Protein AF-A0A936F6G6-F1 (afdb_monomer_lite)

Foldseek 3Di:
DLLQPAQKAAQPPDPDPPRHFDVCLQCVVDDSVVVNVVCPDPQWDDDDRRMIGGPDPVSVLLVVLVLLLVQCPDPPRVVVSVLQQWDQFPNDIFGFPSNLQSLLQNLLRDVVSVVVCCVRPLLSVLPHHQNVSHPPVSLLVSLVVVVVCVVVVPPDPPPDDLSSLLRSQAQVCLVVLQVCCVVPVVDQVNLLSSLSSCQNRLNPNNLVSLLVQLLDPVHDPSSNLSSLLNCLANPDLVSLLVSLVSNLPDDAADQLLNLLSSLQSDQQDLSVLVSNLSNVVRHDFDDAPDDSCNLVSLLVSLVNHDQDAQPDPDGSLLSNLQSLLVQQQDDDADPFDPLRGHPRSLQCLQSSVSSLLVCLVVVHCSCLDPSVLSSLLNVLSCVVRPPDDRHPDDGCLLPRQQVPVSNLVSSQVVLQVVLQVVQVVVVHAQLASCSSPVSPGSHDDAPVCLVVLLVQLQPPPDPSSNSHSLNVNVVRCVVVVNDPVSLVSQCVSCPPPVVSNVSSCCSVPNDDDPVRCVVVVVVVCVVCCVVVVVVVVVVVLLVLLVVCLVPLVCLQPNPPDDQLDHDPNLLVLLVQQCPPDDDQKLLSSLPLVSCCVRNNDSNSVSSLNNLLVRLQSHADQDVLNVDDPPDDDVSLSSVSNNVVNCVVPPDPSLQPDDLVRLLRVLNSQQVIDQAGDPCLVVNCVSNVVSSLVSLLSNVVVCQVPQDAPDDDPTHLVSCQPPPLVCLQVCLVVLLVSLQVDARNHPVSVLSNQQSNLSNPPALVSQLVSLVVCVVVPHDPLCNLLSLLSNCQRPVVVSLVVLLVVLVVLPQVRNLVSLLSNLCQAQHFPSPGHRHSRPLLFLVSLLSNLQSLCSNLPPVPQDDPVDDDDDDDDSNPRSVVSSVVSVVSLLPDADDSSLVSLQVCLPRRPDVVCNSVSVVSSVVSSNNNSHDPRDRSNRSSVSSVVD

Secondary structure (DSSP, 8-state):
-TTT----EE-TT-S--TTSB-HHHH-TTS-HHHHHHHHTSTTBPPPBTTEE-BSSHHHHHHHHHHHHHHHHHSTTTHHHHHHHHEEEETTEEEE-GGGHHHHHHHHHH-HHHHHHHHHH-GGGGGTSS-GGGS-HHHHHHHHHHHHHHTTSTTS-S-S--HHHHHHH--GGGHHHHHHHHHHHTT-HHHHHHHHHHHHHTT-GGGHHHHHHHHH-TTS-HHHHHHHHHHHHHHS-HHHHHHHHHHHHHSSS---HHHHHHHHHH----HHHHHHHHHHHTTSPPPPTT---SHHHHHHHHHHHS----TT-S--HHHHHHHHHHHHHTPSSEETTTTEEEETTTGGGHHHHHHHHHHHHHTT-GGGGSHHHHHHHHHHHHHHHHS-SSS-----SHHHHHHHSHHHHHHHHHHHHHHHHHHHHTTT-----THHHHTT--S----GGGHHHHHHHHHH-SSHHHHHHHHHHHHHHHHHTT--HHHHHHHHHHHTT-HHHHHHHHHHHS----HHHHHHHHHHHHHHHHHHHHHHHHHHHHHHHHHHHHH-THHHHS-TTPPTT---HHHHHHHHHHTTTS--SSTTGGG-GGGGHHHH-HHHHHHHHHHHHHHTTT--PPPGGGT---SS--HHHHHHHHHHHHHHHHSTTHHHHS-HHHHHHHHTTGGG-SSS--TTHHHHHHHSHHHHHHHHHHHHHHHHHH--TTS---SHHHHHHHH-GGGHHHHHHHHHHHHHH-----HHHHHHHHHHHHTTT--HHHHHHHHHHHHHTT--TTTHHHHHHHHHHH-HHHHHHHHHHHHHHHHHHHHHHHHHHHHHHHH--TTS-S----TT-SHHHHHHHHHHHHHHS-GGG----TT-SS----HHHHHHHHHHHHHHHHHTS-SHHHHHHHHHHHHH-SSGGGHHHHHHHHHHHHHHHTSPPPPPHHHHHHHHTT-

Structure (mmCIF, N/CA/C/O backbone):
data_AF-A0A936F6G6-F1
#
_entry.id   AF-A0A936F6G6-F1
#
loop_
_atom_site.group_PDB
_atom_site.id
_atom_site.type_symbol
_atom_site.label_atom_id
_atom_site.label_alt_id
_atom_site.label_comp_id
_atom_site.label_asym_id
_atom_site.label_entity_id
_atom_site.label_seq_id
_atom_site.pdbx_PDB_ins_code
_atom_site.Cartn_x
_atom_site.Cartn_y
_atom_site.Cartn_z
_atom_site.occupancy
_atom_site.B_iso_or_equiv
_atom_site.auth_seq_id
_atom_site.auth_comp_id
_atom_site.auth_asym_id
_atom_site.auth_atom_id
_atom_site.pdbx_PDB_model_num
ATOM 1 N N . MET A 1 1 ? 7.429 -25.807 -26.077 1.00 85.25 1 MET A N 1
ATOM 2 C CA . MET A 1 1 ? 7.107 -24.976 -24.892 1.00 85.25 1 MET A CA 1
ATOM 3 C C . MET A 1 1 ? 8.293 -24.126 -24.456 1.00 85.25 1 MET A C 1
ATOM 5 O O . MET A 1 1 ? 8.208 -22.915 -24.584 1.00 85.25 1 MET A O 1
ATOM 9 N N . THR A 1 2 ? 9.406 -24.712 -23.995 1.00 87.94 2 THR A N 1
ATOM 10 C CA . THR A 1 2 ? 10.573 -23.939 -23.512 1.00 87.94 2 THR A CA 1
ATOM 11 C C . THR A 1 2 ? 11.165 -23.023 -24.591 1.00 87.94 2 THR A C 1
ATOM 13 O O . THR A 1 2 ? 11.251 -21.818 -24.391 1.00 87.94 2 THR A O 1
ATOM 16 N N . LEU A 1 3 ? 11.468 -23.561 -25.778 1.00 88.44 3 LEU A N 1
ATOM 17 C CA . LEU A 1 3 ? 12.005 -22.784 -26.911 1.00 88.44 3 LEU A CA 1
ATOM 18 C C . LEU A 1 3 ? 10.989 -21.803 -27.524 1.00 88.44 3 LEU A C 1
ATOM 20 O O . LEU A 1 3 ? 11.366 -20.792 -28.108 1.00 88.44 3 LEU A O 1
ATOM 24 N N . THR A 1 4 ? 9.695 -22.090 -27.366 1.00 87.06 4 THR A N 1
ATOM 25 C CA . THR A 1 4 ? 8.599 -21.284 -27.919 1.00 87.06 4 THR A CA 1
ATOM 26 C C . THR A 1 4 ? 8.155 -20.154 -26.988 1.00 87.06 4 THR A C 1
ATOM 28 O O . THR A 1 4 ? 7.276 -19.390 -27.356 1.00 87.06 4 THR A O 1
ATOM 31 N N . GLY A 1 5 ? 8.632 -20.099 -25.737 1.00 83.81 5 GLY A N 1
ATOM 32 C CA . GLY A 1 5 ? 8.156 -19.162 -24.702 1.00 83.81 5 GLY A CA 1
ATOM 33 C C . GLY A 1 5 ? 6.719 -19.401 -24.197 1.00 83.81 5 GLY A C 1
ATOM 34 O O . GLY A 1 5 ? 6.356 -18.945 -23.117 1.00 83.81 5 GLY A O 1
ATOM 35 N N . ARG A 1 6 ? 5.905 -20.160 -24.938 1.00 87.06 6 ARG A N 1
ATOM 36 C CA . ARG A 1 6 ? 4.507 -20.492 -24.615 1.00 87.06 6 ARG A CA 1
ATOM 37 C C . ARG A 1 6 ? 4.384 -21.529 -23.491 1.00 87.06 6 ARG A C 1
ATOM 39 O O . ARG A 1 6 ? 5.040 -22.575 -23.504 1.00 87.06 6 ARG A O 1
ATOM 46 N N . SER A 1 7 ? 3.483 -21.258 -22.546 1.00 84.75 7 SER A N 1
ATOM 47 C CA . SER A 1 7 ? 3.196 -22.095 -21.370 1.00 84.75 7 SER A CA 1
ATOM 48 C C . SER A 1 7 ? 1.983 -23.017 -21.529 1.00 84.75 7 SER A C 1
ATOM 50 O O . SER A 1 7 ? 1.691 -23.779 -20.612 1.00 84.75 7 SER A O 1
ATOM 52 N N . ILE A 1 8 ? 1.306 -22.985 -22.682 1.00 88.38 8 ILE A N 1
ATOM 53 C CA . ILE A 1 8 ? 0.074 -23.735 -22.961 1.00 88.38 8 ILE A CA 1
ATOM 54 C C . ILE A 1 8 ? 0.234 -24.556 -24.240 1.00 88.38 8 ILE A C 1
ATOM 56 O O . ILE A 1 8 ? 0.786 -24.056 -25.222 1.00 88.38 8 ILE A O 1
ATOM 60 N N . VAL A 1 9 ? -0.274 -25.787 -24.238 1.00 88.69 9 VAL A N 1
ATOM 61 C CA . VAL A 1 9 ? -0.387 -26.660 -25.416 1.00 88.69 9 VAL A CA 1
ATOM 62 C C . VAL A 1 9 ? -1.865 -26.813 -25.775 1.00 88.69 9 VAL A C 1
ATOM 64 O O . VAL A 1 9 ? -2.681 -27.116 -24.904 1.00 88.69 9 VAL A O 1
ATOM 67 N N . SER A 1 10 ? -2.223 -26.571 -27.036 1.00 88.88 10 SER A N 1
ATOM 68 C CA . SER A 1 10 ? -3.586 -26.787 -27.544 1.00 88.88 10 SER A CA 1
ATOM 69 C C . SER A 1 10 ? -3.861 -28.278 -27.722 1.00 88.88 10 SER A C 1
ATOM 71 O O . SER A 1 10 ? -2.994 -29.003 -28.214 1.00 88.88 10 SER A O 1
ATOM 73 N N . LEU A 1 11 ? -5.069 -28.734 -27.390 1.00 83.75 11 LEU A N 1
ATOM 74 C CA . LEU A 1 11 ? -5.521 -30.065 -27.795 1.00 83.75 11 LEU A CA 1
ATOM 75 C C . LEU A 1 11 ? -5.875 -30.082 -29.293 1.00 83.75 11 LEU A C 1
ATOM 77 O O . LEU A 1 11 ? -6.178 -29.030 -29.856 1.00 83.75 11 LEU A O 1
ATOM 81 N N . PRO A 1 12 ? -5.901 -31.262 -29.940 1.00 72.38 12 PRO A N 1
ATOM 82 C CA . PRO A 1 12 ? -6.240 -31.373 -31.362 1.00 72.38 12 PRO A CA 1
ATOM 83 C C . PRO A 1 12 ? -7.599 -30.762 -31.754 1.00 72.38 12 PRO A C 1
ATOM 85 O O . PRO A 1 12 ? -7.761 -30.281 -32.872 1.00 72.38 12 PRO A O 1
ATOM 88 N N . SER A 1 13 ? -8.556 -30.716 -30.820 1.00 68.62 13 SER A N 1
ATOM 89 C CA . SER A 1 13 ? -9.903 -30.161 -31.013 1.00 68.62 13 SER A CA 1
ATOM 90 C C . SER A 1 13 ? -10.006 -28.631 -30.901 1.00 68.62 13 SER A C 1
ATOM 92 O O . SER A 1 13 ? -11.094 -28.082 -31.082 1.00 68.62 13 SER A O 1
ATOM 94 N N . ASP A 1 14 ? -8.914 -27.936 -30.579 1.00 74.69 14 ASP A N 1
ATOM 95 C CA . ASP A 1 14 ? -8.899 -26.491 -30.354 1.00 74.69 14 ASP A CA 1
ATOM 96 C C . ASP A 1 14 ? -8.739 -25.693 -31.657 1.00 74.69 14 ASP A C 1
ATOM 98 O O . ASP A 1 14 ? -7.809 -25.900 -32.442 1.00 74.69 14 ASP A O 1
ATOM 102 N N . THR A 1 15 ? -9.635 -24.730 -31.871 1.00 65.44 15 THR A N 1
ATOM 103 C CA . THR A 1 15 ? -9.627 -23.845 -33.041 1.00 65.44 15 THR A CA 1
ATOM 104 C C . THR A 1 15 ? -8.783 -22.582 -32.846 1.00 65.44 15 THR A C 1
ATOM 106 O O . THR A 1 15 ? -8.558 -21.870 -33.822 1.00 65.44 15 THR A O 1
ATOM 109 N N . ASN A 1 16 ? -8.312 -22.278 -31.626 1.00 66.44 16 ASN A N 1
ATOM 110 C CA . ASN A 1 16 ? -7.532 -21.070 -31.331 1.00 66.44 16 ASN A CA 1
ATOM 111 C C . ASN A 1 16 ? -6.061 -21.391 -30.995 1.00 66.44 16 ASN A C 1
ATOM 113 O O . ASN A 1 16 ? -5.713 -21.697 -29.854 1.00 66.44 16 ASN A O 1
ATOM 117 N N . LYS A 1 17 ? -5.183 -21.291 -32.002 1.00 68.31 17 LYS A N 1
ATOM 118 C CA . LYS A 1 17 ? -3.766 -21.700 -31.917 1.00 68.31 17 LYS A CA 1
ATOM 119 C C . LYS A 1 17 ? -2.756 -20.546 -31.834 1.00 68.31 17 LYS A C 1
ATOM 121 O O . LYS A 1 17 ? -1.559 -20.811 -31.728 1.00 68.31 17 LYS A O 1
ATOM 126 N N . GLU A 1 18 ? -3.190 -19.283 -31.873 1.00 68.38 18 GLU A N 1
ATOM 127 C CA . GLU A 1 18 ? -2.264 -18.139 -31.998 1.00 68.38 18 GLU A CA 1
ATOM 128 C C . GLU A 1 18 ? -1.295 -18.023 -30.806 1.00 68.38 18 GLU A C 1
ATOM 130 O O . GLU A 1 18 ? -0.089 -17.879 -31.025 1.00 68.38 18 GLU A O 1
ATOM 135 N N . ASP A 1 19 ? -1.776 -18.253 -29.576 1.00 75.81 19 ASP A N 1
ATOM 136 C CA . ASP A 1 19 ? -0.992 -18.136 -28.329 1.00 75.81 19 ASP A CA 1
ATOM 137 C C . ASP A 1 19 ? -0.602 -19.483 -27.682 1.00 75.81 19 ASP A C 1
ATOM 139 O O . ASP A 1 19 ? -0.063 -19.535 -26.571 1.00 75.81 19 ASP A O 1
ATOM 143 N N . ARG A 1 20 ? -0.862 -20.609 -28.357 1.00 86.81 20 ARG A N 1
ATOM 144 C CA . ARG A 1 20 ? -0.663 -21.972 -27.820 1.00 86.81 20 ARG A CA 1
ATOM 145 C C . ARG A 1 20 ? 0.361 -22.744 -28.643 1.00 86.81 20 ARG A C 1
ATOM 147 O O . ARG A 1 20 ? 0.605 -22.435 -29.803 1.00 86.81 20 ARG A O 1
ATOM 154 N N . VAL A 1 21 ? 1.027 -23.727 -28.047 1.00 87.62 21 VAL A N 1
ATOM 155 C CA . VAL A 1 21 ? 1.866 -24.652 -28.822 1.00 87.62 21 VAL A CA 1
ATOM 156 C C . VAL A 1 21 ? 0.949 -25.653 -29.511 1.00 87.62 21 VAL A C 1
ATOM 158 O O . VAL A 1 21 ? 0.243 -26.384 -28.821 1.00 87.62 21 VAL A O 1
ATOM 161 N N . ASP A 1 22 ? 0.984 -25.695 -30.843 1.00 88.12 22 ASP A N 1
ATOM 162 C CA . ASP A 1 22 ? 0.315 -26.738 -31.618 1.00 88.12 22 ASP A CA 1
ATOM 163 C C . ASP A 1 22 ? 1.166 -28.021 -31.599 1.00 88.12 22 ASP A C 1
ATOM 165 O O . ASP A 1 22 ? 2.250 -28.034 -32.195 1.00 88.12 22 ASP A O 1
ATOM 169 N N . PRO A 1 23 ? 0.726 -29.094 -30.915 1.00 88.88 23 PRO A N 1
ATOM 170 C CA . PRO A 1 23 ? 1.498 -30.329 -30.813 1.00 88.88 23 PRO A CA 1
ATOM 171 C C . PRO A 1 23 ? 1.720 -30.985 -32.182 1.00 88.88 23 PRO A C 1
ATOM 173 O O . PRO A 1 23 ? 2.808 -31.504 -32.419 1.00 88.88 23 PRO A O 1
ATOM 176 N N . ALA A 1 24 ? 0.757 -30.889 -33.107 1.00 87.31 24 ALA A N 1
ATOM 177 C CA . ALA A 1 24 ? 0.873 -31.475 -34.444 1.00 87.31 24 ALA A CA 1
ATOM 178 C C . ALA A 1 24 ? 1.905 -30.741 -35.318 1.00 87.31 24 ALA A C 1
ATOM 180 O O . ALA A 1 24 ? 2.508 -31.336 -36.204 1.00 87.31 24 ALA A O 1
ATOM 181 N N . ALA A 1 25 ? 2.151 -29.455 -35.050 1.00 86.50 25 ALA A N 1
ATOM 182 C CA . ALA A 1 25 ? 3.186 -28.690 -35.742 1.00 86.50 25 ALA A CA 1
ATOM 183 C C . ALA A 1 25 ? 4.601 -28.979 -35.207 1.00 86.50 25 ALA A C 1
ATOM 185 O O . ALA A 1 25 ? 5.577 -28.791 -35.930 1.00 86.50 25 ALA A O 1
ATOM 186 N N . VAL A 1 26 ? 4.725 -29.415 -33.947 1.00 87.69 26 VAL A N 1
ATOM 187 C CA . VAL A 1 26 ? 6.013 -29.799 -33.339 1.00 87.69 26 VAL A CA 1
ATOM 188 C C . VAL A 1 26 ? 6.353 -31.268 -33.627 1.00 87.69 26 VAL A C 1
ATOM 190 O O . VAL A 1 26 ? 7.519 -31.596 -33.855 1.00 87.69 26 VAL A O 1
ATOM 193 N N . LEU A 1 27 ? 5.343 -32.143 -33.623 1.00 89.25 27 LEU A N 1
ATOM 194 C CA . LEU A 1 27 ? 5.445 -33.591 -33.821 1.00 89.25 27 LEU A CA 1
ATOM 195 C C . LEU A 1 27 ? 4.536 -34.044 -34.984 1.00 89.25 27 LEU A C 1
ATOM 197 O O . LEU A 1 27 ? 3.545 -34.735 -34.751 1.00 89.25 27 LEU A O 1
ATOM 201 N N . PRO A 1 28 ? 4.844 -33.663 -36.237 1.00 86.88 28 PRO A N 1
ATOM 202 C CA . PRO A 1 28 ? 4.000 -33.973 -37.394 1.00 86.88 28 PRO A CA 1
ATOM 203 C C . PRO A 1 28 ? 3.932 -35.471 -37.720 1.00 86.88 28 PRO A C 1
ATOM 205 O O . PRO A 1 28 ? 2.970 -35.916 -38.340 1.00 86.88 28 PRO A O 1
ATOM 208 N N . ASP A 1 29 ? 4.926 -36.250 -37.287 1.00 88.19 29 ASP A N 1
ATOM 209 C CA . ASP A 1 29 ? 4.988 -37.696 -37.521 1.00 88.19 29 ASP A CA 1
ATOM 210 C C . ASP A 1 29 ? 4.138 -38.513 -36.529 1.00 88.19 29 ASP A C 1
ATOM 212 O O . ASP A 1 29 ? 3.996 -39.725 -36.690 1.00 88.19 29 ASP A O 1
ATOM 216 N N . TRP A 1 30 ? 3.581 -37.874 -35.495 1.00 90.75 30 TRP A N 1
ATOM 217 C CA . TRP A 1 30 ? 2.792 -38.544 -34.462 1.00 90.75 30 TRP A CA 1
ATOM 218 C C . TRP A 1 30 ? 1.298 -38.546 -34.821 1.00 90.75 30 TRP A C 1
ATOM 220 O O . TRP A 1 30 ? 0.731 -37.483 -35.093 1.00 90.75 30 TRP A O 1
ATOM 230 N N . PRO A 1 31 ? 0.614 -39.706 -34.778 1.00 90.94 31 PRO A N 1
ATOM 231 C CA . PRO A 1 31 ? -0.833 -39.772 -34.954 1.00 90.94 31 PRO A CA 1
ATOM 232 C C . PRO A 1 31 ? -1.588 -38.940 -33.907 1.00 90.94 31 PRO A C 1
ATOM 234 O O . PRO A 1 31 ? -1.209 -38.893 -32.738 1.00 90.94 31 PRO A O 1
ATOM 237 N N . GLU A 1 32 ? -2.731 -38.365 -34.291 1.00 86.19 32 GLU A N 1
ATOM 238 C CA . GLU A 1 32 ? -3.560 -37.528 -33.403 1.00 86.19 32 GLU A CA 1
ATOM 239 C C . GLU A 1 32 ? -3.962 -38.247 -32.101 1.00 86.19 32 GLU A C 1
ATOM 241 O O . GLU A 1 32 ? -3.969 -37.642 -31.030 1.00 86.19 32 GLU A O 1
ATOM 246 N N . ALA A 1 33 ? -4.222 -39.557 -32.173 1.00 87.12 33 ALA A N 1
ATOM 247 C CA . ALA A 1 33 ? -4.544 -40.378 -31.007 1.00 87.12 33 ALA A CA 1
ATOM 248 C C . ALA A 1 33 ? -3.372 -40.507 -30.014 1.00 87.12 33 ALA A C 1
ATOM 250 O O . ALA A 1 33 ? -3.596 -40.556 -28.806 1.00 87.12 33 ALA A O 1
ATOM 251 N N . GLU A 1 34 ? -2.128 -40.544 -30.502 1.00 91.62 34 GLU A N 1
ATOM 252 C CA . GLU A 1 34 ? -0.934 -40.604 -29.649 1.00 91.62 34 GLU A CA 1
ATOM 253 C C . GLU A 1 34 ? -0.644 -39.244 -29.008 1.00 91.62 34 GLU A C 1
ATOM 255 O O . GLU A 1 34 ? -0.284 -39.179 -27.832 1.00 91.62 34 GLU A O 1
ATOM 260 N N . LEU A 1 35 ? -0.878 -38.151 -29.744 1.00 89.19 35 LEU A N 1
ATOM 261 C CA . LEU A 1 35 ? -0.794 -36.795 -29.200 1.00 89.19 35 LEU A CA 1
ATOM 262 C C . LEU A 1 35 ? -1.841 -36.564 -28.100 1.00 89.19 35 LEU A C 1
ATOM 264 O O . LEU A 1 35 ? -1.495 -36.049 -27.039 1.00 89.19 35 LEU A O 1
ATOM 268 N N . ASP A 1 36 ? -3.097 -36.979 -28.303 1.00 86.75 36 ASP A N 1
ATOM 269 C CA . ASP A 1 36 ? -4.136 -36.880 -27.265 1.00 86.75 36 ASP A CA 1
ATOM 270 C C . ASP A 1 36 ? -3.785 -37.735 -26.033 1.00 86.75 36 ASP A C 1
ATOM 272 O O . ASP A 1 36 ? -3.900 -37.258 -24.902 1.00 86.75 36 ASP A O 1
ATOM 276 N N . ALA A 1 37 ? -3.259 -38.951 -26.228 1.00 89.69 37 ALA A N 1
ATOM 277 C CA . ALA A 1 37 ? -2.809 -39.805 -25.127 1.00 89.69 37 ALA A CA 1
ATOM 278 C C . ALA A 1 37 ? -1.655 -39.178 -24.320 1.00 89.69 37 ALA A C 1
ATOM 280 O O . ALA A 1 37 ? -1.688 -39.199 -23.086 1.00 89.69 37 ALA A O 1
ATOM 281 N N . LEU A 1 38 ? -0.661 -38.580 -24.990 1.00 90.25 38 LEU A N 1
ATOM 282 C CA . LEU A 1 38 ? 0.445 -37.867 -24.342 1.00 90.25 38 LEU A CA 1
ATOM 283 C C . LEU A 1 38 ? -0.066 -36.687 -23.509 1.00 90.25 38 LEU A C 1
ATOM 285 O O . LEU A 1 38 ? 0.305 -36.549 -22.341 1.00 90.25 38 LEU A O 1
ATOM 289 N N . LEU A 1 39 ? -0.928 -35.849 -24.089 1.00 89.31 39 LEU A N 1
ATOM 290 C CA . LEU A 1 39 ? -1.432 -34.633 -23.441 1.00 89.31 39 LEU A CA 1
ATOM 291 C C . LEU A 1 39 ? -2.388 -34.923 -22.274 1.00 89.31 39 LEU A C 1
ATOM 293 O O . LEU A 1 39 ? -2.598 -34.049 -21.438 1.00 89.31 39 LEU A O 1
ATOM 297 N N . ARG A 1 40 ? -2.922 -36.147 -22.176 1.00 87.75 40 ARG A N 1
ATOM 298 C CA . ARG A 1 40 ? -3.722 -36.635 -21.034 1.00 87.75 40 ARG A CA 1
ATOM 299 C C . ARG A 1 40 ? -2.916 -37.401 -19.986 1.00 87.75 40 ARG A C 1
ATOM 301 O O . ARG A 1 40 ? -3.490 -37.906 -19.020 1.00 87.75 40 ARG A O 1
ATOM 308 N N . SER A 1 41 ? -1.606 -37.531 -20.169 1.00 89.25 41 SER A N 1
ATOM 309 C CA . SER A 1 41 ? -0.749 -38.195 -19.189 1.00 89.25 41 SER A CA 1
ATOM 310 C C . SER A 1 41 ? -0.597 -37.365 -17.907 1.00 89.25 41 SER A C 1
ATOM 312 O O . SER A 1 41 ? -0.825 -36.156 -17.880 1.00 89.25 41 SER A O 1
ATOM 314 N N . GLY A 1 42 ? -0.164 -38.014 -16.823 1.00 86.75 42 GLY A N 1
ATOM 315 C CA . GLY A 1 42 ? -0.045 -37.391 -15.499 1.00 86.75 42 GLY A CA 1
ATOM 316 C C . GLY A 1 42 ? 1.014 -36.288 -15.370 1.00 86.75 42 GLY A C 1
ATOM 317 O O . GLY A 1 42 ? 1.151 -35.730 -14.287 1.00 86.75 42 GLY A O 1
ATOM 318 N N . ILE A 1 43 ? 1.763 -35.967 -16.430 1.00 89.44 43 ILE A N 1
ATOM 319 C CA . ILE A 1 43 ? 2.724 -34.848 -16.442 1.00 89.44 43 ILE A CA 1
ATOM 320 C C . ILE A 1 43 ? 2.054 -33.506 -16.781 1.00 89.44 43 ILE A C 1
ATOM 322 O O . ILE A 1 43 ? 2.630 -32.448 -16.508 1.00 89.44 43 ILE A O 1
ATOM 326 N N . PHE A 1 44 ? 0.841 -33.543 -17.343 1.00 90.44 44 PHE A N 1
ATOM 327 C CA . PHE A 1 44 ? 0.031 -32.371 -17.670 1.00 90.44 44 PHE A CA 1
ATOM 328 C C . PHE A 1 44 ? -1.127 -32.180 -16.678 1.00 90.44 44 PHE A C 1
ATOM 330 O O . PHE A 1 44 ? -1.603 -33.135 -16.057 1.00 90.44 44 PHE A O 1
ATOM 337 N N . ASP A 1 45 ? -1.547 -30.930 -16.501 1.00 86.31 45 ASP A N 1
ATOM 338 C CA . ASP A 1 45 ? -2.734 -30.538 -15.737 1.00 86.31 45 ASP A CA 1
ATOM 339 C C . ASP A 1 45 ? -4.028 -31.044 -16.384 1.00 86.31 45 ASP A C 1
ATOM 341 O O . ASP A 1 45 ? -4.048 -31.470 -17.543 1.00 86.31 45 ASP A O 1
ATOM 345 N N . ASP A 1 46 ? -5.130 -30.946 -15.639 1.00 84.31 46 ASP A N 1
ATOM 346 C CA . ASP A 1 46 ? -6.460 -31.206 -16.179 1.00 84.31 46 ASP A CA 1
ATOM 347 C C . ASP A 1 46 ? -6.775 -30.270 -17.357 1.00 84.31 46 ASP A C 1
ATOM 349 O O . ASP A 1 46 ? -6.347 -29.113 -17.416 1.00 84.31 46 ASP A O 1
ATOM 353 N N . VAL A 1 47 ? -7.549 -30.779 -18.317 1.00 81.88 47 VAL A N 1
ATOM 354 C CA . VAL A 1 47 ? -7.908 -30.037 -19.529 1.00 81.88 47 VAL A CA 1
ATOM 355 C C . VAL A 1 47 ? -8.796 -28.846 -19.180 1.00 81.88 47 VAL A C 1
ATOM 357 O O . VAL A 1 47 ? -9.911 -29.013 -18.685 1.00 81.88 47 VAL A O 1
ATOM 360 N N . VAL A 1 48 ? -8.352 -27.643 -19.546 1.00 75.88 48 VAL A N 1
ATOM 361 C CA . VAL A 1 48 ? -9.122 -26.402 -19.394 1.00 75.88 48 VAL A CA 1
ATOM 362 C C . VAL A 1 48 ? -9.170 -25.682 -20.742 1.00 75.88 48 VAL A C 1
ATOM 364 O O . VAL A 1 48 ? -8.139 -25.463 -21.378 1.00 75.88 48 VAL A O 1
ATOM 367 N N . TYR A 1 49 ? -10.375 -25.339 -21.213 1.00 77.62 49 TYR A N 1
ATOM 368 C CA . TYR A 1 49 ? -10.609 -24.673 -22.509 1.00 77.62 49 TYR A CA 1
ATOM 369 C C . TYR A 1 49 ? -9.869 -25.324 -23.697 1.00 77.62 49 TYR A C 1
ATOM 371 O O . TYR A 1 49 ? -9.178 -24.634 -24.447 1.00 77.62 49 TYR A O 1
ATOM 379 N N . ALA A 1 50 ? -9.986 -26.651 -23.845 1.00 83.12 50 ALA A N 1
ATOM 380 C CA . ALA A 1 50 ? -9.319 -27.441 -24.891 1.00 83.12 50 ALA A CA 1
ATOM 381 C C . ALA A 1 50 ? -7.780 -27.286 -24.927 1.00 83.12 50 ALA A C 1
ATOM 383 O O . ALA A 1 50 ? -7.158 -27.333 -25.984 1.00 83.12 50 ALA A O 1
ATOM 384 N N . SER A 1 51 ? -7.147 -27.103 -23.767 1.00 86.88 51 SER A N 1
ATOM 385 C CA . SER A 1 51 ? -5.693 -26.983 -23.646 1.00 86.88 51 SER A CA 1
ATOM 386 C C . SER A 1 51 ? -5.161 -27.591 -22.357 1.00 86.88 51 SER A C 1
ATOM 388 O O . SER A 1 51 ? -5.921 -27.816 -21.414 1.00 86.88 51 SER A O 1
ATOM 390 N N . VAL A 1 52 ? -3.850 -27.833 -22.330 1.00 89.44 52 VAL A N 1
ATOM 391 C CA . VAL A 1 52 ? -3.121 -28.364 -21.174 1.00 89.44 52 VAL A CA 1
ATOM 392 C C . VAL A 1 52 ? -1.838 -27.575 -20.904 1.00 89.44 52 VAL A C 1
ATOM 394 O O . VAL A 1 52 ? -1.320 -26.854 -21.766 1.00 89.44 52 VAL A O 1
ATOM 397 N N . ARG A 1 53 ? -1.311 -27.714 -19.686 1.00 89.56 53 ARG A N 1
ATOM 398 C CA . ARG A 1 53 ? -0.015 -27.177 -19.236 1.00 89.56 53 ARG A CA 1
ATOM 399 C C . ARG A 1 53 ? 0.719 -28.255 -18.445 1.00 89.56 53 ARG A C 1
ATOM 401 O O . ARG A 1 53 ? 0.090 -29.203 -17.994 1.00 89.56 53 ARG A O 1
ATOM 408 N N . PHE A 1 54 ? 2.035 -28.138 -18.290 1.00 88.50 54 PHE A N 1
ATOM 409 C CA . PHE A 1 54 ? 2.766 -29.025 -17.378 1.00 88.50 54 PHE A CA 1
ATOM 410 C C . PHE A 1 54 ? 2.336 -28.772 -15.932 1.00 88.50 54 PHE A C 1
ATOM 412 O O . PHE A 1 54 ? 2.298 -27.611 -15.527 1.00 88.50 54 PHE A O 1
ATOM 419 N N . ARG A 1 55 ? 2.130 -29.845 -15.153 1.00 85.94 55 ARG A N 1
ATOM 420 C CA . ARG A 1 55 ? 1.730 -29.749 -13.735 1.00 85.94 55 ARG A CA 1
ATOM 421 C C . ARG A 1 55 ? 2.702 -28.966 -12.875 1.00 85.94 55 ARG A C 1
ATOM 423 O O . ARG A 1 55 ? 2.314 -28.260 -11.951 1.00 85.94 55 ARG A O 1
ATOM 430 N N . HIS A 1 56 ? 3.989 -29.117 -13.170 1.00 84.50 56 HIS A N 1
ATOM 431 C CA . HIS A 1 56 ? 5.038 -28.379 -12.495 1.00 84.50 56 HIS A CA 1
ATOM 432 C C . HIS A 1 56 ? 6.058 -27.867 -13.502 1.00 84.50 56 HIS A C 1
ATOM 434 O O . HIS A 1 56 ? 6.430 -28.558 -14.455 1.00 84.50 56 HIS A O 1
ATOM 440 N N . ARG A 1 57 ? 6.538 -26.644 -13.269 1.00 84.56 57 ARG A N 1
ATOM 441 C CA . ARG A 1 57 ? 7.540 -25.991 -14.116 1.00 84.56 57 ARG A CA 1
ATOM 442 C C . ARG A 1 57 ? 8.830 -26.813 -14.214 1.00 84.56 57 ARG A C 1
ATOM 444 O O . ARG A 1 57 ? 9.396 -26.900 -15.300 1.00 84.56 57 ARG A O 1
ATOM 451 N N . GLU A 1 58 ? 9.245 -27.441 -13.118 1.00 85.31 58 GLU A N 1
ATOM 452 C CA . GLU A 1 58 ? 10.474 -28.244 -13.055 1.00 85.31 58 GLU A CA 1
ATOM 453 C C . GLU A 1 58 ? 10.407 -29.500 -13.928 1.00 85.31 58 GLU A C 1
ATOM 455 O O . GLU A 1 58 ? 11.404 -29.842 -14.551 1.00 85.31 58 GLU A O 1
ATOM 460 N N . ILE A 1 59 ? 9.232 -30.134 -14.070 1.00 88.06 59 ILE A N 1
ATOM 461 C CA . ILE A 1 59 ? 9.055 -31.294 -14.965 1.00 88.06 59 ILE A CA 1
ATOM 462 C C . ILE A 1 59 ? 9.409 -30.893 -16.400 1.00 88.06 59 ILE A C 1
ATOM 464 O O . ILE A 1 59 ? 10.165 -31.578 -17.083 1.00 88.06 59 ILE A O 1
ATOM 468 N N . ARG A 1 60 ? 8.904 -29.739 -16.852 1.00 90.50 60 ARG A N 1
ATOM 469 C CA . ARG A 1 60 ? 9.227 -29.196 -18.178 1.00 90.50 60 ARG A CA 1
ATOM 470 C C . ARG A 1 60 ? 10.723 -28.916 -18.320 1.00 90.50 60 ARG A C 1
ATOM 472 O O . ARG A 1 60 ? 11.288 -29.167 -19.381 1.00 90.50 60 ARG A O 1
ATOM 479 N N . GLU A 1 61 ? 11.344 -28.338 -17.297 1.00 91.56 61 GLU A N 1
ATOM 480 C CA . GLU A 1 61 ? 12.761 -27.960 -17.322 1.00 91.56 61 GLU A CA 1
ATOM 481 C C . GLU A 1 61 ? 13.681 -29.183 -17.356 1.00 91.56 61 GLU A C 1
ATOM 483 O O . GLU A 1 61 ? 14.575 -29.206 -18.200 1.00 91.56 61 GLU A O 1
ATOM 488 N N . LEU A 1 62 ? 13.401 -30.205 -16.539 1.00 91.94 62 LEU A N 1
ATOM 489 C CA . LEU A 1 62 ? 14.109 -31.486 -16.524 1.00 91.94 62 LEU A CA 1
ATOM 490 C C . LEU A 1 62 ? 13.979 -32.215 -17.865 1.00 91.94 62 LEU A C 1
ATOM 492 O O . LEU A 1 62 ? 14.994 -32.532 -18.473 1.00 91.94 62 LEU A O 1
ATOM 496 N N . LEU A 1 63 ? 12.759 -32.389 -18.389 1.00 93.38 63 LEU A N 1
ATOM 497 C CA . LEU A 1 63 ? 12.548 -33.043 -19.692 1.00 93.38 63 LEU A CA 1
ATOM 498 C C . LEU A 1 63 ? 13.244 -32.287 -20.835 1.00 93.38 63 LEU A C 1
ATOM 500 O O . LEU A 1 63 ? 13.748 -32.890 -21.780 1.00 93.38 63 LEU A O 1
ATOM 504 N N . THR A 1 64 ? 13.300 -30.950 -20.758 1.00 93.69 64 THR A N 1
ATOM 505 C CA . THR A 1 64 ? 14.061 -30.154 -21.736 1.00 93.69 64 THR A CA 1
ATOM 506 C C . THR A 1 64 ? 15.570 -30.385 -21.582 1.00 93.69 64 THR A C 1
ATOM 508 O O . THR A 1 64 ? 16.282 -30.392 -22.583 1.00 93.69 64 THR A O 1
ATOM 511 N N . ALA A 1 65 ? 16.071 -30.573 -20.358 1.00 95.12 65 ALA A N 1
ATOM 512 C CA . ALA A 1 65 ? 17.482 -30.845 -20.096 1.00 95.12 65 ALA A CA 1
ATOM 513 C C . ALA A 1 65 ? 17.892 -32.253 -20.547 1.00 95.12 65 ALA A C 1
ATOM 515 O O . ALA A 1 65 ? 18.953 -32.398 -21.146 1.00 95.12 65 ALA A O 1
ATOM 516 N N . GLU A 1 66 ? 17.043 -33.262 -20.342 1.00 94.69 66 GLU A N 1
ATOM 517 C CA . GLU A 1 66 ? 17.238 -34.617 -20.875 1.00 94.69 66 GLU A CA 1
ATOM 518 C C . GLU A 1 66 ? 17.268 -34.602 -22.408 1.00 94.69 66 GLU A C 1
ATOM 520 O O . GLU A 1 66 ? 18.212 -35.105 -23.013 1.00 94.69 66 GLU A O 1
ATOM 525 N N . TRP A 1 67 ? 16.316 -33.910 -23.047 1.00 94.12 67 TRP A N 1
ATOM 526 C CA . TRP A 1 67 ? 16.343 -33.704 -24.500 1.00 94.12 67 TRP A CA 1
ATOM 527 C C . TRP A 1 67 ? 17.625 -32.998 -24.968 1.00 94.12 67 TRP A C 1
ATOM 529 O O . TRP A 1 67 ? 18.215 -33.376 -25.981 1.00 94.12 67 TRP A O 1
ATOM 539 N N . ALA A 1 68 ? 18.079 -31.976 -24.236 1.00 94.31 68 ALA A N 1
ATOM 540 C CA . ALA A 1 68 ? 19.316 -31.275 -24.558 1.00 94.31 68 ALA A CA 1
ATOM 541 C C . ALA A 1 68 ? 20.540 -32.187 -24.393 1.00 94.31 68 ALA A C 1
ATOM 543 O O . ALA A 1 68 ? 21.426 -32.151 -25.241 1.00 94.31 68 ALA A O 1
ATOM 544 N N . LYS A 1 69 ? 20.586 -33.032 -23.357 1.00 95.12 69 LYS A N 1
ATOM 545 C CA . LYS A 1 69 ? 21.647 -34.027 -23.164 1.00 95.12 69 LYS A CA 1
ATOM 546 C C . LYS A 1 69 ? 21.715 -34.995 -24.343 1.00 95.12 69 LYS A C 1
ATOM 548 O O . LYS A 1 69 ? 22.789 -35.162 -24.920 1.00 95.12 69 LYS A O 1
ATOM 553 N N . ASP A 1 70 ? 20.572 -35.552 -24.738 1.00 94.00 70 ASP A N 1
ATOM 554 C CA . ASP A 1 70 ? 20.476 -36.448 -25.892 1.00 94.00 70 ASP A CA 1
ATOM 555 C C . ASP A 1 70 ? 20.942 -35.758 -27.177 1.00 94.00 70 ASP A C 1
ATOM 557 O O . ASP A 1 70 ? 21.618 -36.369 -28.003 1.00 94.00 70 ASP A O 1
ATOM 561 N N . LEU A 1 71 ? 20.615 -34.473 -27.354 1.00 92.69 71 LEU A N 1
ATOM 562 C CA . LEU A 1 71 ? 21.086 -33.674 -28.484 1.00 92.69 71 LEU A CA 1
ATOM 563 C C . LEU A 1 71 ? 22.609 -33.472 -28.450 1.00 92.69 71 LEU A C 1
ATOM 565 O O . LEU A 1 71 ? 23.258 -33.601 -29.486 1.00 92.69 71 LEU A O 1
ATOM 569 N N . LEU A 1 72 ? 23.190 -33.161 -27.288 1.00 93.12 72 LEU A N 1
ATOM 570 C CA . LEU A 1 72 ? 24.633 -32.927 -27.140 1.00 93.12 72 LEU A CA 1
ATOM 571 C C . LEU A 1 72 ? 25.476 -34.188 -27.391 1.00 93.12 72 LEU A C 1
ATOM 573 O O . LEU A 1 72 ? 26.631 -34.062 -27.809 1.00 93.12 72 LEU A O 1
ATOM 577 N N . ASP A 1 73 ? 24.903 -35.376 -27.186 1.00 92.25 73 ASP A N 1
ATOM 578 C CA . ASP A 1 73 ? 25.549 -36.664 -27.465 1.00 92.25 73 ASP A CA 1
ATOM 579 C C . ASP A 1 73 ? 25.550 -37.039 -28.956 1.00 92.25 73 ASP A C 1
ATOM 581 O O . ASP A 1 73 ? 26.326 -37.904 -29.381 1.00 92.25 73 ASP A O 1
ATOM 585 N N . ARG A 1 74 ? 24.711 -36.399 -29.785 1.00 91.38 74 ARG A N 1
ATOM 586 C CA . ARG A 1 74 ? 24.645 -36.699 -31.222 1.00 91.38 74 ARG A CA 1
ATOM 587 C C . ARG A 1 74 ? 25.886 -36.169 -31.955 1.00 91.38 74 ARG A C 1
ATOM 589 O O . ARG A 1 74 ? 26.257 -34.998 -31.795 1.00 91.38 74 ARG A O 1
ATOM 596 N N . PRO A 1 75 ? 26.520 -36.976 -32.830 1.00 86.12 75 PRO A N 1
ATOM 597 C CA . PRO A 1 75 ? 27.678 -36.537 -33.602 1.00 86.12 75 PRO A CA 1
ATOM 598 C C . PRO A 1 75 ? 27.384 -35.275 -34.424 1.00 86.12 75 PRO A C 1
ATOM 600 O O . PRO A 1 75 ? 26.471 -35.251 -35.243 1.00 86.12 75 PRO A O 1
ATOM 603 N N . GLY A 1 76 ? 28.179 -34.222 -34.223 1.00 85.38 76 GLY A N 1
ATOM 604 C CA . GLY A 1 76 ? 28.053 -32.958 -34.961 1.00 85.38 76 GLY A CA 1
ATOM 605 C C . GLY A 1 76 ? 26.985 -31.984 -34.443 1.00 85.38 76 GLY A C 1
ATOM 606 O O . GLY A 1 76 ? 26.977 -30.840 -34.889 1.00 85.38 76 GLY A O 1
ATOM 607 N N . ALA A 1 77 ? 26.146 -32.375 -33.477 1.00 89.81 77 ALA A N 1
ATOM 608 C CA . ALA A 1 77 ? 25.082 -31.523 -32.933 1.00 89.81 77 ALA A CA 1
ATOM 609 C C . ALA A 1 77 ? 25.534 -30.631 -31.761 1.00 89.81 77 ALA A C 1
ATOM 611 O O . ALA A 1 77 ? 24.913 -29.606 -31.483 1.00 89.81 77 ALA A O 1
ATOM 612 N N . ARG A 1 78 ? 26.644 -30.979 -31.092 1.00 91.44 78 ARG A N 1
ATOM 613 C CA . ARG A 1 78 ? 27.089 -30.330 -29.846 1.00 91.44 78 ARG A CA 1
ATOM 614 C C . ARG A 1 78 ? 27.242 -28.809 -29.944 1.00 91.44 78 ARG A C 1
ATOM 616 O O . ARG A 1 78 ? 26.780 -28.099 -29.061 1.00 91.44 78 ARG A O 1
ATOM 623 N N . ALA A 1 79 ? 27.854 -28.302 -31.015 1.00 89.56 79 ALA A N 1
ATOM 624 C CA . ALA A 1 79 ? 28.060 -26.861 -31.184 1.00 89.56 79 ALA A CA 1
ATOM 625 C C . ALA A 1 79 ? 26.733 -26.089 -31.305 1.00 89.56 79 ALA A C 1
ATOM 627 O O . ALA A 1 79 ? 26.602 -25.002 -30.747 1.00 89.56 79 ALA A O 1
ATOM 628 N N . GLU A 1 80 ? 25.745 -26.659 -31.999 1.00 88.50 80 GLU A N 1
ATOM 629 C CA . GLU A 1 80 ? 24.423 -26.045 -32.163 1.00 88.50 80 GLU A CA 1
ATOM 630 C C . GLU A 1 80 ? 23.562 -26.196 -30.905 1.00 88.50 80 GLU A C 1
ATOM 632 O O . GLU A 1 80 ? 22.864 -25.256 -30.533 1.00 88.50 80 GLU A O 1
ATOM 637 N N . GLY A 1 81 ? 23.665 -27.332 -30.207 1.00 90.06 81 GLY A N 1
ATOM 638 C CA . GLY A 1 81 ? 23.032 -27.538 -28.905 1.00 90.06 81 GLY A CA 1
ATOM 639 C C . GLY A 1 81 ? 23.564 -26.572 -27.842 1.00 90.06 81 GLY A C 1
ATOM 640 O O . GLY A 1 81 ? 22.782 -25.911 -27.165 1.00 90.06 81 GLY A O 1
ATOM 641 N N . GLU A 1 82 ? 24.888 -26.403 -27.736 1.00 91.81 82 GLU A N 1
ATOM 642 C CA . GLU A 1 82 ? 25.497 -25.446 -26.801 1.00 91.81 82 GLU A CA 1
ATOM 643 C C . GLU A 1 82 ? 25.155 -23.984 -27.148 1.00 91.81 82 GLU A C 1
ATOM 645 O O . GLU A 1 82 ? 25.017 -23.164 -26.241 1.00 91.81 82 GLU A O 1
ATOM 650 N N . ALA A 1 83 ? 24.944 -23.648 -28.428 1.00 90.38 83 ALA A N 1
ATOM 651 C CA . ALA A 1 83 ? 24.530 -22.305 -28.858 1.00 90.38 83 ALA A CA 1
ATOM 652 C C . ALA A 1 83 ? 23.107 -21.912 -28.402 1.00 90.38 83 ALA A C 1
ATOM 654 O O . ALA A 1 83 ? 22.743 -20.729 -28.432 1.00 90.38 83 ALA A O 1
ATOM 655 N N . LEU A 1 84 ? 22.299 -22.880 -27.950 1.00 90.44 84 LEU A N 1
ATOM 656 C CA . LEU A 1 84 ? 21.031 -22.599 -27.274 1.00 90.44 84 LEU A CA 1
ATOM 657 C C . LEU A 1 84 ? 21.266 -21.992 -25.884 1.00 90.44 84 LEU A C 1
ATOM 659 O O . LEU A 1 84 ? 20.517 -21.113 -25.472 1.00 90.44 84 LEU A O 1
ATOM 663 N N . PHE A 1 85 ? 22.313 -22.425 -25.179 1.00 92.62 85 PHE A N 1
ATOM 664 C CA . PHE A 1 85 ? 22.578 -22.050 -23.787 1.00 92.62 85 PHE A CA 1
ATOM 665 C C . PHE A 1 85 ? 23.616 -20.935 -23.638 1.00 92.62 85 PHE A C 1
ATOM 667 O O . PHE A 1 85 ? 23.528 -20.154 -22.693 1.00 92.62 85 PHE A O 1
ATOM 674 N N . PHE A 1 86 ? 24.580 -20.837 -24.557 1.00 93.94 86 PHE A N 1
ATOM 675 C CA . PHE A 1 86 ? 25.713 -19.914 -24.462 1.00 93.94 86 PHE A CA 1
ATOM 676 C C . PHE A 1 86 ? 25.816 -19.024 -25.697 1.00 93.94 86 PHE A C 1
ATOM 678 O O . PHE A 1 86 ? 25.850 -19.516 -26.827 1.00 93.94 86 PHE A O 1
ATOM 685 N N . ARG A 1 87 ? 25.927 -17.707 -25.491 1.00 90.88 87 ARG A N 1
ATOM 686 C CA . ARG A 1 87 ? 26.002 -16.719 -26.578 1.00 90.88 87 ARG A CA 1
ATOM 687 C C . ARG A 1 87 ? 27.051 -15.656 -26.332 1.00 90.88 87 ARG A C 1
ATOM 689 O O . ARG A 1 87 ? 27.456 -15.413 -25.203 1.00 90.88 87 ARG A O 1
ATOM 696 N N . THR A 1 88 ? 27.462 -15.009 -27.420 1.00 91.12 88 THR A N 1
ATOM 697 C CA . THR A 1 88 ? 28.267 -13.786 -27.366 1.00 91.12 88 THR A CA 1
ATOM 698 C C . THR A 1 88 ? 27.365 -12.596 -27.661 1.00 91.12 88 THR A C 1
ATOM 700 O O . THR A 1 88 ? 26.977 -12.422 -28.814 1.00 91.12 88 THR A O 1
ATOM 703 N N . GLN A 1 89 ? 27.042 -11.786 -26.655 1.00 91.06 89 GLN A N 1
ATOM 704 C CA . GLN A 1 89 ? 26.233 -10.576 -26.810 1.00 91.06 89 GLN A CA 1
ATOM 705 C C . GLN A 1 89 ? 27.086 -9.352 -26.479 1.00 91.06 89 GLN A C 1
ATOM 707 O O . GLN A 1 89 ? 27.709 -9.289 -25.424 1.00 91.06 89 GLN A O 1
ATOM 712 N N . TYR A 1 90 ? 27.180 -8.405 -27.417 1.00 91.56 90 TYR A N 1
ATOM 713 C CA . TYR A 1 90 ? 28.017 -7.199 -27.296 1.00 91.56 90 TYR A CA 1
ATOM 714 C C . TYR A 1 90 ? 29.489 -7.463 -26.900 1.00 91.56 90 TYR A C 1
ATOM 716 O O . TYR A 1 90 ? 30.130 -6.642 -26.247 1.00 91.56 90 TYR A O 1
ATOM 724 N N . GLY A 1 91 ? 30.037 -8.614 -27.310 1.00 85.31 91 GLY A N 1
ATOM 725 C CA . GLY A 1 91 ? 31.403 -9.039 -26.979 1.00 85.31 91 GLY A CA 1
ATOM 726 C C . GLY A 1 91 ? 31.547 -9.780 -25.643 1.00 85.31 91 GLY A C 1
ATOM 727 O O . GLY A 1 91 ? 32.642 -10.255 -25.346 1.00 85.31 91 GLY A O 1
ATOM 728 N N . GLU A 1 92 ? 30.472 -9.940 -24.866 1.00 84.50 92 GLU A N 1
ATOM 729 C CA . GLU A 1 92 ? 30.458 -10.736 -23.635 1.00 84.50 92 GLU A CA 1
ATOM 730 C C . GLU A 1 92 ? 29.914 -12.147 -23.875 1.00 84.50 92 GLU A C 1
ATOM 732 O O . GLU A 1 92 ? 28.899 -12.327 -24.544 1.00 84.50 92 GLU A O 1
ATOM 737 N N . GLN A 1 93 ? 30.568 -13.158 -23.294 1.00 90.19 93 GLN A N 1
ATOM 738 C CA . GLN A 1 93 ? 29.991 -14.500 -23.192 1.00 90.19 93 GLN A CA 1
ATOM 739 C C . GLN A 1 93 ? 28.944 -14.514 -22.073 1.00 90.19 93 GLN A C 1
ATOM 741 O O . GLN A 1 93 ? 29.257 -14.181 -20.924 1.00 90.19 93 GLN A O 1
ATOM 746 N N . VAL A 1 94 ? 27.724 -14.921 -22.408 1.00 89.75 94 VAL A N 1
ATOM 747 C CA . VAL A 1 94 ? 26.572 -14.930 -21.502 1.00 89.75 94 VAL A CA 1
ATOM 748 C C . VAL A 1 94 ? 25.791 -16.235 -21.609 1.00 89.75 94 VAL A C 1
ATOM 750 O O . VAL A 1 94 ? 25.815 -16.921 -22.637 1.00 89.75 94 VAL A O 1
ATOM 753 N N . ILE A 1 95 ? 25.096 -16.570 -20.524 1.00 91.69 95 ILE A N 1
ATOM 754 C CA . ILE A 1 95 ? 24.147 -17.681 -20.465 1.00 91.69 95 ILE A CA 1
ATOM 755 C C . ILE A 1 95 ? 22.770 -17.149 -20.868 1.00 91.69 95 ILE A C 1
ATOM 757 O O . ILE A 1 95 ? 22.315 -16.143 -20.327 1.00 91.69 95 ILE A O 1
ATOM 761 N N . VAL A 1 96 ? 22.103 -17.826 -21.803 1.00 90.88 96 VAL A N 1
ATOM 762 C CA . VAL A 1 96 ? 20.794 -17.412 -22.327 1.00 90.88 96 VAL A CA 1
ATOM 763 C C . VAL A 1 96 ? 19.731 -17.483 -21.219 1.00 90.88 96 VAL A C 1
ATOM 765 O O . VAL A 1 96 ? 19.466 -18.579 -20.714 1.00 90.88 96 VAL A O 1
ATOM 768 N N . PRO A 1 97 ? 19.072 -16.362 -20.855 1.00 89.12 97 PRO A N 1
ATOM 769 C CA . PRO A 1 97 ? 18.176 -16.300 -19.696 1.00 89.12 97 PRO A CA 1
ATOM 770 C C . PRO A 1 97 ? 17.046 -17.328 -19.720 1.00 89.12 97 PRO A C 1
ATOM 772 O O . PRO A 1 97 ? 16.813 -18.018 -18.729 1.00 89.12 97 PRO A O 1
ATOM 775 N N . ARG A 1 98 ? 16.370 -17.484 -20.867 1.00 88.44 98 ARG A N 1
ATOM 776 C CA . ARG A 1 98 ? 15.227 -18.399 -21.018 1.00 88.44 98 ARG A CA 1
ATOM 777 C C . ARG A 1 98 ? 15.583 -19.857 -20.746 1.00 88.44 98 ARG A C 1
ATOM 779 O O . ARG A 1 98 ? 14.745 -20.606 -20.250 1.00 88.44 98 ARG A O 1
ATOM 786 N N . LEU A 1 99 ? 16.807 -20.257 -21.082 1.00 91.31 99 LEU A N 1
ATOM 787 C CA . LEU A 1 99 ? 17.289 -21.629 -20.936 1.00 91.31 99 LEU A CA 1
ATOM 788 C C . LEU A 1 99 ? 18.162 -21.833 -19.697 1.00 91.31 99 LEU A C 1
ATOM 790 O O . LEU A 1 99 ? 18.525 -22.969 -19.406 1.00 91.31 99 LEU A O 1
ATOM 794 N N . ARG A 1 100 ? 18.439 -20.778 -18.924 1.00 91.81 100 ARG A N 1
ATOM 795 C CA . ARG A 1 100 ? 19.185 -20.859 -17.663 1.00 91.81 100 ARG A CA 1
ATOM 796 C C . ARG A 1 100 ? 18.577 -21.851 -16.652 1.00 91.81 100 ARG A C 1
ATOM 798 O O . ARG A 1 100 ? 19.339 -22.653 -16.118 1.00 91.81 100 ARG A O 1
ATOM 805 N N . PRO A 1 101 ? 17.245 -21.910 -16.432 1.00 90.31 101 PRO A N 1
ATOM 806 C CA . PRO A 1 101 ? 16.656 -22.912 -15.535 1.00 90.31 101 PRO A CA 1
ATOM 807 C C . PRO A 1 101 ? 16.854 -24.352 -16.033 1.00 90.31 101 PRO A C 1
ATOM 809 O O . PRO A 1 101 ? 17.182 -25.244 -15.260 1.00 90.31 101 PRO A O 1
ATOM 812 N N . THR A 1 102 ? 16.720 -24.578 -17.344 1.00 93.19 102 THR A N 1
ATOM 813 C CA . THR A 1 102 ? 17.018 -25.875 -17.975 1.00 93.19 102 THR A CA 1
ATOM 814 C C . THR A 1 102 ? 18.500 -26.228 -17.851 1.00 93.19 102 THR A C 1
ATOM 816 O O . THR A 1 102 ? 18.834 -27.379 -17.584 1.00 93.19 102 THR A O 1
ATOM 819 N N . LEU A 1 103 ? 19.391 -25.243 -17.999 1.00 93.81 103 LEU A N 1
ATOM 820 C CA . LEU A 1 103 ? 20.829 -25.440 -17.849 1.00 93.81 103 LEU A CA 1
ATOM 821 C C . LEU A 1 103 ? 21.177 -25.953 -16.450 1.00 93.81 103 LEU A C 1
ATOM 823 O O . LEU A 1 103 ? 22.038 -26.816 -16.360 1.00 93.81 103 LEU A O 1
ATOM 827 N N . CYS A 1 104 ? 20.476 -25.508 -15.397 1.00 91.69 104 CYS A N 1
ATOM 828 C CA . CYS A 1 104 ? 20.686 -25.987 -14.024 1.00 91.69 104 CYS A CA 1
ATOM 829 C C . CYS A 1 104 ? 20.515 -27.513 -13.897 1.00 91.69 104 CYS A C 1
ATOM 831 O O . CYS A 1 104 ? 21.327 -28.168 -13.250 1.00 91.69 104 CYS A O 1
ATOM 833 N N . TRP A 1 105 ? 19.511 -28.097 -14.563 1.00 93.12 105 TRP A N 1
ATOM 834 C CA . TRP A 1 105 ? 19.338 -29.556 -14.642 1.00 93.12 105 TRP A CA 1
ATOM 835 C C . TRP A 1 105 ? 20.414 -30.217 -15.513 1.00 93.12 105 TRP A C 1
ATOM 837 O O . TRP A 1 105 ? 20.953 -31.264 -15.158 1.00 93.12 105 TRP A O 1
ATOM 847 N N . LEU A 1 106 ? 20.780 -29.582 -16.631 1.00 94.44 106 LEU A N 1
ATOM 848 C CA . LEU A 1 106 ? 21.803 -30.089 -17.549 1.00 94.44 106 LEU A CA 1
ATOM 849 C C . LEU A 1 106 ? 23.201 -30.161 -16.907 1.00 94.44 106 LEU A C 1
ATOM 851 O O . LEU A 1 106 ? 23.993 -31.005 -17.320 1.00 94.44 106 LEU A O 1
ATOM 855 N N . LEU A 1 107 ? 23.493 -29.354 -15.874 1.00 93.12 107 LEU A N 1
ATOM 856 C CA . LEU A 1 107 ? 24.758 -29.424 -15.121 1.00 93.12 107 LEU A CA 1
ATOM 857 C C . LEU A 1 107 ? 25.019 -30.820 -14.532 1.00 93.12 107 LEU A C 1
ATOM 859 O O . LEU A 1 107 ? 26.173 -31.230 -14.411 1.00 93.12 107 LEU A O 1
ATOM 863 N N . VAL A 1 108 ? 23.958 -31.534 -14.142 1.00 89.44 108 VAL A N 1
ATOM 864 C CA . VAL A 1 108 ? 24.046 -32.896 -13.592 1.00 89.44 108 VAL A CA 1
ATOM 865 C C . VAL A 1 108 ? 24.226 -33.926 -14.712 1.00 89.44 108 VAL A C 1
ATOM 867 O O . VAL A 1 108 ? 24.873 -34.951 -14.514 1.00 89.44 108 VAL A O 1
ATOM 870 N N . LEU A 1 109 ? 23.681 -33.645 -15.897 1.00 92.12 109 LEU A N 1
ATOM 871 C CA . LEU A 1 109 ? 23.605 -34.595 -17.004 1.00 92.12 109 LEU A CA 1
ATOM 872 C C . LEU A 1 109 ? 24.831 -34.548 -17.938 1.00 92.12 109 LEU A C 1
ATOM 874 O O . LEU A 1 109 ? 25.236 -35.601 -18.421 1.00 92.12 109 LEU A O 1
ATOM 878 N N . ASP A 1 110 ? 25.431 -33.378 -18.209 1.00 93.94 110 ASP A N 1
ATOM 879 C CA . ASP A 1 110 ? 26.579 -33.218 -19.129 1.00 93.94 110 ASP A CA 1
ATOM 880 C C . ASP A 1 110 ? 27.751 -32.440 -18.504 1.00 93.94 110 ASP A C 1
ATOM 882 O O . ASP A 1 110 ? 27.624 -31.282 -18.104 1.00 93.94 110 ASP A O 1
ATOM 886 N N . GLU A 1 111 ? 28.936 -33.055 -18.495 1.00 90.88 111 GLU A N 1
ATOM 887 C CA . GLU A 1 111 ? 30.136 -32.470 -17.883 1.00 90.88 111 GLU A CA 1
ATOM 888 C C . GLU A 1 111 ? 30.678 -31.249 -18.635 1.00 90.88 111 GLU A C 1
ATOM 890 O O . GLU A 1 111 ? 31.125 -30.289 -18.012 1.00 90.88 111 GLU A O 1
ATOM 895 N N . GLY A 1 112 ? 30.629 -31.245 -19.970 1.00 90.44 112 GLY A N 1
ATOM 896 C CA . GLY A 1 112 ? 31.180 -30.141 -20.760 1.00 90.44 112 GLY A CA 1
ATOM 897 C C . GLY A 1 112 ? 30.331 -28.871 -20.667 1.00 90.44 112 GLY A C 1
ATOM 898 O O . GLY A 1 112 ? 30.871 -27.771 -20.529 1.00 90.44 112 GLY A O 1
ATOM 899 N N . ALA A 1 113 ? 29.003 -29.014 -20.680 1.00 91.81 113 ALA A N 1
ATOM 900 C CA . ALA A 1 113 ? 28.062 -27.926 -20.444 1.00 91.81 113 ALA A CA 1
ATOM 901 C C . ALA A 1 113 ? 28.189 -27.397 -19.011 1.00 91.81 113 ALA A C 1
ATOM 903 O O . ALA A 1 113 ? 28.212 -26.179 -18.820 1.00 91.81 113 ALA A O 1
ATOM 904 N N . ARG A 1 114 ? 28.348 -28.294 -18.024 1.00 92.31 114 ARG A N 1
ATOM 905 C CA . ARG A 1 114 ? 28.614 -27.940 -16.625 1.00 92.31 114 ARG A CA 1
ATOM 906 C C . ARG A 1 114 ? 29.866 -27.084 -16.487 1.00 92.31 114 ARG A C 1
ATOM 908 O O . ARG A 1 114 ? 29.791 -25.974 -15.966 1.00 92.31 114 ARG A O 1
ATOM 915 N N . ASP A 1 115 ? 31.001 -27.568 -16.975 1.00 90.50 115 ASP A N 1
ATOM 916 C CA . ASP A 1 115 ? 32.285 -26.890 -16.799 1.00 90.50 115 ASP A CA 1
ATOM 917 C C . ASP A 1 115 ? 32.300 -25.531 -17.520 1.00 90.50 115 ASP A C 1
ATOM 919 O O . ASP A 1 115 ? 32.814 -24.542 -16.989 1.00 90.50 115 ASP A O 1
ATOM 923 N N . ARG A 1 116 ? 31.658 -25.441 -18.695 1.00 91.38 116 ARG A N 1
ATOM 924 C CA . ARG A 1 116 ? 31.477 -24.177 -19.423 1.00 91.38 116 ARG A CA 1
ATOM 925 C C . ARG A 1 116 ? 30.571 -23.197 -18.673 1.00 91.38 116 ARG A C 1
ATOM 927 O O . ARG A 1 116 ? 30.907 -22.015 -18.598 1.00 91.38 116 ARG A O 1
ATOM 934 N N . ALA A 1 117 ? 29.453 -23.662 -18.116 1.00 90.75 117 ALA A N 1
ATOM 935 C CA . ALA A 1 117 ? 28.539 -22.829 -17.337 1.00 90.75 117 ALA A CA 1
ATOM 936 C C . ALA A 1 117 ? 29.216 -22.279 -16.076 1.00 90.75 117 ALA A C 1
ATOM 938 O O . ALA A 1 117 ? 29.199 -21.071 -15.857 1.00 90.75 117 ALA A O 1
ATOM 939 N N . LEU A 1 118 ? 29.900 -23.136 -15.313 1.00 85.06 118 LEU A N 1
ATOM 940 C CA . LEU A 1 118 ? 30.616 -22.749 -14.093 1.00 85.06 118 LEU A CA 1
ATOM 941 C C . LEU A 1 118 ? 31.809 -21.822 -14.368 1.00 85.06 118 LEU A C 1
ATOM 943 O O . LEU A 1 118 ? 32.148 -20.987 -13.531 1.00 85.06 118 LEU A O 1
ATOM 947 N N . ALA A 1 119 ? 32.449 -21.938 -15.537 1.00 86.25 119 ALA A N 1
ATOM 948 C CA . ALA A 1 119 ? 33.502 -21.014 -15.950 1.00 86.25 119 ALA A CA 1
ATOM 949 C C . ALA A 1 119 ? 32.971 -19.599 -16.238 1.00 86.25 119 ALA A C 1
ATOM 951 O O . ALA A 1 119 ? 33.698 -18.626 -16.022 1.00 86.25 119 ALA A O 1
ATOM 952 N N . LEU A 1 120 ? 31.728 -19.484 -16.721 1.00 84.00 120 LEU A N 1
ATOM 953 C CA . LEU A 1 120 ? 31.068 -18.205 -16.984 1.00 84.00 120 LEU A CA 1
ATOM 954 C C . LEU A 1 120 ? 30.459 -17.615 -15.710 1.00 84.00 120 LEU A C 1
ATOM 956 O O . LEU A 1 120 ? 30.749 -16.468 -15.371 1.00 84.00 120 LEU A O 1
ATOM 960 N N . GLU A 1 121 ? 29.622 -18.387 -15.018 1.00 84.00 121 GLU A N 1
ATOM 961 C CA . GLU A 1 121 ? 28.846 -17.953 -13.854 1.00 84.00 121 GLU A CA 1
ATOM 962 C C . GLU A 1 121 ? 28.723 -19.103 -12.838 1.00 84.00 121 GLU A C 1
ATOM 964 O O . GLU A 1 121 ? 27.821 -19.927 -12.961 1.00 84.00 121 GLU A O 1
ATOM 969 N N . PRO A 1 122 ? 29.614 -19.177 -11.827 1.00 80.19 122 PRO A N 1
ATOM 970 C CA . PRO A 1 122 ? 29.622 -20.260 -10.834 1.00 80.19 122 PRO A CA 1
ATOM 971 C C . PRO A 1 122 ? 28.303 -20.412 -10.059 1.00 80.19 122 PRO A C 1
ATOM 973 O O . PRO A 1 122 ? 27.878 -21.529 -9.764 1.00 80.19 122 PRO A O 1
ATOM 976 N N . ASP A 1 123 ? 27.629 -19.291 -9.778 1.00 74.25 123 ASP A N 1
ATOM 977 C CA . ASP A 1 123 ? 26.424 -19.243 -8.942 1.00 74.25 123 ASP A CA 1
ATOM 978 C C . ASP A 1 123 ? 25.268 -20.095 -9.508 1.00 74.25 123 ASP A C 1
ATOM 980 O O . ASP A 1 123 ? 24.441 -20.584 -8.734 1.00 74.25 123 ASP A O 1
ATOM 984 N N . ILE A 1 124 ? 25.263 -20.380 -10.822 1.00 82.38 124 ILE A N 1
ATOM 985 C CA . ILE A 1 124 ? 24.221 -21.167 -11.504 1.00 82.38 124 ILE A CA 1
ATOM 986 C C . ILE A 1 124 ? 24.016 -22.565 -10.914 1.00 82.38 124 ILE A C 1
ATOM 988 O O . ILE A 1 124 ? 22.900 -23.077 -10.922 1.00 82.38 124 ILE A O 1
ATOM 992 N N . ALA A 1 125 ? 25.056 -23.173 -10.334 1.00 82.06 125 ALA A N 1
ATOM 993 C CA . ALA A 1 125 ? 24.936 -24.486 -9.696 1.00 82.06 125 ALA A CA 1
ATOM 994 C C . ALA A 1 125 ? 24.084 -24.481 -8.409 1.00 82.06 125 ALA A C 1
ATOM 996 O O . ALA A 1 125 ? 23.792 -25.548 -7.877 1.00 82.06 125 ALA A O 1
ATOM 997 N N . SER A 1 126 ? 23.671 -23.306 -7.919 1.00 73.00 126 SER A N 1
ATOM 998 C CA . SER A 1 126 ? 22.792 -23.144 -6.751 1.00 73.00 126 SER A CA 1
ATOM 999 C C . SER A 1 126 ? 21.369 -22.673 -7.081 1.00 73.00 126 SER A C 1
ATOM 1001 O O . SER A 1 126 ? 20.494 -22.651 -6.213 1.00 73.00 126 SER A O 1
ATOM 1003 N N . GLU A 1 127 ? 21.110 -22.294 -8.334 1.00 76.62 127 GLU A N 1
ATOM 1004 C CA . GLU A 1 127 ? 19.891 -21.569 -8.710 1.00 76.62 127 GLU A CA 1
ATOM 1005 C C . GLU A 1 127 ? 18.669 -22.476 -8.925 1.00 76.62 127 GLU A C 1
ATOM 1007 O O . GLU A 1 127 ? 17.536 -22.035 -8.714 1.00 76.62 127 GLU A O 1
ATOM 1012 N N . GLY A 1 128 ? 18.881 -23.741 -9.298 1.00 75.44 128 GLY A N 1
ATOM 1013 C CA . GLY A 1 128 ? 17.836 -24.730 -9.578 1.00 75.44 128 GLY A CA 1
ATOM 1014 C C . GLY A 1 128 ? 18.422 -26.103 -9.920 1.00 75.44 128 GLY A C 1
ATOM 1015 O O . GLY A 1 128 ? 19.610 -26.337 -9.710 1.00 75.44 128 GLY A O 1
ATOM 1016 N N . GLY A 1 129 ? 17.610 -27.005 -10.474 1.00 83.56 129 GLY A N 1
ATOM 1017 C CA . GLY A 1 129 ? 18.039 -28.379 -10.754 1.00 83.56 129 GLY A CA 1
ATOM 1018 C C . GLY A 1 129 ? 18.057 -29.261 -9.505 1.00 83.56 129 GLY A C 1
ATOM 1019 O O . GLY A 1 129 ? 17.319 -29.005 -8.554 1.00 83.56 129 GLY A O 1
ATOM 1020 N N . ASP A 1 130 ? 18.945 -30.256 -9.493 1.00 80.69 130 ASP A N 1
ATOM 1021 C CA . ASP A 1 130 ? 19.269 -31.050 -8.303 1.00 80.69 130 ASP A CA 1
ATOM 1022 C C . ASP A 1 130 ? 20.751 -30.860 -7.923 1.00 80.69 130 ASP A C 1
ATOM 1024 O O . ASP A 1 130 ? 21.609 -31.661 -8.315 1.00 80.69 130 ASP A O 1
ATOM 1028 N N . PRO A 1 131 ? 21.090 -29.785 -7.177 1.00 80.44 131 PRO A N 1
ATOM 1029 C CA . PRO A 1 131 ? 22.466 -29.519 -6.775 1.00 80.44 131 PRO A CA 1
ATOM 1030 C C . PRO A 1 131 ? 23.086 -30.637 -5.933 1.00 80.44 131 PRO A C 1
ATOM 1032 O O . PRO A 1 131 ? 24.305 -30.789 -5.963 1.00 80.44 131 PRO A O 1
ATOM 1035 N N . SER A 1 132 ? 22.282 -31.445 -5.226 1.00 73.12 132 SER A N 1
ATOM 1036 C CA . SER A 1 132 ? 22.772 -32.553 -4.390 1.00 73.12 132 SER A CA 1
ATOM 1037 C C . SER A 1 132 ? 23.464 -33.651 -5.209 1.00 73.12 132 SER A C 1
ATOM 1039 O O . SER A 1 132 ? 24.388 -34.306 -4.722 1.00 73.12 132 SER A O 1
ATOM 1041 N N . GLN A 1 133 ? 23.070 -33.803 -6.477 1.00 81.56 133 GLN A N 1
ATOM 1042 C CA . GLN A 1 133 ? 23.645 -34.766 -7.419 1.00 81.56 133 GLN A CA 1
ATOM 1043 C C . GLN A 1 133 ? 24.914 -34.249 -8.109 1.00 81.56 133 GLN A C 1
ATOM 1045 O O . GLN A 1 133 ? 25.580 -35.004 -8.820 1.00 81.56 133 GLN A O 1
ATOM 1050 N N . LEU A 1 134 ? 25.287 -32.977 -7.918 1.00 85.38 134 LEU A N 1
ATOM 1051 C CA . LEU A 1 134 ? 26.530 -32.457 -8.479 1.00 85.38 134 LEU A CA 1
ATOM 1052 C C . LEU A 1 134 ? 27.745 -33.135 -7.820 1.00 85.38 134 LEU A C 1
ATOM 1054 O O . LEU A 1 134 ? 27.735 -33.409 -6.611 1.00 85.38 134 LEU A O 1
ATOM 1058 N N . PRO A 1 135 ? 28.837 -33.361 -8.579 1.00 84.88 135 PRO A N 1
ATOM 1059 C CA . PRO A 1 135 ? 30.065 -33.904 -8.018 1.00 84.88 135 PRO A CA 1
ATOM 1060 C C . PRO A 1 135 ? 30.528 -33.096 -6.805 1.00 84.88 135 PRO A C 1
ATOM 1062 O O . PRO A 1 135 ? 30.498 -31.865 -6.827 1.00 84.88 135 PRO A O 1
ATOM 1065 N N . LEU A 1 136 ? 31.024 -33.782 -5.772 1.00 74.06 136 LEU A N 1
ATOM 1066 C CA . LEU A 1 136 ? 31.467 -33.142 -4.529 1.00 74.06 136 LEU A CA 1
ATOM 1067 C C . LEU A 1 136 ? 32.454 -31.989 -4.787 1.00 74.06 136 LEU A C 1
ATOM 1069 O O . LEU A 1 136 ? 32.308 -30.927 -4.201 1.00 74.06 136 LEU A O 1
ATOM 1073 N N . ALA A 1 137 ? 33.384 -32.145 -5.736 1.00 76.56 137 ALA A N 1
ATOM 1074 C CA . ALA A 1 137 ? 34.337 -31.094 -6.109 1.00 76.56 137 ALA A CA 1
ATOM 1075 C C . ALA A 1 137 ? 33.670 -29.811 -6.652 1.00 76.56 137 ALA A C 1
ATOM 1077 O O . ALA A 1 137 ? 34.197 -28.716 -6.462 1.00 76.56 137 ALA A O 1
ATOM 1078 N N . VAL A 1 138 ? 32.515 -29.932 -7.314 1.00 77.00 138 VAL A N 1
ATOM 1079 C CA . VAL A 1 138 ? 31.715 -28.798 -7.807 1.00 77.00 138 VAL A CA 1
ATOM 1080 C C . VAL A 1 138 ? 30.952 -28.147 -6.654 1.00 77.00 138 VAL A C 1
ATOM 1082 O O . VAL A 1 138 ? 30.985 -26.925 -6.531 1.00 77.00 138 VAL A O 1
ATOM 1085 N N . ARG A 1 139 ? 30.346 -28.946 -5.764 1.00 71.19 139 ARG A N 1
ATOM 1086 C CA . ARG A 1 139 ? 29.659 -28.446 -4.556 1.00 71.19 139 ARG A CA 1
ATOM 1087 C C . ARG A 1 139 ? 30.628 -27.702 -3.625 1.00 71.19 139 ARG A C 1
ATOM 1089 O O . ARG A 1 139 ? 30.402 -26.539 -3.305 1.00 71.19 139 ARG A O 1
ATOM 1096 N N . GLN A 1 140 ? 31.791 -28.296 -3.354 1.00 67.06 140 GLN A N 1
ATOM 1097 C CA . GLN A 1 140 ? 32.912 -27.666 -2.642 1.00 67.06 140 GLN A CA 1
ATOM 1098 C C . GLN A 1 140 ? 33.451 -26.421 -3.365 1.00 67.06 140 GLN A C 1
ATOM 1100 O O . GLN A 1 140 ? 33.879 -25.452 -2.736 1.00 67.06 140 GLN A O 1
ATOM 1105 N N . GLY A 1 141 ? 33.463 -26.440 -4.702 1.00 62.91 141 GLY A N 1
ATOM 1106 C CA . GLY A 1 141 ? 33.869 -25.317 -5.543 1.00 62.91 141 GLY A CA 1
ATOM 1107 C C . GLY A 1 141 ? 32.919 -24.121 -5.452 1.00 62.91 141 GLY A C 1
ATOM 1108 O O . GLY A 1 141 ? 33.398 -22.990 -5.494 1.00 62.91 141 GLY A O 1
ATOM 1109 N N . ASN A 1 142 ? 31.618 -24.358 -5.264 1.00 59.22 142 ASN A N 1
ATOM 1110 C CA . ASN A 1 142 ? 30.604 -23.327 -5.028 1.00 59.22 142 ASN A CA 1
ATOM 1111 C C . ASN A 1 142 ? 30.688 -22.740 -3.615 1.00 59.22 142 ASN A C 1
ATOM 1113 O O . ASN A 1 142 ? 30.688 -21.515 -3.469 1.00 59.22 142 ASN A O 1
ATOM 1117 N N . ASP A 1 143 ? 30.909 -23.575 -2.598 1.00 50.38 143 ASP A N 1
ATOM 1118 C CA . ASP A 1 143 ? 31.219 -23.108 -1.238 1.00 50.38 143 ASP A CA 1
ATOM 1119 C C . ASP A 1 143 ? 32.537 -22.304 -1.210 1.00 50.38 143 ASP A C 1
ATOM 1121 O O . ASP A 1 143 ? 32.668 -21.275 -0.543 1.00 50.38 143 ASP A O 1
ATOM 1125 N N . GLY A 1 144 ? 33.518 -22.712 -2.025 1.00 45.12 144 GLY A N 1
ATOM 1126 C CA . GLY A 1 144 ? 34.768 -21.991 -2.270 1.00 45.12 144 GLY A CA 1
ATOM 1127 C C . GLY A 1 144 ? 34.655 -20.792 -3.225 1.00 45.12 144 GLY A C 1
ATOM 1128 O O . GLY A 1 144 ? 35.562 -19.953 -3.237 1.00 45.12 144 GLY A O 1
ATOM 1129 N N . GLY A 1 145 ? 33.573 -20.671 -4.000 1.00 46.16 145 GLY A N 1
ATOM 1130 C CA . GLY A 1 145 ? 33.302 -19.605 -4.975 1.00 46.16 145 GLY A CA 1
ATOM 1131 C C . GLY A 1 145 ? 33.135 -18.233 -4.321 1.00 46.16 145 GLY A C 1
ATOM 1132 O O . GLY A 1 145 ? 33.530 -17.212 -4.895 1.00 46.16 145 GLY A O 1
ATOM 1133 N N . HIS A 1 146 ? 32.745 -18.224 -3.041 1.00 44.50 146 HIS A N 1
ATOM 1134 C CA . HIS A 1 146 ? 32.818 -17.066 -2.145 1.00 44.50 146 HIS A CA 1
ATOM 1135 C C . HIS A 1 146 ? 34.216 -16.411 -2.115 1.00 44.50 146 HIS A C 1
ATOM 1137 O O . HIS A 1 146 ? 34.330 -15.196 -1.945 1.00 44.50 146 HIS A O 1
ATOM 1143 N N . ARG A 1 147 ? 35.300 -17.161 -2.383 1.00 41.12 147 ARG A N 1
ATOM 1144 C CA . ARG A 1 147 ? 36.675 -16.618 -2.450 1.00 41.12 147 ARG A CA 1
ATOM 1145 C C . ARG A 1 147 ? 36.905 -15.669 -3.633 1.00 41.12 147 ARG A C 1
ATOM 1147 O O . ARG A 1 147 ? 37.858 -14.894 -3.595 1.00 41.12 147 ARG A O 1
ATOM 1154 N N . ARG A 1 148 ? 36.084 -15.713 -4.693 1.00 41.12 148 ARG A N 1
ATOM 1155 C CA . ARG A 1 148 ? 36.169 -14.762 -5.825 1.00 41.12 148 ARG A CA 1
ATOM 1156 C C . ARG A 1 148 ? 35.252 -13.548 -5.647 1.00 41.12 148 ARG A C 1
ATOM 1158 O O . ARG A 1 148 ? 35.582 -12.481 -6.167 1.00 41.12 148 ARG A O 1
ATOM 1165 N N . ALA A 1 149 ? 34.190 -13.671 -4.848 1.00 40.41 149 ALA A N 1
ATOM 1166 C CA . ALA A 1 149 ? 33.368 -12.545 -4.395 1.00 40.41 149 ALA A CA 1
ATOM 1167 C C . ALA A 1 149 ? 34.138 -11.597 -3.446 1.00 40.41 149 ALA A C 1
ATOM 1169 O O . ALA A 1 149 ? 33.834 -10.408 -3.364 1.00 40.41 149 ALA A O 1
ATOM 1170 N N . ASP A 1 150 ? 35.216 -12.083 -2.825 1.00 36.69 150 ASP A N 1
ATOM 1171 C CA . ASP A 1 150 ? 36.094 -11.330 -1.919 1.00 36.69 150 ASP A CA 1
ATOM 1172 C C . ASP A 1 150 ? 36.814 -10.134 -2.587 1.00 36.69 150 ASP A C 1
ATOM 1174 O O . ASP A 1 150 ? 37.092 -9.124 -1.943 1.00 36.69 150 ASP A O 1
ATOM 1178 N N . ARG A 1 151 ? 37.052 -10.185 -3.910 1.00 35.09 151 ARG A N 1
ATOM 1179 C CA . ARG A 1 151 ? 37.574 -9.040 -4.695 1.00 35.09 151 ARG A CA 1
ATOM 1180 C C . ARG A 1 151 ? 36.485 -8.079 -5.191 1.00 35.09 151 ARG A C 1
ATOM 1182 O O . ARG A 1 151 ? 36.812 -7.001 -5.679 1.00 35.09 151 ARG A O 1
ATOM 1189 N N . ARG A 1 152 ? 35.212 -8.454 -5.051 1.00 41.66 152 ARG A N 1
ATOM 1190 C CA . ARG A 1 152 ? 34.002 -7.768 -5.547 1.00 41.66 152 ARG A CA 1
ATOM 1191 C C . ARG A 1 152 ? 33.085 -7.363 -4.382 1.00 41.66 152 ARG A C 1
ATOM 1193 O O . ARG A 1 152 ? 31.859 -7.404 -4.452 1.00 41.66 152 ARG A O 1
ATOM 1200 N N . ARG A 1 153 ? 33.699 -6.981 -3.262 1.00 36.78 153 ARG A N 1
ATOM 1201 C CA . ARG A 1 153 ? 33.108 -6.890 -1.915 1.00 36.78 153 ARG A CA 1
ATOM 1202 C C . ARG A 1 153 ? 32.176 -5.693 -1.652 1.00 36.78 153 ARG A C 1
ATOM 1204 O O . ARG A 1 153 ? 32.195 -5.109 -0.573 1.00 36.78 153 ARG A O 1
ATOM 1211 N N . ARG A 1 154 ? 31.354 -5.323 -2.638 1.00 36.09 154 ARG A N 1
ATOM 1212 C CA . ARG A 1 154 ? 30.121 -4.520 -2.478 1.00 36.09 154 ARG A CA 1
ATOM 1213 C C . ARG A 1 154 ? 28.989 -4.966 -3.429 1.00 36.09 154 ARG A C 1
ATOM 1215 O O . ARG A 1 154 ? 27.958 -4.305 -3.490 1.00 36.09 154 ARG A O 1
ATOM 1222 N N . GLU A 1 155 ? 29.160 -6.062 -4.179 1.00 42.69 155 GLU A N 1
ATOM 1223 C CA . GLU A 1 155 ? 28.382 -6.347 -5.401 1.00 42.69 155 GLU A CA 1
ATOM 1224 C C . GLU A 1 155 ? 27.116 -7.213 -5.242 1.00 42.69 155 GLU A C 1
ATOM 1226 O O . GLU A 1 155 ? 26.387 -7.396 -6.225 1.00 42.69 155 GLU A O 1
ATOM 1231 N N . VAL A 1 156 ? 26.776 -7.726 -4.054 1.00 36.41 156 VAL A N 1
ATOM 1232 C CA . VAL A 1 156 ? 25.683 -8.708 -3.939 1.00 36.41 156 VAL A CA 1
ATOM 1233 C C . VAL A 1 156 ? 24.864 -8.507 -2.655 1.00 36.41 156 VAL A C 1
ATOM 1235 O O . VAL A 1 156 ? 25.165 -9.051 -1.606 1.00 36.41 156 VAL A O 1
ATOM 1238 N N . ARG A 1 157 ? 23.762 -7.748 -2.741 1.00 32.69 157 ARG A N 1
ATOM 1239 C CA . ARG A 1 157 ? 22.615 -7.875 -1.810 1.00 32.69 157 ARG A CA 1
ATOM 1240 C C . ARG A 1 157 ? 21.649 -9.002 -2.215 1.00 32.69 157 ARG A C 1
ATOM 1242 O O . ARG A 1 157 ? 20.593 -9.144 -1.617 1.00 32.69 157 ARG A O 1
ATOM 1249 N N . GLY A 1 158 ? 22.020 -9.798 -3.216 1.00 39.16 158 GLY A N 1
ATOM 1250 C CA . GLY A 1 158 ? 21.326 -11.015 -3.643 1.00 39.16 158 GLY A CA 1
ATOM 1251 C C . GLY A 1 158 ? 22.105 -12.287 -3.306 1.00 39.16 158 GLY A C 1
ATOM 1252 O O . GLY A 1 158 ? 22.125 -13.196 -4.126 1.00 39.16 158 GLY A O 1
ATOM 1253 N N . ILE A 1 159 ? 22.822 -12.326 -2.170 1.00 41.44 159 ILE A N 1
ATOM 1254 C CA . ILE A 1 159 ? 23.530 -13.537 -1.726 1.00 41.44 159 ILE A CA 1
ATOM 1255 C C . ILE A 1 159 ? 22.446 -14.511 -1.284 1.00 41.44 159 ILE A C 1
ATOM 1257 O O . ILE A 1 159 ? 21.970 -14.429 -0.152 1.00 41.44 159 ILE A O 1
ATOM 1261 N N . MET A 1 160 ? 22.058 -15.348 -2.247 1.00 50.88 160 MET A N 1
ATOM 1262 C CA . MET A 1 160 ? 21.223 -16.540 -2.167 1.00 50.88 160 MET A CA 1
ATOM 1263 C C . MET A 1 160 ? 19.917 -16.360 -1.382 1.00 50.88 160 MET A C 1
ATOM 1265 O O . MET A 1 160 ? 19.895 -16.261 -0.152 1.00 50.88 160 MET A O 1
ATOM 1269 N N . ASP A 1 161 ? 18.805 -16.365 -2.125 1.00 51.84 161 ASP A N 1
ATOM 1270 C CA . ASP A 1 161 ? 17.484 -16.620 -1.553 1.00 51.84 161 ASP A CA 1
ATOM 1271 C C . ASP A 1 161 ? 17.552 -17.869 -0.656 1.00 51.84 161 ASP A C 1
ATOM 1273 O O . ASP A 1 161 ? 18.320 -18.799 -0.916 1.00 51.84 161 ASP A O 1
ATOM 1277 N N . ASN A 1 162 ? 16.766 -17.883 0.419 1.00 57.78 162 ASN A N 1
ATOM 1278 C CA . ASN A 1 162 ? 16.772 -18.948 1.423 1.00 57.78 162 ASN A CA 1
ATOM 1279 C C . ASN A 1 162 ? 16.563 -20.336 0.782 1.00 57.78 162 ASN A C 1
ATOM 1281 O O . ASN A 1 162 ? 17.095 -21.324 1.282 1.00 57.78 162 ASN A O 1
ATOM 1285 N N . SER A 1 163 ? 15.842 -20.368 -0.344 1.00 57.47 163 SER A N 1
ATOM 1286 C CA . SER A 1 163 ? 15.597 -21.548 -1.177 1.00 57.47 163 SER A CA 1
ATOM 1287 C C . SER A 1 163 ? 16.852 -22.096 -1.871 1.00 57.47 163 SER A C 1
ATOM 1289 O O . SER A 1 163 ? 16.976 -23.301 -2.051 1.00 57.47 163 SER A O 1
ATOM 1291 N N . ALA A 1 164 ? 17.808 -21.246 -2.254 1.00 62.38 164 ALA A N 1
ATOM 1292 C CA . ALA A 1 164 ? 19.037 -21.672 -2.922 1.00 62.38 164 ALA A CA 1
ATOM 1293 C C . ALA A 1 164 ? 20.036 -22.290 -1.933 1.00 62.38 164 ALA A C 1
ATOM 1295 O O . ALA A 1 164 ? 20.726 -23.249 -2.273 1.00 62.38 164 ALA A O 1
ATOM 1296 N N . ILE A 1 165 ? 20.089 -21.768 -0.699 1.00 68.19 165 ILE A N 1
ATOM 1297 C CA . ILE A 1 165 ? 20.900 -22.363 0.373 1.00 68.19 165 ILE A CA 1
ATOM 1298 C C . ILE A 1 165 ? 20.337 -23.751 0.715 1.00 68.19 165 ILE A C 1
ATOM 1300 O O . ILE A 1 165 ? 21.105 -24.707 0.776 1.00 68.19 165 ILE A O 1
ATOM 1304 N N . GLU A 1 166 ? 19.008 -23.891 0.798 1.00 67.56 166 GLU A N 1
ATOM 1305 C CA . GLU A 1 166 ? 18.334 -25.152 1.140 1.00 67.56 166 GLU A CA 1
ATOM 1306 C C . GLU A 1 166 ? 18.669 -26.277 0.151 1.00 67.56 166 GLU A C 1
ATOM 1308 O O . GLU A 1 166 ? 18.855 -27.418 0.557 1.00 67.56 166 GLU A O 1
ATOM 1313 N N . ARG A 1 167 ? 18.815 -25.958 -1.143 1.00 68.75 167 ARG A N 1
ATOM 1314 C CA . ARG A 1 167 ? 19.122 -26.953 -2.186 1.00 68.75 167 ARG A CA 1
ATOM 1315 C C . ARG A 1 167 ? 20.555 -27.487 -2.155 1.00 68.75 167 ARG A C 1
ATOM 1317 O O . ARG A 1 167 ? 20.785 -28.588 -2.647 1.00 68.75 167 ARG A O 1
ATOM 1324 N N . ILE A 1 168 ? 21.518 -26.705 -1.663 1.00 70.00 168 ILE A N 1
ATOM 1325 C CA . ILE A 1 168 ? 22.932 -27.120 -1.584 1.00 70.00 168 ILE A CA 1
ATOM 1326 C C . ILE A 1 168 ? 23.271 -27.684 -0.205 1.00 70.00 168 ILE A C 1
ATOM 1328 O O . ILE A 1 168 ? 24.166 -28.522 -0.094 1.00 70.00 168 ILE A O 1
ATOM 1332 N N . ALA A 1 169 ? 22.579 -27.231 0.839 1.00 80.44 169 ALA A N 1
ATOM 1333 C CA . ALA A 1 169 ? 22.884 -27.599 2.207 1.00 80.44 169 ALA A CA 1
ATOM 1334 C C . ALA A 1 169 ? 22.697 -29.109 2.431 1.00 80.44 169 ALA A C 1
ATOM 1336 O O . ALA A 1 169 ? 21.584 -29.627 2.410 1.00 80.44 169 ALA A O 1
ATOM 1337 N N . ALA A 1 170 ? 23.800 -29.816 2.668 1.00 80.19 170 ALA A N 1
ATOM 1338 C CA . ALA A 1 170 ? 23.804 -31.253 2.903 1.00 80.19 170 ALA A CA 1
ATOM 1339 C C . ALA A 1 170 ? 24.802 -31.615 4.017 1.00 80.19 170 ALA A C 1
ATOM 1341 O O . ALA A 1 170 ? 25.866 -30.995 4.090 1.00 80.19 170 ALA A O 1
ATOM 1342 N N . PRO A 1 171 ? 24.520 -32.632 4.857 1.00 84.12 171 PRO A N 1
ATOM 1343 C CA . PRO A 1 171 ? 25.396 -32.985 5.978 1.00 84.12 171 PRO A CA 1
ATOM 1344 C C . PRO A 1 171 ? 26.845 -33.306 5.579 1.00 84.12 171 PRO A C 1
ATOM 1346 O O . PRO A 1 171 ? 27.756 -33.140 6.384 1.00 84.12 171 PRO A O 1
ATOM 1349 N N . ASP A 1 172 ? 27.088 -33.745 4.338 1.00 81.12 172 ASP A N 1
ATOM 1350 C CA . ASP A 1 172 ? 28.425 -34.091 3.838 1.00 81.12 172 ASP A CA 1
ATOM 1351 C C . ASP A 1 172 ? 29.348 -32.876 3.612 1.00 81.12 172 ASP A C 1
ATOM 1353 O O . ASP A 1 172 ? 30.561 -33.054 3.508 1.00 81.12 172 ASP A O 1
ATOM 1357 N N . LEU A 1 173 ? 28.806 -31.651 3.602 1.00 84.00 173 LEU A N 1
ATOM 1358 C CA . LEU A 1 173 ? 29.566 -30.396 3.499 1.00 84.00 173 LEU A CA 1
ATOM 1359 C C . LEU A 1 173 ? 30.046 -29.854 4.857 1.00 84.00 173 LEU A C 1
ATOM 1361 O O . LEU A 1 173 ? 30.717 -28.819 4.905 1.00 84.00 173 LEU A O 1
ATOM 1365 N N . GLY A 1 174 ? 29.716 -30.506 5.976 1.00 86.31 174 GLY A N 1
ATOM 1366 C CA . GLY A 1 174 ? 29.964 -29.947 7.307 1.00 86.31 174 GLY A CA 1
ATOM 1367 C C . GLY A 1 174 ? 31.449 -29.748 7.645 1.00 86.31 174 GLY A C 1
ATOM 1368 O O . GLY A 1 174 ? 31.821 -28.709 8.193 1.00 86.31 174 GLY A O 1
ATOM 1369 N N . ALA A 1 175 ? 32.334 -30.658 7.222 1.00 84.81 175 ALA A N 1
ATOM 1370 C CA . ALA A 1 175 ? 33.781 -30.504 7.416 1.00 84.81 175 ALA A CA 1
ATOM 1371 C C . ALA A 1 175 ? 34.367 -29.314 6.626 1.00 84.81 175 ALA A C 1
ATOM 1373 O O . ALA A 1 175 ? 35.187 -28.556 7.153 1.00 84.81 175 ALA A O 1
ATOM 1374 N N . ASP A 1 176 ? 33.926 -29.121 5.379 1.00 80.12 176 ASP A N 1
ATOM 1375 C CA . ASP A 1 176 ? 34.349 -28.000 4.532 1.00 80.12 176 ASP A CA 1
ATOM 1376 C C . ASP A 1 176 ? 33.786 -26.668 5.044 1.00 80.12 176 ASP A C 1
ATOM 1378 O O . ASP A 1 176 ? 34.493 -25.658 5.089 1.00 80.12 176 ASP A O 1
ATOM 1382 N N . THR A 1 177 ? 32.535 -26.678 5.507 1.00 84.56 177 THR A N 1
ATOM 1383 C CA . THR A 1 177 ? 31.866 -25.520 6.108 1.00 84.56 177 THR A CA 1
ATOM 1384 C C . THR A 1 177 ? 32.561 -25.080 7.393 1.00 84.56 177 THR A C 1
ATOM 1386 O O . THR A 1 177 ? 32.794 -23.885 7.591 1.00 84.56 177 THR A O 1
ATOM 1389 N N . LEU A 1 178 ? 32.981 -26.029 8.238 1.00 88.12 178 LEU A N 1
ATOM 1390 C CA . LEU A 1 178 ? 33.794 -25.735 9.417 1.00 88.12 178 LEU A CA 1
ATOM 1391 C C . LEU A 1 178 ? 35.146 -25.120 9.025 1.00 88.12 178 LEU A C 1
ATOM 1393 O O . LEU A 1 178 ? 35.530 -24.096 9.584 1.00 88.12 178 LEU A O 1
ATOM 1397 N N . ALA A 1 179 ? 35.827 -25.657 8.006 1.00 83.06 179 ALA A N 1
ATOM 1398 C CA . ALA A 1 179 ? 37.086 -25.090 7.516 1.00 83.06 179 ALA A CA 1
ATOM 1399 C C . ALA A 1 179 ? 36.923 -23.668 6.937 1.00 83.06 179 ALA A C 1
ATOM 1401 O O . ALA A 1 179 ? 37.826 -22.831 7.055 1.00 83.06 179 ALA A O 1
ATOM 1402 N N . LEU A 1 180 ? 35.780 -23.367 6.308 1.00 81.12 180 LEU A N 1
ATOM 1403 C CA . LEU A 1 180 ? 35.441 -22.012 5.866 1.00 81.12 180 LEU A CA 1
ATOM 1404 C C . LEU A 1 180 ? 35.199 -21.079 7.050 1.00 81.12 180 LEU A C 1
ATOM 1406 O O . LEU A 1 180 ? 35.683 -19.946 7.029 1.00 81.12 180 LEU A O 1
ATOM 1410 N N . LEU A 1 181 ? 34.505 -21.553 8.081 1.00 84.69 181 LEU A N 1
ATOM 1411 C CA . LEU A 1 181 ? 34.250 -20.790 9.296 1.00 84.69 181 LEU A CA 1
ATOM 1412 C C . LEU A 1 181 ? 35.548 -20.509 10.071 1.00 84.69 181 LEU A C 1
ATOM 1414 O O . LEU A 1 181 ? 35.757 -19.381 10.505 1.00 84.69 181 LEU A O 1
ATOM 1418 N N . ASP A 1 182 ? 36.472 -21.467 10.147 1.00 85.75 182 ASP A N 1
ATOM 1419 C CA . ASP A 1 182 ? 37.793 -21.269 10.761 1.00 85.75 182 ASP A CA 1
ATOM 1420 C C . ASP A 1 182 ? 38.628 -20.218 10.014 1.00 85.75 182 ASP A C 1
ATOM 1422 O O . ASP A 1 182 ? 39.386 -19.452 10.613 1.00 85.75 182 ASP A O 1
ATOM 1426 N N . ARG A 1 183 ? 38.492 -20.161 8.684 1.00 81.69 183 ARG A N 1
ATOM 1427 C CA . ARG A 1 183 ? 39.283 -19.266 7.832 1.00 81.69 183 ARG A CA 1
ATOM 1428 C C . ARG A 1 183 ? 38.692 -17.863 7.693 1.00 81.69 183 ARG A C 1
ATOM 1430 O O . ARG A 1 183 ? 39.450 -16.898 7.606 1.00 81.69 183 ARG A O 1
ATOM 1437 N N . PHE A 1 184 ? 37.369 -17.756 7.605 1.00 81.50 184 PHE A N 1
ATOM 1438 C CA . PHE A 1 184 ? 36.649 -16.522 7.267 1.00 81.50 184 PHE A CA 1
ATOM 1439 C C . PHE A 1 184 ? 35.626 -16.109 8.327 1.00 81.50 184 PHE A C 1
ATOM 1441 O O . PHE A 1 184 ? 34.903 -15.135 8.137 1.00 81.50 184 PHE A O 1
ATOM 1448 N N . GLY A 1 185 ? 35.573 -16.800 9.465 1.00 79.38 185 GLY A N 1
ATOM 1449 C CA . GLY A 1 185 ? 34.598 -16.548 10.523 1.00 79.38 185 GLY A CA 1
ATOM 1450 C C . GLY A 1 185 ? 34.707 -15.177 11.184 1.00 79.38 185 GLY A C 1
ATOM 1451 O O . GLY A 1 185 ? 33.821 -14.833 11.959 1.00 79.38 185 GLY A O 1
ATOM 1452 N N . SER A 1 186 ? 35.736 -14.376 10.891 1.00 82.31 186 SER A N 1
ATOM 1453 C CA . SER A 1 186 ? 35.836 -12.970 11.308 1.00 82.31 186 SER A CA 1
ATOM 1454 C C . SER A 1 186 ? 34.932 -12.018 10.513 1.00 82.31 186 SER A C 1
ATOM 1456 O O . SER A 1 186 ? 34.717 -10.895 10.958 1.00 82.31 186 SER A O 1
ATOM 1458 N N . ASP A 1 187 ? 34.394 -12.447 9.371 1.00 78.19 187 ASP A N 1
ATOM 1459 C CA . ASP A 1 187 ? 33.518 -11.646 8.518 1.00 78.19 187 ASP A CA 1
ATOM 1460 C C . ASP A 1 187 ? 32.035 -11.966 8.755 1.00 78.19 187 ASP A C 1
ATOM 1462 O O . ASP A 1 187 ? 31.589 -13.101 8.592 1.00 78.19 187 ASP A O 1
ATOM 1466 N N . ASP A 1 188 ? 31.257 -10.952 9.127 1.00 79.50 188 ASP A N 1
ATOM 1467 C CA . ASP A 1 188 ? 29.850 -11.101 9.493 1.00 79.50 188 ASP A CA 1
ATOM 1468 C C . ASP A 1 188 ? 28.933 -11.475 8.328 1.00 79.50 188 ASP A C 1
ATOM 1470 O O . ASP A 1 188 ? 27.973 -12.219 8.537 1.00 79.50 188 ASP A O 1
ATOM 1474 N N . ASP A 1 189 ? 29.220 -11.012 7.111 1.00 71.56 189 ASP A N 1
ATOM 1475 C CA . ASP A 1 189 ? 28.396 -11.349 5.945 1.00 71.56 189 ASP A CA 1
ATOM 1476 C C . ASP A 1 189 ? 28.575 -12.830 5.574 1.00 71.56 189 ASP A C 1
ATOM 1478 O O . ASP A 1 189 ? 27.605 -13.539 5.292 1.00 71.56 189 ASP A O 1
ATOM 1482 N N . VAL A 1 190 ? 29.815 -13.322 5.667 1.00 76.06 190 VAL A N 1
ATOM 1483 C CA . VAL A 1 190 ? 30.146 -14.740 5.471 1.00 76.06 190 VAL A CA 1
ATOM 1484 C C . VAL A 1 190 ? 29.525 -15.598 6.568 1.00 76.06 190 VAL A C 1
ATOM 1486 O O . VAL A 1 190 ? 28.916 -16.620 6.263 1.00 76.06 190 VAL A O 1
ATOM 1489 N N . VAL A 1 191 ? 29.601 -15.182 7.836 1.00 84.50 191 VAL A N 1
ATOM 1490 C CA . VAL A 1 191 ? 28.948 -15.919 8.930 1.00 84.50 191 VAL A CA 1
ATOM 1491 C C . VAL A 1 191 ? 27.431 -15.947 8.761 1.00 84.50 191 VAL A C 1
ATOM 1493 O O . VAL A 1 191 ? 26.816 -16.984 8.997 1.00 84.50 191 VAL A O 1
ATOM 1496 N N . PHE A 1 192 ? 26.810 -14.846 8.332 1.00 83.06 192 PHE A N 1
ATOM 1497 C CA . PHE A 1 192 ? 25.369 -14.812 8.084 1.00 83.06 192 PHE A CA 1
ATOM 1498 C C . PHE A 1 192 ? 24.936 -15.825 7.013 1.00 83.06 192 PHE A C 1
ATOM 1500 O O . PHE A 1 192 ? 23.858 -16.419 7.108 1.00 83.06 192 PHE A O 1
ATOM 1507 N N . PHE A 1 193 ? 25.766 -16.038 5.992 1.00 80.56 193 PHE A N 1
ATOM 1508 C CA . PHE A 1 193 ? 25.562 -17.089 4.999 1.00 80.56 193 PHE A CA 1
ATOM 1509 C C . PHE A 1 193 ? 25.819 -18.489 5.581 1.00 80.56 193 PHE A C 1
ATOM 1511 O O . PHE A 1 193 ? 24.918 -19.327 5.568 1.00 80.56 193 PHE A O 1
ATOM 1518 N N . ILE A 1 194 ? 27.003 -18.722 6.159 1.00 84.44 194 ILE A N 1
ATOM 1519 C CA . ILE A 1 194 ? 27.415 -20.029 6.694 1.00 84.44 194 ILE A CA 1
ATOM 1520 C C . ILE A 1 194 ? 26.452 -20.523 7.778 1.00 84.44 194 ILE A C 1
ATOM 1522 O O . ILE A 1 194 ? 26.072 -21.687 7.769 1.00 84.44 194 ILE A O 1
ATOM 1526 N N . GLY A 1 195 ? 25.999 -19.658 8.687 1.00 87.62 195 GLY A N 1
ATOM 1527 C CA . GLY A 1 195 ? 25.048 -20.046 9.729 1.00 87.62 195 GLY A CA 1
ATOM 1528 C C . GLY A 1 195 ? 23.724 -20.573 9.163 1.00 87.62 195 GLY A C 1
ATOM 1529 O O . GLY A 1 195 ? 23.146 -21.502 9.721 1.00 87.62 195 GLY A O 1
ATOM 1530 N N . ARG A 1 196 ? 23.267 -20.042 8.018 1.00 84.50 196 ARG A N 1
ATOM 1531 C CA . ARG A 1 196 ? 22.077 -20.551 7.315 1.00 84.50 196 ARG A CA 1
ATOM 1532 C C . ARG A 1 196 ? 22.349 -21.884 6.620 1.00 84.50 196 ARG A C 1
ATOM 1534 O O . ARG A 1 196 ? 21.515 -22.777 6.730 1.00 84.50 196 ARG A O 1
ATOM 1541 N N . LEU A 1 197 ? 23.513 -22.025 5.983 1.00 84.00 197 LEU A N 1
ATOM 1542 C CA . LEU A 1 197 ? 23.956 -23.278 5.365 1.00 84.00 197 LEU A CA 1
ATOM 1543 C C . LEU A 1 197 ? 24.033 -24.412 6.401 1.00 84.00 197 LEU A C 1
ATOM 1545 O O . LEU A 1 197 ? 23.489 -25.489 6.180 1.00 84.00 197 LEU A O 1
ATOM 1549 N N . VAL A 1 198 ? 24.623 -24.140 7.568 1.00 90.06 198 VAL A N 1
ATOM 1550 C CA . VAL A 1 198 ? 24.709 -25.089 8.690 1.00 90.06 198 VAL A CA 1
ATOM 1551 C C . VAL A 1 198 ? 23.326 -25.489 9.191 1.00 90.06 198 VAL A C 1
ATOM 1553 O O . VAL A 1 198 ? 23.078 -26.675 9.396 1.00 90.06 198 VAL A O 1
ATOM 1556 N N . TRP A 1 199 ? 22.434 -24.512 9.388 1.00 90.38 199 TRP A N 1
ATOM 1557 C CA . TRP A 1 199 ? 21.065 -24.752 9.847 1.00 90.38 199 TRP A CA 1
ATOM 1558 C C . TRP A 1 199 ? 20.282 -25.656 8.888 1.00 90.38 199 TRP A C 1
ATOM 1560 O O . TRP A 1 199 ? 19.676 -26.625 9.336 1.00 90.38 199 TRP A O 1
ATOM 1570 N N . GLN A 1 200 ? 20.311 -25.359 7.586 1.00 86.88 200 GLN A N 1
ATOM 1571 C CA . GLN A 1 200 ? 19.550 -26.107 6.580 1.00 86.88 200 GLN A CA 1
ATOM 1572 C C . GLN A 1 200 ? 20.173 -27.470 6.248 1.00 86.88 200 GLN A C 1
ATOM 1574 O O . GLN A 1 200 ? 19.444 -28.412 5.969 1.00 86.88 200 GLN A O 1
ATOM 1579 N N . GLY A 1 201 ? 21.501 -27.594 6.315 1.00 86.12 201 GLY A N 1
ATOM 1580 C CA . GLY A 1 201 ? 22.226 -28.833 6.011 1.00 86.12 201 GLY A CA 1
ATOM 1581 C C . GLY A 1 201 ? 22.434 -29.746 7.217 1.00 86.12 201 GLY A C 1
ATOM 1582 O O . GLY A 1 201 ? 23.173 -30.719 7.112 1.00 86.12 201 GLY A O 1
ATOM 1583 N N . GLU A 1 202 ? 21.848 -29.408 8.370 1.00 90.50 202 GLU A N 1
ATOM 1584 C CA . GLU A 1 202 ? 21.973 -30.136 9.639 1.00 90.50 202 GLU A CA 1
ATOM 1585 C C . GLU A 1 202 ? 23.433 -30.423 10.077 1.00 90.50 202 GLU A C 1
ATOM 1587 O O . GLU A 1 202 ? 23.727 -31.451 10.694 1.00 90.50 202 GLU A O 1
ATOM 1592 N N . MET A 1 203 ? 24.364 -29.501 9.796 1.00 92.38 203 MET A N 1
ATOM 1593 C CA . MET A 1 203 ? 25.819 -29.685 9.979 1.00 92.38 203 MET A CA 1
ATOM 1594 C C . MET A 1 203 ? 26.259 -29.471 11.441 1.00 92.38 203 MET A C 1
ATOM 1596 O O . MET A 1 203 ? 26.770 -28.415 11.833 1.00 92.38 203 MET A O 1
ATOM 1600 N N . ARG A 1 204 ? 26.025 -30.473 12.294 1.00 92.44 204 ARG A N 1
ATOM 1601 C CA . ARG A 1 204 ? 26.220 -30.385 13.756 1.00 92.44 204 ARG A CA 1
ATOM 1602 C C . ARG A 1 204 ? 27.663 -30.089 14.185 1.00 92.44 204 ARG A C 1
ATOM 1604 O O . ARG A 1 204 ? 27.874 -29.493 15.242 1.00 92.44 204 ARG A O 1
ATOM 1611 N N . GLU A 1 205 ? 28.654 -30.461 13.385 1.00 91.62 205 GLU A N 1
ATOM 1612 C CA . GLU A 1 205 ? 30.074 -30.193 13.635 1.00 91.62 205 GLU A CA 1
ATOM 1613 C C . GLU A 1 205 ? 30.419 -28.694 13.670 1.00 91.62 205 GLU A C 1
ATOM 1615 O O . GLU A 1 205 ? 31.363 -28.299 14.355 1.00 91.62 205 GLU A O 1
ATOM 1620 N N . CYS A 1 206 ? 29.633 -27.838 13.007 1.00 93.31 206 CYS A N 1
ATOM 1621 C CA . CYS A 1 206 ? 29.869 -26.392 12.962 1.00 93.31 206 CYS A CA 1
ATOM 1622 C C . CYS A 1 206 ? 29.305 -25.636 14.178 1.00 93.31 206 CYS A C 1
ATOM 1624 O O . CYS A 1 206 ? 29.632 -24.462 14.384 1.00 93.31 206 CYS A O 1
ATOM 1626 N N . LEU A 1 207 ? 28.469 -26.279 15.005 1.00 93.94 207 LEU A N 1
ATOM 1627 C CA . LEU A 1 207 ? 27.720 -25.597 16.068 1.00 93.94 207 LEU A CA 1
ATOM 1628 C C . LEU A 1 207 ? 28.621 -24.965 17.131 1.00 93.94 207 LEU A C 1
ATOM 1630 O O . LEU A 1 207 ? 28.319 -23.872 17.597 1.00 93.94 207 LEU A O 1
ATOM 1634 N N . SER A 1 208 ? 29.743 -25.601 17.489 1.00 93.06 208 SER A N 1
ATOM 1635 C CA . SER A 1 208 ? 30.666 -25.037 18.489 1.00 93.06 208 SER A CA 1
ATOM 1636 C C . SER A 1 208 ? 31.264 -23.704 18.029 1.00 93.06 208 SER A C 1
ATOM 1638 O O . SER A 1 208 ? 31.420 -22.789 18.835 1.00 93.06 208 SER A O 1
ATOM 1640 N N . ALA A 1 209 ? 31.599 -23.578 16.743 1.00 93.12 209 ALA A N 1
ATOM 1641 C CA . ALA A 1 209 ? 32.171 -22.353 16.194 1.00 93.12 209 ALA A CA 1
ATOM 1642 C C . ALA A 1 209 ? 31.109 -21.245 16.063 1.00 93.12 209 ALA A C 1
ATOM 1644 O O . ALA A 1 209 ? 31.366 -20.093 16.417 1.00 93.12 209 ALA A O 1
ATOM 1645 N N . LEU A 1 210 ? 29.887 -21.595 15.647 1.00 94.81 210 LEU A N 1
ATOM 1646 C CA . LEU A 1 210 ? 28.766 -20.651 15.610 1.00 94.81 210 LEU A CA 1
ATOM 1647 C C . LEU A 1 210 ? 28.352 -20.184 17.010 1.00 94.81 210 LEU A C 1
ATOM 1649 O O . LEU A 1 210 ? 28.031 -19.010 17.184 1.00 94.81 210 LEU A O 1
ATOM 1653 N N . GLU A 1 211 ? 28.422 -21.049 18.023 1.00 94.69 211 GLU A N 1
ATOM 1654 C CA . GLU A 1 211 ? 28.156 -20.681 19.416 1.00 94.69 211 GLU A CA 1
ATOM 1655 C C . GLU A 1 211 ? 29.108 -19.577 19.901 1.00 94.69 211 GLU A C 1
ATOM 1657 O O . GLU A 1 211 ? 28.651 -18.593 20.481 1.00 94.69 211 GLU A O 1
ATOM 1662 N N . HIS A 1 212 ? 30.406 -19.661 19.584 1.00 93.38 212 HIS A N 1
ATOM 1663 C CA . HIS A 1 212 ? 31.357 -18.586 19.894 1.00 93.38 212 HIS A CA 1
ATOM 1664 C C . HIS A 1 212 ? 30.977 -17.252 19.236 1.00 93.38 212 HIS A C 1
ATOM 1666 O O . HIS A 1 212 ? 31.069 -16.205 19.875 1.00 93.38 212 HIS A O 1
ATOM 1672 N N . ILE A 1 213 ? 30.502 -17.282 17.988 1.00 94.12 213 ILE A N 1
ATOM 1673 C CA . ILE A 1 213 ? 30.098 -16.072 17.258 1.00 94.12 213 ILE A CA 1
ATOM 1674 C C . ILE A 1 213 ? 28.782 -15.496 17.799 1.00 94.12 213 ILE A C 1
ATOM 1676 O O . ILE A 1 213 ? 28.644 -14.281 17.921 1.00 94.12 213 ILE A O 1
ATOM 1680 N N . ALA A 1 214 ? 27.817 -16.346 18.156 1.00 93.56 214 ALA A N 1
ATOM 1681 C CA . ALA A 1 214 ? 26.555 -15.919 18.759 1.00 93.56 214 ALA A CA 1
ATOM 1682 C C . ALA A 1 214 ? 26.774 -15.170 20.089 1.00 93.56 214 ALA A C 1
ATOM 1684 O O . ALA A 1 214 ? 26.072 -14.190 20.386 1.00 93.56 214 ALA A O 1
ATOM 1685 N N . LEU A 1 215 ? 27.759 -15.629 20.870 1.00 93.31 215 LEU A N 1
ATOM 1686 C CA . LEU A 1 215 ? 28.111 -15.079 22.176 1.00 93.31 215 LEU A CA 1
ATOM 1687 C C . LEU A 1 215 ? 28.892 -13.766 22.101 1.00 93.31 215 LEU A C 1
ATOM 1689 O O . LEU A 1 215 ? 28.739 -12.955 23.006 1.00 93.31 215 LEU A O 1
ATOM 1693 N N . ASP A 1 216 ? 29.676 -13.520 21.052 1.00 91.44 216 ASP A N 1
ATOM 1694 C CA . ASP A 1 216 ? 30.491 -12.307 20.943 1.00 91.44 216 ASP A CA 1
ATOM 1695 C C . ASP A 1 216 ? 29.624 -11.044 20.700 1.00 91.44 216 ASP A C 1
ATOM 1697 O O . ASP A 1 216 ? 29.026 -10.889 19.628 1.00 91.44 216 ASP A O 1
ATOM 1701 N N . PRO A 1 217 ? 29.551 -10.098 21.663 1.00 86.62 217 PRO A N 1
ATOM 1702 C CA . PRO A 1 217 ? 28.738 -8.891 21.525 1.00 86.62 217 PRO A CA 1
ATOM 1703 C C . PRO A 1 217 ? 29.246 -7.908 20.463 1.00 86.62 217 PRO A C 1
ATOM 1705 O O . PRO A 1 217 ? 28.486 -7.020 20.081 1.00 86.62 217 PRO A O 1
ATOM 1708 N N . GLN A 1 218 ? 30.500 -8.033 20.010 1.00 88.50 218 GLN A N 1
ATOM 1709 C CA . GLN A 1 218 ? 31.097 -7.146 19.002 1.00 88.50 218 GLN A CA 1
ATOM 1710 C C . GLN A 1 218 ? 30.710 -7.522 17.566 1.00 88.50 218 GLN A C 1
ATOM 1712 O O . GLN A 1 218 ? 30.972 -6.758 16.639 1.00 88.50 218 GLN A O 1
ATOM 1717 N N . ARG A 1 219 ? 30.087 -8.688 17.368 1.00 90.38 219 ARG A N 1
ATOM 1718 C CA . ARG A 1 219 ? 29.683 -9.181 16.047 1.00 90.38 219 ARG A CA 1
ATOM 1719 C C . ARG A 1 219 ? 28.406 -8.510 15.560 1.00 90.38 219 ARG A C 1
ATOM 1721 O O . ARG A 1 219 ? 27.495 -8.208 16.336 1.00 90.38 219 ARG A O 1
ATOM 1728 N N . GLY A 1 220 ? 28.313 -8.331 14.249 1.00 86.50 220 GLY A N 1
ATOM 1729 C CA . GLY A 1 220 ? 27.154 -7.777 13.571 1.00 86.50 220 GLY A CA 1
ATOM 1730 C C . GLY A 1 220 ? 25.884 -8.589 13.820 1.00 86.50 220 GLY A C 1
ATOM 1731 O O . GLY A 1 220 ? 25.895 -9.818 13.928 1.00 86.50 220 GLY A O 1
ATOM 1732 N N . ARG A 1 221 ? 24.747 -7.886 13.880 1.00 88.88 221 ARG A N 1
ATOM 1733 C CA . ARG A 1 221 ? 23.447 -8.472 14.256 1.00 88.88 221 ARG A CA 1
ATOM 1734 C C . ARG A 1 221 ? 23.061 -9.699 13.426 1.00 88.88 221 ARG A C 1
ATOM 1736 O O . ARG A 1 221 ? 22.571 -10.670 13.984 1.00 88.88 221 ARG A O 1
ATOM 1743 N N . TYR A 1 222 ? 23.288 -9.672 12.110 1.00 86.50 222 TYR A N 1
ATOM 1744 C CA . TYR A 1 222 ? 22.851 -10.741 11.211 1.00 86.50 222 TYR A CA 1
ATOM 1745 C C . TYR A 1 222 ? 23.686 -12.009 11.386 1.00 86.50 222 TYR A C 1
ATOM 1747 O O . TYR A 1 222 ? 23.112 -13.090 11.488 1.00 86.50 222 TYR A O 1
ATOM 1755 N N . ALA A 1 223 ? 25.008 -11.876 11.525 1.00 89.50 223 ALA A N 1
ATOM 1756 C CA . ALA A 1 223 ? 25.891 -12.988 11.866 1.00 89.50 223 ALA A CA 1
ATOM 1757 C C . ALA A 1 223 ? 25.441 -13.671 13.163 1.00 89.50 223 ALA A C 1
ATOM 1759 O O . ALA A 1 223 ? 25.272 -14.887 13.204 1.00 89.50 223 ALA A O 1
ATOM 1760 N N . ARG A 1 224 ? 25.147 -12.878 14.203 1.00 94.69 224 ARG A N 1
ATOM 1761 C CA . ARG A 1 224 ? 24.659 -13.401 15.486 1.00 94.69 224 ARG A CA 1
ATOM 1762 C C . ARG A 1 224 ? 23.294 -14.081 15.364 1.00 94.69 224 ARG A C 1
ATOM 1764 O O . ARG A 1 224 ? 23.134 -15.159 15.924 1.00 94.69 224 ARG A O 1
ATOM 1771 N N . ILE A 1 225 ? 22.340 -13.509 14.620 1.00 92.44 225 ILE A N 1
ATOM 1772 C CA . ILE A 1 225 ? 21.024 -14.129 14.364 1.00 92.44 225 ILE A CA 1
ATOM 1773 C C . ILE A 1 225 ? 21.190 -15.498 13.690 1.00 92.44 225 ILE A C 1
ATOM 1775 O O . ILE A 1 225 ? 20.635 -16.480 14.175 1.00 92.44 225 ILE A O 1
ATOM 1779 N N . ALA A 1 226 ? 21.973 -15.588 12.608 1.00 90.75 226 ALA A N 1
ATOM 1780 C CA . ALA A 1 226 ? 22.178 -16.852 11.897 1.00 90.75 226 ALA A CA 1
ATOM 1781 C C . ALA A 1 226 ? 22.856 -17.910 12.782 1.00 90.75 226 ALA A C 1
ATOM 1783 O O . ALA A 1 226 ? 22.427 -19.063 12.799 1.00 90.75 226 ALA A O 1
ATOM 1784 N N . SER A 1 227 ? 23.860 -17.512 13.567 1.00 95.88 227 SER A N 1
ATOM 1785 C CA . SER A 1 227 ? 24.525 -18.403 14.519 1.00 95.88 227 SER A CA 1
ATOM 1786 C C . SER A 1 227 ? 23.589 -18.885 15.632 1.00 95.88 227 SER A C 1
ATOM 1788 O O . SER A 1 227 ? 23.573 -20.076 15.937 1.00 95.88 227 SER A O 1
ATOM 1790 N N . ILE A 1 228 ? 22.778 -17.992 16.218 1.00 96.19 228 ILE A N 1
ATOM 1791 C CA . ILE A 1 228 ? 21.767 -18.358 17.225 1.00 96.19 228 ILE A CA 1
ATOM 1792 C C . ILE A 1 228 ? 20.770 -19.345 16.626 1.00 96.19 228 ILE A C 1
ATOM 1794 O O . ILE A 1 228 ? 20.499 -20.365 17.251 1.00 96.19 228 ILE A O 1
ATOM 1798 N N . ARG A 1 229 ? 20.259 -19.083 15.417 1.00 94.75 229 ARG A N 1
ATOM 1799 C CA . ARG A 1 229 ? 19.313 -19.973 14.735 1.00 94.75 229 ARG A CA 1
ATOM 1800 C C . ARG A 1 229 ? 19.875 -21.379 14.577 1.00 94.75 229 ARG A C 1
ATOM 1802 O O . ARG A 1 229 ? 19.213 -22.340 14.959 1.00 94.75 229 ARG A O 1
ATOM 1809 N N . ALA A 1 230 ? 21.094 -21.506 14.054 1.00 94.50 230 ALA A N 1
ATOM 1810 C CA . ALA A 1 230 ? 21.736 -22.803 13.853 1.00 94.50 230 ALA A CA 1
ATOM 1811 C C . ALA A 1 230 ? 21.896 -23.577 15.172 1.00 94.50 230 ALA A C 1
ATOM 1813 O O . ALA A 1 230 ? 21.513 -24.741 15.259 1.00 94.50 230 ALA A O 1
ATOM 1814 N N . VAL A 1 231 ? 22.393 -22.920 16.226 1.00 96.25 231 VAL A N 1
ATOM 1815 C CA . VAL A 1 231 ? 22.591 -23.561 17.537 1.00 96.25 231 VAL A CA 1
ATOM 1816 C C . VAL A 1 231 ? 21.261 -23.900 18.211 1.00 96.25 231 VAL A C 1
ATOM 1818 O O . VAL A 1 231 ? 21.113 -24.992 18.753 1.00 96.25 231 VAL A O 1
ATOM 1821 N N . MET A 1 232 ? 20.276 -23.002 18.167 1.00 94.94 232 MET A N 1
ATOM 1822 C CA . MET A 1 232 ? 18.993 -23.204 18.843 1.00 94.94 232 MET A CA 1
ATOM 1823 C C . MET A 1 232 ? 18.088 -24.226 18.146 1.00 94.94 232 MET A C 1
ATOM 1825 O O . MET A 1 232 ? 17.247 -24.835 18.807 1.00 94.94 232 MET A O 1
ATOM 1829 N N . SER A 1 233 ? 18.264 -24.447 16.842 1.00 93.62 233 SER A N 1
ATOM 1830 C CA . SER A 1 233 ? 17.515 -25.453 16.077 1.00 93.62 233 SER A CA 1
ATOM 1831 C C . SER A 1 233 ? 18.161 -26.844 16.113 1.00 93.62 233 SER A C 1
ATOM 1833 O O . SER A 1 233 ? 17.452 -27.825 16.328 1.00 93.62 233 SER A O 1
ATOM 1835 N N . LEU A 1 234 ? 19.488 -26.943 15.947 1.00 93.88 234 LEU A N 1
ATOM 1836 C CA . LEU A 1 234 ? 20.204 -28.223 15.807 1.00 93.88 234 LEU A CA 1
ATOM 1837 C C . LEU A 1 234 ? 20.876 -28.719 17.098 1.00 93.88 234 LEU A C 1
ATOM 1839 O O . LEU A 1 234 ? 21.163 -29.915 17.220 1.00 93.88 234 LEU A O 1
ATOM 1843 N N . GLY A 1 235 ? 21.162 -27.814 18.038 1.00 92.00 235 GLY A N 1
ATOM 1844 C CA . GLY A 1 235 ? 21.814 -28.134 19.306 1.00 92.00 235 GLY A CA 1
ATOM 1845 C C . GLY A 1 235 ? 20.918 -28.935 20.250 1.00 92.00 235 GLY A C 1
ATOM 1846 O O . GLY A 1 235 ? 19.691 -28.924 20.143 1.00 92.00 235 GLY A O 1
ATOM 1847 N N . ASP A 1 236 ? 21.531 -29.632 21.206 1.00 91.81 236 ASP A N 1
ATOM 1848 C CA . ASP A 1 236 ? 20.793 -30.291 22.287 1.00 91.81 236 ASP A CA 1
ATOM 1849 C C . ASP A 1 236 ? 20.297 -29.282 23.346 1.00 91.81 236 ASP A C 1
ATOM 1851 O O . ASP A 1 236 ? 20.734 -28.131 23.401 1.00 91.81 236 ASP A O 1
ATOM 1855 N N . GLU A 1 237 ? 19.373 -29.695 24.220 1.00 88.94 237 GLU A N 1
ATOM 1856 C CA . GLU A 1 237 ? 18.784 -28.801 25.233 1.00 88.94 237 GLU A CA 1
ATOM 1857 C C . GLU A 1 237 ? 19.817 -28.229 26.222 1.00 88.94 237 GLU A C 1
ATOM 1859 O O . GLU A 1 237 ? 19.628 -27.134 26.763 1.00 88.94 237 GLU A O 1
ATOM 1864 N N . VAL A 1 238 ? 20.936 -28.930 26.445 1.00 90.25 238 VAL A N 1
ATOM 1865 C CA . VAL A 1 238 ? 22.027 -28.443 27.300 1.00 90.25 238 VAL A CA 1
ATOM 1866 C C . VAL A 1 238 ? 22.750 -27.291 26.608 1.00 90.25 238 VAL A C 1
ATOM 1868 O O . VAL A 1 238 ? 22.986 -26.255 27.234 1.00 90.25 238 VAL A O 1
ATOM 1871 N N . GLN A 1 239 ? 23.052 -27.438 25.318 1.00 91.56 239 GLN A N 1
ATOM 1872 C CA . GLN A 1 239 ? 23.685 -26.419 24.492 1.00 91.56 239 GLN A CA 1
ATOM 1873 C C . GLN A 1 239 ? 22.783 -25.193 24.320 1.00 91.56 239 GLN A C 1
ATOM 1875 O O . GLN A 1 239 ? 23.243 -24.073 24.546 1.00 91.56 239 GLN A O 1
ATOM 1880 N N . LYS A 1 240 ? 21.489 -25.384 24.028 1.00 92.88 240 LYS A N 1
ATOM 1881 C CA . LYS A 1 240 ? 20.504 -24.287 23.955 1.00 92.88 240 LYS A CA 1
ATOM 1882 C C . LYS A 1 240 ? 20.436 -23.510 25.266 1.00 92.88 240 LYS A C 1
ATOM 1884 O O . LYS A 1 240 ? 20.546 -22.282 25.287 1.00 92.88 240 LYS A O 1
ATOM 1889 N N . GLY A 1 241 ? 20.314 -24.236 26.381 1.00 90.25 241 GLY A N 1
ATOM 1890 C CA . GLY A 1 241 ? 20.285 -23.648 27.714 1.00 90.25 241 GLY A CA 1
ATOM 1891 C C . GLY A 1 241 ? 21.572 -22.892 28.044 1.00 90.25 241 GLY A C 1
ATOM 1892 O O . GLY A 1 241 ? 21.501 -21.805 28.617 1.00 90.25 241 GLY A O 1
ATOM 1893 N N . ARG A 1 242 ? 22.744 -23.424 27.668 1.00 92.12 242 ARG A N 1
ATOM 1894 C CA . ARG A 1 242 ? 24.048 -22.768 27.856 1.00 92.12 242 ARG A CA 1
ATOM 1895 C C . ARG A 1 242 ? 24.159 -21.482 27.041 1.00 92.12 242 ARG A C 1
ATOM 1897 O O . ARG A 1 242 ? 24.513 -20.457 27.622 1.00 92.12 242 ARG A O 1
ATOM 1904 N N . LEU A 1 243 ? 23.815 -21.520 25.751 1.00 94.06 243 LEU A N 1
ATOM 1905 C CA . LEU A 1 243 ? 23.846 -20.355 24.867 1.00 94.06 243 LEU A CA 1
ATOM 1906 C C . LEU A 1 243 ? 22.959 -19.236 25.417 1.00 94.06 243 LEU A C 1
ATOM 1908 O O . LEU A 1 243 ? 23.435 -18.119 25.608 1.00 94.06 243 LEU A O 1
ATOM 1912 N N . TRP A 1 244 ? 21.695 -19.533 25.732 1.00 94.25 244 TRP A N 1
ATOM 1913 C CA . TRP A 1 244 ? 20.777 -18.519 26.252 1.00 94.25 244 TRP A CA 1
ATOM 1914 C C . TRP A 1 244 ? 21.236 -17.983 27.614 1.00 94.25 244 TRP A C 1
ATOM 1916 O O . TRP A 1 244 ? 21.275 -16.771 27.806 1.00 94.25 244 TRP A O 1
ATOM 1926 N N . SER A 1 245 ? 21.674 -18.853 28.533 1.00 92.81 245 SER A N 1
ATOM 1927 C CA . SER A 1 245 ? 22.177 -18.423 29.851 1.00 92.81 245 SER A CA 1
ATOM 1928 C C . SER A 1 245 ? 23.387 -17.491 29.717 1.00 92.81 245 SER A C 1
ATOM 1930 O O . SER A 1 245 ? 23.467 -16.467 30.395 1.00 92.81 245 SER A O 1
ATOM 1932 N N . ALA A 1 246 ? 24.314 -17.812 28.812 1.00 92.12 246 ALA A N 1
ATOM 1933 C CA . ALA A 1 246 ? 25.471 -16.974 28.543 1.00 92.12 246 ALA A CA 1
ATOM 1934 C C . ALA A 1 246 ? 25.058 -15.651 27.884 1.00 92.12 246 ALA A C 1
ATOM 1936 O O . ALA A 1 246 ? 25.481 -14.598 28.354 1.00 92.12 246 ALA A O 1
ATOM 1937 N N . ILE A 1 247 ? 24.177 -15.664 26.871 1.00 91.00 247 ILE A N 1
ATOM 1938 C CA . ILE A 1 247 ? 23.639 -14.439 26.260 1.00 91.00 247 ILE A CA 1
ATOM 1939 C C . ILE A 1 247 ? 22.991 -13.562 27.322 1.00 91.00 247 ILE A C 1
ATOM 1941 O O . ILE A 1 247 ? 23.358 -12.394 27.379 1.00 91.00 247 ILE A O 1
ATOM 1945 N N . ALA A 1 248 ? 22.123 -14.105 28.180 1.00 87.88 248 ALA A N 1
ATOM 1946 C CA . ALA A 1 248 ? 21.448 -13.381 29.257 1.00 87.88 248 ALA A CA 1
ATOM 1947 C C . ALA A 1 248 ? 22.435 -12.769 30.270 1.00 87.88 248 ALA A C 1
ATOM 1949 O O . ALA A 1 248 ? 22.212 -11.647 30.723 1.00 87.88 248 ALA A O 1
ATOM 1950 N N . GLY A 1 249 ? 23.561 -13.440 30.545 1.00 86.38 249 GLY A N 1
ATOM 1951 C CA . GLY A 1 249 ? 24.606 -12.982 31.471 1.00 86.38 249 GLY A CA 1
ATOM 1952 C C . GLY A 1 249 ? 25.575 -11.908 30.949 1.00 86.38 249 GLY A C 1
ATOM 1953 O O . GLY A 1 249 ? 26.391 -11.414 31.724 1.00 86.38 249 GLY A O 1
ATOM 1954 N N . HIS A 1 250 ? 25.526 -11.529 29.666 1.00 86.12 250 HIS A N 1
ATOM 1955 C CA . HIS A 1 250 ? 26.376 -10.449 29.137 1.00 86.12 250 HIS A CA 1
ATOM 1956 C C . HIS A 1 250 ? 26.021 -9.073 29.734 1.00 86.12 250 HIS A C 1
ATOM 1958 O O . HIS A 1 250 ? 24.883 -8.813 30.113 1.00 86.12 250 HIS A O 1
ATOM 1964 N N . ALA A 1 251 ? 26.982 -8.148 29.762 1.00 78.19 251 ALA A N 1
ATOM 1965 C CA . ALA A 1 251 ? 26.719 -6.751 30.106 1.00 78.19 251 ALA A CA 1
ATOM 1966 C C . ALA A 1 251 ? 26.241 -5.957 28.872 1.00 78.19 251 ALA A C 1
ATOM 1968 O O . ALA A 1 251 ? 26.737 -6.171 27.767 1.00 78.19 251 ALA A O 1
ATOM 1969 N N . GLY A 1 252 ? 25.308 -5.017 29.059 1.00 81.81 252 GLY A N 1
ATOM 1970 C CA . GLY A 1 252 ? 24.836 -4.097 28.011 1.00 81.81 252 GLY A CA 1
ATOM 1971 C C . GLY A 1 252 ? 23.518 -4.500 27.329 1.00 81.81 252 GLY A C 1
ATOM 1972 O O . GLY A 1 252 ? 22.989 -5.584 27.605 1.00 81.81 252 GLY A O 1
ATOM 1973 N N . PRO A 1 253 ? 22.964 -3.629 26.463 1.00 87.12 253 PRO A N 1
ATOM 1974 C CA . PRO A 1 253 ? 21.666 -3.847 25.834 1.00 87.12 253 PRO A CA 1
ATOM 1975 C C . PRO A 1 253 ? 21.691 -5.015 24.837 1.00 87.12 253 PRO A C 1
ATOM 1977 O O . PRO A 1 253 ? 22.686 -5.230 24.143 1.00 87.12 253 PRO A O 1
ATOM 1980 N N . LEU A 1 254 ? 20.590 -5.763 24.753 1.00 90.56 254 LEU A N 1
ATOM 1981 C CA . LEU A 1 254 ? 20.400 -6.855 23.797 1.00 90.56 254 LEU A CA 1
ATOM 1982 C C . LEU A 1 254 ? 19.429 -6.435 22.687 1.00 90.56 254 LEU A C 1
ATOM 1984 O O . LEU A 1 254 ? 18.329 -5.967 22.969 1.00 90.56 254 LEU A O 1
ATOM 1988 N N . ASP A 1 255 ? 19.806 -6.652 21.425 1.00 89.81 255 ASP A N 1
ATOM 1989 C CA . ASP A 1 255 ? 18.900 -6.452 20.287 1.00 89.81 255 ASP A CA 1
ATOM 1990 C C . ASP A 1 255 ? 17.671 -7.373 20.415 1.00 89.81 255 ASP A C 1
ATOM 1992 O O . ASP A 1 255 ? 17.798 -8.593 20.558 1.00 89.81 255 ASP A O 1
ATOM 1996 N N . ARG A 1 256 ? 16.471 -6.784 20.330 1.00 91.19 256 ARG A N 1
ATOM 1997 C CA . ARG A 1 256 ? 15.176 -7.480 20.421 1.00 91.19 256 ARG A CA 1
ATOM 1998 C C . ARG A 1 256 ? 15.058 -8.643 19.432 1.00 91.19 256 ARG A C 1
ATOM 2000 O O . ARG A 1 256 ? 14.451 -9.658 19.767 1.00 91.19 256 ARG A O 1
ATOM 2007 N N . ARG A 1 257 ? 15.666 -8.525 18.246 1.00 91.38 257 ARG A N 1
ATOM 2008 C CA . ARG A 1 257 ? 15.648 -9.557 17.194 1.00 91.38 257 ARG A CA 1
ATOM 2009 C C . ARG A 1 257 ? 16.448 -10.800 17.586 1.00 91.38 257 ARG A C 1
ATOM 2011 O O . ARG A 1 257 ? 16.088 -11.898 17.181 1.00 91.38 257 ARG A O 1
ATOM 2018 N N . LEU A 1 258 ? 17.495 -10.649 18.403 1.00 93.69 258 LEU A N 1
ATOM 2019 C CA . LEU A 1 258 ? 18.251 -11.792 18.928 1.00 93.69 258 LEU A CA 1
ATOM 2020 C C . LEU A 1 258 ? 17.413 -12.579 19.938 1.00 93.69 258 LEU A C 1
ATOM 2022 O O . LEU A 1 258 ? 17.391 -13.803 19.880 1.00 93.69 258 LEU A O 1
ATOM 2026 N N . LEU A 1 259 ? 16.687 -11.890 20.830 1.00 94.56 259 LEU A N 1
ATOM 2027 C CA . LEU A 1 259 ? 15.769 -12.560 21.755 1.00 94.56 259 LEU A CA 1
ATOM 2028 C C . LEU A 1 259 ? 14.619 -13.246 21.008 1.00 94.56 259 LEU A C 1
ATOM 2030 O O . LEU A 1 259 ? 14.260 -14.364 21.364 1.00 94.56 259 LEU A O 1
ATOM 2034 N N . ALA A 1 260 ? 14.078 -12.610 19.964 1.00 94.06 260 ALA A N 1
ATOM 2035 C CA . ALA A 1 260 ? 13.061 -13.228 19.117 1.00 94.06 260 ALA A CA 1
ATOM 2036 C C . ALA A 1 260 ? 13.575 -14.541 18.498 1.00 94.06 260 ALA A C 1
ATOM 2038 O O . ALA A 1 260 ? 12.895 -15.558 18.579 1.00 94.06 260 ALA A O 1
ATOM 2039 N N . GLU A 1 261 ? 14.802 -14.554 17.968 1.00 94.88 261 GLU A N 1
ATOM 2040 C CA . GLU A 1 26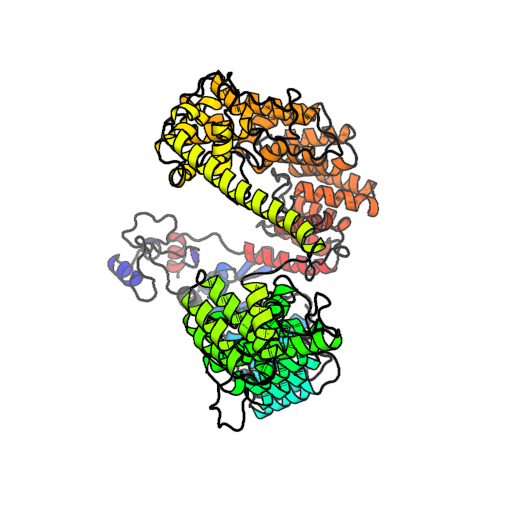1 ? 15.397 -15.764 17.388 1.00 94.88 261 GLU A CA 1
ATOM 2041 C C . GLU A 1 261 ? 15.630 -16.870 18.433 1.00 94.88 261 GLU A C 1
ATOM 2043 O O . GLU A 1 261 ? 15.347 -18.033 18.167 1.00 94.88 261 GLU A O 1
ATOM 2048 N N . ILE A 1 262 ? 16.090 -16.531 19.644 1.00 95.19 262 ILE A N 1
ATOM 2049 C CA . ILE A 1 262 ? 16.242 -17.514 20.735 1.00 95.19 262 ILE A CA 1
ATOM 2050 C C . ILE A 1 262 ? 14.881 -18.118 21.104 1.00 95.19 262 ILE A C 1
ATOM 2052 O O . ILE A 1 262 ? 14.751 -19.335 21.239 1.00 95.19 262 ILE A O 1
ATOM 2056 N N . LEU A 1 263 ? 13.869 -17.266 21.284 1.00 94.44 263 LEU A N 1
ATOM 2057 C CA . LEU A 1 263 ? 12.566 -17.664 21.810 1.00 94.44 263 LEU A CA 1
ATOM 2058 C C . LEU A 1 263 ? 11.763 -18.527 20.822 1.00 94.44 263 LEU A C 1
ATOM 2060 O O . LEU A 1 263 ? 10.987 -19.384 21.250 1.00 94.44 263 LEU A O 1
ATOM 2064 N N . GLU A 1 264 ? 11.983 -18.354 19.517 1.00 93.31 264 GLU A N 1
ATOM 2065 C CA . GLU A 1 264 ? 11.336 -19.145 18.464 1.00 93.31 264 GLU A CA 1
ATOM 2066 C C . GLU A 1 264 ? 11.608 -20.648 18.642 1.00 93.31 264 GLU A C 1
ATOM 2068 O O . GLU A 1 264 ? 10.690 -21.476 18.662 1.00 93.31 264 GLU A O 1
ATOM 2073 N N . TRP A 1 265 ? 12.869 -20.995 18.894 1.00 91.62 265 TRP A N 1
ATOM 2074 C CA . TRP A 1 265 ? 13.352 -22.377 18.983 1.00 91.62 265 TRP A CA 1
ATOM 2075 C C . TRP A 1 265 ? 13.479 -22.901 20.420 1.00 91.62 265 TRP A C 1
ATOM 2077 O O . TRP A 1 265 ? 13.821 -24.067 20.632 1.00 91.62 265 TRP A O 1
ATOM 2087 N N . ALA A 1 266 ? 13.220 -22.057 21.420 1.00 92.38 266 ALA A N 1
ATOM 2088 C CA . ALA A 1 266 ? 13.303 -22.436 22.822 1.00 92.38 266 ALA A CA 1
ATOM 2089 C C . ALA A 1 266 ? 12.191 -23.416 23.229 1.00 92.38 266 ALA A C 1
ATOM 2091 O O . ALA A 1 266 ? 11.007 -23.202 22.957 1.00 92.38 266 ALA A O 1
ATOM 2092 N N . THR A 1 267 ? 12.567 -24.449 23.982 1.00 89.75 267 THR A N 1
ATOM 2093 C CA . THR A 1 267 ? 11.613 -25.362 24.620 1.00 89.75 267 THR A CA 1
ATOM 2094 C C . THR A 1 267 ? 10.876 -24.633 25.753 1.00 89.75 267 THR A C 1
ATOM 2096 O O . THR A 1 267 ? 11.531 -24.016 26.599 1.00 89.75 267 THR A O 1
ATOM 2099 N N . PRO A 1 268 ? 9.534 -24.678 25.817 1.00 89.25 268 PRO A N 1
ATOM 2100 C CA . PRO A 1 268 ? 8.746 -23.943 26.806 1.00 89.25 268 PRO A CA 1
ATOM 2101 C C . PRO A 1 268 ? 8.807 -24.627 28.184 1.00 89.25 268 PRO A C 1
ATOM 2103 O O . PRO A 1 268 ? 7.980 -25.467 28.525 1.00 89.25 268 PRO A O 1
ATOM 2106 N N . THR A 1 269 ? 9.815 -24.272 28.982 1.00 89.88 269 THR A N 1
ATOM 2107 C CA . THR A 1 269 ? 10.046 -24.796 30.342 1.00 89.88 269 THR A CA 1
ATOM 2108 C C . THR A 1 269 ? 10.079 -23.669 31.371 1.00 89.88 269 THR A C 1
ATOM 2110 O O . THR A 1 269 ? 10.246 -22.504 31.006 1.00 89.88 269 THR A O 1
ATOM 2113 N N . LEU A 1 270 ? 9.988 -24.001 32.664 1.00 90.12 270 LEU A N 1
ATOM 2114 C CA . LEU A 1 270 ? 10.142 -23.018 33.742 1.00 90.12 270 LEU A CA 1
ATOM 2115 C C . LEU A 1 270 ? 11.488 -22.277 33.651 1.00 90.12 270 LEU A C 1
ATOM 2117 O O . LEU A 1 270 ? 11.526 -21.051 33.720 1.00 90.12 270 LEU A O 1
ATOM 2121 N N . ARG A 1 271 ? 12.578 -23.000 33.363 1.00 90.44 271 ARG A N 1
ATOM 2122 C CA . ARG A 1 271 ? 13.908 -22.412 33.137 1.00 90.44 271 ARG A CA 1
ATOM 2123 C C . ARG A 1 271 ? 13.919 -21.426 31.965 1.00 90.44 271 ARG A C 1
ATOM 2125 O O . ARG A 1 271 ? 14.546 -20.374 32.050 1.00 90.44 271 ARG A O 1
ATOM 2132 N N . SER A 1 272 ? 13.234 -21.747 30.869 1.00 92.25 272 SER A N 1
ATOM 2133 C CA . SER A 1 272 ? 13.123 -20.851 29.709 1.00 92.25 272 SER A CA 1
ATOM 2134 C C . SER A 1 272 ? 12.361 -19.569 30.049 1.00 92.25 272 SER A C 1
ATOM 2136 O O . SER A 1 272 ? 12.705 -18.502 29.552 1.00 92.25 272 SER A O 1
ATOM 2138 N N . ILE A 1 273 ? 11.357 -19.649 30.926 1.00 94.06 273 ILE A N 1
ATOM 2139 C CA . ILE A 1 273 ? 10.627 -18.475 31.422 1.00 94.06 273 ILE A CA 1
ATOM 2140 C C . ILE A 1 273 ? 11.541 -17.598 32.276 1.00 94.06 273 ILE A C 1
ATOM 2142 O O . ILE A 1 273 ? 11.584 -16.389 32.072 1.00 94.06 273 ILE A O 1
ATOM 2146 N N . GLU A 1 274 ? 12.311 -18.190 33.188 1.00 92.38 274 GLU A N 1
ATOM 2147 C CA . GLU A 1 274 ? 13.274 -17.449 34.011 1.00 92.38 274 GLU A CA 1
ATOM 2148 C C . GLU A 1 274 ? 14.318 -16.729 33.150 1.00 92.38 274 GLU A C 1
ATOM 2150 O O . GLU A 1 274 ? 14.598 -15.549 33.369 1.00 92.38 274 GLU A O 1
ATOM 2155 N N . LEU A 1 275 ? 14.841 -17.406 32.124 1.00 93.19 275 LEU A N 1
ATOM 2156 C CA . LEU A 1 275 ? 15.773 -16.811 31.168 1.00 93.19 275 LEU A CA 1
ATOM 2157 C C . LEU A 1 275 ? 15.121 -15.704 30.331 1.00 93.19 275 LEU A C 1
ATOM 2159 O O . LEU A 1 275 ? 15.743 -14.661 30.124 1.00 93.19 275 LEU A O 1
ATOM 2163 N N . LEU A 1 276 ? 13.877 -15.886 29.876 1.00 94.88 276 LEU A N 1
ATOM 2164 C CA . LEU A 1 276 ? 13.124 -14.860 29.151 1.00 94.88 276 LEU A CA 1
ATOM 2165 C C . LEU A 1 276 ? 12.961 -13.600 30.001 1.00 94.88 276 LEU A C 1
ATOM 2167 O O . LEU A 1 276 ? 13.323 -12.514 29.549 1.00 94.88 276 LEU A O 1
ATOM 2171 N N . LEU A 1 277 ? 12.479 -13.749 31.235 1.00 93.62 277 LEU A N 1
ATOM 2172 C CA . LEU A 1 277 ? 12.284 -12.635 32.160 1.00 93.62 277 LEU A CA 1
ATOM 2173 C C . LEU A 1 277 ? 13.611 -11.917 32.445 1.00 93.62 277 LEU A C 1
ATOM 2175 O O . LEU A 1 277 ? 13.675 -10.699 32.312 1.00 93.62 277 LEU A O 1
ATOM 2179 N N . ALA A 1 278 ? 14.693 -12.656 32.714 1.00 90.94 278 ALA A N 1
ATOM 2180 C CA . ALA A 1 278 ? 16.023 -12.071 32.909 1.00 90.94 278 ALA A CA 1
ATOM 2181 C C . ALA A 1 278 ? 16.559 -11.348 31.657 1.00 90.94 278 ALA A C 1
ATOM 2183 O O . ALA A 1 278 ? 17.349 -10.411 31.764 1.00 90.94 278 ALA A O 1
ATOM 2184 N N . THR A 1 279 ? 16.142 -11.770 30.460 1.00 92.88 279 THR A N 1
ATOM 2185 C CA . THR A 1 279 ? 16.600 -11.169 29.201 1.00 92.88 279 THR A CA 1
ATOM 2186 C C . THR A 1 279 ? 15.813 -9.907 28.830 1.00 92.88 279 THR A C 1
ATOM 2188 O O . THR A 1 279 ? 16.397 -8.980 28.267 1.00 92.88 279 THR A O 1
ATOM 2191 N N . ILE A 1 280 ? 14.518 -9.828 29.170 1.00 92.44 280 ILE A N 1
ATOM 2192 C CA . ILE A 1 280 ? 13.671 -8.641 28.926 1.00 92.44 280 ILE A CA 1
ATOM 2193 C C . ILE A 1 280 ? 14.273 -7.387 29.575 1.00 92.44 280 ILE A C 1
ATOM 2195 O O . ILE A 1 280 ? 14.252 -6.315 28.970 1.00 92.44 280 ILE A O 1
ATOM 2199 N N . ASP A 1 281 ? 14.880 -7.538 30.754 1.00 86.81 281 ASP A N 1
ATOM 2200 C CA . ASP A 1 281 ? 15.559 -6.471 31.502 1.00 86.81 281 ASP A CA 1
ATOM 2201 C C . ASP A 1 281 ? 16.691 -5.773 30.735 1.00 86.81 281 ASP A C 1
ATOM 2203 O O . ASP A 1 281 ? 17.077 -4.648 31.054 1.00 86.81 281 ASP A O 1
ATOM 2207 N N . ARG A 1 282 ? 17.230 -6.430 29.708 1.00 89.31 282 ARG A N 1
ATOM 2208 C CA . ARG A 1 282 ? 18.350 -5.924 28.911 1.00 89.31 282 ARG A CA 1
ATOM 2209 C C . ARG A 1 282 ? 17.930 -5.352 27.566 1.00 89.31 282 ARG A C 1
ATOM 2211 O O . ARG A 1 282 ? 18.792 -4.918 26.803 1.00 89.31 282 ARG A O 1
ATOM 2218 N N . LEU A 1 283 ? 16.645 -5.375 27.232 1.00 90.38 283 LEU A N 1
ATOM 2219 C CA . LEU A 1 283 ? 16.182 -4.847 25.956 1.00 90.38 283 LEU A CA 1
ATOM 2220 C C . LEU A 1 283 ? 16.240 -3.311 25.962 1.00 90.38 283 LEU A C 1
ATOM 2222 O O . LEU A 1 283 ? 15.895 -2.689 26.968 1.00 90.38 283 LEU A O 1
ATOM 2226 N N . PRO A 1 284 ? 16.629 -2.672 24.845 1.00 86.31 284 PRO A N 1
ATOM 2227 C CA . PRO A 1 284 ? 16.489 -1.230 24.707 1.00 86.31 284 PRO A CA 1
ATOM 2228 C C . PRO A 1 284 ? 15.003 -0.815 24.771 1.00 86.31 284 PRO A C 1
ATOM 2230 O O . PRO A 1 284 ? 14.113 -1.652 24.527 1.00 86.31 284 PRO A O 1
ATOM 2233 N N . PRO A 1 285 ? 14.717 0.470 25.072 1.00 81.44 285 PRO A N 1
ATOM 2234 C CA . PRO A 1 285 ? 13.361 1.013 25.048 1.00 81.44 285 PRO A CA 1
ATOM 2235 C C . PRO A 1 285 ? 12.620 0.639 23.762 1.00 81.44 285 PRO A C 1
ATOM 2237 O O . PRO A 1 285 ? 13.216 0.554 22.692 1.00 81.44 285 PRO A O 1
ATOM 2240 N N . TYR A 1 286 ? 11.324 0.353 23.876 1.00 74.25 286 TYR A N 1
ATOM 2241 C CA . TYR A 1 286 ? 10.514 -0.005 22.716 1.00 74.25 286 TYR A CA 1
ATOM 2242 C C . TYR A 1 286 ? 10.221 1.234 21.868 1.00 74.25 286 TYR A C 1
ATOM 2244 O O . TYR A 1 286 ? 9.606 2.180 22.362 1.00 74.25 286 TYR A O 1
ATOM 2252 N N . GLU A 1 287 ? 10.612 1.213 20.594 1.00 69.00 287 GLU A N 1
ATOM 2253 C CA . GLU A 1 287 ? 10.241 2.249 19.632 1.00 69.00 287 GLU A CA 1
ATOM 2254 C C . GLU A 1 287 ? 8.947 1.866 18.900 1.00 69.00 287 GLU A C 1
ATOM 2256 O O . GLU A 1 287 ? 8.777 0.747 18.406 1.00 69.00 287 GLU A O 1
ATOM 2261 N N . ARG A 1 288 ? 7.999 2.808 18.836 1.00 55.88 288 ARG A N 1
ATOM 2262 C CA . ARG A 1 288 ? 6.703 2.591 18.183 1.00 55.88 288 ARG A CA 1
ATOM 2263 C C . ARG A 1 288 ? 6.916 2.302 16.691 1.00 55.88 288 ARG A C 1
ATOM 2265 O O . ARG A 1 288 ? 7.629 3.044 16.024 1.00 55.88 288 ARG A O 1
ATOM 2272 N N . PHE A 1 289 ? 6.253 1.256 16.187 1.00 55.22 289 PHE A N 1
ATOM 2273 C CA . PHE A 1 289 ? 6.366 0.727 14.815 1.00 55.22 289 PHE A CA 1
ATOM 2274 C C . PHE A 1 289 ? 7.669 -0.020 14.486 1.00 55.22 289 PHE A C 1
ATOM 2276 O O . PHE A 1 289 ? 7.871 -0.410 13.334 1.00 55.22 289 PHE A O 1
ATOM 2283 N N . GLU A 1 290 ? 8.533 -0.300 15.469 1.00 62.41 290 GLU A N 1
ATOM 2284 C CA . GLU A 1 290 ? 9.693 -1.157 15.227 1.00 62.41 290 GLU A CA 1
ATOM 2285 C C . GLU A 1 290 ? 9.263 -2.624 15.019 1.00 62.41 290 GLU A C 1
ATOM 2287 O O . GLU A 1 290 ? 8.858 -3.329 15.951 1.00 62.41 290 GLU A O 1
ATOM 2292 N N . ALA A 1 291 ? 9.401 -3.120 13.787 1.00 66.25 291 ALA A N 1
ATOM 2293 C CA . ALA A 1 291 ? 9.216 -4.533 13.472 1.00 66.25 291 ALA A CA 1
ATOM 2294 C C . ALA A 1 291 ? 10.431 -5.349 13.958 1.00 66.25 291 ALA A C 1
ATOM 2296 O O . ALA A 1 291 ? 11.478 -5.419 13.305 1.00 66.25 291 ALA A O 1
ATOM 2297 N N . THR A 1 292 ? 10.297 -5.952 15.141 1.00 80.12 292 THR A N 1
ATOM 2298 C CA . THR A 1 292 ? 11.317 -6.840 15.738 1.00 80.12 292 THR A CA 1
ATOM 2299 C C . THR A 1 292 ? 10.917 -8.313 15.734 1.00 80.12 292 THR A C 1
ATOM 2301 O O . THR A 1 292 ? 11.770 -9.164 15.963 1.00 80.12 292 THR A O 1
ATOM 2304 N N . GLY A 1 293 ? 9.635 -8.620 15.507 1.00 82.81 293 GLY A N 1
ATOM 2305 C CA . GLY A 1 293 ? 9.076 -9.976 15.586 1.00 82.81 293 GLY A CA 1
ATOM 2306 C C . GLY A 1 293 ? 8.920 -10.525 17.011 1.00 82.81 293 GLY A C 1
ATOM 2307 O O . GLY A 1 293 ? 8.220 -11.512 17.204 1.00 82.81 293 GLY A O 1
ATOM 2308 N N . LEU A 1 294 ? 9.503 -9.878 18.030 1.00 90.06 294 LEU A N 1
ATOM 2309 C CA . LEU A 1 294 ? 9.533 -10.402 19.399 1.00 90.06 294 LEU A CA 1
ATOM 2310 C C . LEU A 1 294 ? 8.132 -10.636 19.982 1.00 90.06 294 LEU A C 1
ATOM 2312 O O . LEU A 1 294 ? 7.900 -11.687 20.568 1.00 90.06 294 LEU A O 1
ATOM 2316 N N . SER A 1 295 ? 7.192 -9.704 19.796 1.00 86.88 295 SER A N 1
ATOM 2317 C CA . SER A 1 295 ? 5.824 -9.865 20.309 1.00 86.88 295 SER A CA 1
ATOM 2318 C C . SER A 1 295 ? 5.126 -11.089 19.708 1.00 86.88 295 SER A C 1
ATOM 2320 O O . SER A 1 295 ? 4.535 -11.874 20.444 1.00 86.88 295 SER A O 1
ATOM 2322 N N . GLU A 1 296 ? 5.241 -11.302 18.393 1.00 87.38 296 GLU A N 1
ATOM 2323 C CA . GLU A 1 296 ? 4.655 -12.462 17.704 1.00 87.38 296 GLU A CA 1
ATOM 2324 C C . GLU A 1 296 ? 5.247 -13.778 18.225 1.00 87.38 296 GLU A C 1
ATOM 2326 O O . GLU A 1 296 ? 4.510 -14.696 18.591 1.00 87.38 296 GLU A O 1
ATOM 2331 N N . VAL A 1 297 ? 6.577 -13.844 18.346 1.00 91.94 297 VAL A N 1
ATOM 2332 C CA . VAL A 1 297 ? 7.269 -15.023 18.883 1.00 91.94 297 VAL A CA 1
ATOM 2333 C C . VAL A 1 297 ? 6.889 -15.278 20.345 1.00 91.94 297 VAL A C 1
ATOM 2335 O O . VAL A 1 297 ? 6.708 -16.430 20.738 1.00 91.94 297 VAL A O 1
ATOM 2338 N N . MET A 1 298 ? 6.704 -14.231 21.157 1.00 94.00 298 MET A N 1
ATOM 2339 C CA . MET A 1 298 ? 6.212 -14.377 22.530 1.00 94.00 298 MET A CA 1
ATOM 2340 C C . MET A 1 298 ? 4.818 -15.006 22.569 1.00 94.00 298 MET A C 1
ATOM 2342 O O . MET A 1 298 ? 4.592 -15.895 23.387 1.00 94.00 298 MET A O 1
ATOM 2346 N N . HIS A 1 299 ? 3.902 -14.612 21.677 1.00 93.12 299 HIS A N 1
ATOM 2347 C CA . HIS A 1 299 ? 2.590 -15.258 21.588 1.00 93.12 299 HIS A CA 1
ATOM 2348 C C . HIS A 1 299 ? 2.715 -16.744 21.218 1.00 93.12 299 HIS A C 1
ATOM 2350 O O . HIS A 1 299 ? 2.164 -17.577 21.938 1.00 93.12 299 HIS A O 1
ATOM 2356 N N . ARG A 1 300 ? 3.526 -17.096 20.206 1.00 93.44 300 ARG A N 1
ATOM 2357 C CA . ARG A 1 300 ? 3.790 -18.507 19.846 1.00 93.44 300 ARG A CA 1
ATOM 2358 C C . ARG A 1 300 ? 4.428 -19.302 20.986 1.00 93.44 300 ARG A C 1
ATOM 2360 O O . ARG A 1 300 ? 4.120 -20.476 21.185 1.00 93.44 300 ARG A O 1
ATOM 2367 N N . PHE A 1 301 ? 5.329 -18.689 21.751 1.00 95.06 301 PHE A N 1
ATOM 2368 C CA . PHE A 1 301 ? 5.924 -19.316 22.930 1.00 95.06 301 PHE A CA 1
ATOM 2369 C C . PHE A 1 301 ? 4.874 -19.582 24.018 1.00 95.06 301 PHE A C 1
ATOM 2371 O O . PHE A 1 301 ? 4.848 -20.679 24.573 1.00 95.06 301 PHE A O 1
ATOM 2378 N N . ILE A 1 302 ? 3.976 -18.624 24.270 1.00 95.06 302 ILE A N 1
ATOM 2379 C CA . ILE A 1 302 ? 2.866 -18.764 25.223 1.00 95.06 302 ILE A CA 1
ATOM 2380 C C . ILE A 1 302 ? 1.895 -19.875 24.800 1.00 95.06 302 ILE A C 1
ATOM 2382 O O . ILE A 1 302 ? 1.466 -20.653 25.651 1.00 95.06 302 ILE A O 1
ATOM 2386 N N . ASP A 1 303 ? 1.601 -20.019 23.505 1.00 93.12 303 ASP A N 1
ATOM 2387 C CA . ASP A 1 303 ? 0.729 -21.091 23.000 1.00 93.12 303 ASP A CA 1
ATOM 2388 C C . ASP A 1 303 ? 1.269 -22.493 23.301 1.00 93.12 303 ASP A C 1
ATOM 2390 O O . ASP A 1 303 ? 0.500 -23.410 23.619 1.00 93.12 303 ASP A O 1
ATOM 2394 N N . ARG A 1 304 ? 2.598 -22.648 23.234 1.00 93.50 304 ARG A N 1
ATOM 2395 C CA . ARG A 1 304 ? 3.297 -23.907 23.523 1.00 93.50 304 ARG A CA 1
ATOM 2396 C C . ARG A 1 304 ? 3.454 -24.183 25.024 1.00 93.50 304 ARG A C 1
ATOM 2398 O O . ARG A 1 304 ? 3.809 -25.306 25.379 1.00 93.50 304 ARG A O 1
ATOM 2405 N N . LEU A 1 305 ? 3.204 -23.208 25.907 1.00 92.88 305 LEU A N 1
ATOM 2406 C CA . LEU A 1 305 ? 3.266 -23.431 27.354 1.00 92.88 305 LEU A CA 1
ATOM 2407 C C . LEU A 1 305 ? 2.078 -24.280 27.824 1.00 92.88 305 LEU A C 1
ATOM 2409 O O . LEU A 1 305 ? 0.919 -23.957 27.528 1.00 92.88 305 LEU A O 1
ATOM 2413 N N . PRO A 1 306 ? 2.332 -25.349 28.592 1.00 90.00 306 PRO A N 1
ATOM 2414 C CA . PRO A 1 306 ? 1.265 -26.229 29.015 1.00 90.00 306 PRO A CA 1
ATOM 2415 C C . PRO A 1 306 ? 0.530 -25.639 30.230 1.00 90.00 306 PRO A C 1
ATOM 2417 O O . PRO A 1 306 ? 1.144 -25.078 31.139 1.00 90.00 306 PRO A O 1
ATOM 2420 N N . ILE A 1 307 ? -0.797 -25.780 30.250 1.00 90.81 307 ILE A N 1
ATOM 2421 C CA . ILE A 1 307 ? -1.613 -25.479 31.433 1.00 90.81 307 ILE A CA 1
ATOM 2422 C C . ILE A 1 307 ? -1.549 -26.696 32.351 1.00 90.81 307 ILE A C 1
ATOM 2424 O O . ILE A 1 307 ? -1.963 -27.790 31.966 1.00 90.81 307 ILE A O 1
ATOM 2428 N N . MET A 1 308 ? -0.960 -26.520 33.531 1.00 88.56 308 MET A N 1
ATOM 2429 C CA . MET A 1 308 ? -0.800 -27.588 34.513 1.00 88.56 308 MET A CA 1
ATOM 2430 C C . MET A 1 308 ? -2.065 -27.741 35.359 1.00 88.56 308 MET A C 1
ATOM 2432 O O . MET A 1 308 ? -2.858 -26.812 35.490 1.00 88.56 308 MET A O 1
ATOM 2436 N N . ALA A 1 309 ? -2.246 -28.924 35.946 1.00 85.88 309 ALA A N 1
ATOM 2437 C CA . ALA A 1 309 ? -3.244 -29.112 36.993 1.00 85.88 309 ALA A CA 1
ATOM 2438 C C . ALA A 1 309 ? -2.865 -28.283 38.231 1.00 85.88 309 ALA A C 1
ATOM 2440 O O . ALA A 1 309 ? -1.680 -28.109 38.514 1.00 85.88 309 ALA A O 1
ATOM 2441 N N . ASP A 1 310 ? -3.852 -27.839 39.008 1.00 84.38 310 ASP A N 1
ATOM 2442 C CA . ASP A 1 310 ? -3.618 -26.955 40.163 1.00 84.38 310 ASP A CA 1
ATOM 2443 C C . ASP A 1 310 ? -2.667 -27.560 41.214 1.00 84.38 310 ASP A C 1
ATOM 2445 O O . ASP A 1 310 ? -1.894 -26.851 41.846 1.00 84.38 310 ASP A O 1
ATOM 2449 N N . ALA A 1 311 ? -2.665 -28.889 41.368 1.00 83.38 311 ALA A N 1
ATOM 2450 C CA . ALA A 1 311 ? -1.789 -29.596 42.305 1.00 83.38 311 ALA A CA 1
ATOM 2451 C C . ALA A 1 311 ? -0.326 -29.733 41.829 1.00 83.38 311 ALA A C 1
ATOM 2453 O O . ALA A 1 311 ? 0.501 -30.293 42.554 1.00 83.38 311 ALA A O 1
ATOM 2454 N N . ALA A 1 312 ? -0.001 -29.299 40.607 1.00 86.00 312 ALA A N 1
ATOM 2455 C CA . ALA A 1 312 ? 1.356 -29.392 40.087 1.00 86.00 312 ALA A CA 1
ATOM 2456 C C . ALA A 1 312 ? 2.296 -28.430 40.841 1.00 86.00 312 ALA A C 1
ATOM 2458 O O . ALA A 1 312 ? 1.928 -27.279 41.080 1.00 86.00 312 ALA A O 1
ATOM 2459 N N . PRO A 1 313 ? 3.520 -28.872 41.190 1.00 80.69 313 PRO A N 1
ATOM 2460 C CA . PRO A 1 313 ? 4.473 -28.052 41.938 1.00 80.69 313 PRO A CA 1
ATOM 2461 C C . PRO A 1 313 ? 5.019 -26.874 41.122 1.00 80.69 313 PRO A C 1
ATOM 2463 O O . PRO A 1 313 ? 5.443 -25.874 41.693 1.00 80.69 313 PRO A O 1
ATOM 2466 N N . GLU A 1 314 ? 5.016 -26.987 39.794 1.00 86.19 314 GLU A N 1
ATOM 2467 C CA . GLU A 1 314 ? 5.464 -25.942 38.882 1.00 86.19 314 GLU A CA 1
ATOM 2468 C C . GLU A 1 314 ? 4.280 -25.433 38.063 1.00 86.19 314 GLU A C 1
ATOM 2470 O O . GLU A 1 314 ? 3.540 -26.220 37.473 1.00 86.19 314 GLU A O 1
ATOM 2475 N N . GLN A 1 315 ? 4.130 -24.109 37.997 1.00 89.56 315 GLN A N 1
ATOM 2476 C CA . GLN A 1 315 ? 3.075 -23.429 37.244 1.00 89.56 315 GLN A CA 1
ATOM 2477 C C . GLN A 1 315 ? 3.710 -22.452 36.239 1.00 89.56 315 GLN A C 1
ATOM 2479 O O . GLN A 1 315 ? 3.825 -21.256 36.522 1.00 89.56 315 GLN A O 1
ATOM 2484 N N . PRO A 1 316 ? 4.164 -22.927 35.061 1.00 92.38 316 PRO A N 1
ATOM 2485 C CA . PRO A 1 316 ? 4.936 -22.109 34.125 1.00 92.38 316 PRO A CA 1
ATOM 2486 C C . PRO A 1 316 ? 4.198 -20.838 33.681 1.00 92.38 316 PRO A C 1
ATOM 2488 O O . PRO A 1 316 ? 4.739 -19.740 33.777 1.00 92.38 316 PRO A O 1
ATOM 2491 N N . VAL A 1 317 ? 2.937 -20.955 33.251 1.00 94.44 317 VAL A N 1
ATOM 2492 C CA . VAL A 1 317 ? 2.156 -19.794 32.784 1.00 94.44 317 VAL A CA 1
ATOM 2493 C C . VAL A 1 317 ? 1.914 -18.789 33.915 1.00 94.44 317 VAL A C 1
ATOM 2495 O O . VAL A 1 317 ? 2.033 -17.588 33.683 1.00 94.44 317 VAL A O 1
ATOM 2498 N N . ALA A 1 318 ? 1.662 -19.261 35.141 1.00 93.38 318 ALA A N 1
ATOM 2499 C CA . ALA A 1 318 ? 1.520 -18.400 36.317 1.00 93.38 318 ALA A CA 1
ATOM 2500 C C . ALA A 1 318 ? 2.812 -17.618 36.600 1.00 93.38 318 ALA A C 1
ATOM 2502 O O . ALA A 1 318 ? 2.785 -16.398 36.757 1.00 93.38 318 ALA A O 1
ATOM 2503 N N . ARG A 1 319 ? 3.966 -18.299 36.549 1.00 95.06 319 ARG A N 1
ATOM 2504 C CA . ARG A 1 319 ? 5.276 -17.666 36.741 1.00 95.06 319 ARG A CA 1
ATOM 2505 C C . ARG A 1 319 ? 5.578 -16.610 35.678 1.00 95.06 319 ARG A C 1
ATOM 2507 O O . ARG A 1 319 ? 6.140 -15.562 35.994 1.00 95.06 319 ARG A O 1
ATOM 2514 N N . LEU A 1 320 ? 5.202 -16.870 34.425 1.00 96.44 320 LEU A N 1
ATOM 2515 C CA . LEU A 1 320 ? 5.333 -15.893 33.345 1.00 96.44 320 LEU A CA 1
ATOM 2516 C C . LEU A 1 320 ? 4.434 -14.675 33.589 1.00 96.44 320 LEU A C 1
ATOM 2518 O O . LEU A 1 320 ? 4.903 -13.548 33.459 1.00 96.44 320 LEU A O 1
ATOM 2522 N N . VAL A 1 321 ? 3.172 -14.893 33.968 1.00 96.69 321 VAL A N 1
ATOM 2523 C CA . VAL A 1 321 ? 2.214 -13.830 34.308 1.00 96.69 321 VAL A CA 1
ATOM 2524 C C . VAL A 1 321 ? 2.753 -12.935 35.422 1.00 96.69 321 VAL A C 1
ATOM 2526 O O . VAL A 1 321 ? 2.763 -11.714 35.270 1.00 96.69 321 VAL A O 1
ATOM 2529 N N . GLU A 1 322 ? 3.256 -13.525 36.504 1.00 95.56 322 GLU A N 1
ATOM 2530 C CA . GLU A 1 322 ? 3.849 -12.791 37.623 1.00 95.56 322 GLU A CA 1
ATOM 2531 C C . GLU A 1 322 ? 5.062 -11.960 37.174 1.00 95.56 322 GLU A C 1
ATOM 2533 O O . GLU A 1 322 ? 5.143 -10.763 37.456 1.00 95.56 322 GLU A O 1
ATOM 2538 N N . GLY A 1 323 ? 5.972 -12.566 36.405 1.00 95.62 323 GLY A N 1
ATOM 2539 C CA . GLY A 1 323 ? 7.157 -11.886 35.890 1.00 95.62 323 GLY A CA 1
ATOM 2540 C C . GLY A 1 323 ? 6.831 -10.720 34.956 1.00 95.62 323 GLY A C 1
ATOM 2541 O O . GLY A 1 323 ? 7.374 -9.628 35.121 1.00 95.62 323 GLY A O 1
ATOM 2542 N N . LEU A 1 324 ? 5.915 -10.919 34.001 1.00 95.94 324 LEU A N 1
ATOM 2543 C CA . LEU A 1 324 ? 5.461 -9.865 33.088 1.00 95.94 324 LEU A CA 1
ATOM 2544 C C . LEU A 1 324 ? 4.746 -8.739 33.841 1.00 95.94 324 LEU A C 1
ATOM 2546 O O . LEU A 1 324 ? 4.986 -7.565 33.559 1.00 95.94 324 LEU A O 1
ATOM 2550 N N . ASN A 1 325 ? 3.917 -9.077 34.833 1.00 95.62 325 ASN A N 1
ATOM 2551 C CA . ASN A 1 325 ? 3.275 -8.084 35.686 1.00 95.62 325 ASN A CA 1
ATOM 2552 C C . ASN A 1 325 ? 4.308 -7.232 36.444 1.00 95.62 325 ASN A C 1
ATOM 2554 O O . ASN A 1 325 ? 4.162 -6.011 36.490 1.00 95.62 325 ASN A O 1
ATOM 2558 N N . GLY A 1 326 ? 5.386 -7.847 36.942 1.00 95.62 326 GLY A N 1
ATOM 2559 C CA . GLY A 1 326 ? 6.487 -7.141 37.603 1.00 95.62 326 GLY A CA 1
ATOM 2560 C C . GLY A 1 326 ? 7.206 -6.123 36.708 1.00 95.62 326 GLY A C 1
ATOM 2561 O O . GLY A 1 326 ? 7.681 -5.107 37.205 1.00 95.62 326 GLY A O 1
ATOM 2562 N N . PHE A 1 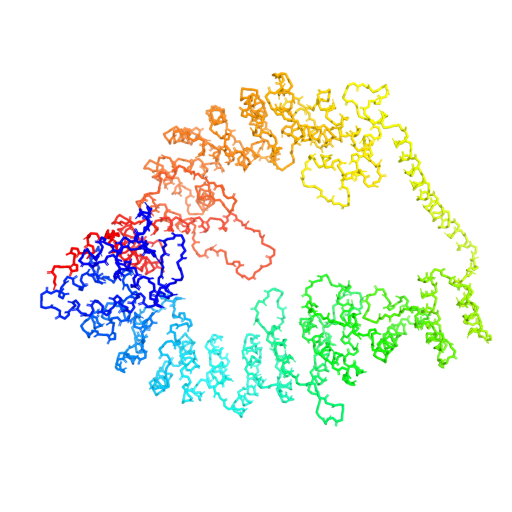327 ? 7.255 -6.333 35.387 1.00 94.62 327 PHE A N 1
ATOM 2563 C CA . PHE A 1 327 ? 7.740 -5.320 34.437 1.00 94.62 327 PHE A CA 1
ATOM 2564 C C . PHE A 1 327 ? 6.744 -4.176 34.242 1.00 94.62 327 PHE A C 1
ATOM 2566 O O . PHE A 1 327 ? 7.135 -3.009 34.184 1.00 94.62 327 PHE A O 1
ATOM 2573 N N . LEU A 1 328 ? 5.453 -4.500 34.165 1.00 93.00 328 LEU A N 1
ATOM 2574 C CA . LEU A 1 328 ? 4.382 -3.517 34.004 1.00 93.00 328 LEU A CA 1
ATOM 2575 C C . LEU A 1 328 ? 4.233 -2.596 35.229 1.00 93.00 328 LEU A C 1
ATOM 2577 O O . LEU A 1 328 ? 3.641 -1.531 35.096 1.00 93.00 328 LEU A O 1
ATOM 2581 N N . GLU A 1 329 ? 4.775 -2.967 36.390 1.00 93.06 329 GLU A N 1
ATOM 2582 C CA . GLU A 1 329 ? 4.750 -2.179 37.639 1.00 93.06 329 GLU A CA 1
ATOM 2583 C C . GLU A 1 329 ? 5.944 -1.241 37.814 1.00 93.06 329 GLU A C 1
ATOM 2585 O O . GLU A 1 329 ? 6.062 -0.578 38.839 1.00 93.06 329 GLU A O 1
ATOM 2590 N N . ARG A 1 330 ? 6.845 -1.156 36.836 1.00 92.56 330 ARG A N 1
ATOM 2591 C CA . ARG A 1 330 ? 8.040 -0.320 36.973 1.00 92.56 330 ARG A CA 1
ATOM 2592 C C . ARG A 1 330 ? 7.779 1.120 36.558 1.00 92.56 330 ARG A C 1
ATOM 2594 O O . ARG A 1 330 ? 7.277 1.378 35.465 1.00 92.56 330 ARG A O 1
ATOM 2601 N N . GLU A 1 331 ? 8.201 2.054 37.396 1.00 88.81 331 GLU A N 1
ATOM 2602 C CA . GLU A 1 331 ? 8.208 3.478 37.065 1.00 88.81 331 GLU A CA 1
ATOM 2603 C C . GLU A 1 331 ? 9.189 3.797 35.912 1.00 88.81 331 GLU A C 1
ATOM 2605 O O . GLU A 1 331 ? 10.198 3.099 35.755 1.00 88.81 331 GLU A O 1
ATOM 2610 N N . PRO A 1 332 ? 8.932 4.851 35.110 1.00 89.06 332 PRO A N 1
ATOM 2611 C CA . PRO A 1 332 ? 7.787 5.763 35.187 1.00 89.06 332 PRO A CA 1
ATOM 2612 C C . PRO A 1 332 ? 6.496 5.144 34.631 1.00 89.06 332 PRO A C 1
ATOM 2614 O O . PRO A 1 332 ? 6.511 4.365 33.675 1.00 89.06 332 PRO A O 1
ATOM 2617 N N . TYR A 1 333 ? 5.370 5.498 35.251 1.00 88.25 333 TYR A N 1
ATOM 2618 C CA . TYR A 1 333 ? 4.040 5.118 34.776 1.00 88.25 333 TYR A CA 1
ATOM 2619 C C . TYR A 1 333 ? 3.546 6.077 33.689 1.00 88.25 333 TYR A C 1
ATOM 2621 O O . TYR A 1 333 ? 3.965 7.230 33.632 1.00 88.25 333 TYR A O 1
ATOM 2629 N N . ILE A 1 334 ? 2.610 5.616 32.858 1.00 80.81 334 ILE A N 1
ATOM 2630 C CA . ILE A 1 334 ? 1.930 6.453 31.860 1.00 80.81 334 ILE A CA 1
ATOM 2631 C C . ILE A 1 334 ? 1.272 7.661 32.561 1.00 80.81 334 ILE A C 1
ATOM 2633 O O . ILE A 1 334 ? 0.350 7.496 33.357 1.00 80.81 334 ILE A O 1
ATOM 2637 N N . GLU A 1 335 ? 1.716 8.883 32.235 1.00 62.81 335 GLU A N 1
ATOM 2638 C CA . GLU A 1 335 ? 1.348 10.125 32.950 1.00 62.81 335 GLU A CA 1
ATOM 2639 C C . GLU A 1 335 ? -0.158 10.460 32.944 1.00 62.81 335 GLU A C 1
ATOM 2641 O O . GLU A 1 335 ? -0.640 11.249 33.760 1.00 62.81 335 GLU A O 1
ATOM 2646 N N . ARG A 1 336 ? -0.938 9.881 32.024 1.00 59.19 336 ARG A N 1
ATOM 2647 C CA . ARG A 1 336 ? -2.367 10.182 31.884 1.00 59.19 336 ARG A CA 1
ATOM 2648 C C . ARG A 1 336 ? -3.207 9.393 32.892 1.00 59.19 336 ARG A C 1
ATOM 2650 O O . ARG A 1 336 ? -3.402 8.193 32.739 1.00 59.19 336 ARG A O 1
ATOM 2657 N N . GLY A 1 337 ? -3.771 10.109 33.866 1.00 56.97 337 GLY A N 1
ATOM 2658 C CA . GLY A 1 337 ? -5.007 9.706 34.544 1.00 56.97 337 GLY A CA 1
ATOM 2659 C C . GLY A 1 337 ? -4.923 8.512 35.495 1.00 56.97 337 GLY A C 1
ATOM 2660 O O . GLY A 1 337 ? -5.863 7.734 35.571 1.00 56.97 337 GLY A O 1
ATOM 2661 N N . GLU A 1 338 ? -3.843 8.382 36.268 1.00 66.69 338 GLU A N 1
ATOM 2662 C CA . GLU A 1 338 ? -3.695 7.299 37.267 1.00 66.69 338 GLU A CA 1
ATOM 2663 C C . GLU A 1 338 ? -3.508 5.900 36.637 1.00 66.69 338 GLU A C 1
ATOM 2665 O O . GLU A 1 338 ? -3.804 4.875 37.249 1.00 66.69 338 GLU A O 1
ATOM 2670 N N . CYS A 1 339 ? -2.990 5.827 35.406 1.00 79.94 339 CYS A N 1
ATOM 2671 C CA . CYS A 1 339 ? -2.633 4.566 34.759 1.00 79.94 339 CYS A CA 1
ATOM 2672 C C . CYS A 1 339 ? -1.307 4.006 35.316 1.00 79.94 339 CYS A C 1
ATOM 2674 O O . CYS A 1 339 ? -0.234 4.323 34.804 1.00 79.94 339 CYS A O 1
ATOM 2676 N N . HIS A 1 340 ? -1.372 3.126 36.322 1.00 84.94 340 HIS A N 1
ATOM 2677 C CA . HIS A 1 340 ? -0.214 2.446 36.937 1.00 84.94 340 HIS A CA 1
ATOM 2678 C C . HIS A 1 340 ? 0.366 1.317 36.061 1.00 84.94 340 HIS A C 1
ATOM 2680 O O . HIS A 1 340 ? 0.410 0.145 36.443 1.00 84.94 340 HIS A O 1
ATOM 2686 N N . VAL A 1 341 ? 0.787 1.676 34.848 1.00 88.56 341 VAL A N 1
ATOM 2687 C CA . VAL A 1 341 ? 1.473 0.790 33.901 1.00 88.56 341 VAL A CA 1
ATOM 2688 C C . VAL A 1 341 ? 2.735 1.473 33.405 1.00 88.56 341 VAL A C 1
ATOM 2690 O O . VAL A 1 341 ? 2.688 2.634 33.003 1.00 88.56 341 VAL A O 1
ATOM 2693 N N . SER A 1 342 ? 3.847 0.742 33.428 1.00 89.94 342 SER A N 1
ATOM 2694 C CA . SER A 1 342 ? 5.153 1.210 32.974 1.00 89.94 342 SER A CA 1
ATOM 2695 C C . SER A 1 342 ? 5.113 1.720 31.535 1.00 89.94 342 SER A C 1
ATOM 2697 O O . SER A 1 342 ? 4.683 1.004 30.624 1.00 89.94 342 SER A O 1
ATOM 2699 N N . GLU A 1 343 ? 5.628 2.927 31.311 1.00 85.75 343 GLU A N 1
ATOM 2700 C CA . GLU A 1 343 ? 5.744 3.505 29.972 1.00 85.75 343 GLU A CA 1
ATOM 2701 C C . GLU A 1 343 ? 6.710 2.692 29.091 1.00 85.75 343 GLU A C 1
ATOM 2703 O O . GLU A 1 343 ? 6.406 2.407 27.931 1.00 85.75 343 GLU A O 1
ATOM 2708 N N . ALA A 1 344 ? 7.828 2.228 29.661 1.00 86.69 344 ALA A N 1
ATOM 2709 C CA . ALA A 1 344 ? 8.861 1.474 28.945 1.00 86.69 344 ALA A CA 1
ATOM 2710 C C . ALA A 1 344 ? 8.432 0.039 28.584 1.00 86.69 344 ALA A C 1
ATOM 2712 O O . ALA A 1 344 ? 8.831 -0.492 27.543 1.00 86.69 344 ALA A O 1
ATOM 2713 N N . PHE A 1 345 ? 7.614 -0.593 29.432 1.00 90.44 345 PHE A N 1
ATOM 2714 C CA . PHE A 1 345 ? 7.224 -2.003 29.300 1.00 90.44 345 PHE A CA 1
ATOM 2715 C C . PHE A 1 345 ? 5.778 -2.213 28.836 1.00 90.44 345 PHE A C 1
ATOM 2717 O O . PHE A 1 345 ? 5.330 -3.351 28.731 1.00 90.44 345 PHE A O 1
ATOM 2724 N N . THR A 1 346 ? 5.057 -1.148 28.480 1.00 88.12 346 THR A N 1
ATOM 2725 C CA . THR A 1 346 ? 3.672 -1.207 27.971 1.00 88.12 346 THR A CA 1
ATOM 2726 C C . THR A 1 346 ? 3.476 -2.173 26.790 1.00 88.12 346 THR A C 1
ATOM 2728 O O . THR A 1 346 ? 2.410 -2.765 26.665 1.00 88.12 346 THR A O 1
ATOM 2731 N N . TRP A 1 347 ? 4.507 -2.407 25.970 1.00 87.12 347 TRP A N 1
ATOM 2732 C CA . TRP A 1 347 ? 4.483 -3.358 24.849 1.00 87.12 347 TRP A CA 1
ATOM 2733 C C . TRP A 1 347 ? 4.317 -4.828 25.287 1.00 87.12 347 TRP A C 1
ATOM 2735 O O . TRP A 1 347 ? 3.894 -5.660 24.488 1.00 87.12 347 TRP A O 1
ATOM 2745 N N . LEU A 1 348 ? 4.607 -5.153 26.555 1.00 91.50 348 LEU A N 1
ATOM 2746 C CA . LEU A 1 348 ? 4.374 -6.478 27.141 1.00 91.50 348 LEU A CA 1
ATOM 2747 C C . LEU A 1 348 ? 2.897 -6.739 27.459 1.00 91.50 348 LEU A C 1
ATOM 2749 O O . LEU A 1 348 ? 2.550 -7.868 27.804 1.00 91.50 348 LEU A O 1
ATOM 2753 N N . MET A 1 349 ? 2.021 -5.734 27.344 1.00 90.50 349 MET A N 1
ATOM 2754 C CA . MET A 1 349 ? 0.612 -5.872 27.710 1.00 90.50 349 MET A CA 1
ATOM 2755 C C . MET A 1 349 ? -0.111 -6.928 26.864 1.00 90.50 349 MET A C 1
ATOM 2757 O O . MET A 1 349 ? -0.867 -7.724 27.412 1.00 90.50 349 MET A O 1
ATOM 2761 N N . GLY A 1 350 ? 0.159 -6.988 25.555 1.00 90.94 350 GLY A N 1
ATOM 2762 C CA . GLY A 1 350 ? -0.383 -8.025 24.667 1.00 90.94 350 GLY A CA 1
ATOM 2763 C C . GLY A 1 350 ? 0.004 -9.449 25.104 1.00 90.94 350 GLY A C 1
ATOM 2764 O O . GLY A 1 350 ? -0.889 -10.249 25.393 1.00 90.94 350 GLY A O 1
ATOM 2765 N N . PRO A 1 351 ? 1.306 -9.780 25.217 1.00 93.44 351 PRO A N 1
ATOM 2766 C CA . PRO A 1 351 ? 1.756 -11.079 25.725 1.00 93.44 351 PRO A CA 1
ATOM 2767 C C . PRO A 1 351 ? 1.248 -11.410 27.137 1.00 93.44 351 PRO A C 1
ATOM 2769 O O . PRO A 1 351 ? 0.835 -12.541 27.392 1.00 93.44 351 PRO A O 1
ATOM 2772 N N . ALA A 1 352 ? 1.222 -10.430 28.045 1.00 95.25 352 ALA A N 1
ATOM 2773 C CA . ALA A 1 352 ? 0.700 -10.603 29.399 1.00 95.25 352 ALA A CA 1
ATOM 2774 C C . ALA A 1 352 ? -0.797 -10.960 29.383 1.00 95.25 352 ALA A C 1
ATOM 2776 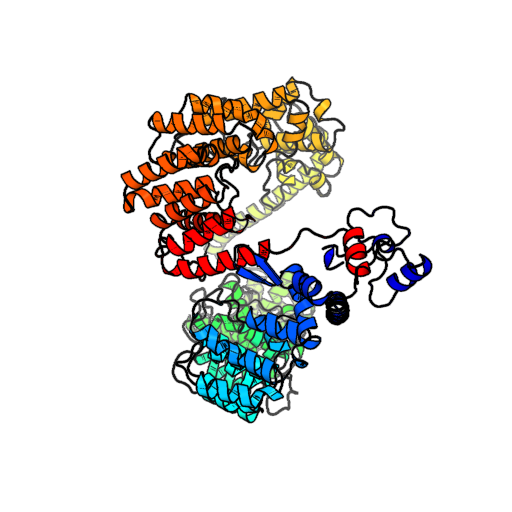O O . ALA A 1 352 ? -1.223 -11.897 30.060 1.00 95.25 352 ALA A O 1
ATOM 2777 N N . LEU A 1 353 ? -1.585 -10.271 28.552 1.00 94.69 353 LEU A N 1
ATOM 2778 C CA . LEU A 1 353 ? -3.007 -10.549 28.364 1.00 94.69 353 LEU A CA 1
ATOM 2779 C C . LEU A 1 353 ? -3.249 -11.933 27.752 1.00 94.69 353 LEU A C 1
ATOM 2781 O O . LEU A 1 353 ? -4.162 -12.631 28.186 1.00 94.69 353 LEU A O 1
ATOM 2785 N N . HIS A 1 354 ? -2.421 -12.352 26.790 1.00 95.38 354 HIS A N 1
ATOM 2786 C CA . HIS A 1 354 ? -2.491 -13.693 26.206 1.00 95.38 354 HIS A CA 1
ATOM 2787 C C . HIS A 1 354 ? -2.244 -14.784 27.259 1.00 95.38 354 HIS A C 1
ATOM 2789 O O . HIS A 1 354 ? -3.017 -15.737 27.359 1.00 95.38 354 HIS A O 1
ATOM 2795 N N . ALA A 1 355 ? -1.213 -14.629 28.094 1.00 95.94 355 ALA A N 1
ATOM 2796 C CA . ALA A 1 355 ? -0.922 -15.591 29.154 1.00 95.94 355 ALA A CA 1
ATOM 2797 C C . ALA A 1 355 ? -2.082 -15.706 30.165 1.00 95.94 355 ALA A C 1
ATOM 2799 O O . ALA A 1 355 ? -2.431 -16.812 30.578 1.00 95.94 355 ALA A O 1
ATOM 2800 N N . VAL A 1 356 ? -2.740 -14.593 30.506 1.00 96.50 356 VAL A N 1
ATOM 2801 C CA . VAL A 1 356 ? -3.940 -14.616 31.359 1.00 96.50 356 VAL A CA 1
ATOM 2802 C C . VAL A 1 356 ? -5.136 -15.260 30.654 1.00 96.50 356 VAL A C 1
ATOM 2804 O O . VAL A 1 356 ? -5.818 -16.084 31.257 1.00 96.50 356 VAL A O 1
ATOM 2807 N N . ASP A 1 357 ? -5.382 -14.954 29.378 1.00 95.44 357 ASP A N 1
ATOM 2808 C CA . ASP A 1 357 ? -6.460 -15.570 28.585 1.00 95.44 357 ASP A CA 1
ATOM 2809 C C . ASP A 1 357 ? -6.324 -17.100 28.524 1.00 95.44 357 ASP A C 1
ATOM 2811 O O . ASP A 1 357 ? -7.318 -17.821 28.645 1.00 95.44 357 ASP A O 1
ATOM 2815 N N . ARG A 1 358 ? -5.087 -17.609 28.448 1.00 94.81 358 ARG A N 1
ATOM 2816 C CA . ARG A 1 358 ? -4.768 -19.042 28.550 1.00 94.81 358 ARG A CA 1
ATOM 2817 C C . ARG A 1 358 ? -5.149 -19.634 29.913 1.00 94.81 358 ARG A C 1
ATOM 2819 O O . ARG A 1 358 ? -5.789 -20.686 29.945 1.00 94.81 358 ARG A O 1
ATOM 2826 N N . LEU A 1 359 ? -4.800 -18.970 31.021 1.00 95.38 359 LEU A N 1
ATOM 2827 C CA . LEU A 1 359 ? -5.170 -19.415 32.376 1.00 95.38 359 LEU A CA 1
ATOM 2828 C C . LEU A 1 359 ? -6.692 -19.429 32.574 1.00 95.38 359 LEU A C 1
ATOM 2830 O O . LEU A 1 359 ? -7.240 -20.408 33.080 1.00 95.38 359 LEU A O 1
ATOM 2834 N N . VAL A 1 360 ? -7.381 -18.375 32.125 1.00 95.56 360 VAL A N 1
ATOM 2835 C CA . VAL A 1 360 ? -8.843 -18.243 32.242 1.00 95.56 360 VAL A CA 1
ATOM 2836 C C . VAL A 1 360 ? -9.564 -19.282 31.388 1.00 95.56 360 VAL A C 1
ATOM 2838 O O . VAL A 1 360 ? -10.502 -19.926 31.857 1.00 95.56 360 VAL A O 1
ATOM 2841 N N . SER A 1 361 ? -9.106 -19.499 30.154 1.00 92.88 361 SER A N 1
ATOM 2842 C CA . SER A 1 361 ? -9.673 -20.517 29.263 1.00 92.88 361 SER A CA 1
ATOM 2843 C C . SER A 1 361 ? -9.490 -21.934 29.813 1.00 92.88 361 SER A C 1
ATOM 2845 O O . SER A 1 361 ? -10.386 -22.764 29.674 1.00 92.88 361 SER A O 1
ATOM 2847 N N . GLY A 1 362 ? -8.362 -22.198 30.479 1.00 91.50 362 GLY A N 1
ATOM 2848 C CA . GLY A 1 362 ? -8.096 -23.459 31.171 1.00 91.50 362 GLY A CA 1
ATOM 2849 C C . GLY A 1 362 ? -8.770 -23.603 32.539 1.00 91.50 362 GLY A C 1
ATOM 2850 O O . GLY A 1 362 ? -8.655 -24.670 33.134 1.00 91.50 362 GLY A O 1
ATOM 2851 N N . ARG A 1 363 ? -9.451 -22.560 33.044 1.00 92.25 363 ARG A N 1
A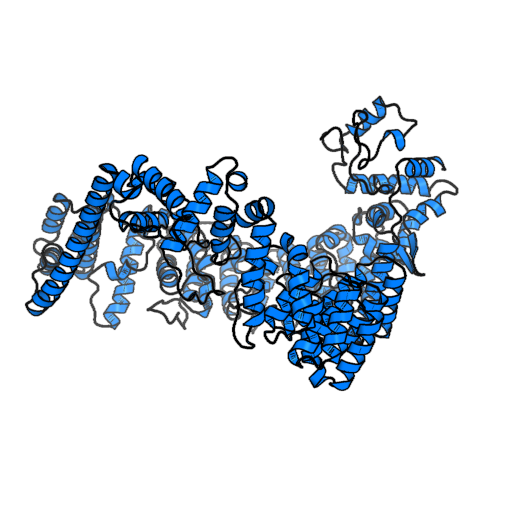TOM 2852 C CA . ARG A 1 363 ? -9.966 -22.471 34.425 1.00 92.25 363 ARG A CA 1
ATOM 2853 C C . ARG A 1 363 ? -8.924 -22.851 35.489 1.00 92.25 363 ARG A C 1
ATOM 2855 O O . ARG A 1 363 ? -9.255 -23.479 36.488 1.00 92.25 363 ARG A O 1
ATOM 2862 N N . ALA A 1 364 ? -7.667 -22.481 35.259 1.00 93.44 364 ALA A N 1
ATOM 2863 C CA . ALA A 1 364 ? -6.579 -22.750 36.193 1.00 93.44 364 ALA A CA 1
ATOM 2864 C C . ALA A 1 364 ? -6.665 -21.807 37.398 1.00 93.44 364 ALA A C 1
ATOM 2866 O O . ALA A 1 364 ? -6.831 -20.599 37.211 1.00 93.44 364 ALA A O 1
ATOM 2867 N N . SER A 1 365 ? -6.487 -22.328 38.615 1.00 92.81 365 SER A N 1
ATOM 2868 C CA . SER A 1 365 ? -6.528 -21.537 39.862 1.00 92.81 365 SER A CA 1
ATOM 2869 C C . SER A 1 365 ? -5.564 -20.347 39.854 1.00 92.81 365 SER A C 1
ATOM 2871 O O . SER A 1 365 ? -5.887 -19.294 40.393 1.00 92.81 365 SER A O 1
ATOM 2873 N N . ALA A 1 366 ? -4.447 -20.451 39.129 1.00 93.25 366 ALA A N 1
ATOM 2874 C CA . ALA A 1 366 ? -3.502 -19.358 38.912 1.00 93.25 366 ALA A CA 1
ATOM 2875 C C . ALA A 1 366 ? -4.122 -18.092 38.275 1.00 93.25 366 ALA A C 1
ATOM 2877 O O . ALA A 1 366 ? -3.582 -16.997 38.418 1.00 93.25 366 ALA A O 1
ATOM 2878 N N . ALA A 1 367 ? -5.267 -18.195 37.586 1.00 94.81 367 ALA A N 1
ATOM 2879 C CA . ALA A 1 367 ? -6.008 -17.028 37.096 1.00 94.81 367 ALA A CA 1
ATOM 2880 C C . ALA A 1 367 ? -6.585 -16.159 38.233 1.00 94.81 367 ALA A C 1
ATOM 2882 O O . ALA A 1 367 ? -6.879 -14.984 38.016 1.00 94.81 367 ALA A O 1
ATOM 2883 N N . LEU A 1 368 ? -6.756 -16.738 39.426 1.00 95.06 368 LEU A N 1
ATOM 2884 C CA . LEU A 1 368 ? -7.260 -16.081 40.634 1.00 95.06 368 LEU A CA 1
ATOM 2885 C C . LEU A 1 368 ? -6.136 -15.407 41.441 1.00 95.06 368 LEU A C 1
ATOM 2887 O O . LEU A 1 368 ? -6.402 -14.706 42.413 1.00 95.06 368 LEU A O 1
ATOM 2891 N N . GLU A 1 369 ? -4.873 -15.603 41.061 1.00 94.88 369 GLU A N 1
ATOM 2892 C CA . GLU A 1 369 ? -3.733 -15.019 41.762 1.00 94.88 369 GLU A CA 1
ATOM 2893 C C . GLU A 1 369 ? -3.548 -13.527 41.438 1.00 94.88 369 GLU A C 1
ATOM 2895 O O . GLU A 1 369 ? -3.968 -13.013 40.396 1.00 94.88 369 GLU A O 1
ATOM 2900 N N . ALA A 1 370 ? -2.855 -12.813 42.332 1.00 92.88 370 ALA A N 1
ATOM 2901 C CA . ALA A 1 370 ? -2.700 -11.359 42.273 1.00 92.88 370 ALA A CA 1
ATOM 2902 C C . ALA A 1 370 ? -2.125 -10.847 40.938 1.00 92.88 370 ALA A C 1
ATOM 2904 O O . ALA A 1 370 ? -2.579 -9.814 40.442 1.00 92.88 370 ALA A O 1
ATOM 2905 N N . GLY A 1 371 ? -1.169 -11.567 40.337 1.00 93.44 371 GLY A N 1
ATOM 2906 C CA . GLY A 1 371 ? -0.551 -11.182 39.063 1.00 93.44 371 GLY A CA 1
ATOM 2907 C C . GLY A 1 371 ? -1.532 -11.199 37.887 1.00 93.44 371 GLY A C 1
ATOM 2908 O O . GLY A 1 371 ? -1.588 -10.241 37.114 1.00 93.44 371 GLY A O 1
ATOM 2909 N N . ALA A 1 372 ? -2.360 -12.244 37.783 1.00 95.81 372 ALA A N 1
ATOM 2910 C CA . ALA A 1 372 ? -3.380 -12.351 36.740 1.00 95.81 372 ALA A CA 1
ATOM 2911 C C . ALA A 1 372 ? -4.463 -11.276 36.912 1.00 95.81 372 ALA A C 1
ATOM 2913 O O . ALA A 1 372 ? -4.809 -10.574 35.956 1.00 95.81 372 ALA A O 1
ATOM 2914 N N . LEU A 1 373 ? -4.931 -11.075 38.149 1.00 95.88 373 LEU A N 1
ATOM 2915 C CA . LEU A 1 373 ? -5.892 -10.023 38.478 1.00 95.88 373 LEU A CA 1
ATOM 2916 C C . LEU A 1 373 ? -5.337 -8.626 38.170 1.00 95.88 373 LEU A C 1
ATOM 2918 O O . LEU A 1 373 ? -6.077 -7.775 37.680 1.00 95.88 373 LEU A O 1
ATOM 2922 N N . ALA A 1 374 ? -4.052 -8.369 38.434 1.00 93.88 374 ALA A N 1
ATOM 2923 C CA . ALA A 1 374 ? -3.419 -7.083 38.143 1.00 93.88 374 ALA A CA 1
ATOM 2924 C C . ALA A 1 374 ? -3.392 -6.784 36.637 1.00 93.88 374 ALA A C 1
ATOM 2926 O O . ALA A 1 374 ? -3.760 -5.682 36.228 1.00 93.88 374 ALA A O 1
ATOM 2927 N N . ILE A 1 375 ? -3.045 -7.763 35.796 1.00 94.56 375 ILE A N 1
ATOM 2928 C CA . ILE A 1 375 ? -3.084 -7.607 34.331 1.00 94.56 375 ILE A CA 1
ATOM 2929 C C . ILE A 1 375 ? -4.515 -7.325 33.847 1.00 94.56 375 ILE A C 1
ATOM 2931 O O . ILE A 1 375 ? -4.722 -6.397 33.060 1.00 94.56 375 ILE A O 1
ATOM 2935 N N . LEU A 1 376 ? -5.514 -8.065 34.349 1.00 94.31 376 LEU A N 1
ATOM 2936 C CA . LEU A 1 376 ? -6.925 -7.855 33.992 1.00 94.31 376 LEU A CA 1
ATOM 2937 C C . LEU A 1 376 ? -7.426 -6.446 34.344 1.00 94.31 376 LEU A C 1
ATOM 2939 O O . LEU A 1 376 ? -8.287 -5.926 33.637 1.00 94.31 376 LEU A O 1
ATOM 2943 N N . ARG A 1 377 ? -6.886 -5.807 35.390 1.00 91.31 377 ARG A N 1
ATOM 2944 C CA . ARG A 1 377 ? -7.210 -4.413 35.752 1.00 91.31 377 ARG A CA 1
ATOM 2945 C C . ARG A 1 377 ? -6.434 -3.381 34.932 1.00 91.31 377 ARG A C 1
ATOM 2947 O O . ARG A 1 377 ? -6.996 -2.360 34.536 1.00 91.31 377 ARG A O 1
ATOM 2954 N N . LYS A 1 378 ? -5.163 -3.655 34.627 1.00 90.56 378 LYS A N 1
ATOM 2955 C CA . LYS A 1 378 ? -4.284 -2.753 33.863 1.00 90.56 378 LYS A CA 1
ATOM 2956 C C . LYS A 1 378 ? -4.734 -2.563 32.415 1.00 90.56 378 LYS A C 1
ATOM 2958 O O . LYS A 1 378 ? -4.607 -1.462 31.886 1.00 90.56 378 LYS A O 1
ATOM 2963 N N . VAL A 1 379 ? -5.284 -3.594 31.768 1.00 88.88 379 VAL A N 1
ATOM 2964 C CA . VAL A 1 379 ? -5.719 -3.503 30.360 1.00 88.88 379 VAL A CA 1
ATOM 2965 C C . VAL A 1 379 ? -6.835 -2.466 30.139 1.00 88.88 379 VAL A C 1
ATOM 2967 O O . VAL A 1 379 ? -6.653 -1.604 29.276 1.00 88.88 379 VAL A O 1
ATOM 2970 N N . PRO A 1 380 ? -7.955 -2.478 30.892 1.00 86.12 380 PRO A N 1
ATOM 2971 C CA . PRO A 1 380 ? -8.963 -1.417 30.841 1.00 86.12 380 PRO A CA 1
ATOM 2972 C C . PRO A 1 380 ? -8.384 -0.014 31.071 1.00 86.12 380 PRO A C 1
ATOM 2974 O O . PRO A 1 380 ? -8.705 0.908 30.324 1.00 86.12 380 PRO A O 1
ATOM 2977 N N . ALA A 1 381 ? -7.473 0.140 32.040 1.00 83.75 381 ALA A N 1
ATOM 2978 C CA . ALA A 1 381 ? -6.821 1.421 32.315 1.00 83.75 381 ALA A CA 1
ATOM 2979 C C . ALA A 1 381 ? -5.985 1.913 31.118 1.00 83.75 381 ALA A C 1
ATOM 2981 O O . ALA A 1 381 ? -6.141 3.056 30.690 1.00 83.75 381 ALA A O 1
ATOM 2982 N N . VAL A 1 382 ? -5.158 1.049 30.517 1.00 84.69 382 VAL A N 1
ATOM 2983 C CA . VAL A 1 382 ? -4.364 1.407 29.327 1.00 84.69 382 VAL A CA 1
ATOM 2984 C C . VAL A 1 382 ? -5.266 1.768 28.150 1.00 84.69 382 VAL A C 1
ATOM 2986 O O . VAL A 1 382 ? -5.012 2.778 27.502 1.00 84.69 382 VAL A O 1
ATOM 2989 N N . ARG A 1 383 ? -6.332 0.997 27.894 1.00 80.81 383 ARG A N 1
ATOM 2990 C CA . ARG A 1 383 ? -7.292 1.275 26.808 1.00 80.81 383 ARG A CA 1
ATOM 2991 C C . ARG A 1 383 ? -8.013 2.607 26.985 1.00 80.81 383 ARG A C 1
ATOM 2993 O O . ARG A 1 383 ? -8.255 3.305 26.008 1.00 80.81 383 ARG A O 1
ATOM 3000 N N . PHE A 1 384 ? -8.365 2.956 28.220 1.00 77.38 384 PHE A N 1
ATOM 3001 C CA . PHE A 1 384 ? -9.065 4.202 28.513 1.00 77.38 384 PHE A CA 1
ATOM 3002 C C . PHE A 1 384 ? -8.137 5.424 28.402 1.00 77.38 384 PHE A C 1
ATOM 3004 O O . PHE A 1 384 ? -8.514 6.438 27.816 1.00 77.38 384 PHE A O 1
ATOM 3011 N N . TRP A 1 385 ? -6.912 5.337 28.932 1.00 73.12 385 TRP A N 1
ATOM 3012 C CA . TRP A 1 385 ? -5.987 6.476 29.003 1.00 73.12 385 TRP A CA 1
ATOM 3013 C C . TRP A 1 385 ? -5.082 6.647 27.773 1.00 73.12 385 TRP A C 1
ATOM 3015 O O . TRP A 1 385 ? -4.519 7.731 27.570 1.00 73.12 385 TRP A O 1
ATOM 3025 N N . ARG A 1 386 ? -4.954 5.616 26.928 1.00 68.19 386 ARG A N 1
ATOM 3026 C CA . ARG A 1 386 ? -4.122 5.609 25.719 1.00 68.19 386 ARG A CA 1
ATOM 3027 C C . ARG A 1 386 ? -4.927 5.075 24.530 1.00 68.19 386 ARG A C 1
ATOM 3029 O O . ARG A 1 386 ? -5.384 3.939 24.547 1.00 68.19 386 ARG A O 1
ATOM 3036 N N . SER A 1 387 ? -5.057 5.880 23.474 1.00 49.00 387 SER A N 1
ATOM 3037 C CA . SER A 1 387 ? -5.707 5.478 22.225 1.00 49.00 387 SER A CA 1
ATOM 3038 C C . SER A 1 387 ? -4.834 4.461 21.466 1.00 49.00 387 SER A C 1
ATOM 3040 O O . SER A 1 387 ? -3.933 4.850 20.731 1.00 49.00 387 SER A O 1
ATOM 3042 N N . ASP A 1 388 ? -5.096 3.177 21.701 1.00 51.19 388 ASP A N 1
ATOM 3043 C CA . ASP A 1 388 ? -5.096 2.101 20.693 1.00 51.19 388 ASP A CA 1
ATOM 3044 C C . ASP A 1 388 ? -3.781 1.627 20.022 1.00 51.19 388 ASP A C 1
ATOM 3046 O O . ASP A 1 388 ? -3.789 1.268 18.855 1.00 51.19 388 ASP A O 1
ATOM 3050 N N . ASP A 1 389 ? -2.647 1.539 20.736 1.00 51.94 389 ASP A N 1
ATOM 3051 C CA . ASP A 1 389 ? -1.424 0.908 20.167 1.00 51.94 389 ASP A CA 1
ATOM 3052 C C . ASP A 1 389 ? -0.764 -0.192 21.028 1.00 51.94 389 ASP A C 1
ATOM 3054 O O . ASP A 1 389 ? 0.245 -0.767 20.625 1.00 51.94 389 ASP A O 1
ATOM 3058 N N . GLY A 1 390 ? -1.254 -0.471 22.245 1.00 51.09 390 GLY A N 1
ATOM 3059 C CA . GLY A 1 390 ? -0.500 -1.275 23.230 1.00 51.09 390 GLY A CA 1
ATOM 3060 C C . GLY A 1 390 ? -1.077 -2.643 23.610 1.00 51.09 390 GLY A C 1
ATOM 3061 O O . GLY A 1 390 ? -0.356 -3.458 24.180 1.00 51.09 390 GLY A O 1
ATOM 3062 N N . ALA A 1 391 ? -2.362 -2.901 23.350 1.00 54.62 391 ALA A N 1
ATOM 3063 C CA . ALA A 1 391 ? -3.094 -4.040 23.925 1.00 54.62 391 ALA A CA 1
ATOM 3064 C C . ALA A 1 391 ? -3.866 -4.873 22.884 1.00 54.62 391 ALA A C 1
ATOM 3066 O O . ALA A 1 391 ? -4.867 -5.517 23.224 1.00 54.62 391 ALA A O 1
ATOM 3067 N N . ASP A 1 392 ? -3.408 -4.865 21.631 1.00 62.03 392 ASP A N 1
ATOM 3068 C CA . ASP A 1 392 ? -4.019 -5.622 20.538 1.00 62.03 392 ASP A CA 1
ATOM 3069 C C . ASP A 1 392 ? -3.638 -7.100 20.611 1.00 62.03 392 ASP A C 1
ATOM 3071 O O . ASP A 1 392 ? -2.738 -7.598 19.942 1.00 62.03 392 ASP A O 1
ATOM 3075 N N . TYR A 1 393 ? -4.365 -7.817 21.463 1.00 72.75 393 TYR A N 1
ATOM 3076 C CA . TYR A 1 393 ? -4.468 -9.267 21.430 1.00 72.75 393 TYR A CA 1
ATOM 3077 C C . TYR A 1 393 ? -5.949 -9.650 21.454 1.00 72.75 393 TYR A C 1
ATOM 3079 O O . TYR A 1 393 ? -6.692 -9.294 22.380 1.00 72.75 393 TYR A O 1
ATOM 3087 N N . LYS A 1 394 ? -6.390 -10.379 20.423 1.00 78.12 394 LYS A N 1
ATOM 3088 C CA . LYS A 1 394 ? -7.753 -10.907 20.345 1.00 78.12 394 LYS A CA 1
ATOM 3089 C C . LYS A 1 394 ? -7.922 -11.981 21.419 1.00 78.12 394 LYS A C 1
ATOM 3091 O O . LYS A 1 394 ? -7.317 -13.038 21.331 1.00 78.12 394 LYS A O 1
ATOM 3096 N N . ASN A 1 395 ? -8.765 -11.705 22.405 1.00 87.06 395 ASN A N 1
ATOM 3097 C CA . ASN A 1 395 ? -9.013 -12.577 23.553 1.00 87.06 395 ASN A CA 1
ATOM 3098 C C . ASN A 1 395 ? -10.511 -12.841 23.732 1.00 87.06 395 ASN A C 1
ATOM 3100 O O . ASN A 1 395 ? -11.352 -12.126 23.178 1.00 87.06 395 ASN A O 1
ATOM 3104 N N . ALA A 1 396 ? -10.835 -13.841 24.548 1.00 88.12 396 ALA A N 1
ATOM 3105 C CA . ALA A 1 396 ? -12.209 -14.180 24.911 1.00 88.12 396 ALA A CA 1
ATOM 3106 C C . ALA A 1 396 ? -12.574 -13.744 26.345 1.00 88.12 396 ALA A C 1
ATOM 3108 O O . ALA A 1 396 ? -13.634 -14.115 26.851 1.00 88.12 396 ALA A O 1
ATOM 3109 N N . LEU A 1 397 ? -11.742 -12.927 27.004 1.00 91.88 397 LEU A N 1
ATOM 3110 C CA . LEU A 1 397 ? -11.881 -12.582 28.426 1.00 91.88 397 LEU A CA 1
ATOM 3111 C C . LEU A 1 397 ? -13.183 -11.845 28.751 1.00 91.88 397 LEU A C 1
ATOM 3113 O O . LEU A 1 397 ? -13.803 -12.152 29.763 1.00 91.88 397 LEU A O 1
ATOM 3117 N N . ASN A 1 398 ? -13.656 -10.955 27.871 1.00 89.25 398 ASN A N 1
ATOM 3118 C CA . ASN A 1 398 ? -14.954 -10.279 28.042 1.00 89.25 398 ASN A CA 1
ATOM 3119 C C . ASN A 1 398 ? -16.139 -11.258 28.142 1.00 89.25 398 ASN A C 1
ATOM 3121 O O . ASN A 1 398 ? -17.163 -10.918 28.727 1.00 89.25 398 ASN A O 1
ATOM 3125 N N . ALA A 1 399 ? -16.018 -12.456 27.561 1.00 90.19 399 ALA A N 1
ATOM 3126 C CA . ALA A 1 399 ? -17.034 -13.501 27.646 1.00 90.19 399 ALA A CA 1
ATOM 3127 C C . ALA A 1 399 ? -16.715 -14.533 28.741 1.00 90.19 399 ALA A C 1
ATOM 3129 O O . ALA A 1 399 ? -17.626 -15.019 29.408 1.00 90.19 399 ALA A O 1
ATOM 3130 N N . ASN A 1 400 ? -15.440 -14.879 28.927 1.00 93.31 400 ASN A N 1
ATOM 3131 C CA . ASN A 1 400 ? -15.023 -15.953 29.827 1.00 93.31 400 ASN A CA 1
ATOM 3132 C C . ASN A 1 400 ? -14.961 -15.522 31.296 1.00 93.31 400 ASN A C 1
ATOM 3134 O O . ASN A 1 400 ? -15.326 -16.325 32.152 1.00 93.31 400 ASN A O 1
ATOM 3138 N N . VAL A 1 401 ? -14.557 -14.278 31.591 1.00 95.31 401 VAL A N 1
ATOM 3139 C CA . VAL A 1 401 ? -14.501 -13.767 32.972 1.00 95.31 401 VAL A CA 1
ATOM 3140 C C . VAL A 1 401 ? -15.896 -13.774 33.610 1.00 95.31 401 VAL A C 1
ATOM 3142 O O . VAL A 1 401 ? -16.040 -14.435 34.635 1.00 95.31 401 VAL A O 1
ATOM 3145 N N . PRO A 1 402 ? -16.958 -13.199 33.001 1.00 93.19 402 PRO A N 1
ATOM 3146 C CA . PRO A 1 402 ? -18.296 -13.230 33.604 1.00 93.19 402 PRO A CA 1
ATOM 3147 C C . PRO A 1 402 ? -18.885 -14.640 33.761 1.00 93.19 402 PRO A C 1
ATOM 3149 O O . PRO A 1 402 ? -19.676 -14.888 34.663 1.00 93.19 402 PRO A O 1
ATOM 3152 N N . ARG A 1 403 ? -18.491 -15.593 32.903 1.00 92.31 403 ARG A N 1
ATOM 3153 C CA . ARG A 1 403 ? -18.937 -17.000 32.976 1.00 92.31 403 ARG A CA 1
ATOM 3154 C C . ARG A 1 403 ? -18.256 -17.807 34.082 1.00 92.31 403 ARG A C 1
ATOM 3156 O O . ARG A 1 403 ? -18.670 -18.939 34.348 1.00 92.31 403 ARG A O 1
ATOM 3163 N N . TRP A 1 404 ? -17.197 -17.279 34.689 1.00 95.62 404 TRP A N 1
ATOM 3164 C CA . TRP A 1 404 ? -16.531 -17.879 35.836 1.00 95.62 404 TRP A CA 1
ATOM 3165 C C . TRP A 1 404 ? -16.761 -16.995 37.059 1.00 95.62 404 TRP A C 1
ATOM 3167 O O . TRP A 1 404 ? -15.989 -16.088 37.346 1.00 95.62 404 TRP A O 1
ATOM 3177 N N . GLN A 1 405 ? -17.842 -17.292 37.780 1.00 93.88 405 GLN A N 1
ATOM 3178 C CA . GLN A 1 405 ? -18.327 -16.495 38.907 1.00 93.88 405 GLN A CA 1
ATOM 3179 C C . GLN A 1 405 ? -17.234 -16.138 39.927 1.00 93.88 405 GLN A C 1
ATOM 3181 O O . GLN A 1 405 ? -17.095 -14.975 40.284 1.00 93.88 405 GLN A O 1
ATOM 3186 N N . GLU A 1 406 ? -16.433 -17.115 40.353 1.00 95.31 406 GLU A N 1
ATOM 3187 C CA . GLU A 1 406 ? -15.350 -16.905 41.322 1.00 95.31 406 GLU A CA 1
ATOM 3188 C C . GLU A 1 406 ? -14.325 -15.868 40.838 1.00 95.31 406 GLU A C 1
ATOM 3190 O O . GLU A 1 406 ? -14.002 -14.935 41.569 1.00 95.31 406 GLU A O 1
ATOM 3195 N N . LEU A 1 407 ? -13.874 -15.969 39.582 1.00 96.75 407 LEU A N 1
ATOM 3196 C CA . LEU A 1 407 ? -12.960 -14.994 38.986 1.00 96.75 407 LEU A CA 1
ATOM 3197 C C . LEU A 1 407 ? -13.626 -13.624 38.803 1.00 96.75 407 LEU A C 1
ATOM 3199 O O . LEU A 1 407 ? -12.994 -12.600 39.055 1.00 96.75 407 LEU A O 1
ATOM 3203 N N . ASN A 1 408 ? -14.885 -13.591 38.360 1.00 96.06 408 ASN A N 1
ATOM 3204 C CA . ASN A 1 408 ? -15.639 -12.354 38.156 1.00 96.06 408 ASN A CA 1
ATOM 3205 C C . ASN A 1 408 ? -15.777 -11.561 39.463 1.00 96.06 408 ASN A C 1
ATOM 3207 O O . ASN A 1 408 ? -15.478 -10.365 39.502 1.00 96.06 408 ASN A O 1
ATOM 3211 N N . ASP A 1 409 ? -16.175 -12.247 40.534 1.00 95.19 409 ASP A N 1
ATOM 3212 C CA . ASP A 1 409 ? -16.373 -11.661 41.857 1.00 95.19 409 ASP A CA 1
ATOM 3213 C C . ASP A 1 409 ? -15.032 -11.229 42.466 1.00 95.19 409 ASP A C 1
ATOM 3215 O O . ASP A 1 409 ? -14.906 -10.108 42.966 1.00 95.19 409 ASP A O 1
ATOM 3219 N N . LEU A 1 410 ? -13.999 -12.070 42.357 1.00 96.06 410 LEU A N 1
ATOM 3220 C CA . LEU A 1 410 ? -12.661 -11.742 42.840 1.00 96.06 410 LEU A CA 1
ATOM 3221 C C . LEU A 1 410 ? -12.068 -10.535 42.102 1.00 96.06 410 LEU A C 1
ATOM 3223 O O . LEU A 1 410 ? -11.514 -9.636 42.738 1.00 96.06 410 LEU A O 1
ATOM 3227 N N . LEU A 1 411 ? -12.215 -10.459 40.776 1.00 96.00 411 LEU A N 1
ATOM 3228 C CA . LEU A 1 411 ? -11.745 -9.320 39.987 1.00 96.00 411 LEU A CA 1
ATOM 3229 C C . LEU A 1 411 ? -12.502 -8.036 40.349 1.00 96.00 411 LEU A C 1
ATOM 3231 O O . LEU A 1 411 ? -11.878 -6.973 40.447 1.00 96.00 411 LEU A O 1
ATOM 3235 N N . TYR A 1 412 ? -13.815 -8.122 40.579 1.00 95.12 412 TYR A N 1
ATOM 3236 C CA . TYR A 1 412 ? -14.628 -6.994 41.032 1.00 95.12 412 TYR A CA 1
ATOM 3237 C C . TYR A 1 412 ? -14.120 -6.446 42.371 1.00 95.12 412 TYR A C 1
ATOM 3239 O O . TYR A 1 412 ? -13.722 -5.281 42.449 1.00 95.12 412 TYR A O 1
ATOM 3247 N N . TRP A 1 413 ? -14.026 -7.291 43.400 1.00 94.25 413 TRP A N 1
ATOM 3248 C CA . TRP A 1 413 ? -13.601 -6.867 44.739 1.00 94.25 413 TRP A CA 1
ATOM 3249 C C . TRP A 1 413 ? -12.129 -6.457 44.811 1.00 94.25 413 TRP A C 1
ATOM 3251 O O . TRP A 1 413 ? -11.781 -5.527 45.539 1.00 94.25 413 TRP A O 1
ATOM 3261 N N . THR A 1 414 ? -11.263 -7.052 43.992 1.00 92.44 414 THR A N 1
ATOM 3262 C CA . THR A 1 414 ? -9.868 -6.599 43.893 1.00 92.44 414 THR A CA 1
ATOM 3263 C C . THR A 1 414 ? -9.772 -5.217 43.237 1.00 92.44 414 THR A C 1
ATOM 3265 O O . THR A 1 414 ? -8.958 -4.394 43.654 1.00 92.44 414 THR A O 1
ATOM 3268 N N . SER A 1 415 ? -10.638 -4.914 42.260 1.00 91.12 415 SER A N 1
ATOM 3269 C CA . SER A 1 415 ? -10.732 -3.569 41.667 1.00 91.12 415 SER A CA 1
ATOM 3270 C C . SER A 1 415 ? -11.196 -2.527 42.693 1.00 91.12 415 SER A C 1
ATOM 3272 O O . SER A 1 415 ? -10.660 -1.419 42.732 1.00 91.12 415 SER A O 1
ATOM 3274 N N . VAL A 1 416 ? -12.149 -2.892 43.563 1.00 91.06 416 VAL A N 1
ATOM 3275 C CA . VAL A 1 416 ? -12.585 -2.062 44.703 1.00 91.06 416 VAL A CA 1
ATOM 3276 C C . VAL A 1 416 ? -11.415 -1.805 45.659 1.00 91.06 416 VAL A C 1
ATOM 3278 O O . VAL A 1 416 ? -11.143 -0.655 46.002 1.00 91.06 416 VAL A O 1
ATOM 3281 N N . ALA A 1 417 ? -10.689 -2.852 46.061 1.00 90.31 417 ALA A N 1
ATOM 3282 C CA . ALA A 1 417 ? -9.573 -2.743 47.001 1.00 90.31 417 ALA A CA 1
ATOM 3283 C C . ALA A 1 417 ? -8.433 -1.850 46.474 1.00 90.31 417 ALA A C 1
ATOM 3285 O O . ALA A 1 417 ? -7.924 -0.992 47.199 1.00 90.31 417 ALA A O 1
ATOM 3286 N N . GLU A 1 418 ? -8.059 -1.993 45.200 1.00 86.56 418 GLU A N 1
ATOM 3287 C CA . GLU A 1 418 ? -7.043 -1.146 44.565 1.00 86.56 418 GLU A CA 1
ATOM 3288 C C . GLU A 1 418 ? -7.495 0.319 44.525 1.00 86.56 418 GLU A C 1
ATOM 3290 O O . GLU A 1 418 ? -6.781 1.209 44.998 1.00 86.56 418 GLU A O 1
ATOM 3295 N N . ARG A 1 419 ? -8.727 0.580 44.064 1.00 85.75 419 ARG A N 1
ATOM 3296 C CA . ARG A 1 419 ? -9.266 1.943 44.008 1.00 85.75 419 ARG A CA 1
ATOM 3297 C C . ARG A 1 419 ? -9.359 2.586 45.391 1.00 85.75 419 ARG A C 1
ATOM 3299 O O . ARG A 1 419 ? -9.064 3.774 45.530 1.00 85.75 419 ARG A O 1
ATOM 3306 N N . ARG A 1 420 ? -9.715 1.808 46.415 1.00 88.19 420 ARG A N 1
ATOM 3307 C CA . ARG A 1 420 ? -9.751 2.258 47.811 1.00 88.19 420 ARG A CA 1
ATOM 3308 C C . ARG A 1 420 ? -8.379 2.724 48.283 1.00 88.19 420 ARG A C 1
ATOM 3310 O O . ARG A 1 420 ? -8.298 3.792 48.876 1.00 88.19 420 ARG A O 1
ATOM 3317 N N . THR A 1 421 ? -7.308 1.992 47.975 1.00 85.44 421 THR A N 1
ATOM 3318 C CA . THR A 1 421 ? -5.933 2.395 48.330 1.00 85.44 421 THR A CA 1
ATOM 3319 C C . THR A 1 421 ? -5.589 3.786 47.777 1.00 85.44 421 THR A C 1
ATOM 3321 O O . THR A 1 421 ? -5.060 4.627 48.505 1.00 85.44 421 THR A O 1
ATOM 3324 N N . HIS A 1 422 ? -5.963 4.073 46.525 1.00 79.44 422 HIS A N 1
ATOM 3325 C CA . HIS A 1 422 ? -5.749 5.388 45.905 1.00 79.44 422 HIS A CA 1
ATOM 3326 C C . HIS A 1 422 ? -6.583 6.510 46.540 1.00 79.44 422 HIS A C 1
ATOM 3328 O O . HIS A 1 422 ? -6.099 7.634 46.674 1.00 79.44 422 HIS A O 1
ATOM 3334 N N . LEU A 1 423 ? -7.827 6.225 46.934 1.00 81.06 423 LEU A N 1
ATOM 3335 C CA . LEU A 1 423 ? -8.714 7.209 47.564 1.00 81.06 423 LEU A CA 1
ATOM 3336 C C . LEU A 1 423 ? -8.328 7.493 49.018 1.00 81.06 423 LEU A C 1
ATOM 3338 O O . LEU A 1 423 ? -8.320 8.652 49.425 1.00 81.06 423 LEU A O 1
ATOM 3342 N N . VAL A 1 424 ? -7.898 6.478 49.772 1.00 83.75 424 VAL A N 1
ATOM 3343 C CA . VAL A 1 424 ? -7.378 6.651 51.138 1.00 83.75 424 VAL A CA 1
ATOM 3344 C C . VAL A 1 424 ? -6.149 7.561 51.142 1.00 83.75 424 VAL A C 1
ATOM 3346 O O . VAL A 1 424 ? -6.048 8.434 52.002 1.00 83.75 424 VAL A O 1
ATOM 3349 N N . ALA A 1 425 ? -5.263 7.446 50.146 1.00 77.12 425 ALA A N 1
ATOM 3350 C CA . ALA A 1 425 ? -4.128 8.362 49.985 1.00 77.12 425 ALA A CA 1
ATOM 3351 C C . ALA A 1 425 ? -4.554 9.832 49.773 1.00 77.12 425 ALA A C 1
ATOM 3353 O O . ALA A 1 425 ? -3.783 10.746 50.063 1.00 77.12 425 ALA A O 1
ATOM 3354 N N . LYS A 1 426 ? -5.787 10.064 49.307 1.00 76.31 426 LYS A N 1
ATOM 3355 C CA . LYS A 1 426 ? -6.411 11.385 49.135 1.00 76.31 426 LYS A CA 1
ATOM 3356 C C . LYS A 1 426 ? -7.362 11.768 50.279 1.00 76.31 426 LYS A C 1
ATOM 3358 O O . LYS A 1 426 ? -7.910 12.865 50.262 1.00 76.31 426 LYS A O 1
ATOM 3363 N N . GLY A 1 427 ? -7.544 10.899 51.277 1.00 79.94 427 GLY A N 1
ATOM 3364 C CA . GLY A 1 427 ? -8.475 11.104 52.391 1.00 79.94 427 GLY A CA 1
ATOM 3365 C C . GLY A 1 427 ? -9.954 10.860 52.053 1.00 79.94 427 GLY A C 1
ATOM 3366 O O . GLY A 1 427 ? -10.823 11.341 52.776 1.00 79.94 427 GLY A O 1
ATOM 3367 N N . GLU A 1 428 ? -10.254 10.132 50.975 1.00 83.88 428 GLU A N 1
ATOM 3368 C CA . GLU A 1 428 ? -11.614 9.851 50.490 1.00 83.88 428 GLU A CA 1
ATOM 3369 C C . GLU A 1 428 ? -12.044 8.389 50.755 1.00 83.88 428 GLU A C 1
ATOM 3371 O O . GLU A 1 428 ? -11.211 7.482 50.814 1.00 83.88 428 GLU A O 1
ATOM 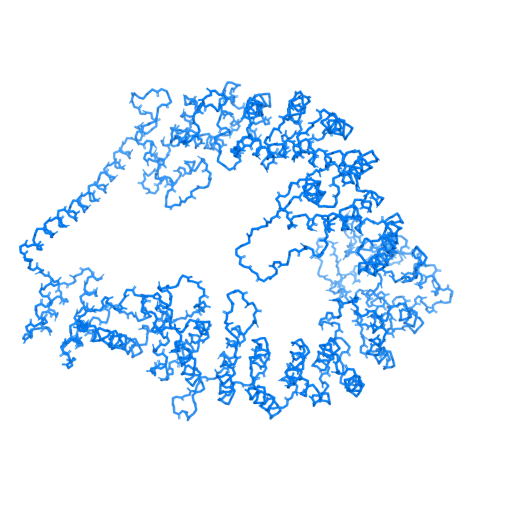3376 N N . ARG A 1 429 ? -13.359 8.146 50.901 1.00 85.56 429 ARG A N 1
ATOM 3377 C CA . ARG A 1 429 ? -13.965 6.802 51.049 1.00 85.56 429 ARG A CA 1
ATOM 3378 C C . ARG A 1 429 ? -14.480 6.286 49.703 1.00 85.56 429 ARG A C 1
ATOM 3380 O O . ARG A 1 429 ? -15.038 7.054 48.923 1.00 85.56 429 ARG A O 1
ATOM 3387 N N . LEU A 1 430 ? -14.363 4.977 49.470 1.00 86.38 430 LEU A N 1
ATOM 3388 C CA . LEU A 1 430 ? -14.957 4.296 48.314 1.00 86.38 430 LEU A CA 1
ATOM 3389 C C . LEU A 1 430 ? -16.274 3.637 48.729 1.00 86.38 430 LEU A C 1
ATOM 3391 O O . LEU A 1 430 ? -16.257 2.571 49.341 1.00 86.38 430 LEU A O 1
ATOM 3395 N N . VAL A 1 431 ? -17.389 4.279 48.386 1.00 86.81 431 VAL A N 1
ATOM 3396 C CA . VAL A 1 431 ? -18.755 3.834 48.731 1.00 86.81 431 VAL A CA 1
ATOM 3397 C C . VAL A 1 431 ? -19.624 3.578 47.494 1.00 86.81 431 VAL A C 1
ATOM 3399 O O . VAL A 1 431 ? -20.805 3.272 47.618 1.00 86.81 431 VAL A O 1
ATOM 3402 N N . ASP A 1 432 ? -19.055 3.734 46.295 1.00 82.81 432 ASP A N 1
ATOM 3403 C CA . ASP A 1 432 ? -19.767 3.670 45.022 1.00 82.81 432 ASP A CA 1
ATOM 3404 C C . ASP A 1 432 ? -18.932 2.973 43.941 1.00 82.81 432 ASP A C 1
ATOM 3406 O O . ASP A 1 432 ? -17.725 3.183 43.829 1.00 82.81 432 ASP A O 1
ATOM 3410 N N . ASP A 1 433 ? -19.580 2.157 43.118 1.00 83.69 433 ASP A N 1
ATOM 3411 C CA . ASP A 1 433 ? -18.942 1.308 42.121 1.00 83.69 433 ASP A CA 1
ATOM 3412 C C . ASP A 1 433 ? -18.690 2.001 40.766 1.00 83.69 433 ASP A C 1
ATOM 3414 O O . ASP A 1 433 ? -17.915 1.484 39.950 1.00 83.69 433 ASP A O 1
ATOM 3418 N N . TRP A 1 434 ? -19.266 3.182 40.487 1.00 79.12 434 TRP A N 1
ATOM 3419 C CA . TRP A 1 434 ? -18.975 3.893 39.226 1.00 79.12 434 TRP A CA 1
ATOM 3420 C C . TRP A 1 434 ? -17.489 4.235 39.108 1.00 79.12 434 TRP A C 1
ATOM 3422 O O . TRP A 1 434 ? -16.945 4.222 38.002 1.00 79.12 434 TRP A O 1
ATOM 3432 N N . GLN A 1 435 ? -16.827 4.471 40.248 1.00 77.50 435 GLN A N 1
ATOM 3433 C CA . GLN A 1 435 ? -15.409 4.828 40.349 1.00 77.50 435 GLN A CA 1
ATOM 3434 C C . GLN A 1 435 ? -14.469 3.711 39.874 1.00 77.50 435 GLN A C 1
ATOM 3436 O O . GLN A 1 435 ? -13.284 3.971 39.684 1.00 77.50 435 GLN A O 1
ATOM 3441 N N . ILE A 1 436 ? -14.986 2.497 39.658 1.00 84.12 436 ILE A N 1
ATOM 3442 C CA . ILE A 1 436 ? -14.271 1.375 39.029 1.00 84.12 436 ILE A CA 1
ATOM 3443 C C . ILE A 1 436 ? -14.924 0.904 37.717 1.00 84.12 436 ILE A C 1
ATOM 3445 O O . ILE A 1 436 ? -14.278 0.238 36.912 1.00 84.12 436 ILE A O 1
ATOM 3449 N N . SER A 1 437 ? -16.184 1.271 37.461 1.00 82.75 437 SER A N 1
ATOM 3450 C CA . SER A 1 437 ? -16.940 0.834 36.274 1.00 82.75 437 SER A CA 1
ATOM 3451 C C . SER A 1 437 ? -16.633 1.647 35.009 1.00 82.75 437 SER A C 1
ATOM 3453 O O . SER A 1 437 ? -16.775 1.132 33.900 1.00 82.75 437 SER A O 1
ATOM 3455 N N . PHE A 1 438 ? -16.225 2.914 35.147 1.00 76.44 438 PHE A N 1
ATOM 3456 C CA . PHE A 1 438 ? -16.091 3.844 34.013 1.00 76.44 438 PHE A CA 1
ATOM 3457 C C . PHE A 1 438 ? -15.022 3.439 32.979 1.00 76.44 438 PHE A C 1
ATOM 3459 O O . PHE A 1 438 ? -15.101 3.854 31.825 1.00 76.44 438 PHE A O 1
ATOM 3466 N N . MET A 1 439 ? -14.053 2.602 33.366 1.00 77.56 439 MET A N 1
ATOM 3467 C CA . MET A 1 439 ? -12.952 2.153 32.500 1.00 77.56 439 MET A CA 1
ATOM 3468 C C . MET A 1 439 ? -13.287 0.910 31.660 1.00 77.56 439 MET A C 1
ATOM 3470 O O . MET A 1 439 ? -12.394 0.344 31.045 1.00 77.56 439 MET A O 1
ATOM 3474 N N . SER A 1 440 ? -14.551 0.472 31.601 1.00 82.00 440 SER A N 1
ATOM 3475 C CA . SER A 1 440 ? -14.974 -0.736 30.861 1.00 82.00 440 SER A CA 1
ATOM 3476 C C . SER A 1 440 ? -14.193 -2.015 31.239 1.00 82.00 440 SER A C 1
ATOM 3478 O O . SER A 1 440 ? -13.505 -2.596 30.396 1.00 82.00 440 SER A O 1
ATOM 3480 N N . PRO A 1 441 ? -14.285 -2.472 32.502 1.00 89.50 441 PRO A N 1
ATOM 3481 C CA . PRO A 1 441 ?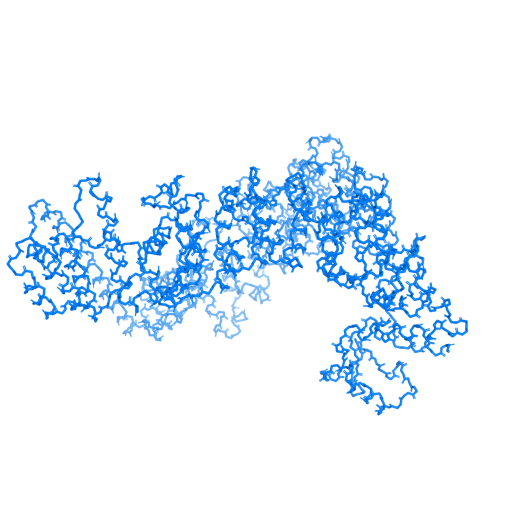 -13.593 -3.671 32.979 1.00 89.50 441 PRO A CA 1
ATOM 3482 C C . PRO A 1 441 ? -14.144 -4.979 32.378 1.00 89.50 441 PRO A C 1
ATOM 3484 O O . PRO A 1 441 ? -15.222 -5.006 31.782 1.00 89.50 441 PRO A O 1
ATOM 3487 N N . PHE A 1 442 ? -13.396 -6.079 32.559 1.00 92.25 442 PHE A N 1
ATOM 3488 C CA . PHE A 1 442 ? -13.770 -7.415 32.065 1.00 92.25 442 PHE A CA 1
ATOM 3489 C C . PHE A 1 442 ? -14.893 -8.092 32.861 1.00 92.25 442 PHE A C 1
ATOM 3491 O O . PHE A 1 442 ? -15.585 -8.948 32.313 1.00 92.25 442 PHE A O 1
ATOM 3498 N N . TRP A 1 443 ? -15.073 -7.743 34.139 1.00 94.19 443 TRP A N 1
ATOM 3499 C CA . TRP A 1 443 ? -16.167 -8.285 34.942 1.00 94.19 443 TRP A CA 1
ATOM 3500 C C . TRP A 1 443 ? -17.515 -7.708 34.490 1.00 94.19 443 TRP A C 1
ATOM 3502 O O . TRP A 1 443 ? -17.607 -6.557 34.052 1.00 94.19 443 TRP A O 1
ATOM 3512 N N . ARG A 1 444 ? -18.579 -8.509 34.590 1.00 93.06 444 ARG A N 1
ATOM 3513 C CA . ARG A 1 444 ? -19.962 -8.112 34.273 1.00 93.06 444 ARG A CA 1
ATOM 3514 C C . ARG A 1 444 ? -20.927 -8.773 35.253 1.00 93.06 444 ARG A C 1
ATOM 3516 O O . ARG A 1 444 ? -20.639 -9.844 35.775 1.00 93.06 444 ARG A O 1
ATOM 3523 N N . PHE A 1 445 ? -22.058 -8.113 35.473 1.00 92.56 445 PHE A N 1
ATOM 3524 C CA . PHE A 1 445 ? -23.169 -8.603 36.284 1.00 92.56 445 PHE A CA 1
ATOM 3525 C C . PHE A 1 445 ? -24.456 -8.416 35.480 1.00 92.56 445 PHE A C 1
ATOM 3527 O O . PHE A 1 445 ? -24.631 -7.356 34.870 1.00 92.56 445 PHE A O 1
ATOM 3534 N N . GLY A 1 446 ? -25.305 -9.438 35.445 1.00 90.06 446 GLY A N 1
ATOM 3535 C CA . GLY A 1 446 ? -26.625 -9.421 34.815 1.00 90.06 446 GLY A CA 1
ATOM 3536 C C . GLY A 1 446 ? -27.752 -9.584 35.835 1.00 90.06 446 GLY A C 1
ATOM 3537 O O . GLY A 1 446 ? -27.513 -9.590 37.042 1.00 90.06 446 GLY A O 1
ATOM 3538 N N . ALA A 1 447 ? -28.986 -9.731 35.346 1.00 89.31 447 ALA A N 1
ATOM 3539 C CA . ALA A 1 447 ? -30.162 -9.873 36.203 1.00 89.31 447 ALA A CA 1
ATOM 3540 C C . ALA A 1 447 ? -30.066 -11.063 37.175 1.00 89.31 447 ALA A C 1
ATOM 3542 O O . ALA A 1 447 ? -30.409 -10.928 38.347 1.00 89.31 447 ALA A O 1
ATOM 3543 N N . ASP A 1 448 ? -29.511 -12.187 36.711 1.00 91.00 448 ASP A N 1
ATOM 3544 C CA . ASP A 1 448 ? -29.333 -13.411 37.504 1.00 91.00 448 ASP A CA 1
ATOM 3545 C C . ASP A 1 448 ? -28.343 -13.242 38.676 1.00 91.00 448 ASP A C 1
ATOM 3547 O O . ASP A 1 448 ? -28.313 -14.062 39.592 1.00 91.00 448 ASP A O 1
ATOM 3551 N N . ASP A 1 449 ? -27.532 -12.177 38.677 1.00 93.12 449 ASP A N 1
ATOM 3552 C CA . ASP A 1 449 ? -26.564 -11.893 39.739 1.00 93.12 449 ASP A CA 1
ATOM 3553 C C . ASP A 1 449 ? -27.139 -11.001 40.858 1.00 93.12 449 ASP A C 1
ATOM 3555 O O . ASP A 1 449 ? -26.458 -10.781 41.864 1.00 93.12 449 ASP A O 1
ATOM 3559 N N . PHE A 1 450 ? -28.368 -10.482 40.718 1.00 94.06 450 PHE A N 1
ATOM 3560 C CA . PHE A 1 450 ? -28.948 -9.520 41.666 1.00 94.06 450 PHE A CA 1
ATOM 3561 C C . PHE A 1 450 ? -28.992 -10.060 43.100 1.00 94.06 450 PHE A C 1
ATOM 3563 O O . PHE A 1 450 ? -28.490 -9.405 44.015 1.00 94.06 450 PHE A O 1
ATOM 3570 N N . ASP A 1 451 ? -29.506 -11.277 43.294 1.00 93.44 451 ASP A N 1
ATOM 3571 C CA . ASP A 1 451 ? -29.590 -11.912 44.615 1.00 93.44 451 ASP A CA 1
ATOM 3572 C C . ASP A 1 451 ? -28.203 -12.107 45.244 1.00 93.44 451 ASP A C 1
ATOM 3574 O O . ASP A 1 451 ? -28.027 -11.931 46.453 1.00 93.44 451 ASP A O 1
ATOM 3578 N N . ARG A 1 452 ? -27.189 -12.408 44.419 1.00 93.38 452 ARG A N 1
ATOM 3579 C CA . ARG A 1 452 ? -25.795 -12.530 44.865 1.00 93.38 452 ARG A CA 1
ATOM 3580 C C . ARG A 1 452 ? -25.245 -11.185 45.333 1.00 93.38 452 ARG A C 1
ATOM 3582 O O . ARG A 1 452 ? -24.681 -11.107 46.424 1.00 93.38 452 ARG A O 1
ATOM 3589 N N . CYS A 1 453 ? -25.423 -10.126 44.542 1.00 93.56 453 CYS A N 1
ATOM 3590 C CA . CYS A 1 453 ? -24.989 -8.781 44.921 1.00 93.56 453 CYS A CA 1
ATOM 3591 C C . CYS A 1 453 ? -25.711 -8.283 46.181 1.00 93.56 453 CYS A C 1
ATOM 3593 O O . CYS A 1 453 ? -25.086 -7.662 47.043 1.00 93.56 453 CYS A O 1
ATOM 3595 N N . LEU A 1 454 ? -27.001 -8.599 46.323 1.00 94.81 454 LEU A N 1
ATOM 3596 C CA . LEU A 1 454 ? -27.786 -8.278 47.510 1.00 94.81 454 LEU A CA 1
ATOM 3597 C C . LEU A 1 454 ? -27.286 -9.041 48.748 1.00 94.81 454 LEU A C 1
ATOM 3599 O O . LEU A 1 454 ? -27.268 -8.485 49.848 1.00 94.81 454 LEU A O 1
ATOM 3603 N N . GLY A 1 455 ? -26.817 -10.281 48.574 1.00 94.12 455 GLY A N 1
ATOM 3604 C CA . GLY A 1 455 ? -26.112 -11.044 49.606 1.00 94.12 455 GLY A CA 1
ATOM 3605 C C . GLY A 1 455 ? -24.913 -10.281 50.175 1.00 94.12 455 GLY A C 1
ATOM 3606 O O . GLY A 1 455 ? -24.807 -10.121 51.390 1.00 94.12 455 GLY A O 1
ATOM 3607 N N . TRP A 1 456 ? -24.078 -9.679 49.321 1.00 95.50 456 TRP A N 1
ATOM 3608 C CA . TRP A 1 456 ? -22.941 -8.860 49.774 1.00 95.50 456 TRP A CA 1
ATOM 3609 C C . TRP A 1 456 ? -23.361 -7.640 50.603 1.00 95.50 456 TRP A C 1
ATOM 3611 O O . TRP A 1 456 ? -22.668 -7.280 51.554 1.00 95.50 456 TRP A O 1
ATOM 3621 N N . VAL A 1 457 ? -24.515 -7.029 50.309 1.00 92.94 457 VAL A N 1
ATOM 3622 C CA . VAL A 1 457 ? -25.068 -5.923 51.119 1.00 92.94 457 VAL A CA 1
ATOM 3623 C C . VAL A 1 457 ? -25.417 -6.381 52.537 1.00 92.94 457 VAL A C 1
ATOM 3625 O O . VAL A 1 457 ? -25.334 -5.585 53.474 1.00 92.94 457 VAL A O 1
ATOM 3628 N N . ARG A 1 458 ? -25.804 -7.647 52.717 1.00 91.69 458 ARG A N 1
ATOM 3629 C CA . ARG A 1 458 ? -26.170 -8.221 54.021 1.00 91.69 458 ARG A CA 1
ATOM 3630 C C . ARG A 1 458 ? -24.957 -8.744 54.792 1.00 91.69 458 ARG A C 1
ATOM 3632 O O . ARG A 1 458 ? -24.907 -8.578 56.007 1.00 91.69 458 ARG A O 1
ATOM 3639 N N . GLU A 1 459 ? -24.011 -9.363 54.090 1.00 91.69 459 GLU A N 1
ATOM 3640 C CA . GLU A 1 459 ? -22.993 -10.241 54.685 1.00 91.69 459 GLU A CA 1
ATOM 3641 C C . GLU A 1 459 ? -21.597 -9.613 54.818 1.00 91.69 459 GLU A C 1
ATOM 3643 O O . GLU A 1 459 ? -20.818 -10.068 55.653 1.00 91.69 459 GLU A O 1
ATOM 3648 N N . MET A 1 460 ? -21.258 -8.575 54.040 1.00 90.56 460 MET A N 1
ATOM 3649 C CA . MET A 1 460 ? -19.923 -7.956 54.101 1.00 90.56 460 MET A CA 1
ATOM 3650 C C . MET A 1 460 ? -19.669 -7.259 55.446 1.00 90.56 460 MET A C 1
ATOM 3652 O O . MET A 1 460 ? -20.520 -6.529 55.952 1.00 90.56 460 MET A O 1
ATOM 3656 N N . GLU A 1 461 ? -18.467 -7.432 56.006 1.00 89.50 461 GLU A N 1
ATOM 3657 C CA . GLU A 1 461 ? -18.099 -6.856 57.310 1.00 89.50 461 GLU A CA 1
ATOM 3658 C C . GLU A 1 461 ? -17.945 -5.326 57.262 1.00 89.50 461 GLU A C 1
ATOM 3660 O O . GLU A 1 461 ? -18.419 -4.616 58.152 1.00 89.50 461 GLU A O 1
ATOM 3665 N N . ALA A 1 462 ? -17.283 -4.801 56.225 1.00 90.38 462 ALA A N 1
ATOM 3666 C CA . ALA A 1 462 ? -17.021 -3.373 56.093 1.00 90.38 462 ALA A CA 1
ATOM 3667 C C . ALA A 1 462 ? -18.234 -2.633 55.515 1.00 90.38 462 ALA A C 1
ATOM 3669 O O . ALA A 1 462 ? -18.732 -2.955 54.437 1.00 90.38 462 ALA A O 1
ATOM 3670 N N . LEU A 1 463 ? -18.673 -1.575 56.202 1.00 90.69 463 LEU A N 1
ATOM 3671 C CA . LEU A 1 463 ? -19.810 -0.758 55.765 1.00 90.69 463 LEU A CA 1
ATOM 3672 C C . LEU A 1 463 ? -19.595 -0.138 54.374 1.00 90.69 463 LEU A C 1
ATOM 3674 O O . LEU A 1 463 ? -20.529 -0.092 53.579 1.00 90.69 463 LEU A O 1
ATOM 3678 N N . ASP A 1 464 ? -18.366 0.276 54.059 1.00 91.44 464 ASP A N 1
ATOM 3679 C CA . ASP A 1 464 ? -18.001 0.801 52.736 1.00 91.44 464 ASP A CA 1
ATOM 3680 C C . ASP A 1 464 ? -18.185 -0.253 51.634 1.00 91.44 464 ASP A C 1
ATOM 3682 O O . ASP A 1 464 ? -18.700 0.065 50.565 1.00 91.44 464 ASP A O 1
ATOM 3686 N N . ASP A 1 465 ? -17.847 -1.520 51.899 1.00 92.12 465 ASP A N 1
ATOM 3687 C CA . ASP A 1 465 ? -18.077 -2.619 50.951 1.00 92.12 465 ASP A CA 1
ATOM 3688 C C . ASP A 1 465 ? -19.571 -2.910 50.784 1.00 92.12 465 ASP A C 1
ATOM 3690 O O . ASP A 1 465 ? -20.040 -3.102 49.662 1.00 92.12 465 ASP A O 1
ATOM 3694 N N . ARG A 1 466 ? -20.354 -2.842 51.869 1.00 93.62 466 ARG A N 1
ATOM 3695 C CA . ARG A 1 466 ? -21.822 -2.949 51.792 1.00 93.62 466 ARG A CA 1
ATOM 3696 C C . ARG A 1 466 ? -22.431 -1.823 50.950 1.00 93.62 466 ARG A C 1
ATOM 3698 O O . ARG A 1 466 ? -23.364 -2.073 50.192 1.00 93.62 466 ARG A O 1
ATOM 3705 N N . LEU A 1 467 ? -21.898 -0.602 51.048 1.00 92.12 467 LEU A N 1
ATOM 3706 C CA . LEU A 1 467 ? -22.319 0.547 50.236 1.00 92.12 467 LEU A CA 1
ATOM 3707 C C . LEU A 1 467 ? -21.950 0.366 48.754 1.00 92.12 467 LEU A C 1
ATOM 3709 O O . LEU A 1 467 ? -22.791 0.599 47.885 1.00 92.12 467 LEU A O 1
ATOM 3713 N N . VAL A 1 468 ? -20.745 -0.132 48.455 1.00 92.50 468 VAL A N 1
ATOM 3714 C CA . VAL A 1 468 ? -20.328 -0.475 47.082 1.00 92.50 468 VAL A CA 1
ATOM 3715 C C . VAL A 1 468 ? -21.215 -1.580 46.492 1.00 92.50 468 VAL A C 1
ATOM 3717 O O . VAL A 1 468 ? -21.667 -1.464 45.352 1.00 92.50 468 VAL A O 1
ATOM 3720 N N . ALA A 1 469 ? -21.518 -2.628 47.266 1.00 93.31 469 ALA A N 1
ATOM 3721 C CA . ALA A 1 469 ? -22.433 -3.696 46.860 1.00 93.31 469 ALA A CA 1
ATOM 3722 C C . ALA A 1 469 ? -23.859 -3.174 46.616 1.00 93.31 469 ALA A C 1
ATOM 3724 O O . ALA A 1 469 ? -24.502 -3.554 45.635 1.00 93.31 469 ALA A O 1
ATOM 3725 N N . LEU A 1 470 ? -24.337 -2.254 47.461 1.00 93.19 470 LEU A N 1
ATOM 3726 C CA . LEU A 1 470 ? -25.634 -1.604 47.287 1.00 93.19 470 LEU A CA 1
ATOM 3727 C C . LEU A 1 470 ? -25.657 -0.763 46.006 1.00 93.19 470 LEU A C 1
ATOM 3729 O O . LEU A 1 470 ? -26.650 -0.790 45.280 1.00 93.19 470 LEU A O 1
ATOM 3733 N N . SER A 1 471 ? -24.560 -0.068 45.686 1.00 91.19 471 SER A N 1
ATOM 3734 C CA . SER A 1 471 ? -24.447 0.660 44.420 1.00 91.19 471 SER A CA 1
ATOM 3735 C C . SER A 1 471 ? -24.557 -0.276 43.213 1.00 91.19 471 SER A C 1
ATOM 3737 O O . SER A 1 471 ? -25.339 -0.006 42.302 1.00 91.19 471 SER A O 1
ATOM 3739 N N . ARG A 1 472 ? -23.897 -1.443 43.252 1.00 92.69 472 ARG A N 1
ATOM 3740 C CA . ARG A 1 472 ? -24.023 -2.469 42.203 1.00 92.69 472 ARG A CA 1
ATOM 3741 C C . ARG A 1 472 ? -25.458 -2.971 42.044 1.00 92.69 472 ARG A C 1
ATOM 3743 O O . ARG A 1 472 ? -25.942 -3.066 40.916 1.00 92.69 472 ARG A O 1
ATOM 3750 N N . CYS A 1 473 ? -26.158 -3.235 43.150 1.00 93.44 473 CYS A N 1
ATOM 3751 C CA . CYS A 1 473 ? -27.577 -3.613 43.124 1.00 93.44 473 CYS A CA 1
ATOM 3752 C C . CYS A 1 473 ? -28.438 -2.521 42.475 1.00 93.44 473 CYS A C 1
ATOM 3754 O O . CYS A 1 473 ? -29.332 -2.822 41.688 1.00 93.44 473 CYS A O 1
ATOM 3756 N N . LEU A 1 474 ? -28.143 -1.248 42.754 1.00 90.25 474 LEU A N 1
ATOM 3757 C CA . LEU A 1 474 ? -28.843 -0.110 42.161 1.00 90.25 474 LEU A CA 1
ATOM 3758 C C . LEU A 1 474 ? -28.556 0.047 40.662 1.00 90.25 474 LEU A C 1
ATOM 3760 O O . LEU A 1 474 ? -29.467 0.395 39.912 1.00 90.25 474 LEU A O 1
ATOM 3764 N N . VAL A 1 475 ? -27.331 -0.235 40.208 1.00 87.88 475 VAL A N 1
ATOM 3765 C CA . VAL A 1 475 ? -26.988 -0.268 38.775 1.00 87.88 475 VAL A CA 1
ATOM 3766 C C . VAL A 1 475 ? -27.792 -1.353 38.056 1.00 87.88 475 VAL A C 1
ATOM 3768 O O . VAL A 1 475 ? -28.384 -1.062 37.017 1.00 87.88 475 VAL A O 1
ATOM 3771 N N . LEU A 1 476 ? -27.875 -2.563 38.623 1.00 90.75 476 LEU A N 1
ATOM 3772 C CA . LEU A 1 476 ? -28.697 -3.654 38.080 1.00 90.75 476 LEU A CA 1
ATOM 3773 C C . LEU A 1 476 ? -30.185 -3.283 38.077 1.00 90.75 476 LEU A C 1
ATOM 3775 O O . LEU A 1 476 ? -30.850 -3.408 37.055 1.00 90.75 476 LEU A O 1
ATOM 3779 N N . PHE A 1 477 ? -30.692 -2.743 39.187 1.00 90.88 477 PHE A N 1
ATOM 3780 C CA . PHE A 1 477 ? -32.073 -2.277 39.315 1.00 90.88 477 PHE A CA 1
ATOM 3781 C C . PHE A 1 477 ? -32.444 -1.226 38.266 1.00 90.88 477 PHE A C 1
ATOM 3783 O O . PHE A 1 477 ? -33.537 -1.275 37.711 1.00 90.88 477 PHE A O 1
ATOM 3790 N N . VAL A 1 478 ? -31.556 -0.274 37.969 1.00 85.88 478 VAL A N 1
ATOM 3791 C CA . VAL A 1 478 ? -31.795 0.710 36.903 1.00 85.88 478 VAL A CA 1
ATOM 3792 C C . VAL A 1 478 ? -31.686 0.074 35.513 1.00 85.88 478 VAL A C 1
ATOM 3794 O O . VAL A 1 478 ? -32.444 0.469 34.630 1.00 85.88 478 VAL A O 1
ATOM 3797 N N . GLY A 1 479 ? -30.770 -0.879 35.320 1.00 83.38 479 GLY A N 1
ATOM 3798 C CA . GLY A 1 479 ? -30.586 -1.604 34.060 1.00 83.38 479 GLY A CA 1
ATOM 3799 C C . GLY A 1 479 ? -31.791 -2.459 33.659 1.00 83.38 479 GLY A C 1
ATOM 3800 O O . GLY A 1 479 ? -32.158 -2.460 32.490 1.00 83.38 479 GLY A O 1
ATOM 3801 N N . GLU A 1 480 ? -32.450 -3.096 34.629 1.00 88.81 480 GLU A N 1
ATOM 3802 C CA . GLU A 1 480 ? -33.637 -3.953 34.441 1.00 88.81 480 GLU A CA 1
ATOM 3803 C C . GLU A 1 480 ? -34.973 -3.188 34.565 1.00 88.81 480 GLU A C 1
ATOM 3805 O O . GLU A 1 480 ? -35.995 -3.737 34.965 1.00 88.81 480 GLU A O 1
ATOM 3810 N N . ASP A 1 481 ? -34.970 -1.887 34.258 1.00 85.06 481 ASP A N 1
ATOM 3811 C CA . ASP A 1 481 ? -36.153 -1.007 34.265 1.00 85.06 481 ASP A CA 1
ATOM 3812 C C . ASP A 1 481 ? -36.915 -0.932 35.608 1.00 85.06 481 ASP A C 1
ATOM 3814 O O . ASP A 1 481 ? -38.138 -0.806 35.677 1.00 85.06 481 ASP A O 1
ATOM 3818 N N . ARG A 1 482 ? -36.161 -0.918 36.711 1.00 87.19 482 ARG A N 1
ATOM 3819 C CA . ARG A 1 482 ? -36.627 -0.623 38.078 1.00 87.19 482 ARG A CA 1
ATOM 3820 C C . ARG A 1 482 ? -37.711 -1.577 38.619 1.00 87.19 482 ARG A C 1
ATOM 3822 O O . ARG A 1 482 ? -38.782 -1.103 39.020 1.00 87.19 482 ARG A O 1
ATOM 3829 N N . PRO A 1 483 ? -37.444 -2.891 38.744 1.00 89.12 483 PRO A N 1
ATOM 3830 C CA . PRO A 1 483 ? -38.420 -3.846 39.269 1.00 89.12 483 PRO A CA 1
ATOM 3831 C C . PRO A 1 483 ? -38.821 -3.529 40.717 1.00 89.12 483 PRO A C 1
ATOM 3833 O O . PRO A 1 483 ? -37.970 -3.424 41.602 1.00 89.12 483 PRO A O 1
ATOM 3836 N N . ALA A 1 484 ? -40.123 -3.406 40.991 1.00 88.38 484 ALA A N 1
ATOM 3837 C CA . ALA A 1 484 ? -40.619 -3.060 42.328 1.00 88.38 484 ALA A CA 1
ATOM 3838 C C . ALA A 1 484 ? -40.160 -4.058 43.411 1.00 88.38 484 ALA A C 1
ATOM 3840 O O . ALA A 1 484 ? -39.794 -3.643 44.510 1.00 88.38 484 ALA A O 1
ATOM 3841 N N . GLU A 1 485 ? -40.107 -5.348 43.073 1.00 90.44 485 GLU A N 1
ATOM 3842 C CA . GLU A 1 485 ? -39.657 -6.421 43.968 1.00 90.44 485 GLU A CA 1
ATOM 3843 C C . GLU A 1 485 ? -38.205 -6.218 44.427 1.00 90.44 485 GLU A C 1
ATOM 3845 O O . GLU A 1 485 ? -37.900 -6.340 45.611 1.00 90.44 485 GLU A O 1
ATOM 3850 N N . TRP A 1 486 ? -37.311 -5.816 43.522 1.00 93.19 486 TRP A N 1
ATOM 3851 C CA . TRP A 1 486 ? -35.902 -5.565 43.841 1.00 93.19 486 TRP A CA 1
ATOM 3852 C C . TRP A 1 486 ? -35.728 -4.371 44.780 1.00 93.19 486 TRP A C 1
ATOM 3854 O O . TRP A 1 486 ? -34.867 -4.385 45.660 1.00 93.19 486 TRP A O 1
ATOM 3864 N N . LEU A 1 487 ? -36.571 -3.342 44.643 1.00 90.38 487 LEU A N 1
ATOM 3865 C CA . LEU A 1 487 ? -36.575 -2.206 45.563 1.00 90.38 487 LEU A CA 1
ATOM 3866 C C . LEU A 1 487 ? -37.004 -2.617 46.978 1.00 90.38 487 LEU A C 1
ATOM 3868 O O . LEU A 1 487 ? -36.420 -2.139 47.951 1.00 90.38 487 LEU A O 1
ATOM 3872 N N . GLU A 1 488 ? -38.004 -3.491 47.110 1.00 90.31 488 GLU A N 1
ATOM 3873 C CA . GLU A 1 488 ? -38.420 -4.030 48.412 1.00 90.31 488 GLU A CA 1
ATOM 3874 C C . GLU A 1 488 ? -37.323 -4.890 49.043 1.00 90.31 488 GLU A C 1
ATOM 3876 O O . GLU A 1 488 ? -37.006 -4.708 50.219 1.00 90.31 488 GLU A O 1
ATOM 3881 N N . GLN A 1 489 ? -36.671 -5.743 48.254 1.00 92.62 489 GLN A N 1
ATOM 3882 C CA . GLN A 1 489 ? -35.554 -6.565 48.719 1.00 92.62 489 GLN A CA 1
ATOM 3883 C C . GLN A 1 489 ? -34.339 -5.722 49.152 1.00 92.62 489 GLN A C 1
ATOM 3885 O O . GLN A 1 489 ? -33.723 -6.014 50.177 1.00 92.62 489 GLN A O 1
ATOM 3890 N N . MET A 1 490 ? -34.020 -4.632 48.440 1.00 93.06 490 MET A N 1
ATOM 3891 C CA . MET A 1 490 ? -32.982 -3.678 48.861 1.00 93.06 490 MET A CA 1
ATOM 3892 C C . MET A 1 490 ? -33.362 -2.927 50.143 1.00 93.06 490 MET A C 1
ATOM 3894 O O . MET A 1 490 ? -32.500 -2.697 50.991 1.00 93.06 490 MET A O 1
ATOM 3898 N N . ARG A 1 491 ? -34.637 -2.554 50.326 1.00 91.06 491 ARG A N 1
ATOM 3899 C CA . ARG A 1 491 ? -35.116 -1.938 51.579 1.00 91.06 491 ARG A CA 1
ATOM 3900 C C . ARG A 1 491 ? -34.974 -2.888 52.762 1.00 91.06 491 ARG A C 1
ATOM 3902 O O . ARG A 1 491 ? -34.509 -2.473 53.815 1.00 91.06 491 ARG A O 1
ATOM 3909 N N . ASP A 1 492 ? -35.323 -4.155 52.572 1.00 91.75 492 ASP A N 1
ATOM 3910 C CA . ASP A 1 492 ? -35.134 -5.194 53.583 1.00 91.75 492 ASP A CA 1
ATOM 3911 C C . ASP A 1 492 ? -33.645 -5.402 53.914 1.00 91.75 492 ASP A C 1
ATOM 3913 O O . ASP A 1 492 ? -33.251 -5.341 55.076 1.00 91.75 492 ASP A O 1
ATOM 3917 N N . ALA A 1 493 ? -32.784 -5.539 52.898 1.00 90.12 493 ALA A N 1
ATOM 3918 C CA . ALA A 1 493 ? -31.347 -5.762 53.085 1.00 90.12 493 ALA A CA 1
ATOM 3919 C C . ALA A 1 493 ? -30.597 -4.589 53.748 1.00 90.12 493 ALA A C 1
ATOM 3921 O O . ALA A 1 493 ? -29.538 -4.792 54.348 1.00 90.12 493 ALA A O 1
ATOM 3922 N N . THR A 1 494 ? -31.121 -3.367 53.628 1.00 91.06 494 THR A N 1
ATOM 3923 C CA . THR A 1 494 ? -30.538 -2.155 54.230 1.00 91.06 494 THR A CA 1
ATOM 3924 C C . THR A 1 494 ? -31.152 -1.798 55.587 1.00 91.06 494 THR A C 1
ATOM 3926 O O . THR A 1 494 ? -30.557 -1.012 56.325 1.00 91.06 494 THR A O 1
ATOM 3929 N N . SER A 1 495 ? -32.287 -2.409 55.949 1.00 88.19 495 SER A N 1
ATOM 3930 C CA . SER A 1 495 ? -33.043 -2.124 57.171 1.00 88.19 495 SER A CA 1
ATOM 3931 C C . SER A 1 495 ? -32.192 -2.277 58.438 1.00 88.19 495 SER A C 1
ATOM 3933 O O . SER A 1 495 ? -31.535 -3.296 58.662 1.00 88.19 495 SER A O 1
ATOM 3935 N N . GLY A 1 496 ? -32.235 -1.271 59.311 1.00 83.75 496 GLY A N 1
ATOM 3936 C CA . GLY A 1 496 ? -31.499 -1.231 60.575 1.00 83.75 496 GLY A CA 1
ATOM 3937 C C . GLY A 1 496 ? -30.067 -0.692 60.471 1.00 83.75 496 GLY A C 1
ATOM 3938 O O . GLY A 1 496 ? -29.369 -0.658 61.485 1.00 83.75 496 GLY A O 1
ATOM 3939 N N . GLN A 1 497 ? -29.621 -0.247 59.289 1.00 89.25 497 GLN A N 1
ATOM 3940 C CA . GLN A 1 497 ? -28.315 0.389 59.077 1.00 89.25 497 GLN A CA 1
ATOM 3941 C C . GLN A 1 497 ? -28.471 1.784 58.466 1.00 89.25 497 GLN A C 1
ATOM 3943 O O . GLN A 1 497 ? -28.640 1.936 57.258 1.00 89.25 497 GLN A O 1
ATOM 3948 N N . ALA A 1 498 ? -28.354 2.817 59.304 1.00 86.12 498 ALA A N 1
ATOM 3949 C CA . ALA A 1 498 ? -28.691 4.194 58.940 1.00 86.12 498 ALA A CA 1
ATOM 3950 C C . ALA A 1 498 ? -27.944 4.730 57.699 1.00 86.12 498 ALA A C 1
ATOM 3952 O O . ALA A 1 498 ? -28.552 5.426 56.893 1.00 86.12 498 ALA A O 1
ATOM 3953 N N . GLU A 1 499 ? -26.656 4.406 57.512 1.00 88.69 499 GLU A N 1
ATOM 3954 C CA . GLU A 1 499 ? -25.895 4.833 56.320 1.00 88.69 499 GLU A CA 1
ATOM 3955 C C . GLU A 1 499 ? -26.374 4.137 55.035 1.00 88.69 499 GLU A C 1
ATOM 3957 O O . GLU A 1 499 ? -26.443 4.776 53.989 1.00 88.69 499 GLU A O 1
ATOM 3962 N N . LEU A 1 500 ? -26.752 2.856 55.102 1.00 88.56 500 LEU A N 1
ATOM 3963 C CA . LEU A 1 500 ? -27.257 2.102 53.949 1.00 88.56 500 LEU A CA 1
ATOM 3964 C C . LEU A 1 500 ? -28.687 2.512 53.587 1.00 88.56 500 LEU A C 1
ATOM 3966 O O . LEU A 1 500 ? -28.989 2.691 52.410 1.00 88.56 500 LEU A O 1
ATOM 3970 N N . GLU A 1 501 ? -29.547 2.719 54.588 1.00 88.12 501 GLU A N 1
ATOM 3971 C CA . GLU A 1 501 ? -30.889 3.276 54.391 1.00 88.12 501 GLU A CA 1
ATOM 3972 C C . GLU A 1 501 ? -30.815 4.684 53.797 1.00 88.12 501 GLU A C 1
ATOM 3974 O O . GLU A 1 501 ? -31.564 5.004 52.875 1.00 88.12 501 GLU A O 1
ATOM 3979 N N . ALA A 1 502 ? -29.888 5.517 54.287 1.00 84.50 502 ALA A N 1
ATOM 3980 C CA . ALA A 1 502 ? -29.654 6.851 53.751 1.00 84.50 502 ALA A CA 1
ATOM 3981 C C . ALA A 1 502 ? -29.129 6.800 52.313 1.00 84.50 502 ALA A C 1
ATOM 3983 O O . ALA A 1 502 ? -29.649 7.529 51.476 1.00 84.50 502 ALA A O 1
ATOM 3984 N N . ALA A 1 503 ? -28.171 5.922 51.997 1.00 84.69 503 ALA A N 1
ATOM 3985 C CA . ALA A 1 503 ? -27.643 5.762 50.641 1.00 84.69 503 ALA A CA 1
ATOM 3986 C C . ALA A 1 503 ? -28.707 5.237 49.659 1.00 84.69 503 ALA A C 1
ATOM 3988 O O . ALA A 1 503 ? -28.825 5.743 48.538 1.00 84.69 503 ALA A O 1
ATOM 3989 N N . LEU A 1 504 ? -29.527 4.266 50.085 1.00 86.94 504 LEU A N 1
ATOM 3990 C CA . LEU A 1 504 ? -30.657 3.766 49.306 1.00 86.94 504 LEU A CA 1
ATOM 3991 C C . LEU A 1 504 ? -31.694 4.873 49.094 1.00 86.94 504 LEU A C 1
ATOM 3993 O O . LEU A 1 504 ? -32.115 5.099 47.960 1.00 86.94 504 LEU A O 1
ATOM 3997 N N . ALA A 1 505 ? -32.084 5.590 50.151 1.00 79.44 505 ALA A N 1
ATOM 3998 C CA . ALA A 1 505 ? -33.044 6.690 50.079 1.00 79.44 505 ALA A CA 1
ATOM 3999 C C . ALA A 1 505 ? -32.518 7.862 49.240 1.00 79.44 505 ALA A C 1
ATOM 4001 O O . ALA A 1 505 ? -33.269 8.425 48.459 1.00 79.44 505 ALA A O 1
ATOM 4002 N N . GLU A 1 506 ? -31.235 8.204 49.325 1.00 77.06 506 GLU A N 1
ATOM 4003 C CA . GLU A 1 506 ? -30.622 9.264 48.523 1.00 77.06 506 GLU A CA 1
ATOM 4004 C C . GLU A 1 506 ? -30.645 8.928 47.026 1.00 77.06 506 GLU A C 1
ATOM 4006 O O . GLU A 1 506 ? -30.902 9.802 46.201 1.00 77.06 506 GLU A O 1
ATOM 4011 N N . ARG A 1 507 ? -30.429 7.662 46.651 1.00 72.56 507 ARG A N 1
ATOM 4012 C CA . ARG A 1 507 ? -30.421 7.242 45.238 1.00 72.56 507 ARG A CA 1
ATOM 4013 C C . ARG A 1 507 ? -31.798 6.895 44.682 1.00 72.56 507 ARG A C 1
ATOM 4015 O O . ARG A 1 507 ? -32.003 7.014 43.474 1.00 72.56 507 ARG A O 1
ATOM 4022 N N . THR A 1 508 ? -32.740 6.499 45.537 1.00 71.06 508 THR A N 1
ATOM 4023 C CA . THR A 1 508 ? -34.125 6.179 45.147 1.00 71.06 508 THR A CA 1
ATOM 4024 C C . THR A 1 508 ? -35.084 7.370 45.289 1.00 71.06 508 THR A C 1
ATOM 4026 O O . THR A 1 508 ? -36.039 7.448 44.518 1.00 71.06 508 THR A O 1
ATOM 4029 N N . ASP A 1 509 ? -34.808 8.321 46.193 1.00 61.66 509 ASP A N 1
ATOM 4030 C CA . ASP A 1 509 ? -35.578 9.554 46.454 1.00 61.66 509 ASP A CA 1
ATOM 4031 C C . ASP A 1 509 ? -34.711 10.706 47.063 1.00 61.66 509 ASP A C 1
ATOM 4033 O O . ASP A 1 509 ? -34.822 11.038 48.250 1.00 61.66 509 ASP A O 1
ATOM 4037 N N . PRO A 1 510 ? -33.812 11.350 46.286 1.00 51.38 510 PRO A N 1
ATOM 4038 C CA . PRO A 1 510 ? -32.881 12.359 46.809 1.00 51.38 510 PRO A CA 1
ATOM 4039 C C . PRO A 1 510 ? -33.589 13.613 47.357 1.00 51.38 510 PRO A C 1
ATOM 4041 O O . PRO A 1 510 ? -34.205 14.372 46.602 1.00 51.38 510 PRO A O 1
ATOM 4044 N N . ARG A 1 511 ? -33.423 13.912 48.659 1.00 49.75 511 ARG A N 1
ATOM 4045 C CA . ARG A 1 511 ? -33.871 15.175 49.287 1.00 49.75 511 ARG A CA 1
ATOM 4046 C C . ARG A 1 511 ? -32.832 16.286 49.078 1.00 49.75 511 ARG A C 1
ATOM 4048 O O . ARG A 1 511 ? -31.782 16.247 49.712 1.00 49.75 511 ARG A O 1
ATOM 4055 N N . PRO A 1 512 ? -33.095 17.327 48.269 1.00 49.59 512 PRO A N 1
ATOM 4056 C CA . PRO A 1 512 ? -32.056 18.298 47.946 1.00 49.59 512 PRO A CA 1
ATOM 4057 C C . PRO A 1 512 ? -32.001 19.477 48.929 1.00 49.59 512 PRO A C 1
ATOM 4059 O O . PRO A 1 512 ? -33.050 19.972 49.364 1.00 49.59 512 PRO A O 1
ATOM 4062 N N . SER A 1 513 ? -30.780 19.948 49.227 1.00 50.62 513 SER A N 1
ATOM 4063 C CA . SER A 1 513 ? -30.481 21.180 49.993 1.00 50.62 513 SER A CA 1
ATOM 4064 C C . SER A 1 513 ? -30.968 22.442 49.257 1.00 50.62 513 SER A C 1
ATOM 4066 O O . SER A 1 513 ? -31.278 22.332 48.085 1.00 50.62 513 SER A O 1
ATOM 4068 N N . PRO A 1 514 ? -31.046 23.648 49.852 1.00 52.53 514 PRO A N 1
ATOM 4069 C CA . PRO A 1 514 ? -31.528 24.851 49.151 1.00 52.53 514 PRO A CA 1
ATOM 4070 C C . PRO A 1 514 ? -30.681 25.259 47.929 1.00 52.53 514 PRO A C 1
ATOM 4072 O O . PRO A 1 514 ? -31.228 25.461 46.853 1.00 52.53 514 PRO A O 1
ATOM 4075 N N . ALA A 1 515 ? -29.349 25.268 48.042 1.00 49.78 515 ALA A N 1
ATOM 4076 C CA . ALA A 1 515 ? -28.451 25.576 46.920 1.00 49.78 515 ALA A CA 1
ATOM 4077 C C . ALA A 1 515 ? -28.455 24.470 45.849 1.00 49.78 515 ALA A C 1
ATOM 4079 O O . ALA A 1 515 ? -28.415 24.742 44.653 1.00 49.78 515 ALA A O 1
ATOM 4080 N N . VAL A 1 516 ? -28.590 23.210 46.274 1.00 49.72 516 VAL A N 1
ATOM 4081 C CA . VAL A 1 516 ? -28.800 22.071 45.373 1.00 49.72 516 VAL A CA 1
ATOM 4082 C C . VAL A 1 516 ? -30.242 22.048 44.856 1.00 49.72 516 VAL A C 1
ATOM 4084 O O . VAL A 1 516 ? -30.482 21.495 43.803 1.00 49.72 516 VAL A O 1
ATOM 4087 N N . ARG A 1 517 ? -31.226 22.671 45.509 1.00 50.75 517 ARG A N 1
ATOM 4088 C CA . ARG A 1 517 ? -32.592 22.855 45.003 1.00 50.75 517 ARG A CA 1
ATOM 4089 C C . ARG A 1 517 ? -32.613 23.913 43.934 1.00 50.75 517 ARG A C 1
ATOM 4091 O O . ARG A 1 517 ? -33.400 23.712 43.031 1.00 50.75 517 ARG A O 1
ATOM 4098 N N . ASP A 1 518 ? -31.768 24.935 44.004 1.00 53.53 518 ASP A N 1
ATOM 4099 C CA . ASP A 1 518 ? -31.621 25.943 42.956 1.00 53.53 518 ASP A CA 1
ATOM 4100 C C . ASP A 1 518 ? -30.810 25.391 41.780 1.00 53.53 518 ASP A C 1
ATOM 4102 O O . ASP A 1 518 ? -31.304 25.421 40.659 1.00 53.53 518 ASP A O 1
ATOM 4106 N N . ILE A 1 519 ? -29.669 24.734 42.027 1.00 52.25 519 ILE A N 1
ATOM 4107 C CA . ILE A 1 519 ? -28.869 24.069 40.981 1.00 52.25 519 ILE A CA 1
ATOM 4108 C C . ILE A 1 519 ? -29.607 22.866 40.391 1.00 52.25 519 ILE A C 1
ATOM 4110 O O . ILE A 1 519 ? -29.604 22.697 39.186 1.00 52.25 519 ILE A O 1
ATOM 4114 N N . GLN A 1 520 ? -30.311 22.046 41.176 1.00 51.28 520 GLN A N 1
ATOM 4115 C CA . GLN A 1 520 ? -31.188 21.000 40.644 1.00 51.28 520 GLN A CA 1
ATOM 4116 C C . GLN A 1 520 ? -32.535 21.553 40.189 1.00 51.28 520 GLN A C 1
ATOM 4118 O O . GLN A 1 520 ? -33.234 20.844 39.489 1.00 51.28 520 GLN A O 1
ATOM 4123 N N . ALA A 1 521 ? -32.996 22.743 40.571 1.00 55.94 521 ALA A N 1
ATOM 4124 C CA . ALA A 1 521 ? -34.150 23.361 39.914 1.00 55.94 521 ALA A CA 1
ATOM 4125 C C . ALA A 1 521 ? -33.718 23.870 38.554 1.00 55.94 521 ALA A C 1
ATOM 4127 O O . ALA A 1 521 ? -34.488 23.683 37.631 1.00 55.94 521 ALA A O 1
ATOM 4128 N N . GLU A 1 522 ? -32.508 24.403 38.401 1.00 54.72 522 GLU A N 1
ATOM 4129 C CA . GLU A 1 522 ? -31.902 24.743 37.118 1.00 54.72 522 GLU A CA 1
ATOM 4130 C C . GLU A 1 522 ? -31.557 23.505 36.306 1.00 54.72 522 GLU A C 1
ATOM 4132 O O . GLU A 1 522 ? -31.972 23.439 35.166 1.00 54.72 522 GLU A O 1
ATOM 4137 N N . GLU A 1 523 ? -30.937 22.469 36.866 1.00 55.47 523 GLU A N 1
ATOM 4138 C CA . GLU A 1 523 ? -30.660 21.212 36.171 1.00 55.47 523 GLU A CA 1
ATOM 4139 C C . GLU A 1 523 ? -31.920 20.378 35.965 1.00 55.47 523 GLU A C 1
ATOM 4141 O O . GLU A 1 523 ? -32.007 19.709 34.951 1.00 55.47 523 GLU A O 1
ATOM 4146 N N . ARG A 1 524 ? -32.925 20.375 36.855 1.00 62.62 524 ARG A N 1
ATOM 4147 C CA . ARG A 1 524 ? -34.243 19.770 36.563 1.00 62.62 524 ARG A CA 1
ATOM 4148 C C . ARG A 1 524 ? -35.001 20.642 35.591 1.00 62.62 524 ARG A C 1
ATOM 4150 O O . ARG A 1 524 ? -35.734 20.082 34.800 1.00 62.62 524 ARG A O 1
ATOM 4157 N N . LYS A 1 525 ? -34.851 21.963 35.594 1.00 65.56 525 LYS A N 1
ATOM 4158 C CA . LYS A 1 525 ? -35.415 22.845 34.569 1.00 65.56 525 LYS A CA 1
ATOM 4159 C C . LYS A 1 525 ? -34.713 22.597 33.251 1.00 65.56 525 LYS A C 1
ATOM 4161 O O . LYS A 1 525 ? -35.426 22.475 32.285 1.00 65.56 525 LYS A O 1
ATOM 4166 N N . TRP A 1 526 ? -33.404 22.395 33.194 1.00 62.12 526 TRP A N 1
ATOM 4167 C CA . TRP A 1 526 ? -32.635 22.113 31.984 1.00 62.12 526 TRP A CA 1
ATOM 4168 C C . TRP A 1 526 ? -32.764 20.664 31.539 1.00 62.12 526 TRP A C 1
ATOM 4170 O O . TRP A 1 526 ? -32.854 20.438 30.349 1.00 62.12 526 TRP A O 1
ATOM 4180 N N . LYS A 1 527 ? -32.862 19.679 32.438 1.00 65.12 527 LYS A N 1
ATOM 4181 C CA . LYS A 1 527 ? -33.165 18.268 32.131 1.00 65.12 527 LYS A CA 1
ATOM 4182 C C . LYS A 1 527 ? -34.638 18.071 31.814 1.00 65.12 527 LYS A C 1
ATOM 4184 O O . LYS A 1 527 ? -34.931 17.258 30.959 1.00 65.12 527 LYS A O 1
ATOM 4189 N N . ARG A 1 528 ? -35.579 18.791 32.441 1.00 68.69 528 ARG A N 1
ATOM 4190 C CA . ARG A 1 528 ? -36.995 18.809 32.023 1.00 68.69 528 ARG A CA 1
ATOM 4191 C C . ARG A 1 528 ? -37.168 19.633 30.769 1.00 68.69 528 ARG A C 1
ATOM 4193 O O . ARG A 1 528 ? -37.958 19.224 29.954 1.00 68.69 528 ARG A O 1
ATOM 4200 N N . GLN A 1 529 ? -36.454 20.735 30.570 1.00 69.12 529 GLN A N 1
ATOM 4201 C CA . GLN A 1 529 ? -36.470 21.480 29.312 1.00 69.12 529 GLN A CA 1
ATOM 4202 C C . GLN A 1 529 ? -35.799 20.665 28.225 1.00 69.12 529 GLN A C 1
ATOM 4204 O O . GLN A 1 529 ? -36.341 20.657 27.145 1.00 69.12 529 GLN A O 1
ATOM 4209 N N . ARG A 1 530 ? -34.709 19.937 28.494 1.00 69.00 530 ARG A N 1
ATOM 4210 C CA . ARG A 1 530 ? -34.046 19.034 27.547 1.00 69.00 530 ARG A CA 1
ATOM 4211 C C . ARG A 1 530 ? -34.904 17.806 27.280 1.00 69.00 530 ARG A C 1
ATOM 4213 O O . ARG A 1 530 ? -35.191 17.591 26.130 1.00 69.00 530 ARG A O 1
ATOM 4220 N N . ARG A 1 531 ? -35.433 17.093 28.281 1.00 73.19 531 ARG A N 1
ATOM 4221 C CA . ARG A 1 531 ? -36.374 15.971 28.074 1.00 73.19 531 ARG A CA 1
ATOM 4222 C C . ARG A 1 531 ? -37.703 16.414 27.480 1.00 73.19 531 ARG A C 1
ATOM 4224 O O . ARG A 1 531 ? -38.268 15.691 26.684 1.00 73.19 531 ARG A O 1
ATOM 4231 N N . ALA A 1 532 ? -38.241 17.569 27.865 1.00 73.81 532 ALA A N 1
ATOM 4232 C CA . ALA A 1 532 ? -39.452 18.108 27.254 1.00 73.81 532 ALA A CA 1
ATOM 4233 C C . ALA A 1 532 ? -39.159 18.643 25.862 1.00 73.81 532 ALA A C 1
ATOM 4235 O O . ALA A 1 532 ? -40.054 18.568 25.043 1.00 73.81 532 ALA A O 1
ATOM 4236 N N . ARG A 1 533 ? -37.951 19.146 25.586 1.00 71.50 533 ARG A N 1
ATOM 4237 C CA . ARG A 1 533 ? -37.479 19.524 24.254 1.00 71.50 533 ARG A CA 1
ATOM 4238 C C . ARG A 1 533 ? -37.226 18.295 23.401 1.00 71.50 533 ARG A C 1
ATOM 4240 O O . ARG A 1 533 ? -37.712 18.313 22.304 1.00 71.50 533 ARG A O 1
ATOM 4247 N N . GLU A 1 534 ? -36.607 17.235 23.901 1.00 71.50 534 GLU A N 1
ATOM 4248 C CA . GLU A 1 534 ? -36.385 15.951 23.224 1.00 71.50 534 GLU A CA 1
ATOM 4249 C C . GLU A 1 534 ? -37.717 15.238 22.996 1.00 71.50 534 GLU A C 1
ATOM 4251 O O . GLU A 1 534 ? -38.008 14.836 21.886 1.00 71.50 534 GLU A O 1
ATOM 4256 N N . ALA A 1 535 ? -38.593 15.149 24.002 1.00 76.25 535 ALA A N 1
ATOM 4257 C CA . ALA A 1 535 ? -39.936 14.587 23.844 1.00 76.25 535 ALA A CA 1
ATOM 4258 C C . ALA A 1 535 ? -40.844 15.487 22.998 1.00 76.25 535 ALA A C 1
ATOM 4260 O O . ALA A 1 535 ? -41.808 15.006 22.410 1.00 76.25 535 ALA A O 1
ATOM 4261 N N . ARG A 1 536 ? -40.607 16.803 22.966 1.00 77.25 536 ARG A N 1
ATOM 4262 C CA . ARG A 1 536 ? -41.276 17.717 22.035 1.00 77.25 536 ARG A CA 1
ATOM 4263 C C . ARG A 1 536 ? -40.697 17.566 20.639 1.00 77.25 536 ARG A C 1
ATOM 4265 O O . ARG A 1 536 ? -41.484 17.432 19.744 1.00 77.25 536 ARG A O 1
ATOM 4272 N N . GLU A 1 537 ? -39.391 17.485 20.445 1.00 75.19 537 GLU A N 1
ATOM 4273 C CA . GLU A 1 537 ? -38.726 17.257 19.159 1.00 75.19 537 GLU A CA 1
ATOM 4274 C C . GLU A 1 537 ? -39.098 15.878 18.605 1.00 75.19 537 GLU A C 1
ATOM 4276 O O . GLU A 1 537 ? -39.344 15.756 17.417 1.00 75.19 537 GLU A O 1
ATOM 4281 N N . GLN A 1 538 ? -39.234 14.856 19.453 1.00 76.62 538 GLN A N 1
ATOM 4282 C CA . GLN A 1 538 ? -39.690 13.519 19.074 1.00 76.62 538 GLN A CA 1
ATOM 4283 C C . GLN A 1 538 ? -41.186 13.503 18.745 1.00 76.62 538 GLN A C 1
ATOM 4285 O O . GLN A 1 538 ? -41.580 12.832 17.796 1.00 76.62 538 GLN A O 1
ATOM 4290 N N . ARG A 1 539 ? -42.022 14.249 19.486 1.00 81.50 539 ARG A N 1
ATOM 4291 C CA . ARG A 1 539 ? -43.446 14.429 19.148 1.00 81.50 539 ARG A CA 1
ATOM 4292 C C . ARG A 1 539 ? -43.627 15.263 17.889 1.00 81.50 539 ARG A C 1
ATOM 4294 O O . ARG A 1 539 ? -44.302 14.803 16.991 1.00 81.50 539 ARG A O 1
ATOM 4301 N N . ASP A 1 540 ? -42.971 16.409 17.794 1.00 80.88 540 ASP A N 1
ATOM 4302 C CA . ASP A 1 540 ? -42.955 17.308 16.644 1.00 80.88 540 ASP A CA 1
ATOM 4303 C C . ASP A 1 540 ? -42.426 16.553 15.412 1.00 80.88 540 ASP A C 1
ATOM 4305 O O . ASP A 1 540 ? -43.039 16.648 14.358 1.00 80.88 540 ASP A O 1
ATOM 4309 N N . ARG A 1 541 ? -41.377 15.719 15.536 1.00 82.31 541 ARG A N 1
ATOM 4310 C CA . ARG A 1 541 ? -40.896 14.833 14.456 1.00 82.31 541 ARG A CA 1
ATOM 4311 C C . ARG A 1 541 ? -41.913 13.749 14.114 1.00 82.31 541 ARG A C 1
ATOM 4313 O O . ARG A 1 541 ? -42.182 13.549 12.939 1.00 82.31 541 ARG A O 1
ATOM 4320 N N . ALA A 1 542 ? -42.513 13.074 15.095 1.00 84.44 542 ALA A N 1
ATOM 4321 C CA . ALA A 1 542 ? -43.527 12.046 14.840 1.00 84.44 542 ALA A CA 1
ATOM 4322 C C . ALA A 1 542 ? -44.816 12.620 14.221 1.00 84.44 542 ALA A C 1
ATOM 4324 O O . ALA A 1 542 ? -45.412 11.994 13.346 1.00 84.44 542 ALA A O 1
ATOM 4325 N N . ASP A 1 543 ? -45.242 13.805 14.653 1.00 87.06 543 ASP A N 1
ATOM 4326 C CA . ASP A 1 543 ? -46.396 14.531 14.127 1.00 87.06 543 ASP A CA 1
ATOM 4327 C C . ASP A 1 543 ? -46.088 15.100 12.741 1.00 87.06 543 ASP A C 1
ATOM 4329 O O . ASP A 1 543 ? -46.930 15.004 11.853 1.00 87.06 543 ASP A O 1
ATOM 4333 N N . TRP A 1 544 ? -44.871 15.600 12.516 1.00 90.38 544 TRP A N 1
ATOM 4334 C CA . TRP A 1 544 ? -44.382 15.996 11.197 1.00 90.38 544 TRP A CA 1
ATOM 4335 C C . TRP A 1 544 ? -44.351 14.807 10.228 1.00 90.38 544 TRP A C 1
ATOM 4337 O O . TRP A 1 544 ? -44.948 14.896 9.158 1.00 90.38 544 TRP A O 1
ATOM 4347 N N . VAL A 1 545 ? -43.780 13.661 10.624 1.00 88.00 545 VAL A N 1
ATOM 4348 C CA . VAL A 1 545 ? -43.804 12.407 9.844 1.00 88.00 545 VAL A CA 1
ATOM 4349 C C . VAL A 1 545 ? -45.245 11.981 9.551 1.00 88.00 545 VAL A C 1
ATOM 4351 O O . VAL A 1 545 ? -45.562 11.626 8.417 1.00 88.00 545 VAL A O 1
ATOM 4354 N N . ARG A 1 546 ? -46.146 12.038 10.543 1.00 89.00 546 ARG A N 1
ATOM 4355 C CA . ARG A 1 546 ? -47.567 11.701 10.353 1.00 89.00 546 ARG A CA 1
ATOM 4356 C C . ARG A 1 546 ? -48.250 12.660 9.376 1.00 89.00 546 ARG A C 1
ATOM 4358 O O . ARG A 1 546 ? -49.023 12.205 8.541 1.00 89.00 546 ARG A O 1
ATOM 4365 N N . ALA A 1 547 ? -47.966 13.957 9.470 1.00 88.56 547 ALA A N 1
ATOM 4366 C CA . ALA A 1 547 ? -48.522 14.974 8.584 1.00 88.56 547 ALA A CA 1
ATOM 4367 C C . ALA A 1 547 ? -48.023 14.803 7.144 1.00 88.56 547 ALA A C 1
ATOM 4369 O O . ALA A 1 547 ? -48.820 14.902 6.220 1.00 88.56 547 ALA A O 1
ATOM 4370 N N . LEU A 1 548 ? -46.739 14.488 6.954 1.00 89.31 548 LEU A N 1
ATOM 4371 C CA . LEU A 1 548 ? -46.181 14.184 5.637 1.00 89.31 548 LEU A CA 1
ATOM 4372 C C . LEU A 1 548 ? -46.788 12.917 5.033 1.00 89.31 548 LEU A C 1
ATOM 4374 O O . LEU A 1 548 ? -47.139 12.918 3.861 1.00 89.31 548 LEU A O 1
ATOM 4378 N N . LYS A 1 549 ? -46.978 11.862 5.834 1.00 90.06 549 LYS A N 1
ATOM 4379 C CA . LYS A 1 549 ? -47.665 10.636 5.390 1.00 90.06 549 LYS A CA 1
ATOM 4380 C C . LYS A 1 549 ? -49.126 10.877 5.010 1.00 90.06 549 LYS A C 1
ATOM 4382 O O . LYS A 1 549 ? -49.641 10.186 4.144 1.00 90.06 549 LYS A O 1
ATOM 4387 N N . ALA A 1 550 ? -49.801 11.814 5.674 1.00 91.00 550 ALA A N 1
ATOM 4388 C CA . ALA A 1 550 ? -51.184 12.165 5.362 1.00 91.00 550 ALA A CA 1
ATOM 4389 C C . ALA A 1 550 ? -51.304 13.054 4.112 1.00 91.00 550 ALA A C 1
ATOM 4391 O O . ALA A 1 550 ? -52.325 13.000 3.431 1.00 91.00 550 ALA A O 1
ATOM 4392 N N . GLU A 1 551 ? -50.281 13.862 3.818 1.00 91.12 551 GLU A N 1
ATOM 4393 C CA . GLU A 1 551 ? -50.265 14.801 2.694 1.00 91.12 551 GLU A CA 1
ATOM 4394 C C . GLU A 1 551 ? -48.885 14.845 1.998 1.00 91.12 551 GLU A C 1
ATOM 4396 O O . GLU A 1 551 ? -48.148 15.831 2.120 1.00 91.12 551 GLU A O 1
ATOM 4401 N N . PRO A 1 552 ? -48.510 13.799 1.233 1.00 90.94 552 PRO A N 1
ATOM 4402 C CA . PRO A 1 552 ? -47.227 13.762 0.523 1.00 90.94 552 PRO A CA 1
ATOM 4403 C C . PRO A 1 552 ? -47.070 14.881 -0.522 1.00 90.94 552 PRO A C 1
ATOM 4405 O O . PRO A 1 552 ? -45.953 15.306 -0.822 1.00 90.94 552 PRO A O 1
ATOM 4408 N N . GLU A 1 553 ? -48.180 15.413 -1.046 1.00 90.44 553 GLU A N 1
ATOM 4409 C CA . GLU A 1 553 ? -48.186 16.524 -2.011 1.00 90.44 553 GLU A CA 1
ATOM 4410 C C . GLU A 1 553 ? -47.534 17.799 -1.470 1.00 90.44 553 GLU A C 1
ATOM 4412 O O . GLU A 1 553 ? -46.934 18.556 -2.231 1.00 90.44 553 GLU A O 1
ATOM 4417 N N . ARG A 1 554 ? -47.530 17.997 -0.146 1.00 89.19 554 ARG A N 1
ATOM 4418 C CA . ARG A 1 554 ? -46.835 19.126 0.487 1.00 89.19 554 ARG A CA 1
ATOM 4419 C C . ARG A 1 554 ? -45.313 19.072 0.302 1.00 89.19 554 ARG A C 1
ATOM 4421 O O . ARG A 1 554 ? -44.643 20.093 0.445 1.00 89.19 554 ARG A O 1
ATOM 4428 N N . VAL A 1 555 ? -44.770 17.897 -0.024 1.00 89.56 555 VAL A N 1
ATOM 4429 C CA . VAL A 1 555 ? -43.368 17.702 -0.423 1.00 89.56 555 VAL A CA 1
ATOM 4430 C C . VAL A 1 555 ? -43.216 17.819 -1.936 1.00 89.56 555 VAL A C 1
ATOM 4432 O O . VAL A 1 555 ? -42.303 18.509 -2.387 1.00 89.56 555 VAL A O 1
ATOM 4435 N N . ARG A 1 556 ? -44.102 17.167 -2.703 1.00 89.12 556 ARG A N 1
ATOM 4436 C CA . ARG A 1 556 ? -44.037 17.089 -4.173 1.00 89.12 556 ARG A CA 1
ATOM 4437 C C . ARG A 1 556 ? -44.226 18.454 -4.841 1.00 89.12 556 ARG A C 1
ATOM 4439 O O . ARG A 1 556 ? -43.440 18.820 -5.710 1.00 89.12 556 ARG A O 1
ATOM 4446 N N . ALA A 1 557 ? -45.241 19.206 -4.425 1.00 85.56 557 ALA A N 1
ATOM 4447 C CA . ALA A 1 557 ? -45.602 20.508 -4.980 1.00 85.56 557 ALA A CA 1
ATOM 4448 C C . ALA A 1 557 ? -46.087 21.460 -3.864 1.00 85.56 557 ALA A C 1
ATOM 4450 O O . ALA A 1 557 ? -47.288 21.692 -3.718 1.00 85.56 557 ALA A O 1
ATOM 4451 N N . PRO A 1 558 ? -45.170 22.025 -3.056 1.00 84.88 558 PRO A N 1
ATOM 4452 C CA . PRO A 1 558 ? -45.544 22.875 -1.929 1.00 84.88 558 PRO A CA 1
ATOM 4453 C C . PRO A 1 558 ? -46.206 24.183 -2.401 1.00 84.88 558 PRO A C 1
ATOM 4455 O O . PRO A 1 558 ? -45.662 24.892 -3.251 1.00 84.88 558 PRO A O 1
ATOM 4458 N N . GLU A 1 559 ? -47.362 24.538 -1.831 1.00 81.38 559 GLU A N 1
ATOM 4459 C CA . GLU A 1 559 ? -48.082 25.761 -2.205 1.00 81.38 559 GLU A CA 1
ATOM 4460 C C . GLU A 1 559 ? -47.299 27.037 -1.838 1.00 81.38 559 GLU A C 1
ATOM 4462 O O . GLU A 1 559 ? -46.762 27.177 -0.740 1.00 81.38 559 GLU A O 1
ATOM 4467 N N . GLY A 1 560 ? -47.273 28.011 -2.754 1.00 78.25 560 GLY A N 1
ATOM 4468 C CA . GLY A 1 560 ? -46.742 29.353 -2.492 1.00 78.25 560 GLY A CA 1
ATOM 4469 C C . GLY A 1 560 ? -45.222 29.523 -2.618 1.00 78.25 560 GLY A C 1
ATOM 4470 O O . GLY A 1 560 ? -44.739 30.634 -2.397 1.00 78.25 560 GLY A O 1
ATOM 4471 N N . LEU A 1 561 ? -44.472 28.482 -3.002 1.00 82.38 561 LEU A N 1
ATOM 4472 C CA . LEU A 1 561 ? -43.043 28.603 -3.316 1.00 82.38 561 LEU A CA 1
ATOM 4473 C C . LEU A 1 561 ? -42.808 29.275 -4.670 1.00 82.38 561 LEU A C 1
ATOM 4475 O O . LEU A 1 561 ? -43.496 28.992 -5.655 1.00 82.38 561 LEU A O 1
ATOM 4479 N N . LYS A 1 562 ? -41.793 30.140 -4.741 1.00 82.38 562 LYS A N 1
ATOM 4480 C CA . LYS A 1 562 ? -41.315 30.663 -6.025 1.00 82.38 562 LYS A CA 1
ATOM 4481 C C . LYS A 1 562 ? -40.415 29.635 -6.722 1.00 82.38 562 LYS A C 1
ATOM 4483 O O . LYS A 1 562 ? -39.789 28.813 -6.053 1.00 82.38 562 LYS A O 1
ATOM 4488 N N . PRO A 1 563 ? -40.274 29.707 -8.057 1.00 78.06 563 PRO A N 1
ATOM 4489 C CA . PRO A 1 563 ? -39.295 28.896 -8.776 1.00 78.06 563 PRO A CA 1
ATOM 4490 C C . PRO A 1 563 ? -37.886 29.041 -8.173 1.00 78.06 563 PRO A C 1
ATOM 4492 O O . PRO A 1 563 ? -37.398 30.159 -8.010 1.00 78.06 563 PRO A O 1
ATOM 4495 N N . GLY A 1 564 ? -37.251 27.915 -7.834 1.00 78.25 564 GLY A N 1
ATOM 4496 C CA . GLY A 1 564 ? -35.908 27.871 -7.240 1.00 78.25 564 GLY A CA 1
ATOM 4497 C C . GLY A 1 564 ? -35.865 27.999 -5.710 1.00 78.25 564 GLY A C 1
ATOM 4498 O O . GLY A 1 564 ? -34.776 27.960 -5.137 1.00 78.25 564 GLY A O 1
ATOM 4499 N N . GLU A 1 565 ? -37.014 28.109 -5.035 1.00 84.81 565 GLU A N 1
ATOM 4500 C CA . GLU A 1 565 ? -37.134 27.968 -3.578 1.00 84.81 565 GLU A CA 1
ATOM 4501 C C . GLU A 1 565 ? -37.550 26.534 -3.221 1.00 84.81 565 GLU A C 1
ATOM 4503 O O . GLU A 1 565 ? -38.392 25.945 -3.896 1.00 84.81 565 GLU A O 1
ATOM 4508 N N . PHE A 1 566 ? -36.957 25.960 -2.174 1.00 83.00 566 PHE A N 1
ATOM 4509 C CA . PHE A 1 566 ? -37.296 24.622 -1.679 1.00 83.00 566 PHE A CA 1
ATOM 4510 C C . PHE A 1 566 ? -37.900 24.736 -0.275 1.00 83.00 566 PHE A C 1
ATOM 4512 O O . PHE A 1 566 ? -37.529 25.621 0.503 1.00 83.00 566 PHE A O 1
ATOM 4519 N N . SER A 1 567 ? -38.883 23.891 0.037 1.00 88.94 567 SER A N 1
ATOM 4520 C CA . SER A 1 567 ? -39.646 23.980 1.283 1.00 88.94 567 SER A CA 1
ATOM 4521 C C . SER A 1 567 ? -38.827 23.542 2.497 1.00 88.94 567 SER A C 1
ATOM 4523 O O . SER A 1 567 ? -37.836 22.815 2.405 1.00 88.94 567 SER A O 1
ATOM 4525 N N . HIS A 1 568 ? -39.302 23.934 3.678 1.00 86.50 568 HIS A N 1
ATOM 4526 C CA . HIS A 1 568 ? -38.775 23.430 4.944 1.00 86.50 568 HIS A CA 1
ATOM 4527 C C . HIS A 1 568 ? -38.871 21.897 5.039 1.00 86.50 568 HIS A C 1
ATOM 4529 O O . HIS A 1 568 ? -37.938 21.249 5.508 1.00 86.50 568 HIS A O 1
ATOM 4535 N N . ASP A 1 569 ? -39.957 21.311 4.524 1.00 89.62 569 ASP A N 1
ATOM 4536 C CA . ASP A 1 569 ? -40.140 19.858 4.482 1.00 89.62 569 ASP A CA 1
ATOM 4537 C C . ASP A 1 569 ? -39.090 19.189 3.579 1.00 89.62 569 ASP A C 1
ATOM 4539 O O . ASP A 1 569 ? -38.449 18.226 3.998 1.00 89.62 569 ASP A O 1
ATOM 4543 N N . GLN A 1 570 ? -38.832 19.741 2.387 1.00 91.94 570 GLN A N 1
ATOM 4544 C CA . GLN A 1 570 ? -37.789 19.255 1.473 1.00 91.94 570 GLN A CA 1
ATOM 4545 C C . GLN A 1 570 ? -36.387 19.357 2.100 1.00 91.94 570 GLN A C 1
ATOM 4547 O O . GLN A 1 570 ? -35.595 18.422 1.990 1.00 91.94 570 GLN A O 1
ATOM 4552 N N . TYR A 1 571 ? -36.092 20.447 2.821 1.00 89.44 571 TYR A N 1
ATOM 4553 C CA . TYR A 1 571 ? -34.840 20.616 3.568 1.00 89.44 571 TYR A CA 1
ATOM 4554 C C . TYR A 1 571 ? -34.641 19.555 4.655 1.00 89.44 571 TYR A C 1
ATOM 4556 O O . TYR A 1 571 ? -33.566 18.961 4.761 1.00 89.44 571 TYR A O 1
ATOM 4564 N N . HIS A 1 572 ? -35.666 19.304 5.470 1.00 87.56 572 HIS A N 1
ATOM 4565 C CA . HIS A 1 572 ? -35.572 18.333 6.558 1.00 87.56 572 HIS A CA 1
ATOM 4566 C C . HIS A 1 572 ? -35.520 16.888 6.059 1.00 87.56 572 HIS A C 1
ATOM 4568 O O . HIS A 1 572 ? -34.797 16.072 6.637 1.00 87.56 572 HIS A O 1
ATOM 4574 N N . LEU A 1 573 ? -36.218 16.576 4.965 1.00 90.12 573 LEU A N 1
ATOM 4575 C CA . LEU A 1 573 ? -36.099 15.283 4.293 1.00 90.12 573 LEU A CA 1
ATOM 4576 C C . LEU A 1 573 ? -34.703 15.101 3.696 1.00 90.12 573 LEU A C 1
ATOM 4578 O O . LEU A 1 573 ? -34.085 14.072 3.952 1.00 90.12 573 LEU A O 1
ATOM 4582 N N . LEU A 1 574 ? -34.151 16.120 3.023 1.00 88.69 574 LEU A N 1
ATOM 4583 C CA . LEU A 1 574 ? -32.762 16.098 2.557 1.00 88.69 574 LEU A CA 1
ATOM 4584 C C . LEU A 1 574 ? -31.818 15.808 3.730 1.00 88.69 574 LEU A C 1
ATOM 4586 O O . LEU A 1 574 ? -31.029 14.883 3.650 1.00 88.69 574 LEU A O 1
ATOM 4590 N N . HIS A 1 575 ? -31.941 16.497 4.864 1.00 84.19 575 HIS A N 1
ATOM 4591 C CA . HIS A 1 575 ? -31.125 16.195 6.047 1.00 84.19 575 HIS A CA 1
ATOM 4592 C C . HIS A 1 575 ? -31.286 14.768 6.588 1.00 84.19 575 HIS A C 1
ATOM 4594 O O . HIS A 1 575 ? -30.321 14.212 7.112 1.00 84.19 575 HIS A O 1
ATOM 4600 N N . SER A 1 576 ? -32.475 14.182 6.458 1.00 84.31 576 SER A N 1
ATOM 4601 C CA . SER A 1 576 ? -32.761 12.823 6.926 1.00 84.31 576 SER A CA 1
ATOM 4602 C C . SER A 1 576 ? -32.083 11.751 6.061 1.00 84.31 576 SER A C 1
ATOM 4604 O O . SER A 1 576 ? -31.726 10.705 6.590 1.00 84.31 576 SER A O 1
ATOM 4606 N N . VAL A 1 577 ? -31.813 12.033 4.778 1.00 83.00 577 VAL A N 1
ATOM 4607 C CA . VAL A 1 577 ? -31.039 11.151 3.874 1.00 83.00 577 VAL A CA 1
ATOM 4608 C C . VAL A 1 577 ? -29.547 11.089 4.250 1.00 83.00 577 VAL A C 1
ATOM 4610 O O . VAL A 1 577 ? -28.867 10.118 3.939 1.00 83.00 577 VAL A O 1
ATOM 4613 N N . ARG A 1 578 ? -29.004 12.103 4.941 1.00 70.06 578 ARG A N 1
ATOM 4614 C CA . ARG A 1 578 ? -27.559 12.207 5.234 1.00 70.06 578 ARG A CA 1
ATOM 4615 C C . ARG A 1 578 ? -27.042 11.152 6.226 1.00 70.06 578 ARG A C 1
ATOM 4617 O O . ARG A 1 578 ? -25.877 10.770 6.145 1.00 70.06 578 ARG A O 1
ATOM 4624 N N . GLY A 1 579 ? -27.877 10.726 7.178 1.00 59.56 579 GLY A N 1
ATOM 4625 C CA . GLY A 1 579 ? -27.468 9.880 8.310 1.00 59.56 579 GLY A CA 1
ATOM 4626 C C . GLY A 1 579 ? -26.365 10.493 9.199 1.00 59.56 579 GLY A C 1
ATOM 4627 O O . GLY A 1 579 ? -26.070 11.686 9.113 1.00 59.56 579 GLY A O 1
ATOM 4628 N N . ASP A 1 580 ? -25.735 9.663 10.044 1.00 44.59 580 ASP A N 1
ATOM 4629 C CA . ASP A 1 580 ? -24.636 10.048 10.961 1.00 44.59 580 ASP A CA 1
ATOM 4630 C C . ASP A 1 580 ? -23.237 10.060 10.290 1.00 44.59 580 ASP A C 1
ATOM 4632 O O . ASP A 1 580 ? -22.215 10.266 10.948 1.00 44.59 580 ASP A O 1
ATOM 4636 N N . GLY A 1 581 ? -23.165 9.826 8.974 1.00 43.31 581 GLY A N 1
ATOM 4637 C CA . GLY A 1 581 ? -21.918 9.755 8.206 1.00 43.31 581 GLY A CA 1
ATOM 4638 C C . GLY A 1 581 ? -21.497 11.081 7.557 1.00 43.31 581 GLY A C 1
ATOM 4639 O O . GLY A 1 581 ? -22.319 11.917 7.178 1.00 43.31 581 GLY A O 1
ATOM 4640 N N . ILE A 1 582 ? -20.186 11.270 7.360 1.00 46.81 582 ILE A N 1
ATOM 4641 C CA . ILE A 1 582 ? -19.649 12.338 6.500 1.00 46.81 582 ILE A CA 1
ATOM 4642 C C . ILE A 1 582 ? -19.654 11.818 5.055 1.00 46.81 582 ILE A C 1
ATOM 4644 O O . ILE A 1 582 ? -18.748 11.082 4.665 1.00 46.81 582 ILE A O 1
ATOM 4648 N N . SER A 1 583 ? -20.674 12.177 4.268 1.00 54.19 583 SER A N 1
ATOM 4649 C CA . SER A 1 583 ? -20.667 11.915 2.820 1.00 54.19 583 SER A CA 1
ATOM 4650 C C . SER A 1 583 ? -19.554 12.708 2.129 1.00 54.19 583 SER A C 1
ATOM 4652 O O . SER A 1 583 ? -19.297 13.858 2.497 1.00 54.19 583 SER A O 1
ATOM 4654 N N . ARG A 1 584 ? -18.899 12.089 1.139 1.00 57.22 584 ARG A N 1
ATOM 4655 C CA . ARG A 1 584 ? -17.801 12.690 0.366 1.00 57.22 584 ARG A CA 1
ATOM 4656 C C . ARG A 1 584 ? -18.276 13.395 -0.911 1.00 57.22 584 ARG A C 1
ATOM 4658 O O . ARG A 1 584 ? -17.615 14.341 -1.317 1.00 57.22 584 ARG A O 1
ATOM 4665 N N . ASP A 1 585 ? -19.430 13.029 -1.464 1.00 68.94 585 ASP A N 1
ATOM 4666 C CA . ASP A 1 585 ? -19.949 13.584 -2.727 1.00 68.94 585 ASP A CA 1
ATOM 4667 C C . ASP A 1 585 ? -21.142 14.509 -2.474 1.00 68.94 585 ASP A C 1
ATOM 4669 O O . ASP A 1 585 ? -21.849 14.321 -1.478 1.00 68.94 585 ASP A O 1
ATOM 4673 N N . ARG A 1 586 ? -21.373 15.517 -3.332 1.00 75.25 586 ARG A N 1
ATOM 4674 C CA . ARG A 1 586 ? -22.445 16.525 -3.157 1.00 75.25 586 ARG A CA 1
ATOM 4675 C C . ARG A 1 586 ? -23.824 16.092 -3.671 1.00 75.25 586 ARG A C 1
ATOM 4677 O O . ARG A 1 586 ? -24.797 16.796 -3.406 1.00 75.25 586 ARG A O 1
ATOM 4684 N N . ASP A 1 587 ? -23.943 14.928 -4.306 1.00 75.25 587 ASP A N 1
ATOM 4685 C CA . ASP A 1 587 ? -25.213 14.332 -4.753 1.00 75.25 587 ASP A CA 1
ATOM 4686 C C . ASP A 1 587 ? -25.822 13.337 -3.744 1.00 75.25 587 ASP A C 1
ATOM 4688 O O . ASP A 1 587 ? -26.774 12.627 -4.063 1.00 75.25 587 ASP A O 1
ATOM 4692 N N . TRP A 1 588 ? -25.322 13.306 -2.505 1.00 81.31 588 TRP A N 1
ATOM 4693 C CA . TRP A 1 588 ? -25.717 12.356 -1.455 1.00 81.31 588 TRP A CA 1
ATOM 4694 C C . TRP A 1 588 ? -27.228 12.285 -1.170 1.00 81.31 588 TRP A C 1
ATOM 4696 O O . TRP A 1 588 ? -27.739 11.238 -0.770 1.00 81.31 588 TRP A O 1
ATOM 4706 N N . GLY A 1 589 ? -27.963 13.372 -1.428 1.00 83.75 589 GLY A N 1
ATOM 4707 C CA . GLY A 1 589 ? -29.426 13.411 -1.341 1.00 83.75 589 GLY A CA 1
ATOM 4708 C C . GLY A 1 589 ? -30.148 12.520 -2.364 1.00 83.75 589 GLY A C 1
ATOM 4709 O O . GLY A 1 589 ? -31.358 12.346 -2.263 1.00 83.75 589 GLY A O 1
ATOM 4710 N N . SER A 1 590 ? -29.435 11.945 -3.338 1.00 88.00 590 SER A N 1
ATOM 4711 C CA . SER A 1 590 ? -29.999 11.074 -4.379 1.00 88.00 590 SER A CA 1
ATOM 4712 C C . SER A 1 590 ? -30.476 9.716 -3.859 1.00 88.00 590 SER A C 1
ATOM 4714 O O . SER A 1 590 ? -31.310 9.075 -4.490 1.00 88.00 590 SER A O 1
ATOM 4716 N N . THR A 1 591 ? -30.019 9.295 -2.678 1.00 88.00 591 THR A N 1
ATOM 4717 C CA . THR A 1 591 ? -30.412 8.024 -2.043 1.00 88.00 591 THR A CA 1
ATOM 4718 C C . THR A 1 591 ? -31.758 8.121 -1.314 1.00 88.00 591 THR A C 1
ATOM 4720 O O . THR A 1 591 ? -31.903 7.758 -0.145 1.00 88.00 591 THR A O 1
ATOM 4723 N N . TRP A 1 592 ? -32.777 8.621 -2.013 1.00 91.50 592 TRP A N 1
ATOM 4724 C CA . TRP A 1 592 ? -34.110 8.912 -1.475 1.00 91.50 592 TRP A CA 1
ATOM 4725 C C . TRP A 1 592 ? -34.816 7.689 -0.865 1.00 91.50 592 TRP A C 1
ATOM 4727 O O . TRP A 1 592 ? -35.652 7.842 0.026 1.00 91.50 592 TRP A O 1
ATOM 4737 N N . GLN A 1 593 ? -34.449 6.468 -1.275 1.00 91.75 593 GLN A N 1
ATOM 4738 C CA . GLN A 1 593 ? -34.985 5.218 -0.726 1.00 91.75 593 GLN A CA 1
ATOM 4739 C C . GLN A 1 593 ? -34.695 5.070 0.779 1.00 91.75 593 GLN A C 1
ATOM 4741 O O . GLN A 1 593 ? -35.433 4.377 1.480 1.00 91.75 593 GLN A O 1
ATOM 4746 N N . GLN A 1 594 ? -33.680 5.765 1.311 1.00 89.12 594 GLN A N 1
ATOM 4747 C CA . GLN A 1 594 ? -33.400 5.813 2.752 1.00 89.12 594 GLN A CA 1
ATOM 4748 C C . GLN A 1 594 ? -34.535 6.451 3.570 1.00 89.12 594 GLN A C 1
ATOM 4750 O O . GLN A 1 594 ? -34.622 6.225 4.775 1.00 89.12 594 GLN A O 1
ATOM 4755 N N . LEU A 1 595 ? -35.433 7.212 2.935 1.00 89.94 595 LEU A N 1
ATOM 4756 C CA . LEU A 1 595 ? -36.600 7.800 3.593 1.00 89.94 595 LEU A CA 1
ATOM 4757 C C . LEU A 1 595 ? -37.729 6.781 3.819 1.00 89.94 595 LEU A C 1
ATOM 4759 O O . LEU A 1 595 ? -38.578 7.004 4.681 1.00 89.94 595 LEU A O 1
ATOM 4763 N N . ILE A 1 596 ? -37.751 5.657 3.092 1.00 91.94 596 ILE A N 1
ATOM 4764 C CA . ILE A 1 596 ? -38.860 4.685 3.124 1.00 91.94 596 ILE A CA 1
ATOM 4765 C C . ILE A 1 596 ? -39.120 4.122 4.537 1.00 91.94 596 ILE A C 1
ATOM 4767 O O . ILE A 1 596 ? -40.281 4.128 4.952 1.00 91.94 596 ILE A O 1
ATOM 4771 N N . PRO A 1 597 ? -38.113 3.690 5.328 1.00 89.81 597 PRO A N 1
ATOM 4772 C CA . PRO A 1 597 ? -38.365 3.095 6.644 1.00 89.81 597 PRO A CA 1
ATOM 4773 C C . PRO A 1 597 ? -39.080 4.028 7.635 1.00 89.81 597 PRO A C 1
ATOM 4775 O O . PRO A 1 597 ? -39.919 3.577 8.413 1.00 89.81 597 PRO A O 1
ATOM 4778 N N . GLU A 1 598 ? -38.773 5.330 7.612 1.00 88.31 598 GLU A N 1
ATOM 4779 C CA . GLU A 1 598 ? -39.357 6.314 8.536 1.00 88.31 598 GLU A CA 1
ATOM 4780 C C . GLU A 1 598 ? -40.609 6.983 7.942 1.00 88.31 598 GLU A C 1
ATOM 4782 O O . GLU A 1 598 ? -41.655 7.061 8.600 1.00 88.31 598 GLU A O 1
ATOM 4787 N N . PHE A 1 599 ? -40.544 7.412 6.679 1.00 90.62 599 PHE A N 1
ATOM 4788 C CA . PHE A 1 599 ? -41.549 8.255 6.024 1.00 90.62 599 PHE A CA 1
ATOM 4789 C C . PHE A 1 599 ? -42.513 7.487 5.108 1.00 90.62 599 PHE A C 1
ATOM 4791 O O . PHE A 1 599 ? -43.584 8.007 4.802 1.00 90.62 599 PHE A O 1
ATOM 4798 N N . GLY A 1 600 ? -42.220 6.229 4.770 1.00 91.56 600 GLY A N 1
ATOM 4799 C CA . GLY A 1 600 ? -43.024 5.403 3.863 1.00 91.56 600 GLY A CA 1
ATOM 4800 C C . GLY A 1 600 ? -42.808 5.731 2.383 1.00 91.56 600 GLY A C 1
ATOM 4801 O O . GLY A 1 600 ? -42.233 6.765 2.036 1.00 91.56 600 GLY A O 1
ATOM 4802 N N . ASP A 1 601 ? -43.286 4.845 1.508 1.00 93.94 601 ASP A N 1
ATOM 4803 C CA . ASP A 1 601 ? -43.077 4.939 0.060 1.00 93.94 601 ASP A CA 1
ATOM 4804 C C . ASP A 1 601 ? -43.591 6.251 -0.541 1.00 93.94 601 ASP A C 1
ATOM 4806 O O . ASP A 1 601 ? -42.851 6.914 -1.261 1.00 93.94 601 ASP A O 1
ATOM 4810 N N . GLU A 1 602 ? -44.822 6.669 -0.240 1.00 94.69 602 GLU A N 1
ATOM 4811 C CA . GLU A 1 602 ? -45.438 7.833 -0.899 1.00 94.69 602 GLU A CA 1
ATOM 4812 C C . GLU A 1 602 ? -44.669 9.140 -0.654 1.00 94.69 602 GLU A C 1
ATOM 4814 O O . GLU A 1 602 ? -44.475 9.926 -1.582 1.00 94.69 602 GLU A O 1
ATOM 4819 N N . VAL A 1 603 ? -44.178 9.357 0.571 1.00 93.69 603 VAL A N 1
ATOM 4820 C CA . VAL A 1 603 ? -43.392 10.550 0.931 1.00 93.69 603 VAL A CA 1
ATOM 4821 C C . VAL A 1 603 ? -41.996 10.494 0.315 1.00 93.69 603 VAL A C 1
ATOM 4823 O O . VAL A 1 603 ? -41.495 11.510 -0.164 1.00 93.69 603 VAL A O 1
ATOM 4826 N N . ALA A 1 604 ? -41.375 9.313 0.290 1.00 94.06 604 ALA A N 1
ATOM 4827 C CA . ALA A 1 604 ? -40.069 9.119 -0.329 1.00 94.06 604 ALA A CA 1
ATOM 4828 C C . ALA A 1 604 ? -40.122 9.391 -1.849 1.00 94.06 604 ALA A C 1
ATOM 4830 O O . ALA A 1 604 ? -39.275 10.113 -2.376 1.00 94.06 604 ALA A O 1
ATOM 4831 N N . HIS A 1 605 ? -41.170 8.920 -2.535 1.00 95.44 605 HIS A N 1
ATOM 4832 C CA . HIS A 1 605 ? -41.413 9.238 -3.947 1.00 95.44 605 HIS A CA 1
ATOM 4833 C C . HIS A 1 605 ? -41.747 10.725 -4.151 1.00 95.44 605 HIS A C 1
ATOM 4835 O O . HIS A 1 605 ? -41.272 11.326 -5.107 1.00 95.44 605 HIS A O 1
ATOM 4841 N N . ALA A 1 606 ? -42.502 11.357 -3.246 1.00 94.69 606 ALA A N 1
ATOM 4842 C CA . ALA A 1 606 ? -42.772 12.795 -3.319 1.00 94.69 606 ALA A CA 1
ATOM 4843 C C . ALA A 1 606 ? -41.493 13.645 -3.190 1.00 94.69 606 ALA A C 1
ATOM 4845 O O . ALA A 1 606 ? -41.331 14.620 -3.922 1.00 94.69 606 ALA A O 1
ATOM 4846 N N . TYR A 1 607 ? -40.564 13.261 -2.304 1.00 95.38 607 TYR A N 1
ATOM 4847 C CA . TYR A 1 607 ? -39.234 13.873 -2.202 1.00 95.38 607 TYR A CA 1
ATOM 4848 C C . TYR A 1 607 ? -38.441 13.716 -3.501 1.00 95.38 607 TYR A C 1
ATOM 4850 O O . TYR A 1 607 ? -37.891 14.695 -4.006 1.00 95.38 607 TYR A O 1
ATOM 4858 N N . ARG A 1 608 ? -38.416 12.498 -4.052 1.00 95.12 608 ARG A N 1
ATOM 4859 C CA . ARG A 1 608 ? -37.755 12.189 -5.320 1.00 95.12 608 ARG A CA 1
ATOM 4860 C C . ARG A 1 608 ? -38.285 13.072 -6.452 1.00 95.12 608 ARG A C 1
ATOM 4862 O O . ARG A 1 608 ? -37.509 13.760 -7.109 1.00 95.12 608 ARG A O 1
ATOM 4869 N N . ASP A 1 609 ? -39.602 13.086 -6.646 1.00 94.56 609 ASP A N 1
ATOM 4870 C CA . ASP A 1 609 ? -40.263 13.853 -7.706 1.00 94.56 609 ASP A CA 1
ATOM 4871 C C . ASP A 1 609 ? -39.995 15.362 -7.549 1.00 94.56 609 ASP A C 1
ATOM 4873 O O . ASP A 1 609 ? -39.730 16.059 -8.529 1.00 94.56 609 ASP A O 1
ATOM 4877 N N . ALA A 1 610 ? -40.000 15.861 -6.307 1.00 93.38 610 ALA A N 1
ATOM 4878 C CA . ALA A 1 610 ? -39.673 17.249 -6.001 1.00 93.38 610 ALA A CA 1
ATOM 4879 C C . ALA A 1 610 ? -38.218 17.598 -6.338 1.00 93.38 610 ALA A C 1
ATOM 4881 O O . ALA A 1 610 ? -37.972 18.644 -6.935 1.00 93.38 610 ALA A O 1
ATOM 4882 N N . ALA A 1 611 ? -37.259 16.736 -5.988 1.00 94.00 611 ALA A N 1
ATOM 4883 C CA . ALA A 1 611 ? -35.849 16.945 -6.309 1.00 94.00 611 ALA A CA 1
ATOM 4884 C C . ALA A 1 611 ? -35.631 17.001 -7.833 1.00 94.00 611 ALA A C 1
ATOM 4886 O O . ALA A 1 611 ? -34.989 17.931 -8.328 1.00 94.00 611 ALA A O 1
ATOM 4887 N N . ILE A 1 612 ? -36.236 16.069 -8.584 1.00 93.69 612 ILE A N 1
ATOM 4888 C CA . ILE A 1 612 ? -36.212 16.041 -10.060 1.00 93.69 612 ILE A CA 1
ATOM 4889 C C . ILE A 1 612 ? -36.802 17.336 -10.647 1.00 93.69 612 ILE A C 1
ATOM 4891 O O . ILE A 1 612 ? -36.227 17.940 -11.553 1.00 93.69 612 ILE A O 1
ATOM 4895 N N . ALA A 1 613 ? -37.932 17.811 -10.121 1.00 91.62 613 ALA A N 1
ATOM 4896 C CA . ALA A 1 613 ? -38.557 19.043 -10.601 1.00 91.62 613 ALA A CA 1
ATOM 4897 C C . ALA A 1 613 ? -37.758 20.312 -10.238 1.00 91.62 613 ALA A C 1
ATOM 4899 O O . ALA A 1 613 ? -37.883 21.332 -10.918 1.00 91.62 613 ALA A O 1
ATOM 4900 N N . PHE A 1 614 ? -36.942 20.269 -9.180 1.00 93.06 614 PHE A N 1
ATOM 4901 C CA . PHE A 1 614 ? -36.306 21.444 -8.585 1.00 93.06 614 PHE A CA 1
ATOM 4902 C C . PHE A 1 614 ? -35.064 21.952 -9.331 1.00 93.06 614 PHE A C 1
ATOM 4904 O O . PHE A 1 614 ? -34.807 23.159 -9.351 1.00 93.06 614 PHE A O 1
ATOM 4911 N N . TRP A 1 615 ? -34.283 21.073 -9.966 1.00 92.81 615 TRP A N 1
ATOM 4912 C CA . TRP A 1 615 ? -32.991 21.481 -10.538 1.00 92.81 615 TRP A CA 1
ATOM 4913 C C . TRP A 1 615 ? -33.111 22.403 -11.765 1.00 92.81 615 TRP A C 1
ATOM 4915 O O . TRP A 1 615 ? -32.214 23.211 -12.012 1.00 92.81 615 TRP A O 1
ATOM 4925 N N . ARG A 1 616 ? -34.223 22.338 -12.512 1.00 91.25 616 ARG A N 1
ATOM 4926 C CA . ARG A 1 616 ? -34.509 23.219 -13.663 1.00 91.25 616 ARG A CA 1
ATOM 4927 C C . ARG A 1 616 ? -34.789 24.677 -13.254 1.00 91.25 616 ARG A C 1
ATOM 4929 O O . ARG A 1 616 ? -34.154 25.573 -13.803 1.00 91.25 616 ARG A O 1
ATOM 4936 N N . PRO A 1 617 ? -35.685 24.972 -12.291 1.00 91.44 617 PRO A N 1
ATOM 4937 C CA . PRO A 1 617 ? -35.933 26.346 -11.850 1.00 91.44 617 PRO A CA 1
ATOM 4938 C C . PRO A 1 617 ? -34.836 26.919 -10.937 1.00 91.44 617 PRO A C 1
ATOM 4940 O O . PRO A 1 617 ? -34.686 28.140 -10.869 1.00 91.44 617 PRO A O 1
ATOM 4943 N N . TYR A 1 618 ? -34.067 26.083 -10.229 1.00 92.69 618 TYR A N 1
ATOM 4944 C CA . TYR A 1 618 ? -32.918 26.552 -9.451 1.00 92.69 618 TYR A CA 1
ATOM 4945 C C . TYR A 1 618 ? -31.728 26.843 -10.372 1.00 92.69 618 TYR A C 1
ATOM 4947 O O . TYR A 1 618 ? -31.377 26.026 -11.215 1.00 92.69 618 TYR A O 1
ATOM 4955 N N . ARG A 1 619 ? -31.083 28.008 -10.224 1.00 91.00 619 ARG A N 1
ATOM 4956 C CA . ARG A 1 619 ? -29.922 28.397 -11.041 1.00 91.00 619 ARG A CA 1
ATOM 4957 C C . ARG A 1 619 ? -28.713 28.702 -10.154 1.00 91.00 619 ARG A C 1
ATOM 4959 O O . ARG A 1 619 ? -28.668 29.787 -9.572 1.00 91.00 619 ARG A O 1
ATOM 4966 N N . PRO A 1 620 ? -27.708 27.812 -10.079 1.00 89.69 620 PRO A N 1
ATOM 4967 C CA . PRO A 1 620 ? -26.492 28.100 -9.330 1.00 89.69 620 PRO A CA 1
ATOM 4968 C C . PRO A 1 620 ? -25.698 29.214 -10.020 1.00 89.69 620 PRO A C 1
ATOM 4970 O O . PRO A 1 620 ? -25.585 29.228 -11.250 1.00 89.69 620 PRO A O 1
ATOM 4973 N N . VAL A 1 621 ? -25.168 30.162 -9.244 1.00 89.25 621 VAL A N 1
ATOM 4974 C CA . VAL A 1 621 ? -24.304 31.247 -9.745 1.00 89.25 621 VAL A CA 1
ATOM 4975 C C . VAL A 1 621 ? -22.877 30.719 -9.840 1.00 89.25 621 VAL A C 1
ATOM 4977 O O . VAL A 1 621 ? -22.399 30.088 -8.908 1.00 89.25 621 VAL A O 1
ATOM 4980 N N . LEU A 1 622 ? -22.199 30.937 -10.962 1.00 89.06 622 LEU A N 1
ATOM 4981 C CA . LEU A 1 622 ? -20.832 30.443 -11.156 1.00 89.06 622 LEU A CA 1
ATOM 4982 C C . LEU A 1 622 ? -19.787 31.434 -10.628 1.00 89.06 622 LEU A C 1
ATOM 4984 O O . LEU A 1 622 ? -20.076 32.626 -10.482 1.00 89.06 622 LEU A O 1
ATOM 4988 N N . ARG A 1 623 ? -18.545 30.976 -10.418 1.00 85.38 623 ARG A N 1
ATOM 4989 C CA . ARG A 1 623 ? -17.436 31.881 -10.068 1.00 85.38 623 ARG A CA 1
ATOM 4990 C C . ARG A 1 623 ? -17.183 32.908 -11.164 1.00 85.38 623 ARG A C 1
ATOM 4992 O O . ARG A 1 623 ? -17.043 34.091 -10.854 1.00 85.38 623 ARG A O 1
ATOM 4999 N N . SER A 1 624 ? -17.251 32.491 -12.432 1.00 88.06 624 SER A N 1
ATOM 5000 C CA . SER A 1 624 ? -17.134 33.404 -13.578 1.00 88.06 624 SER A CA 1
ATOM 5001 C C . SER A 1 624 ? -18.210 34.490 -13.643 1.00 88.06 624 SER A C 1
ATOM 5003 O O . SER A 1 624 ? -18.070 35.465 -14.378 1.00 88.06 624 SER A O 1
ATOM 5005 N N . GLU A 1 625 ? -19.282 34.350 -12.864 1.00 90.00 625 GLU A N 1
ATOM 5006 C CA . GLU A 1 625 ? -20.392 35.298 -12.779 1.00 90.00 625 GLU A CA 1
ATOM 5007 C C . GLU A 1 625 ? -20.365 36.119 -11.476 1.00 90.00 625 GLU A C 1
ATOM 5009 O O . GLU A 1 625 ? -21.301 36.868 -11.203 1.00 90.00 625 GLU A O 1
ATOM 5014 N N . GLY A 1 626 ? -19.301 35.996 -10.672 1.00 82.62 626 GLY A N 1
ATOM 5015 C CA . GLY A 1 626 ? -19.152 36.686 -9.387 1.00 82.62 626 GLY A CA 1
ATOM 5016 C C . GLY A 1 626 ? -19.841 35.990 -8.208 1.00 82.62 626 GLY A C 1
ATOM 5017 O O . GLY A 1 626 ? -20.094 36.636 -7.192 1.00 82.62 626 GLY A O 1
ATOM 5018 N N . GLY A 1 627 ? -20.170 34.700 -8.332 1.00 80.38 627 GLY A N 1
ATOM 5019 C CA . GLY A 1 627 ? -20.755 33.907 -7.249 1.00 80.38 627 GLY A CA 1
ATOM 5020 C C . GLY A 1 627 ? -19.773 33.643 -6.104 1.00 80.38 627 GLY A C 1
ATOM 5021 O O . GLY A 1 627 ? -18.615 33.296 -6.337 1.00 80.38 627 GLY A O 1
ATOM 5022 N N . ASP A 1 628 ? -20.247 33.768 -4.863 1.00 75.19 628 ASP A N 1
ATOM 5023 C CA . ASP A 1 628 ? -19.488 33.368 -3.676 1.00 75.19 628 ASP A CA 1
ATOM 5024 C C . ASP A 1 628 ? -19.571 31.848 -3.475 1.00 75.19 628 ASP A C 1
ATOM 5026 O O . ASP A 1 628 ? -20.631 31.295 -3.185 1.00 75.19 628 ASP A O 1
ATOM 5030 N N . THR A 1 629 ? -18.436 31.169 -3.627 1.00 69.25 629 THR A N 1
ATOM 5031 C CA . THR A 1 629 ? -18.305 29.717 -3.414 1.00 69.25 629 THR A CA 1
ATOM 5032 C C . THR A 1 629 ? -17.743 29.351 -2.040 1.00 69.25 629 THR A C 1
ATOM 5034 O O . THR A 1 629 ? -17.390 28.195 -1.816 1.00 69.25 629 THR A O 1
ATOM 5037 N N . GLY A 1 630 ? -17.599 30.315 -1.124 1.00 68.38 630 GLY A N 1
ATOM 5038 C CA . GLY A 1 630 ? -17.150 30.066 0.250 1.00 68.38 630 GLY A CA 1
ATOM 5039 C C . GLY A 1 630 ? -18.164 29.285 1.096 1.00 68.38 630 GLY A C 1
ATOM 5040 O O . GLY A 1 630 ? -17.826 28.801 2.174 1.00 68.38 630 GLY A O 1
ATOM 5041 N N . SER A 1 631 ? -19.398 29.136 0.607 1.00 74.19 631 SER A N 1
ATOM 5042 C CA . SER A 1 631 ? -20.468 28.354 1.224 1.00 74.19 631 SER A CA 1
ATOM 5043 C C . SER A 1 631 ? -21.245 27.576 0.160 1.00 74.19 631 SER A C 1
ATOM 5045 O O . SER A 1 631 ? -21.428 28.052 -0.959 1.00 74.19 631 SER A O 1
ATOM 5047 N N . THR A 1 632 ? -21.714 26.375 0.501 1.00 82.06 632 THR A N 1
ATOM 5048 C CA . THR A 1 632 ? -22.527 25.523 -0.380 1.00 82.06 632 THR A CA 1
ATOM 5049 C C . THR A 1 632 ? -23.989 25.567 0.086 1.00 82.06 632 THR A C 1
ATOM 5051 O O . THR A 1 632 ? -24.296 25.031 1.153 1.00 82.06 632 THR A O 1
ATOM 5054 N N . PRO A 1 633 ? -24.911 26.194 -0.669 1.00 87.75 633 PRO A N 1
ATOM 5055 C CA . PRO A 1 633 ? -26.325 26.238 -0.300 1.00 87.75 633 PRO A CA 1
ATOM 5056 C C . PRO A 1 633 ? -26.975 24.847 -0.322 1.00 87.75 633 PRO A C 1
ATOM 5058 O O . PRO A 1 633 ? -26.751 24.070 -1.244 1.00 87.75 633 PRO A O 1
ATOM 5061 N N . TYR A 1 634 ? -27.869 24.545 0.622 1.00 87.81 634 TYR A N 1
ATOM 5062 C CA . TYR A 1 634 ? -28.619 23.278 0.597 1.00 87.81 634 TYR A CA 1
ATOM 5063 C C . TYR A 1 634 ? -29.540 23.136 -0.623 1.00 87.81 634 TYR A C 1
ATOM 5065 O O . TYR A 1 634 ? -29.759 22.023 -1.085 1.00 87.81 634 TYR A O 1
ATOM 5073 N N . ALA A 1 635 ? -30.015 24.250 -1.189 1.00 90.12 635 ALA A N 1
ATOM 5074 C CA . ALA A 1 635 ? -30.755 24.245 -2.451 1.00 90.12 635 ALA A CA 1
ATOM 5075 C C . ALA A 1 635 ? -29.921 23.649 -3.601 1.00 90.12 635 ALA A C 1
ATOM 5077 O O . ALA A 1 635 ? -30.425 22.853 -4.383 1.00 90.12 635 ALA A O 1
ATOM 5078 N N . LEU A 1 636 ? -28.626 23.972 -3.665 1.00 90.75 636 LEU A N 1
ATOM 5079 C CA . LEU A 1 636 ? -27.714 23.402 -4.655 1.00 90.75 636 LEU A CA 1
ATOM 5080 C C . LEU A 1 636 ? -27.576 21.887 -4.474 1.00 90.75 636 LEU A C 1
ATOM 5082 O O . LEU A 1 636 ? -27.688 21.154 -5.449 1.00 90.75 636 LEU A O 1
ATOM 5086 N N . ILE A 1 637 ? -27.401 21.422 -3.235 1.00 90.00 637 ILE A N 1
ATOM 5087 C CA . ILE A 1 637 ? -27.325 19.986 -2.918 1.00 90.00 637 ILE A CA 1
ATOM 5088 C C . ILE A 1 637 ? -28.623 19.276 -3.334 1.00 90.00 637 ILE A C 1
ATOM 5090 O O . ILE A 1 637 ? -28.580 18.214 -3.948 1.00 90.00 637 ILE A O 1
ATOM 5094 N N . PHE A 1 638 ? -29.780 19.878 -3.044 1.00 92.62 638 PHE A N 1
ATOM 5095 C CA . PHE A 1 638 ? -31.083 19.327 -3.416 1.00 92.62 638 PHE A CA 1
ATOM 5096 C C . PHE A 1 638 ? -31.260 19.228 -4.940 1.00 92.62 638 PHE A C 1
ATOM 5098 O O . PHE A 1 638 ? -31.729 18.212 -5.446 1.00 92.62 638 PHE A O 1
ATOM 5105 N N . ALA A 1 639 ? -30.820 20.245 -5.685 1.00 93.75 639 ALA A N 1
ATOM 5106 C CA . ALA A 1 639 ? -30.822 20.224 -7.145 1.00 93.75 639 ALA A CA 1
ATOM 5107 C C . ALA A 1 639 ? -29.852 19.178 -7.725 1.00 93.75 639 ALA A C 1
ATOM 5109 O O . ALA A 1 639 ? -30.220 18.457 -8.649 1.00 93.75 639 ALA A O 1
ATOM 5110 N N . MET A 1 640 ? -28.640 19.045 -7.172 1.00 92.88 640 MET A N 1
ATOM 5111 C CA . MET A 1 640 ? -27.671 18.025 -7.602 1.00 92.88 640 MET A CA 1
ATOM 5112 C C . MET A 1 640 ? -28.192 16.604 -7.356 1.00 92.88 640 MET A C 1
ATOM 5114 O O . MET A 1 640 ? -28.047 15.748 -8.228 1.00 92.88 640 MET A O 1
ATOM 5118 N N . ALA A 1 641 ? -28.860 16.373 -6.220 1.00 92.81 641 ALA A N 1
ATOM 5119 C CA . ALA A 1 641 ? -29.575 15.127 -5.955 1.00 92.81 641 ALA A CA 1
ATOM 5120 C C . ALA A 1 641 ? -30.664 14.869 -7.009 1.00 92.81 641 ALA A C 1
ATOM 5122 O O . ALA A 1 641 ? -30.746 13.765 -7.537 1.00 92.81 641 ALA A O 1
ATOM 5123 N N . GLY A 1 642 ? -31.444 15.893 -7.370 1.00 94.12 642 GLY A N 1
ATOM 5124 C CA . GLY A 1 642 ? -32.460 15.813 -8.422 1.00 94.12 642 GLY A CA 1
ATOM 5125 C C . GLY A 1 642 ? -31.917 15.372 -9.781 1.00 94.12 642 GLY A C 1
ATOM 5126 O O . GLY A 1 642 ? -32.483 14.470 -10.393 1.00 94.12 642 GLY A O 1
ATOM 5127 N N . ILE A 1 643 ? -30.800 15.957 -10.228 1.00 94.12 643 ILE A N 1
ATOM 5128 C CA . ILE A 1 643 ? -30.143 15.575 -11.492 1.00 94.12 643 ILE A CA 1
ATOM 5129 C C . ILE A 1 643 ? -29.649 14.127 -11.427 1.00 94.12 643 ILE A C 1
ATOM 5131 O O . ILE A 1 643 ? -29.854 13.369 -12.372 1.00 94.12 643 ILE A O 1
ATOM 5135 N N . ALA A 1 644 ? -29.013 13.730 -10.320 1.00 93.06 644 ALA A N 1
ATOM 5136 C CA . ALA A 1 644 ? -28.494 12.375 -10.151 1.00 93.06 644 ALA A CA 1
ATOM 5137 C C . ALA A 1 644 ? -29.611 11.317 -10.149 1.00 93.06 644 ALA A C 1
ATOM 5139 O O . ALA A 1 644 ? -29.465 10.280 -10.790 1.00 93.06 644 ALA A O 1
ATOM 5140 N N . ILE A 1 645 ? -30.739 11.601 -9.490 1.00 93.44 645 ILE A N 1
ATOM 5141 C CA . ILE A 1 645 ? -31.927 10.738 -9.508 1.00 93.44 645 ILE A CA 1
ATOM 5142 C C . ILE A 1 645 ? -32.499 10.641 -10.926 1.00 93.44 645 ILE A C 1
ATOM 5144 O O . ILE A 1 645 ? -32.766 9.542 -11.403 1.00 93.44 645 ILE A O 1
ATOM 5148 N N . GLU A 1 646 ? -32.706 11.775 -11.606 1.00 94.19 646 GLU A N 1
ATOM 5149 C CA . GLU A 1 646 ? -33.301 11.773 -12.948 1.00 94.19 646 GLU A CA 1
ATOM 5150 C C . GLU A 1 646 ? -32.412 11.022 -13.947 1.00 94.19 646 GLU A C 1
ATOM 5152 O O . GLU A 1 646 ? -32.926 10.264 -14.768 1.00 94.19 646 GLU A O 1
ATOM 5157 N N . PHE A 1 647 ? -31.090 11.173 -13.824 1.00 93.06 647 PHE A N 1
ATOM 5158 C CA . PHE A 1 647 ? -30.100 10.429 -14.597 1.00 93.06 647 PHE A CA 1
ATOM 5159 C C . PHE A 1 647 ? -30.180 8.911 -14.370 1.00 93.06 647 PHE A C 1
ATOM 5161 O O . PHE A 1 647 ? -30.075 8.158 -15.336 1.00 93.06 647 PHE A O 1
ATOM 5168 N N . ASP A 1 648 ? -30.374 8.465 -13.126 1.00 90.62 648 ASP A N 1
ATOM 5169 C CA . ASP A 1 648 ? -30.441 7.038 -12.786 1.00 90.62 648 ASP A CA 1
ATOM 5170 C C . ASP A 1 648 ? -31.775 6.385 -13.181 1.00 90.62 648 ASP A C 1
ATOM 5172 O O . ASP A 1 648 ? -31.798 5.219 -13.578 1.00 90.62 648 ASP A O 1
ATOM 5176 N N . GLU A 1 649 ? -32.893 7.106 -13.049 1.00 92.38 649 GLU A N 1
ATOM 5177 C CA . GLU A 1 649 ? -34.241 6.532 -13.191 1.00 92.38 649 GLU A CA 1
ATOM 5178 C C . GLU A 1 649 ? -34.889 6.780 -14.562 1.00 92.38 649 GLU A C 1
ATOM 5180 O O . GLU A 1 649 ? -35.825 6.066 -14.929 1.00 92.38 649 GLU A O 1
ATOM 5185 N N . THR A 1 650 ? -34.421 7.764 -15.339 1.00 89.25 650 THR A N 1
ATOM 5186 C CA . THR A 1 650 ? -35.048 8.125 -16.622 1.00 89.25 650 THR A CA 1
ATOM 5187 C C . THR A 1 650 ? -34.298 7.521 -17.807 1.00 89.25 650 THR A C 1
ATOM 5189 O O . THR A 1 650 ? -33.184 7.925 -18.147 1.00 89.25 650 THR A O 1
ATOM 5192 N N . GLU A 1 651 ? -34.950 6.598 -18.519 1.00 84.25 651 GLU A N 1
ATOM 5193 C CA . GLU A 1 651 ? -34.429 6.081 -19.787 1.00 84.25 651 GLU A CA 1
ATOM 5194 C C . GLU A 1 651 ? -34.204 7.218 -20.797 1.00 84.25 651 GLU A C 1
ATOM 5196 O O . GLU A 1 651 ? -35.064 8.071 -21.010 1.00 84.25 651 GLU A O 1
ATOM 5201 N N . ASN A 1 652 ? -33.046 7.217 -21.464 1.00 82.56 652 ASN A N 1
ATOM 5202 C CA . ASN A 1 652 ? -32.650 8.232 -22.448 1.00 82.56 652 ASN A CA 1
ATOM 5203 C C . ASN A 1 652 ? -32.596 9.684 -21.932 1.00 82.56 652 ASN A C 1
ATOM 5205 O O . ASN A 1 652 ? -32.569 10.594 -22.764 1.00 82.56 652 ASN A O 1
ATOM 5209 N N . PHE A 1 653 ? -32.509 9.914 -20.613 1.00 87.38 653 PHE A N 1
ATOM 5210 C CA . PHE A 1 653 ? -32.409 11.247 -19.992 1.00 87.38 653 PHE A CA 1
ATOM 5211 C C . PHE A 1 653 ? -31.520 12.218 -20.783 1.00 87.38 653 PHE A C 1
ATOM 5213 O O . PHE A 1 653 ? -31.967 13.275 -21.218 1.00 87.38 653 PHE A O 1
ATOM 5220 N N . LEU A 1 654 ? -30.283 11.806 -21.067 1.00 87.38 654 LEU A N 1
ATOM 5221 C CA . LEU A 1 654 ? -29.265 12.627 -21.727 1.00 87.38 654 LEU A CA 1
ATOM 5222 C C . LEU A 1 654 ? -29.698 13.149 -23.106 1.00 87.38 654 LEU A C 1
ATOM 5224 O O . LEU A 1 654 ? -29.430 14.299 -23.437 1.00 87.38 654 LEU A O 1
ATOM 5228 N N . ASN A 1 655 ? -30.382 12.319 -23.898 1.00 81.44 655 ASN A N 1
ATOM 5229 C CA . ASN A 1 655 ? -30.830 12.668 -25.251 1.00 81.44 655 ASN A CA 1
ATOM 5230 C C . ASN A 1 655 ? -32.184 13.389 -25.254 1.00 81.44 655 ASN A C 1
ATOM 5232 O O . ASN A 1 655 ? -32.531 14.034 -26.241 1.00 81.44 655 ASN A O 1
ATOM 5236 N N . ALA A 1 656 ? -32.959 13.255 -24.176 1.00 84.50 656 ALA A N 1
ATOM 5237 C CA . ALA A 1 656 ? -34.261 13.892 -24.020 1.00 84.50 656 ALA A CA 1
ATOM 5238 C C . ALA A 1 656 ? -34.162 15.352 -23.544 1.00 84.50 656 ALA A C 1
ATOM 5240 O O . ALA A 1 656 ? -35.126 16.104 -23.693 1.00 84.50 656 ALA A O 1
ATOM 5241 N N . LEU A 1 657 ? -33.016 15.764 -22.987 1.00 88.81 657 LEU A N 1
ATOM 5242 C CA . LEU A 1 657 ? -32.780 17.146 -22.570 1.00 88.81 657 LEU A CA 1
ATOM 5243 C C . LEU A 1 657 ? -32.775 18.106 -23.765 1.00 88.81 657 LEU A C 1
ATOM 5245 O O . LEU A 1 657 ? -32.126 17.865 -24.785 1.00 88.81 657 LEU A O 1
ATOM 5249 N N . SER A 1 658 ? -33.461 19.240 -23.604 1.00 88.38 658 SER A N 1
ATOM 5250 C CA . SER A 1 658 ? -33.330 20.363 -24.529 1.00 88.38 658 SER A CA 1
ATOM 5251 C C . SER A 1 658 ? -31.924 20.975 -24.441 1.00 88.38 658 SER A C 1
ATOM 5253 O O . SER A 1 658 ? -31.243 20.857 -23.425 1.00 88.38 658 SER A O 1
ATOM 5255 N N . ASP A 1 659 ? -31.488 21.680 -25.487 1.00 86.38 659 ASP A N 1
ATOM 5256 C CA . ASP A 1 659 ? -30.193 22.387 -25.497 1.00 86.38 659 ASP A CA 1
ATOM 5257 C C . ASP A 1 659 ? -30.106 23.466 -24.388 1.00 86.38 659 ASP A C 1
ATOM 5259 O O . ASP A 1 659 ? -29.025 23.794 -23.899 1.00 86.38 659 ASP A O 1
ATOM 5263 N N . GLU A 1 660 ? -31.246 24.008 -23.948 1.00 89.38 660 GLU A N 1
ATOM 5264 C CA . GLU A 1 660 ? -31.325 24.929 -22.809 1.00 89.38 660 GLU A CA 1
ATOM 5265 C C . GLU A 1 660 ? -31.152 24.192 -21.473 1.00 89.38 660 GLU A C 1
ATOM 5267 O O . GLU A 1 660 ? -30.311 24.587 -20.661 1.00 89.38 660 GLU A O 1
ATOM 5272 N N . ASP A 1 661 ? -31.863 23.077 -21.276 1.00 91.06 661 ASP A N 1
ATOM 5273 C CA . ASP A 1 661 ? -31.763 22.265 -20.059 1.00 91.06 661 ASP A CA 1
ATOM 5274 C C . ASP A 1 661 ? -30.380 21.623 -19.905 1.00 91.06 661 ASP A C 1
ATOM 5276 O O . ASP A 1 661 ? -29.843 21.570 -18.799 1.00 91.06 661 ASP A O 1
ATOM 5280 N N . ALA A 1 662 ? -29.764 21.178 -21.004 1.00 91.81 662 ALA A N 1
ATOM 5281 C CA . ALA A 1 662 ? -28.412 20.630 -20.999 1.00 91.81 662 ALA A CA 1
ATOM 5282 C C . ALA A 1 662 ? -27.385 21.692 -20.572 1.00 91.81 662 ALA A C 1
ATOM 5284 O O . ALA A 1 662 ? -26.576 21.444 -19.674 1.00 91.81 662 ALA A O 1
ATOM 5285 N N . ARG A 1 663 ? -27.451 22.911 -21.139 1.00 92.50 663 ARG A N 1
ATOM 5286 C CA . ARG A 1 663 ? -26.608 24.039 -20.692 1.00 92.50 663 ARG A CA 1
ATOM 5287 C C . ARG A 1 663 ? -26.851 24.390 -19.232 1.00 92.50 663 ARG A C 1
ATOM 5289 O O . ARG A 1 663 ? -25.910 24.766 -18.536 1.00 92.50 663 ARG A O 1
ATOM 5296 N N . HIS A 1 664 ? -28.092 24.287 -18.770 1.00 93.31 664 HIS A N 1
ATOM 5297 C CA . HIS A 1 664 ? -28.443 24.563 -17.385 1.00 93.31 664 HIS A CA 1
ATOM 5298 C C . HIS A 1 664 ? -27.879 23.508 -16.424 1.00 93.31 664 HIS A C 1
ATOM 5300 O O . HIS A 1 664 ? -27.229 23.876 -15.446 1.00 93.31 664 HIS A O 1
ATOM 5306 N N . ALA A 1 665 ? -28.023 22.217 -16.738 1.00 93.62 665 ALA A N 1
ATOM 5307 C CA . ALA A 1 665 ? -27.452 21.108 -15.967 1.00 93.62 665 ALA A CA 1
ATOM 5308 C C . ALA A 1 665 ? -25.918 21.204 -15.863 1.00 93.62 665 ALA A C 1
ATOM 5310 O O . ALA A 1 665 ? -25.343 21.011 -14.792 1.00 93.62 665 ALA A O 1
ATOM 5311 N N . LEU A 1 666 ? -25.241 21.609 -16.943 1.00 93.94 666 LEU A N 1
ATOM 5312 C CA . LEU A 1 666 ? -23.784 21.786 -16.959 1.00 93.94 666 LEU A CA 1
ATOM 5313 C C . LEU A 1 666 ? -23.277 22.859 -15.979 1.00 93.94 666 LEU A C 1
ATOM 5315 O O . LEU A 1 666 ? -22.118 22.814 -15.570 1.00 93.94 666 LEU A O 1
ATOM 5319 N N . ARG A 1 667 ? -24.127 23.790 -15.525 1.00 92.56 667 ARG A N 1
ATOM 5320 C CA . ARG A 1 667 ? -23.748 24.784 -14.500 1.00 92.56 667 ARG A CA 1
ATOM 5321 C C . ARG A 1 667 ? -23.457 24.152 -13.139 1.00 92.56 667 ARG A C 1
ATOM 5323 O O . ARG A 1 667 ? -22.755 24.752 -12.332 1.00 92.56 667 ARG A O 1
ATOM 5330 N N . TYR A 1 668 ? -23.995 22.967 -12.871 1.00 91.81 668 TYR A N 1
ATOM 5331 C CA . TYR A 1 668 ? -23.803 22.259 -11.605 1.00 91.81 668 TYR A CA 1
ATOM 5332 C C . TYR A 1 668 ? -22.464 21.516 -11.535 1.00 91.81 668 TYR A C 1
ATOM 5334 O O . TYR A 1 668 ? -22.017 21.167 -10.448 1.00 91.81 668 TYR A O 1
ATOM 5342 N N . VAL A 1 669 ? -21.797 21.309 -12.673 1.00 90.88 669 VAL A N 1
ATOM 5343 C CA . VAL A 1 669 ? -20.555 20.527 -12.776 1.00 90.88 669 VAL A CA 1
ATOM 5344 C C . VAL A 1 669 ? -19.423 21.151 -11.956 1.00 90.88 669 VAL A C 1
ATOM 5346 O O . VAL A 1 669 ? -18.766 20.453 -11.196 1.00 90.88 669 VAL A O 1
ATOM 5349 N N . ALA A 1 670 ? -19.253 22.476 -12.031 1.00 85.31 670 ALA A N 1
ATOM 5350 C CA . ALA A 1 670 ? -18.223 23.214 -11.286 1.00 85.31 670 ALA A CA 1
ATOM 5351 C C . ALA A 1 670 ? -18.504 23.332 -9.773 1.00 85.31 670 ALA A C 1
ATOM 5353 O O . ALA A 1 670 ? -17.739 23.958 -9.039 1.00 85.31 670 ALA A O 1
ATOM 5354 N N . TRP A 1 671 ? -19.630 22.783 -9.313 1.00 86.62 671 TRP A N 1
ATOM 5355 C CA . TRP A 1 671 ? -20.054 22.788 -7.920 1.00 86.62 671 TRP A CA 1
ATOM 5356 C C . TRP A 1 671 ? -19.888 21.426 -7.249 1.00 86.62 671 TRP A C 1
ATOM 5358 O O . TRP A 1 671 ? -20.320 21.289 -6.110 1.00 86.62 671 TRP A O 1
ATOM 5368 N N . GLU A 1 672 ? -19.255 20.431 -7.869 1.00 85.75 672 GLU A N 1
ATOM 5369 C CA . GLU A 1 672 ? -18.849 19.208 -7.163 1.00 85.75 672 GLU A CA 1
ATOM 5370 C C . GLU A 1 672 ? -17.603 19.468 -6.291 1.00 85.75 672 GLU A C 1
ATOM 5372 O O . GLU A 1 672 ? -16.863 20.422 -6.522 1.00 85.75 672 GLU A O 1
ATOM 5377 N N . LEU A 1 673 ? -17.441 18.729 -5.188 1.00 76.12 673 LEU A N 1
ATOM 5378 C CA . LEU A 1 673 ? -16.338 18.930 -4.239 1.00 76.12 673 LEU A CA 1
ATOM 5379 C C . LEU A 1 673 ? -15.090 18.125 -4.616 1.00 76.12 673 LEU A C 1
ATOM 5381 O O . LEU A 1 673 ? -13.981 18.586 -4.365 1.00 76.12 673 LEU A O 1
ATOM 5385 N N . ASN A 1 674 ? -15.278 16.924 -5.164 1.00 79.06 674 ASN A N 1
ATOM 5386 C CA . ASN A 1 674 ? -14.215 15.950 -5.411 1.00 79.06 674 ASN A CA 1
ATOM 5387 C C . ASN A 1 674 ? -14.190 15.526 -6.889 1.00 79.06 674 ASN A C 1
ATOM 5389 O O . ASN A 1 674 ? -14.443 14.365 -7.213 1.00 79.06 674 ASN A O 1
ATOM 5393 N N . GLY A 1 675 ? -13.904 16.469 -7.790 1.00 85.94 675 GLY A N 1
ATOM 5394 C CA . GLY A 1 675 ? -13.873 16.220 -9.229 1.00 85.94 675 GLY A CA 1
ATOM 5395 C C . GLY A 1 675 ? -15.174 16.630 -9.911 1.00 85.94 675 GLY A C 1
ATOM 5396 O O . GLY A 1 675 ? -15.607 17.771 -9.798 1.00 85.94 675 GLY A O 1
ATOM 5397 N N . PHE A 1 676 ? -15.807 15.701 -10.628 1.00 90.38 676 PHE A N 1
ATOM 5398 C CA . PHE A 1 676 ? -17.035 15.978 -11.374 1.00 90.38 676 PHE A CA 1
ATOM 5399 C C . PHE A 1 676 ? -18.144 14.975 -11.063 1.00 90.38 676 PHE A C 1
ATOM 5401 O O . PHE A 1 676 ? -17.854 13.812 -10.773 1.00 90.38 676 PHE A O 1
ATOM 5408 N N . PRO A 1 677 ? -19.421 15.382 -11.190 1.00 90.50 677 PRO A N 1
ATOM 5409 C CA . PRO A 1 677 ? -20.537 14.462 -11.035 1.00 90.50 677 PRO A CA 1
ATOM 5410 C C . PRO A 1 677 ? -20.478 13.319 -12.055 1.00 90.50 677 PRO A C 1
ATOM 5412 O O . PRO A 1 677 ? -20.139 13.529 -13.220 1.00 90.50 677 PRO A O 1
ATOM 5415 N N . ARG A 1 678 ? -20.905 12.116 -11.657 1.00 89.00 678 ARG A N 1
ATOM 5416 C CA . ARG A 1 678 ? -20.902 10.908 -12.513 1.00 89.00 678 ARG A CA 1
ATOM 5417 C C . ARG A 1 678 ? -21.671 11.047 -13.834 1.00 89.00 678 ARG A C 1
ATOM 5419 O O . ARG A 1 678 ? -21.363 10.362 -14.803 1.00 89.00 678 ARG A O 1
ATOM 5426 N N . TRP A 1 679 ? -22.654 11.941 -13.887 1.00 91.00 679 TRP A N 1
ATOM 5427 C CA . TRP A 1 679 ? -23.450 12.220 -15.083 1.00 91.00 679 TRP A CA 1
ATOM 5428 C C . TRP A 1 679 ? -22.783 13.219 -16.048 1.00 91.00 679 TRP A C 1
ATOM 5430 O O . TRP A 1 679 ? -23.285 13.407 -17.156 1.00 91.00 679 TRP A O 1
ATOM 5440 N N . PHE A 1 680 ? -21.656 13.844 -15.678 1.00 93.75 680 PHE A N 1
ATOM 5441 C CA . PHE A 1 680 ? -20.996 14.868 -16.496 1.00 93.75 680 PHE A CA 1
ATOM 5442 C C . PHE A 1 680 ? -20.474 14.329 -17.831 1.00 93.75 680 PHE A C 1
ATOM 5444 O O . PHE A 1 680 ? -20.825 14.875 -18.874 1.00 93.75 680 PHE A O 1
ATOM 5451 N N . GLU A 1 681 ? -19.666 13.262 -17.829 1.00 93.94 681 GLU A N 1
ATOM 5452 C CA . GLU A 1 681 ? -19.110 12.708 -19.072 1.00 93.94 681 GLU A CA 1
ATOM 5453 C C . GLU A 1 681 ? -20.214 12.235 -20.039 1.00 93.94 681 GLU A C 1
ATOM 5455 O O . GLU A 1 681 ? -20.199 12.660 -21.199 1.00 93.94 681 GLU A O 1
ATOM 5460 N N . PRO A 1 682 ? -21.223 11.446 -19.609 1.00 93.19 682 PRO A N 1
ATOM 5461 C CA . PRO A 1 682 ? -22.332 11.077 -20.487 1.00 93.19 682 PRO A CA 1
ATOM 5462 C C . PRO A 1 682 ? -23.090 12.289 -21.053 1.00 93.19 682 PRO A C 1
ATOM 5464 O O . PRO A 1 682 ? -23.415 12.308 -22.243 1.00 93.19 682 PRO A O 1
ATOM 5467 N N . LEU A 1 683 ? -23.331 13.323 -20.237 1.00 93.38 683 LEU A N 1
ATOM 5468 C CA . LEU A 1 683 ? -23.994 14.554 -20.678 1.00 93.38 683 LEU A CA 1
ATOM 5469 C C . LEU A 1 683 ? -23.149 15.328 -21.693 1.00 93.38 683 LEU A C 1
ATOM 5471 O O . LEU A 1 683 ? -23.679 15.802 -22.698 1.00 93.38 683 LEU A O 1
ATOM 5475 N N . TYR A 1 684 ? -21.838 15.406 -21.469 1.00 94.06 684 TYR A N 1
ATOM 5476 C CA . TYR A 1 684 ? -20.899 16.021 -22.399 1.00 94.06 684 TYR A CA 1
ATOM 5477 C C . TYR A 1 684 ? -20.928 15.317 -23.757 1.00 94.06 684 TYR A C 1
ATOM 5479 O O . TYR A 1 684 ? -21.015 15.971 -24.791 1.00 94.06 684 TYR A O 1
ATOM 5487 N N . ARG A 1 685 ? -20.906 13.979 -23.781 1.00 92.94 685 ARG A N 1
ATOM 5488 C CA . ARG A 1 685 ? -20.936 13.206 -25.035 1.00 92.94 685 ARG A CA 1
ATOM 5489 C C . ARG A 1 685 ? -22.250 13.372 -25.805 1.00 92.94 685 ARG A C 1
ATOM 5491 O O . ARG A 1 685 ? -22.219 13.354 -27.033 1.00 92.94 685 ARG A O 1
ATOM 5498 N N . ALA A 1 686 ? -23.373 13.555 -25.110 1.00 92.69 686 ALA A N 1
ATOM 5499 C CA . ALA A 1 686 ? -24.671 13.820 -25.734 1.00 92.69 686 ALA A CA 1
ATOM 5500 C C . ALA A 1 686 ? -24.796 15.264 -26.264 1.00 92.69 686 ALA A C 1
ATOM 5502 O O . ALA A 1 686 ? -25.372 15.478 -27.330 1.00 92.69 686 ALA A O 1
ATOM 5503 N N . HIS A 1 687 ? -24.209 16.245 -25.565 1.00 92.62 687 HIS A N 1
ATOM 5504 C CA . HIS A 1 687 ? -24.280 17.676 -25.906 1.00 92.62 687 HIS A CA 1
ATOM 5505 C C . HIS A 1 687 ? -22.887 18.337 -25.947 1.00 92.62 687 HIS A C 1
ATOM 5507 O O . HIS A 1 687 ? -22.616 19.265 -25.179 1.00 92.62 687 HIS A O 1
ATOM 5513 N N . PRO A 1 688 ? -21.985 17.920 -26.857 1.00 92.31 688 PRO A N 1
ATOM 5514 C CA . PRO A 1 688 ? -20.560 18.273 -26.795 1.00 92.31 688 PRO A CA 1
ATOM 5515 C C . PRO A 1 688 ? -20.297 19.772 -26.927 1.00 92.31 688 PRO A C 1
ATOM 5517 O O . PRO A 1 688 ? -19.459 20.327 -26.220 1.00 92.31 688 PRO A O 1
ATOM 5520 N N . LYS A 1 689 ? -21.063 20.467 -27.776 1.00 92.31 689 LYS A N 1
ATOM 5521 C CA . LYS A 1 689 ? -20.929 21.920 -27.942 1.00 92.31 689 LYS A CA 1
ATOM 5522 C C . LYS A 1 689 ? -21.255 22.671 -26.646 1.00 92.31 689 LYS A C 1
ATOM 5524 O O . LYS A 1 689 ? -20.477 23.520 -26.224 1.00 92.31 689 LYS A O 1
ATOM 5529 N N . ALA A 1 690 ? -22.383 22.345 -26.012 1.00 93.38 690 ALA A N 1
ATOM 5530 C CA . ALA A 1 690 ? -22.789 22.949 -24.745 1.00 93.38 690 ALA A CA 1
ATOM 5531 C C . ALA A 1 690 ? -21.810 22.593 -23.614 1.00 93.38 690 ALA A C 1
ATOM 5533 O O . ALA A 1 690 ? -21.445 23.461 -22.820 1.00 93.38 690 ALA A O 1
ATOM 5534 N N . GLY A 1 691 ? -21.350 21.337 -23.576 1.00 93.19 691 GLY A N 1
ATOM 5535 C CA . GLY A 1 691 ? -20.348 20.846 -22.630 1.00 93.19 691 GLY A CA 1
ATOM 5536 C C . GLY A 1 691 ? -19.045 21.634 -22.699 1.00 93.19 691 GLY A C 1
ATOM 5537 O O . GLY A 1 691 ? -18.578 22.147 -21.680 1.00 93.19 691 GLY A O 1
ATOM 5538 N N . LEU A 1 692 ? -18.481 21.785 -23.901 1.00 94.06 692 LEU A N 1
ATOM 5539 C CA . LEU A 1 692 ? -17.244 22.535 -24.104 1.00 94.06 692 LEU A CA 1
ATOM 5540 C C . LEU A 1 692 ? -17.413 24.019 -23.761 1.00 94.06 692 LEU A C 1
ATOM 5542 O O . LEU A 1 692 ? -16.546 24.575 -23.096 1.00 94.06 692 LEU A O 1
ATOM 5546 N N . GLU A 1 693 ? -18.524 24.652 -24.153 1.00 93.56 693 GLU A N 1
ATOM 5547 C CA . GLU A 1 693 ? -18.823 26.051 -23.804 1.00 93.56 693 GLU A CA 1
ATOM 5548 C C . GLU A 1 693 ? -18.861 26.267 -22.279 1.00 93.56 693 GLU A C 1
ATOM 5550 O O . GLU A 1 693 ? -18.304 27.248 -21.778 1.00 93.56 693 GLU A O 1
ATOM 5555 N N . ALA A 1 694 ? -19.481 25.347 -21.533 1.00 92.44 694 ALA A N 1
ATOM 5556 C CA . ALA A 1 694 ? -19.579 25.428 -20.078 1.00 92.44 694 ALA A CA 1
ATOM 5557 C C . ALA A 1 694 ? -18.211 25.277 -19.393 1.00 92.44 694 ALA A C 1
ATOM 5559 O O . ALA A 1 694 ? -17.863 26.092 -18.535 1.00 92.44 694 ALA A O 1
ATOM 5560 N N . VAL A 1 695 ? -17.419 24.282 -19.807 1.00 94.19 695 VAL A N 1
ATOM 5561 C CA . VAL A 1 695 ? -16.061 24.070 -19.283 1.00 94.19 695 VAL A CA 1
ATOM 5562 C C . VAL A 1 695 ? -15.155 25.245 -19.639 1.00 94.19 695 VAL A C 1
ATOM 5564 O O . VAL A 1 695 ? -14.476 25.776 -18.766 1.00 94.19 695 VAL A O 1
ATOM 5567 N N . ALA A 1 696 ? -15.172 25.691 -20.899 1.00 94.12 696 ALA A N 1
ATOM 5568 C CA . ALA A 1 696 ? -14.344 26.792 -21.382 1.00 94.12 696 ALA A CA 1
ATOM 5569 C C . ALA A 1 696 ? -14.586 28.082 -20.591 1.00 94.12 696 ALA A C 1
ATOM 5571 O O . ALA A 1 696 ? -13.637 28.800 -20.284 1.00 94.12 696 ALA A O 1
ATOM 5572 N N . LYS A 1 697 ? -15.843 28.360 -20.224 1.00 92.88 697 LYS A N 1
ATOM 5573 C CA . LYS A 1 697 ? -16.207 29.547 -19.446 1.00 92.88 697 LYS A CA 1
ATOM 5574 C C . LYS A 1 697 ? -15.514 29.586 -18.080 1.00 92.88 697 LYS A C 1
ATOM 5576 O O . LYS A 1 697 ? -14.923 30.606 -17.735 1.00 92.88 697 LYS A O 1
ATOM 5581 N N . GLU A 1 698 ? -15.586 28.498 -17.314 1.00 92.44 698 GLU A N 1
ATOM 5582 C CA . GLU A 1 698 ? -14.946 28.422 -15.993 1.00 92.44 698 GLU A CA 1
ATOM 5583 C C . GLU A 1 698 ? -13.424 28.276 -16.104 1.00 92.44 698 GLU A C 1
ATOM 5585 O O . GLU A 1 698 ? -12.703 28.884 -15.317 1.00 92.44 698 GLU A O 1
ATOM 5590 N N . LEU A 1 699 ? -12.938 27.536 -17.107 1.00 93.62 699 LEU A N 1
ATOM 5591 C CA . LEU A 1 699 ? -11.512 27.343 -17.365 1.00 93.62 699 LEU A CA 1
ATOM 5592 C C . LEU A 1 699 ? -10.817 28.670 -17.686 1.00 93.62 699 LEU A C 1
ATOM 5594 O O . LEU A 1 699 ? -9.850 29.021 -17.023 1.00 93.62 699 LEU A O 1
ATOM 5598 N N . ILE A 1 700 ? -11.314 29.432 -18.666 1.00 93.38 700 ILE A N 1
ATOM 5599 C CA . ILE A 1 700 ? -10.722 30.727 -19.043 1.00 93.38 700 ILE A CA 1
ATOM 5600 C C . ILE A 1 700 ? -10.788 31.702 -17.867 1.00 93.38 700 ILE A C 1
ATOM 5602 O O . ILE A 1 700 ? -9.810 32.391 -17.584 1.00 93.38 700 ILE A O 1
ATOM 5606 N N . TRP A 1 701 ? -11.909 31.721 -17.139 1.00 91.81 701 TRP A N 1
ATOM 5607 C CA . TRP A 1 701 ? -12.027 32.557 -15.951 1.00 91.81 701 TRP A CA 1
ATOM 5608 C C . TRP A 1 701 ? -10.971 32.207 -14.896 1.00 91.81 701 TRP A C 1
ATOM 5610 O O . TRP A 1 701 ? -10.328 33.113 -14.366 1.00 91.81 701 TRP A O 1
ATOM 5620 N N . GLU A 1 702 ? -10.757 30.919 -14.610 1.00 91.56 702 GLU A N 1
ATOM 5621 C CA . GLU A 1 702 ? -9.721 30.480 -13.674 1.00 91.56 702 GLU A CA 1
ATOM 5622 C C . GLU A 1 702 ? -8.326 30.886 -14.159 1.00 91.56 702 GLU A C 1
ATOM 5624 O O . GLU A 1 702 ? -7.543 31.417 -13.367 1.00 91.56 702 GLU A O 1
ATOM 5629 N N . LEU A 1 703 ? -8.029 30.721 -15.452 1.00 92.00 703 LEU A N 1
ATOM 5630 C CA . LEU A 1 703 ? -6.754 31.143 -16.034 1.00 92.00 703 LEU A CA 1
ATOM 5631 C C . LEU A 1 703 ? -6.512 32.654 -15.842 1.00 92.00 703 LEU A C 1
ATOM 5633 O O . LEU A 1 703 ? -5.450 33.044 -15.358 1.00 92.00 703 LEU A O 1
ATOM 5637 N N . ASP A 1 704 ? -7.514 33.496 -16.114 1.00 91.19 704 ASP A N 1
ATOM 5638 C CA . ASP A 1 704 ? -7.424 34.961 -15.985 1.00 91.19 704 ASP A CA 1
ATOM 5639 C C . ASP A 1 704 ? -7.313 35.455 -14.528 1.00 91.19 704 ASP A C 1
ATOM 5641 O O . ASP A 1 704 ? -6.797 36.548 -14.274 1.00 91.19 704 ASP A O 1
ATOM 5645 N N . HIS A 1 705 ? -7.796 34.673 -13.555 1.00 88.00 705 HIS A N 1
ATOM 5646 C CA . HIS A 1 705 ? -7.890 35.078 -12.143 1.00 88.00 705 HIS A CA 1
ATOM 5647 C C . HIS A 1 705 ? -6.922 34.328 -11.214 1.00 88.00 705 HIS A C 1
ATOM 5649 O O . HIS A 1 705 ? -6.942 34.536 -9.997 1.00 88.00 705 HIS A O 1
ATOM 5655 N N . SER A 1 706 ? -6.039 33.503 -11.778 1.00 85.50 706 SER A N 1
ATOM 5656 C CA . SER A 1 706 ? -5.006 32.759 -11.054 1.00 85.50 706 SER A CA 1
ATOM 5657 C C . SER A 1 706 ? -3.951 33.690 -10.443 1.00 85.50 706 SER A C 1
ATOM 5659 O O . SER A 1 706 ? -3.208 34.372 -11.151 1.00 85.50 706 SER A O 1
ATOM 5661 N N . LYS A 1 707 ? -3.841 33.704 -9.109 1.00 82.25 707 LYS A N 1
ATOM 5662 C CA . LYS A 1 707 ? -2.833 34.486 -8.361 1.00 82.25 707 LYS A CA 1
ATOM 5663 C C . LYS A 1 707 ? -1.750 33.576 -7.783 1.00 82.25 707 LYS A C 1
ATOM 5665 O O . LYS A 1 707 ? -2.037 32.434 -7.443 1.00 82.25 707 LYS A O 1
ATOM 5670 N N . ALA A 1 708 ? -0.528 34.098 -7.641 1.00 76.12 708 ALA A N 1
ATOM 5671 C CA . ALA A 1 708 ? 0.648 33.326 -7.221 1.00 76.12 708 ALA A CA 1
ATOM 5672 C C . ALA A 1 708 ? 0.463 32.584 -5.879 1.00 76.12 708 ALA A C 1
ATOM 5674 O O . ALA A 1 708 ? 0.735 31.392 -5.815 1.00 76.12 708 ALA A O 1
ATOM 5675 N N . ASP A 1 709 ? -0.086 33.250 -4.855 1.00 72.38 709 ASP A N 1
ATOM 5676 C CA . ASP A 1 709 ? -0.162 32.719 -3.478 1.00 72.38 709 ASP A CA 1
ATOM 5677 C C . ASP A 1 709 ? -1.548 32.179 -3.076 1.00 72.38 709 ASP A C 1
ATOM 5679 O O . ASP A 1 709 ? -1.852 32.050 -1.888 1.00 72.38 709 ASP A O 1
ATOM 5683 N N . GLN A 1 710 ? -2.441 31.926 -4.039 1.00 71.00 710 GLN A N 1
ATOM 5684 C CA . GLN A 1 710 ? -3.789 31.431 -3.746 1.00 71.00 710 GLN A CA 1
ATOM 5685 C C . GLN A 1 710 ? -3.944 29.986 -4.223 1.00 71.00 710 GLN A C 1
ATOM 5687 O O . GLN A 1 710 ? -3.825 29.748 -5.424 1.00 71.00 710 GLN A O 1
ATOM 5692 N N . PRO A 1 711 ? -4.235 29.025 -3.325 1.00 60.88 711 PRO A N 1
ATOM 5693 C CA . PRO A 1 711 ? -4.591 27.683 -3.752 1.00 60.88 711 PRO A CA 1
ATOM 5694 C C . PRO A 1 711 ? -5.903 27.748 -4.536 1.00 60.88 711 PRO A C 1
ATOM 5696 O O . PRO A 1 711 ? -6.957 28.106 -4.004 1.00 60.88 711 PRO A O 1
ATOM 5699 N N . THR A 1 712 ? -5.827 27.423 -5.819 1.00 65.56 712 THR A N 1
ATOM 5700 C CA . THR A 1 712 ? -6.970 27.333 -6.725 1.00 65.56 712 THR A CA 1
ATOM 5701 C C . THR A 1 712 ? -7.279 25.862 -6.953 1.00 65.56 712 THR A C 1
ATOM 5703 O O . THR A 1 712 ? -6.701 25.203 -7.809 1.00 65.56 712 THR A O 1
ATOM 5706 N N . HIS A 1 713 ? -8.182 25.333 -6.132 1.00 67.81 713 HIS A N 1
ATOM 5707 C CA . HIS A 1 713 ? -8.845 24.056 -6.384 1.00 67.81 713 HIS A CA 1
ATOM 5708 C C . HIS A 1 713 ? -10.209 24.380 -6.999 1.00 67.81 713 HIS A C 1
ATOM 5710 O O . HIS A 1 713 ? -11.202 24.557 -6.290 1.00 67.81 713 HIS A O 1
ATOM 5716 N N . HIS A 1 714 ? -10.203 24.635 -8.307 1.00 80.75 714 HIS A N 1
ATOM 5717 C CA . HIS A 1 714 ? -11.399 24.836 -9.129 1.00 80.75 714 HIS A CA 1
ATOM 5718 C C . HIS A 1 714 ? -11.349 23.856 -10.310 1.00 80.75 714 HIS A C 1
ATOM 5720 O O . HIS A 1 714 ? -10.870 22.734 -10.155 1.00 80.75 714 HIS A O 1
ATOM 5726 N N . ILE A 1 715 ? -11.816 24.251 -11.492 1.00 88.88 715 ILE A N 1
ATOM 5727 C CA . ILE A 1 715 ? -12.033 23.330 -12.604 1.00 88.88 715 ILE A CA 1
ATOM 5728 C C . ILE A 1 715 ? -10.729 22.775 -13.197 1.00 88.88 715 ILE A C 1
ATOM 5730 O O . ILE A 1 715 ? -10.721 21.644 -13.664 1.00 88.88 715 ILE A O 1
ATOM 5734 N N . LEU A 1 716 ? -9.613 23.512 -13.168 1.00 90.44 716 LEU A N 1
ATOM 5735 C CA . LEU A 1 716 ? -8.353 23.086 -13.790 1.00 90.44 716 LEU A CA 1
ATOM 5736 C C . LEU A 1 716 ? -7.727 21.861 -13.101 1.00 90.44 716 LEU A C 1
ATOM 5738 O O . LEU A 1 716 ? -7.238 20.951 -13.777 1.00 90.44 716 LEU A O 1
ATOM 5742 N N . HIS A 1 717 ? -7.766 21.831 -11.766 1.00 89.56 717 HIS A N 1
ATOM 5743 C CA . HIS A 1 717 ? -7.364 20.670 -10.969 1.00 89.56 717 HIS A CA 1
ATOM 5744 C C . HIS A 1 717 ? -8.215 19.449 -11.335 1.00 89.56 717 HIS A C 1
ATOM 5746 O O . HIS A 1 717 ? -7.685 18.375 -11.631 1.00 89.56 717 HIS A O 1
ATOM 5752 N N . ASP A 1 718 ? -9.535 19.634 -11.362 1.00 90.00 718 ASP A N 1
ATOM 5753 C CA . ASP A 1 718 ? -10.469 18.542 -11.601 1.00 90.00 718 ASP A CA 1
ATOM 5754 C C . ASP A 1 718 ? -10.372 18.024 -13.036 1.00 90.00 718 ASP A C 1
ATOM 5756 O O . ASP A 1 718 ? -10.420 16.811 -13.253 1.00 90.00 718 ASP A O 1
ATOM 5760 N N . ILE A 1 719 ? -10.127 18.911 -14.011 1.00 92.50 719 ILE A N 1
ATOM 5761 C CA . ILE A 1 719 ? -9.904 18.524 -15.406 1.00 92.50 719 ILE A CA 1
ATOM 5762 C C . ILE A 1 719 ? -8.745 17.533 -15.505 1.00 92.50 719 ILE A C 1
ATOM 5764 O O . ILE A 1 719 ? -8.910 16.473 -16.113 1.00 92.50 719 ILE A O 1
ATOM 5768 N N . LEU A 1 720 ? -7.606 17.862 -14.882 1.00 90.88 720 LEU A N 1
ATOM 5769 C CA . LEU A 1 720 ? -6.392 17.052 -14.949 1.00 90.88 720 LEU A CA 1
ATOM 5770 C C . LEU A 1 720 ? -6.598 15.637 -14.392 1.00 90.88 720 LEU A C 1
ATOM 5772 O O . LEU A 1 720 ? -6.146 14.663 -15.002 1.00 90.88 720 LEU A O 1
ATOM 5776 N N . TYR A 1 721 ? -7.204 15.526 -13.208 1.00 88.62 721 TYR A N 1
ATOM 5777 C CA . TYR A 1 721 ? -7.253 14.258 -12.474 1.00 88.62 721 TYR A CA 1
ATOM 5778 C C . TYR A 1 721 ? -8.505 13.431 -12.763 1.00 88.62 721 TYR A C 1
ATOM 5780 O O . TYR A 1 721 ? -8.435 12.202 -12.722 1.00 88.62 721 TYR A O 1
ATOM 5788 N N . HIS A 1 722 ? -9.630 14.073 -13.080 1.00 89.31 722 HIS A N 1
ATOM 5789 C CA . HIS A 1 722 ? -10.924 13.402 -13.208 1.00 89.31 722 HIS A CA 1
ATOM 5790 C C . HIS A 1 722 ? -11.444 13.338 -14.650 1.00 89.31 722 HIS A C 1
ATOM 5792 O O . HIS A 1 722 ? -12.354 12.553 -14.915 1.00 89.31 722 HIS A O 1
ATOM 5798 N N . THR A 1 723 ? -10.869 14.091 -15.601 1.00 91.06 723 THR A N 1
ATOM 5799 C CA . THR A 1 723 ? -11.304 14.058 -17.016 1.00 91.06 723 THR A CA 1
ATOM 5800 C C . THR A 1 723 ? -10.170 13.957 -18.046 1.00 91.06 723 THR A C 1
ATOM 5802 O O . THR A 1 723 ? -10.101 14.781 -18.962 1.00 91.06 723 THR A O 1
ATOM 5805 N N . PRO A 1 724 ? -9.321 12.909 -18.013 1.00 90.12 724 PRO A N 1
ATOM 5806 C CA . PRO A 1 724 ? -8.316 12.695 -19.060 1.00 90.12 724 PRO A CA 1
ATOM 5807 C C . PRO A 1 724 ? -8.887 12.698 -20.488 1.00 90.12 724 PRO A C 1
ATOM 5809 O O . PRO A 1 724 ? -8.229 13.127 -21.432 1.00 90.12 724 PRO A O 1
ATOM 5812 N N . TRP A 1 725 ? -10.138 12.259 -20.648 1.00 92.81 725 TRP A N 1
ATOM 5813 C CA . TRP A 1 725 ? -10.857 12.211 -21.922 1.00 92.81 725 TRP A CA 1
ATOM 5814 C C . TRP A 1 725 ? -11.191 13.588 -22.518 1.00 92.81 725 TRP A C 1
ATOM 5816 O O . TRP A 1 725 ? -11.525 13.657 -23.701 1.00 92.81 725 TRP A O 1
ATOM 5826 N N . LEU A 1 726 ? -11.117 14.661 -21.724 1.00 93.81 726 LEU A N 1
ATOM 5827 C CA . LEU A 1 726 ? -11.443 16.033 -22.126 1.00 93.81 726 LEU A CA 1
ATOM 5828 C C . LEU A 1 726 ? -10.204 16.830 -22.560 1.00 93.81 726 LEU A C 1
ATOM 5830 O O . LEU A 1 726 ? -10.328 17.869 -23.207 1.00 93.81 726 LEU A O 1
ATOM 5834 N N . HIS A 1 727 ? -9.000 16.345 -22.238 1.00 94.50 727 HIS A N 1
ATOM 5835 C CA . HIS A 1 727 ? -7.748 17.081 -22.431 1.00 94.50 727 HIS A CA 1
ATOM 5836 C C . HIS A 1 727 ? -7.548 17.557 -23.874 1.00 94.50 727 HIS A C 1
ATOM 5838 O O . HIS A 1 727 ? -7.150 18.701 -24.085 1.00 94.50 727 HIS A O 1
ATOM 5844 N N . ALA A 1 728 ? -7.859 16.711 -24.862 1.00 94.00 728 ALA A N 1
ATOM 5845 C CA . ALA A 1 728 ? -7.754 17.045 -26.284 1.00 94.00 728 ALA A CA 1
ATOM 5846 C C . ALA A 1 728 ? -8.631 18.240 -26.691 1.00 94.00 728 ALA A C 1
ATOM 5848 O O . ALA A 1 728 ? -8.216 19.056 -27.510 1.00 94.00 728 ALA A O 1
ATOM 5849 N N . GLU A 1 729 ? -9.819 18.376 -26.098 1.00 94.62 729 GLU A N 1
ATOM 5850 C CA . GLU A 1 729 ? -10.784 19.419 -26.462 1.00 94.62 729 GLU A CA 1
ATOM 5851 C C . GLU A 1 729 ? -10.477 20.759 -25.776 1.00 94.62 729 GLU A C 1
ATOM 5853 O O . GLU A 1 729 ? -10.676 21.817 -26.371 1.00 94.62 729 GLU A O 1
ATOM 5858 N N . VAL A 1 730 ? -9.942 20.737 -24.548 1.00 95.69 730 VAL A N 1
ATOM 5859 C CA . VAL A 1 730 ? -9.576 21.965 -23.811 1.00 95.69 730 VAL A CA 1
ATOM 5860 C C . VAL A 1 730 ? -8.163 22.461 -24.112 1.00 95.69 730 VAL A C 1
ATOM 5862 O O . VAL A 1 730 ? -7.865 23.636 -23.895 1.00 95.69 730 VAL A O 1
ATOM 5865 N N . ALA A 1 731 ? -7.280 21.603 -24.627 1.00 95.44 731 ALA A N 1
ATOM 5866 C CA . ALA A 1 731 ? -5.891 21.961 -24.890 1.00 95.44 731 ALA A CA 1
ATOM 5867 C C . ALA A 1 731 ? -5.700 23.166 -25.821 1.00 95.44 731 ALA A C 1
ATOM 5869 O O . ALA A 1 731 ? -4.849 23.988 -25.489 1.00 95.44 731 ALA A O 1
ATOM 5870 N N . PRO A 1 732 ? -6.469 23.351 -26.915 1.00 95.50 732 PRO A N 1
ATOM 5871 C CA . PRO A 1 732 ? -6.357 24.557 -27.735 1.00 95.50 732 PRO A CA 1
ATOM 5872 C C . PRO A 1 732 ? -6.585 25.845 -26.932 1.00 95.50 732 PRO A C 1
ATOM 5874 O O . PRO A 1 732 ? -5.836 26.804 -27.092 1.00 95.50 732 PRO A O 1
ATOM 5877 N N . LEU A 1 733 ? -7.552 25.845 -26.005 1.00 95.75 733 LEU A N 1
ATOM 5878 C CA . LEU A 1 733 ? -7.857 27.002 -25.154 1.00 95.75 733 LEU A CA 1
ATOM 5879 C C . LEU A 1 733 ? -6.695 27.320 -24.207 1.00 95.75 733 LEU A C 1
ATOM 5881 O O . LEU A 1 733 ? -6.280 28.471 -24.093 1.00 95.75 733 LEU A O 1
ATOM 5885 N N . VAL A 1 734 ? -6.149 26.289 -23.555 1.00 96.50 734 VAL A N 1
ATOM 5886 C CA . VAL A 1 734 ? -5.003 26.425 -22.643 1.00 96.50 734 VAL A CA 1
ATOM 5887 C C . VAL A 1 734 ? -3.752 26.870 -23.405 1.00 96.50 734 VAL A C 1
ATOM 5889 O O . VAL A 1 734 ? -3.022 27.744 -22.940 1.00 96.50 734 VAL A O 1
ATOM 5892 N N . LEU A 1 735 ? -3.510 26.292 -24.583 1.00 95.56 735 LEU A N 1
ATOM 5893 C CA . LEU A 1 735 ? -2.361 26.595 -25.432 1.00 95.56 735 LEU A CA 1
ATOM 5894 C C . LEU A 1 735 ? -2.393 28.045 -25.918 1.00 95.56 735 LEU A C 1
ATOM 5896 O O . LEU A 1 735 ? -1.402 28.760 -25.766 1.00 95.56 735 LEU A O 1
ATOM 5900 N N . ASP A 1 736 ? -3.522 28.492 -26.467 1.00 94.94 736 ASP A N 1
ATOM 5901 C CA . ASP A 1 736 ? -3.672 29.861 -26.957 1.00 94.94 736 ASP A CA 1
ATOM 5902 C C . ASP A 1 736 ? -3.586 30.879 -25.821 1.00 94.94 736 ASP A C 1
ATOM 5904 O O . ASP A 1 736 ? -2.904 31.895 -25.963 1.00 94.94 736 ASP A O 1
ATOM 5908 N N . TRP A 1 737 ? -4.174 30.574 -24.660 1.00 96.06 737 TRP A N 1
ATOM 5909 C CA . TRP A 1 737 ? -4.049 31.433 -23.486 1.00 96.06 737 TRP A CA 1
ATOM 5910 C C . TRP A 1 737 ? -2.592 31.549 -23.019 1.00 96.06 737 TRP A C 1
ATOM 5912 O O . TRP A 1 737 ? -2.111 32.660 -22.775 1.00 96.06 737 TRP A O 1
ATOM 5922 N N . LEU A 1 738 ? -1.859 30.430 -22.946 1.00 95.38 738 LEU A N 1
ATOM 5923 C CA . LEU A 1 738 ? -0.447 30.428 -22.560 1.00 95.38 738 LEU A CA 1
ATOM 5924 C C . LEU A 1 738 ? 0.439 31.117 -23.597 1.00 95.38 738 LEU A C 1
ATOM 5926 O O . LEU A 1 738 ? 1.450 31.687 -23.213 1.00 95.38 738 LEU A O 1
ATOM 5930 N N . ARG A 1 739 ? 0.099 31.137 -24.890 1.00 94.06 739 ARG A N 1
ATOM 5931 C CA . ARG A 1 739 ? 0.883 31.887 -25.892 1.00 94.06 739 ARG A CA 1
ATOM 5932 C C . ARG A 1 739 ? 0.912 33.387 -25.601 1.00 94.06 739 ARG A C 1
ATOM 5934 O O . ARG A 1 739 ? 1.937 34.024 -25.838 1.00 94.06 739 ARG A O 1
ATOM 5941 N N . THR A 1 740 ? -0.175 33.944 -25.071 1.00 91.25 740 THR A N 1
ATOM 5942 C CA . THR A 1 740 ? -0.317 35.392 -24.849 1.00 91.25 740 THR A CA 1
ATOM 5943 C C . THR A 1 740 ? -0.128 35.833 -23.400 1.00 91.25 740 THR A C 1
ATOM 5945 O O . THR A 1 740 ? 0.136 37.011 -23.173 1.00 91.25 740 THR A O 1
ATOM 5948 N N . ASN A 1 741 ? -0.239 34.923 -22.426 1.00 91.12 741 ASN A N 1
ATOM 5949 C CA . ASN A 1 741 ? -0.240 35.248 -20.995 1.00 91.12 741 ASN A CA 1
ATOM 5950 C C . ASN A 1 741 ? 0.759 34.403 -20.198 1.00 91.12 741 ASN A C 1
ATOM 5952 O O . ASN A 1 741 ? 1.101 33.290 -20.598 1.00 91.12 741 ASN A O 1
ATOM 5956 N N . ASP A 1 742 ? 1.196 34.907 -19.043 1.00 88.81 742 ASP A N 1
ATOM 5957 C CA . ASP A 1 742 ? 2.072 34.183 -18.117 1.00 88.81 742 ASP A CA 1
ATOM 5958 C C . ASP A 1 742 ? 1.293 33.678 -16.899 1.00 88.81 742 ASP A C 1
ATOM 5960 O O . ASP A 1 742 ? 0.709 34.456 -16.142 1.00 88.81 742 ASP A O 1
ATOM 5964 N N . MET A 1 743 ? 1.312 32.359 -16.691 1.00 90.19 743 MET A N 1
ATOM 5965 C CA . MET A 1 743 ? 0.701 31.730 -15.522 1.00 90.19 743 MET A CA 1
ATOM 5966 C C . MET A 1 743 ? 1.621 31.869 -14.305 1.00 90.19 743 MET A C 1
ATOM 5968 O O . MET A 1 743 ? 2.626 31.167 -14.194 1.00 90.19 743 MET A O 1
ATOM 5972 N N . ARG A 1 744 ? 1.261 32.771 -13.387 1.00 86.25 744 ARG A N 1
ATOM 5973 C CA . ARG A 1 744 ? 2.036 33.045 -12.161 1.00 86.25 744 ARG A CA 1
ATOM 5974 C C . ARG A 1 744 ? 1.859 31.980 -11.082 1.00 86.25 744 ARG A C 1
ATOM 5976 O O . ARG A 1 744 ? 2.756 31.752 -10.280 1.00 86.25 744 ARG A O 1
ATOM 5983 N N . ASN A 1 745 ? 0.692 31.339 -11.038 1.00 88.81 745 ASN A N 1
ATOM 5984 C CA . ASN A 1 745 ? 0.417 30.287 -10.069 1.00 88.81 745 ASN A CA 1
ATOM 5985 C C . ASN A 1 745 ? 1.118 28.983 -10.490 1.00 88.81 745 ASN A C 1
ATOM 5987 O O . ASN A 1 745 ? 0.863 28.449 -11.571 1.00 88.81 745 ASN A O 1
ATOM 5991 N N . ALA A 1 746 ? 2.006 28.474 -9.634 1.00 86.69 746 ALA A N 1
ATOM 5992 C CA . ALA A 1 746 ? 2.838 27.313 -9.942 1.00 86.69 746 ALA A CA 1
ATOM 5993 C C . ALA A 1 746 ? 2.038 26.009 -10.104 1.00 86.69 746 ALA A C 1
ATOM 5995 O O . ALA A 1 746 ? 2.393 25.176 -10.944 1.00 86.69 746 ALA A O 1
ATOM 5996 N N . ASP A 1 747 ? 0.966 25.834 -9.327 1.00 86.62 747 ASP A N 1
ATOM 5997 C CA . ASP A 1 747 ? 0.093 24.663 -9.418 1.00 86.62 747 ASP A CA 1
ATOM 5998 C C . ASP A 1 747 ? -0.745 24.697 -10.692 1.00 86.62 747 ASP A C 1
ATOM 6000 O O . ASP A 1 747 ? -0.777 23.711 -11.426 1.00 86.62 747 ASP A O 1
ATOM 6004 N N . ASN A 1 748 ? -1.321 25.848 -11.037 1.00 90.50 748 ASN A N 1
ATOM 6005 C CA . ASN A 1 748 ? -2.095 25.975 -12.270 1.00 90.50 748 ASN A CA 1
ATOM 6006 C C . ASN A 1 748 ? -1.221 25.855 -13.513 1.00 90.50 748 ASN A C 1
ATOM 6008 O O . ASN A 1 748 ? -1.639 25.224 -14.484 1.00 90.50 748 ASN A O 1
ATOM 6012 N N . LEU A 1 749 ? 0.012 26.380 -13.492 1.00 91.88 749 LEU A N 1
ATOM 6013 C CA . LEU A 1 749 ? 0.948 26.132 -14.589 1.00 91.88 749 LEU A CA 1
ATOM 6014 C C . LEU A 1 749 ? 1.237 24.633 -14.705 1.00 91.88 749 LEU A C 1
ATOM 6016 O O . LEU A 1 749 ? 1.177 24.088 -15.805 1.00 91.88 749 LEU A O 1
ATOM 6020 N N . ARG A 1 750 ? 1.492 23.947 -13.582 1.00 89.94 750 ARG A N 1
ATOM 6021 C CA . ARG A 1 750 ? 1.666 22.489 -13.572 1.00 89.94 750 ARG A CA 1
ATOM 6022 C C . ARG A 1 750 ? 0.452 21.789 -14.189 1.00 89.94 750 ARG A C 1
ATOM 6024 O O . ARG A 1 750 ? 0.652 20.949 -15.066 1.00 89.94 750 ARG A O 1
ATOM 6031 N N . TYR A 1 751 ? -0.774 22.140 -13.801 1.00 91.25 751 TYR A N 1
ATOM 6032 C CA . TYR A 1 751 ? -1.983 21.530 -14.358 1.00 91.25 751 TYR A CA 1
ATOM 6033 C C . TYR A 1 751 ? -2.114 21.776 -15.864 1.00 91.25 751 TYR A C 1
ATOM 6035 O O . TYR A 1 751 ? -2.292 20.821 -16.618 1.00 91.25 751 TYR A O 1
ATOM 6043 N N . CYS A 1 752 ? -1.914 23.016 -16.320 1.00 94.19 752 CYS A N 1
ATOM 6044 C CA . CYS A 1 752 ? -1.945 23.365 -17.741 1.00 94.19 752 CYS A CA 1
ATOM 6045 C C . CYS A 1 752 ? -0.947 22.533 -18.556 1.00 94.19 752 CYS A C 1
ATOM 6047 O O . CYS A 1 752 ? -1.316 21.936 -19.565 1.00 94.19 752 CYS A O 1
ATOM 6049 N N . LEU A 1 753 ? 0.311 22.457 -18.110 1.00 93.88 753 LEU A N 1
ATOM 6050 C CA . LEU A 1 753 ? 1.360 21.719 -18.820 1.00 93.88 753 LEU A CA 1
ATOM 6051 C C . LEU A 1 753 ? 1.080 20.213 -18.879 1.00 93.88 753 LEU A C 1
ATOM 6053 O O . LEU A 1 753 ? 1.334 19.580 -19.904 1.00 93.88 753 LEU A O 1
ATOM 6057 N N . ASN A 1 754 ? 0.519 19.640 -17.812 1.00 92.19 754 ASN A N 1
ATOM 6058 C CA . ASN A 1 754 ? 0.144 18.226 -17.778 1.00 92.19 754 ASN A CA 1
ATOM 6059 C C . ASN A 1 754 ? -1.049 17.924 -18.700 1.00 92.19 754 ASN A C 1
ATOM 6061 O O . ASN A 1 754 ? -1.037 16.910 -19.404 1.00 92.19 754 ASN A O 1
ATOM 6065 N N . ILE A 1 755 ? -2.054 18.807 -18.738 1.00 93.19 755 ILE A N 1
ATOM 6066 C CA . ILE A 1 755 ? -3.186 18.706 -19.672 1.00 93.19 755 ILE A CA 1
ATOM 6067 C C . ILE A 1 755 ? -2.668 18.766 -21.114 1.00 93.19 755 ILE A C 1
ATOM 6069 O O . ILE A 1 755 ? -2.945 17.858 -21.893 1.00 93.19 755 ILE A O 1
ATOM 6073 N N . LEU A 1 756 ? -1.839 19.763 -21.449 1.00 94.50 756 LEU A N 1
ATOM 6074 C CA . LEU A 1 756 ? -1.245 19.914 -22.784 1.00 94.50 756 LEU A CA 1
ATOM 6075 C C . LEU A 1 756 ? -0.379 18.717 -23.198 1.00 94.50 756 LEU A C 1
ATOM 6077 O O . LEU A 1 756 ? -0.446 18.265 -24.336 1.00 94.50 756 LEU A O 1
ATOM 6081 N N . SER A 1 757 ? 0.408 18.166 -22.275 1.00 89.75 757 SER A N 1
ATOM 6082 C CA . SER A 1 757 ? 1.265 17.009 -22.566 1.00 89.75 757 SER A CA 1
ATOM 6083 C C . SER A 1 757 ? 0.476 15.713 -22.778 1.00 89.75 757 SER A C 1
ATOM 6085 O O . SER A 1 757 ? 1.035 14.720 -23.230 1.00 89.75 757 SER A O 1
ATOM 6087 N N . SER A 1 758 ? -0.814 15.685 -22.431 1.00 88.19 758 SER A N 1
ATOM 6088 C CA . SER A 1 758 ? -1.667 14.495 -22.527 1.00 88.19 758 SER A CA 1
ATOM 6089 C C . SER A 1 758 ? -2.886 14.663 -23.430 1.00 88.19 758 SER A C 1
ATOM 6091 O O . SER A 1 758 ? -3.758 13.799 -23.452 1.00 88.19 758 SER A O 1
ATOM 6093 N N . SER A 1 759 ? -2.934 15.750 -24.199 1.00 88.12 759 SER A N 1
ATOM 6094 C CA . SER A 1 759 ? -4.051 16.119 -25.071 1.00 88.12 759 SER A CA 1
ATOM 6095 C C . SER A 1 759 ? -3.828 15.805 -26.553 1.00 88.12 759 SER A C 1
ATOM 6097 O O . SER A 1 759 ? -4.713 16.047 -27.368 1.00 88.12 759 SER A O 1
ATOM 6099 N N . GLY A 1 760 ? -2.652 15.286 -26.921 1.00 85.62 760 GLY A N 1
ATOM 6100 C CA . GLY A 1 760 ? -2.292 15.015 -28.316 1.00 85.62 760 GLY A CA 1
ATOM 6101 C C . GLY A 1 760 ? -1.798 16.236 -29.103 1.00 85.62 760 GLY A C 1
ATOM 6102 O O . GLY A 1 760 ? -1.668 16.141 -30.322 1.00 85.62 760 GLY A O 1
ATOM 6103 N N . VAL A 1 761 ? -1.503 17.363 -28.437 1.00 92.56 761 VAL A N 1
ATOM 6104 C CA . VAL A 1 761 ? -0.788 18.496 -29.060 1.00 92.56 761 VAL A CA 1
ATOM 6105 C C . VAL A 1 761 ? 0.570 18.017 -29.574 1.00 92.56 761 VAL A C 1
ATOM 6107 O O . VAL A 1 761 ? 1.230 17.189 -28.942 1.00 92.56 761 VAL A O 1
ATOM 6110 N N . SER A 1 762 ? 0.984 18.513 -30.743 1.00 92.44 762 SER A N 1
ATOM 6111 C CA . SER A 1 762 ? 2.203 18.023 -31.379 1.00 92.44 762 SER A CA 1
ATOM 6112 C C . SER A 1 762 ? 3.455 18.370 -30.555 1.00 92.44 762 SER A C 1
ATOM 6114 O O . SER A 1 762 ? 3.539 19.469 -29.995 1.00 92.44 762 SER A O 1
ATOM 6116 N N . PRO A 1 763 ? 4.475 17.487 -30.517 1.00 91.19 763 PRO A N 1
ATOM 6117 C CA . PRO A 1 763 ? 5.708 17.772 -29.786 1.00 91.19 763 PRO A CA 1
ATOM 6118 C C . PRO A 1 763 ? 6.391 19.064 -30.245 1.00 91.19 763 PRO A C 1
ATOM 6120 O O . PRO A 1 763 ? 6.874 19.839 -29.425 1.00 91.19 763 PRO A O 1
ATOM 6123 N N . SER A 1 764 ? 6.365 19.353 -31.550 1.00 92.31 764 SER A N 1
ATOM 6124 C CA . SER A 1 764 ? 6.923 20.600 -32.087 1.00 92.31 764 SER A CA 1
ATOM 6125 C C . SER A 1 764 ? 6.260 21.831 -31.468 1.00 92.31 764 SER A C 1
ATOM 6127 O O . SER A 1 764 ? 6.959 22.726 -31.010 1.00 92.31 764 SER A O 1
ATOM 6129 N N . GLU A 1 765 ? 4.926 21.866 -31.385 1.00 94.44 765 GLU A N 1
ATOM 6130 C CA . GLU A 1 765 ? 4.202 23.019 -30.834 1.00 94.44 765 GLU A CA 1
ATOM 6131 C C . GLU A 1 765 ? 4.458 23.223 -29.337 1.00 94.44 765 GLU A C 1
ATOM 6133 O O . GLU A 1 765 ? 4.593 24.365 -28.891 1.00 94.44 765 GLU A O 1
ATOM 6138 N N . LEU A 1 766 ? 4.546 22.140 -28.556 1.00 95.19 766 LEU A N 1
ATOM 6139 C CA . LEU A 1 766 ? 4.874 22.220 -27.127 1.00 95.19 766 LEU A CA 1
ATOM 6140 C C . LEU A 1 766 ? 6.328 22.658 -26.904 1.00 95.19 766 LEU A C 1
ATOM 6142 O O . LEU A 1 766 ? 6.597 23.474 -26.018 1.00 95.19 766 LEU A O 1
ATOM 6146 N N . GLY A 1 767 ? 7.254 22.158 -27.727 1.00 94.62 767 GLY A N 1
ATOM 6147 C CA . GLY A 1 767 ? 8.654 22.580 -27.726 1.00 94.62 767 GLY A CA 1
ATOM 6148 C C . GLY A 1 767 ? 8.811 24.063 -28.071 1.00 94.62 767 GLY A C 1
ATOM 6149 O O . GLY A 1 767 ? 9.490 24.794 -27.348 1.00 94.62 767 GLY A O 1
ATOM 6150 N N . ASP A 1 768 ? 8.121 24.530 -29.114 1.00 95.12 768 ASP A N 1
ATOM 6151 C CA . ASP A 1 768 ? 8.130 25.932 -29.542 1.00 95.12 768 ASP A CA 1
ATOM 6152 C C . ASP A 1 768 ? 7.519 26.859 -28.484 1.00 95.12 768 ASP A C 1
ATOM 6154 O O . ASP A 1 768 ? 8.075 27.925 -28.207 1.00 95.12 768 ASP A O 1
ATOM 6158 N N . LEU A 1 769 ? 6.422 26.443 -27.835 1.00 95.88 769 LEU A N 1
ATOM 6159 C CA . LEU A 1 769 ? 5.831 27.180 -26.715 1.00 95.88 769 LEU A CA 1
ATOM 6160 C C . LEU A 1 769 ? 6.839 27.344 -25.572 1.00 95.88 769 LEU A C 1
ATOM 6162 O O . LEU A 1 769 ? 7.050 28.460 -25.094 1.00 95.88 769 LEU A O 1
ATOM 6166 N N . ALA A 1 770 ? 7.471 26.249 -25.140 1.00 96.25 770 ALA A N 1
ATOM 6167 C CA . ALA A 1 770 ? 8.442 26.284 -24.052 1.00 96.25 770 ALA A CA 1
ATOM 6168 C C . ALA A 1 770 ? 9.636 27.189 -24.379 1.00 96.25 770 ALA A C 1
ATOM 6170 O O . ALA A 1 770 ? 10.020 28.038 -23.570 1.00 96.25 770 ALA A O 1
ATOM 6171 N N . LYS A 1 771 ? 10.183 27.056 -25.592 1.00 95.50 771 LYS A N 1
ATOM 6172 C CA . LYS A 1 771 ? 11.293 27.875 -26.090 1.00 95.50 771 LYS A CA 1
ATOM 6173 C C . LYS A 1 771 ? 10.924 29.358 -26.138 1.00 95.50 771 LYS A C 1
ATOM 6175 O O . LYS A 1 771 ? 11.691 30.193 -25.659 1.00 95.50 771 LYS A O 1
ATOM 6180 N N . ALA A 1 772 ? 9.737 29.690 -26.649 1.00 95.06 772 ALA A N 1
ATOM 6181 C CA . ALA A 1 772 ? 9.237 31.063 -26.692 1.00 95.06 772 ALA A CA 1
ATOM 6182 C C . ALA A 1 772 ? 9.073 31.659 -25.285 1.00 95.06 772 ALA A C 1
ATOM 6184 O O . ALA A 1 772 ? 9.491 32.792 -25.048 1.00 95.06 772 ALA A O 1
ATOM 6185 N N . LYS A 1 773 ? 8.537 30.890 -24.328 1.00 94.81 773 LYS A N 1
ATOM 6186 C CA . LYS A 1 773 ? 8.382 31.325 -22.931 1.00 94.81 773 LYS A CA 1
ATOM 6187 C C . LYS A 1 773 ? 9.705 31.564 -22.222 1.00 94.81 773 LYS A C 1
ATOM 6189 O O . LYS A 1 773 ? 9.863 32.570 -21.531 1.00 94.81 773 LYS A O 1
ATOM 6194 N N . LEU A 1 774 ? 10.680 30.684 -22.426 1.00 94.50 774 LEU A N 1
ATOM 6195 C CA . LEU A 1 774 ? 12.022 30.862 -21.877 1.00 94.50 774 LEU A CA 1
ATOM 6196 C C . LEU A 1 774 ? 12.716 32.100 -22.465 1.00 94.50 774 LEU A C 1
ATOM 6198 O O . LEU A 1 774 ? 13.346 32.848 -21.714 1.00 94.50 774 LEU A O 1
ATOM 6202 N N . ALA A 1 775 ? 12.553 32.352 -23.769 1.00 92.56 775 ALA A N 1
ATOM 6203 C CA . ALA A 1 775 ? 13.104 33.525 -24.450 1.00 92.56 775 ALA A CA 1
ATOM 6204 C C . ALA A 1 775 ? 12.424 34.844 -24.038 1.00 92.56 775 ALA A C 1
ATOM 6206 O O . ALA A 1 775 ? 13.089 35.875 -23.958 1.00 92.56 775 ALA A O 1
ATOM 6207 N N . ALA A 1 776 ? 11.122 34.812 -23.737 1.00 88.62 776 ALA A N 1
ATOM 6208 C CA . ALA A 1 776 ? 10.353 35.969 -23.274 1.00 88.62 776 ALA A CA 1
ATOM 6209 C C . ALA A 1 776 ? 10.650 36.375 -21.816 1.00 88.62 776 ALA A C 1
ATOM 6211 O O . ALA A 1 776 ? 10.114 37.374 -21.343 1.00 88.62 776 ALA A O 1
ATOM 6212 N N . GLY A 1 777 ? 11.513 35.636 -21.109 1.00 83.25 777 GLY A N 1
ATOM 6213 C CA . GLY A 1 777 ? 11.895 35.948 -19.733 1.00 83.25 777 GLY A CA 1
ATOM 6214 C C . GLY A 1 777 ? 10.927 35.402 -18.685 1.00 83.25 777 GLY A C 1
ATOM 6215 O O . GLY A 1 777 ? 10.618 36.110 -17.731 1.00 83.25 777 GLY A O 1
ATOM 6216 N N . ALA A 1 778 ? 10.469 34.151 -18.844 1.00 85.38 778 ALA A N 1
ATOM 6217 C CA . ALA A 1 778 ? 9.662 33.459 -17.836 1.00 85.38 778 ALA A CA 1
ATOM 6218 C C . ALA A 1 778 ? 10.241 33.607 -16.415 1.00 85.38 778 ALA A C 1
ATOM 6220 O O . ALA A 1 778 ? 11.459 33.516 -16.217 1.00 85.38 778 ALA A O 1
ATOM 6221 N N . GLU A 1 779 ? 9.349 33.787 -15.434 1.00 85.00 779 GLU A N 1
ATOM 6222 C CA . GLU A 1 779 ? 9.693 33.933 -14.017 1.00 85.00 779 GLU A CA 1
ATOM 6223 C C . GLU A 1 779 ? 10.628 32.815 -13.542 1.00 85.00 779 GLU A C 1
ATOM 6225 O O . GLU A 1 779 ? 10.445 31.646 -13.893 1.00 85.00 779 GLU A O 1
ATOM 6230 N N . ALA A 1 780 ? 11.624 33.171 -12.723 1.00 84.62 780 ALA A N 1
ATOM 6231 C CA . ALA A 1 780 ? 12.715 32.277 -12.333 1.00 84.62 780 ALA A CA 1
ATOM 6232 C C . ALA A 1 780 ? 12.225 30.934 -11.760 1.00 84.62 780 ALA A C 1
ATOM 6234 O O . ALA A 1 780 ? 12.763 29.884 -12.106 1.00 84.62 780 ALA A O 1
ATOM 6235 N N . GLU A 1 781 ? 11.162 30.963 -10.956 1.00 84.88 781 GLU A N 1
ATOM 6236 C CA . GLU A 1 781 ? 10.560 29.784 -10.318 1.00 84.88 781 GLU A CA 1
ATOM 6237 C C . GLU A 1 781 ? 9.818 28.860 -11.300 1.00 84.88 781 GLU A C 1
ATOM 6239 O O . GLU A 1 781 ? 9.626 27.675 -11.018 1.00 84.88 781 GLU A O 1
ATOM 6244 N N . GLN A 1 782 ? 9.419 29.371 -12.470 1.00 89.44 782 GLN A N 1
ATOM 6245 C CA . GLN A 1 782 ? 8.695 28.615 -13.498 1.00 89.44 782 GLN A CA 1
ATOM 6246 C C . GLN A 1 782 ? 9.603 28.088 -14.611 1.00 89.44 782 GLN A C 1
ATOM 6248 O O . GLN A 1 782 ? 9.233 27.139 -15.307 1.00 89.44 782 GLN A O 1
ATOM 6253 N N . ARG A 1 783 ? 10.812 28.645 -14.767 1.00 93.62 783 ARG A N 1
ATOM 6254 C CA . ARG A 1 783 ? 11.803 28.189 -15.761 1.00 93.62 783 ARG A CA 1
ATOM 6255 C C . ARG A 1 783 ? 12.032 26.669 -15.735 1.00 93.62 783 ARG A C 1
ATOM 6257 O O . ARG A 1 783 ? 11.996 26.088 -16.821 1.00 93.62 783 ARG A O 1
ATOM 6264 N N . PRO A 1 784 ? 12.184 25.985 -14.576 1.00 94.50 784 PRO A N 1
ATOM 6265 C CA . PRO A 1 784 ? 12.381 24.533 -14.557 1.00 94.50 784 PRO A CA 1
ATOM 6266 C C . PRO A 1 784 ? 11.248 23.749 -15.235 1.00 94.50 784 PRO A C 1
ATOM 6268 O O . PRO A 1 784 ? 11.512 22.766 -15.925 1.00 94.50 784 PRO A O 1
ATOM 6271 N N . ARG A 1 785 ? 9.993 24.202 -15.093 1.00 93.81 785 ARG A N 1
ATOM 6272 C CA . ARG A 1 785 ? 8.814 23.570 -15.712 1.00 93.81 785 ARG A CA 1
ATOM 6273 C C . ARG A 1 785 ? 8.815 23.739 -17.231 1.00 93.81 785 ARG A C 1
ATOM 6275 O O . ARG A 1 785 ? 8.516 22.793 -17.954 1.00 93.81 785 ARG A O 1
ATOM 6282 N N . TRP A 1 786 ? 9.209 24.916 -17.719 1.00 96.38 786 TRP A N 1
ATOM 6283 C CA . TRP A 1 786 ? 9.344 25.168 -19.155 1.00 96.38 786 TRP A CA 1
ATOM 6284 C C . TRP A 1 786 ? 10.485 24.363 -19.780 1.00 96.38 786 TRP A C 1
ATOM 6286 O O . TRP A 1 786 ? 10.288 23.765 -20.832 1.00 96.38 786 TRP A O 1
ATOM 6296 N N . TYR A 1 787 ? 11.641 24.258 -19.116 1.00 97.25 787 TYR A N 1
ATOM 6297 C CA . TYR A 1 787 ? 12.705 23.362 -19.579 1.00 97.25 787 TYR A CA 1
ATOM 6298 C C . TYR A 1 787 ? 12.264 21.897 -19.574 1.00 97.25 787 TYR A C 1
ATOM 6300 O O . TYR A 1 787 ? 12.591 21.173 -20.508 1.00 97.25 787 TYR A O 1
ATOM 6308 N N . ALA A 1 788 ? 11.492 21.458 -18.574 1.00 96.56 788 ALA A N 1
ATOM 6309 C CA . ALA A 1 788 ? 10.941 20.106 -18.557 1.00 96.56 788 ALA A CA 1
ATOM 6310 C C . ALA A 1 788 ? 10.013 19.854 -19.755 1.00 96.56 788 ALA A C 1
ATOM 6312 O O . ALA A 1 788 ? 10.105 18.796 -20.375 1.00 96.56 788 ALA A O 1
ATOM 6313 N N . LEU A 1 789 ? 9.149 20.814 -20.115 1.00 96.25 789 LEU A N 1
ATOM 6314 C CA . LEU A 1 789 ? 8.305 20.705 -21.312 1.00 96.25 789 LEU A CA 1
ATOM 6315 C C . LEU A 1 789 ? 9.156 20.668 -22.585 1.00 96.25 789 LEU A C 1
ATOM 6317 O O . LEU A 1 789 ? 8.906 19.857 -23.471 1.00 96.25 789 LEU A O 1
ATOM 6321 N N . TRP A 1 790 ? 10.186 21.511 -22.666 1.00 97.38 790 TRP A N 1
ATOM 6322 C CA . TRP A 1 790 ? 11.057 21.568 -23.835 1.00 97.38 790 TRP A CA 1
ATOM 6323 C C . TRP A 1 790 ? 11.849 20.270 -24.026 1.00 97.38 790 TRP A C 1
ATOM 6325 O O . TRP A 1 790 ? 11.858 19.727 -25.126 1.00 97.38 790 TRP A O 1
ATOM 6335 N N . VAL A 1 791 ? 12.444 19.724 -22.961 1.00 97.56 791 VAL A N 1
ATOM 6336 C CA . VAL A 1 791 ? 13.172 18.444 -22.998 1.00 97.56 791 VAL A CA 1
ATOM 6337 C C . VAL A 1 791 ? 12.248 17.285 -23.355 1.00 97.56 791 VAL A C 1
ATOM 6339 O O . VAL A 1 791 ? 12.642 16.416 -24.129 1.00 97.56 791 VAL A O 1
ATOM 6342 N N . ASP A 1 792 ? 11.012 17.276 -22.848 1.00 95.62 792 ASP A N 1
ATOM 6343 C CA . ASP A 1 792 ? 10.061 16.202 -23.148 1.00 95.62 792 ASP A CA 1
ATOM 6344 C C . ASP A 1 792 ? 9.663 16.132 -24.632 1.00 95.62 792 ASP A C 1
ATOM 6346 O O . ASP A 1 792 ? 9.268 15.070 -25.115 1.00 95.62 792 ASP A O 1
ATOM 6350 N N . ASN A 1 793 ? 9.801 17.245 -25.362 1.00 95.69 793 ASN A N 1
ATOM 6351 C CA . ASN A 1 793 ? 9.286 17.403 -26.720 1.00 95.69 793 ASN A CA 1
ATOM 6352 C C . ASN A 1 793 ? 10.365 17.642 -27.798 1.00 95.69 793 ASN A C 1
ATOM 6354 O O . ASN A 1 793 ? 10.183 17.218 -28.936 1.00 95.69 793 ASN A O 1
ATOM 6358 N N . ALA A 1 794 ? 11.485 18.287 -27.461 1.00 95.81 794 ALA A N 1
ATOM 6359 C CA . ALA A 1 794 ? 12.603 18.590 -28.362 1.00 95.81 794 ALA A CA 1
ATOM 6360 C C . ALA A 1 794 ? 13.967 18.475 -27.631 1.00 95.81 794 ALA A C 1
ATOM 6362 O O . ALA A 1 794 ? 14.687 19.470 -27.485 1.00 95.81 794 ALA A O 1
ATOM 6363 N N . PRO A 1 795 ? 14.341 17.268 -27.157 1.00 95.81 795 PRO A N 1
ATOM 6364 C CA . PRO A 1 795 ? 15.502 17.051 -26.285 1.00 95.81 795 PRO A CA 1
ATOM 6365 C C . PRO A 1 795 ? 16.842 17.465 -26.905 1.00 95.81 795 PRO A C 1
ATOM 6367 O O . PRO A 1 795 ? 17.692 17.986 -26.190 1.00 95.81 795 PRO A O 1
ATOM 6370 N N . GLU A 1 796 ? 17.014 17.294 -28.219 1.00 95.19 796 GLU A N 1
ATOM 6371 C CA . GLU A 1 796 ? 18.270 17.584 -28.929 1.00 95.19 796 GLU A CA 1
ATOM 6372 C C . GLU A 1 796 ? 18.709 19.052 -28.786 1.00 95.19 796 GLU A C 1
ATOM 6374 O O . GLU A 1 796 ? 19.886 19.344 -28.593 1.00 95.19 796 GLU A O 1
ATOM 6379 N N . GLU A 1 797 ? 17.757 19.989 -28.830 1.00 95.31 797 GLU A N 1
ATOM 6380 C CA . GLU A 1 797 ? 18.025 21.415 -28.599 1.00 95.31 797 GLU A CA 1
ATOM 6381 C C . GLU A 1 797 ? 17.944 21.780 -27.110 1.00 95.31 797 GLU A C 1
ATOM 6383 O O . GLU A 1 797 ? 18.696 22.629 -26.623 1.00 95.31 797 GLU A O 1
ATOM 6388 N N . ALA A 1 798 ? 17.023 21.147 -26.379 1.00 96.88 798 ALA A N 1
ATOM 6389 C CA . ALA A 1 798 ? 16.684 21.524 -25.014 1.00 96.88 798 ALA A CA 1
ATOM 6390 C C . ALA A 1 798 ? 17.728 21.086 -23.976 1.00 96.88 798 ALA A C 1
ATOM 6392 O O . ALA A 1 798 ? 17.989 21.833 -23.034 1.00 96.88 798 ALA A O 1
ATOM 6393 N N . ILE A 1 799 ? 18.332 19.900 -24.119 1.00 97.75 799 ILE A N 1
ATOM 6394 C CA . ILE A 1 799 ? 19.318 19.373 -23.159 1.00 97.75 799 ILE A CA 1
ATOM 6395 C C . ILE A 1 799 ? 20.598 20.231 -23.139 1.00 97.75 799 ILE A C 1
ATOM 6397 O O . ILE A 1 799 ? 21.038 20.598 -22.041 1.00 97.75 799 ILE A O 1
ATOM 6401 N N . PRO A 1 800 ? 21.178 20.642 -24.287 1.00 97.56 800 PRO A N 1
ATOM 6402 C CA . PRO A 1 800 ? 22.287 21.596 -24.292 1.00 97.56 800 PRO A CA 1
ATOM 6403 C C . PRO A 1 800 ? 21.924 22.943 -23.651 1.00 97.56 800 PRO A C 1
ATOM 6405 O O . PRO A 1 800 ? 22.704 23.479 -22.862 1.00 97.56 800 PRO A O 1
ATOM 6408 N N . ALA A 1 801 ? 20.728 23.473 -23.933 1.00 96.81 801 ALA A N 1
ATOM 6409 C CA . ALA A 1 801 ? 20.259 24.730 -23.347 1.00 96.81 801 ALA A CA 1
ATOM 6410 C C . ALA A 1 801 ? 20.075 24.631 -21.821 1.00 96.81 801 ALA A C 1
ATOM 6412 O O . ALA A 1 801 ? 20.530 25.504 -21.084 1.00 96.81 801 ALA A O 1
ATOM 6413 N N . LEU A 1 802 ? 19.475 23.538 -21.337 1.00 97.38 802 LEU A N 1
ATOM 6414 C CA . LEU A 1 802 ? 19.336 23.237 -19.910 1.00 97.38 802 LEU A CA 1
ATOM 6415 C C . LEU A 1 802 ? 20.700 23.124 -19.223 1.00 97.38 802 LEU A C 1
ATOM 6417 O O . LEU A 1 802 ? 20.877 23.613 -18.108 1.00 97.38 802 LEU A O 1
ATOM 6421 N N . THR A 1 803 ? 21.663 22.479 -19.883 1.00 96.69 803 THR A N 1
ATOM 6422 C CA . THR A 1 803 ? 23.025 22.330 -19.359 1.00 96.69 803 THR A CA 1
ATOM 6423 C C . THR A 1 803 ? 23.674 23.699 -19.171 1.00 96.69 803 THR A C 1
ATOM 6425 O O . THR A 1 803 ? 24.160 23.991 -18.081 1.00 96.69 803 THR A O 1
ATOM 6428 N N . ALA A 1 804 ? 23.606 24.571 -20.182 1.00 96.06 804 ALA A N 1
ATOM 6429 C CA . ALA A 1 804 ? 24.142 25.930 -20.096 1.00 96.06 804 ALA A CA 1
ATOM 6430 C C . ALA A 1 804 ? 23.463 26.770 -18.994 1.00 96.06 804 ALA A C 1
ATOM 6432 O O . ALA A 1 804 ? 24.140 27.508 -18.278 1.00 96.06 804 ALA A O 1
ATOM 6433 N N . GLU A 1 805 ? 22.144 26.632 -18.818 1.00 94.88 805 GLU A N 1
ATOM 6434 C CA . GLU A 1 805 ? 21.396 27.291 -17.738 1.00 94.88 805 GLU A CA 1
ATOM 6435 C C . GLU A 1 805 ? 21.897 26.851 -16.355 1.00 94.88 805 GLU A C 1
ATOM 6437 O O . GLU A 1 805 ? 22.232 27.682 -15.509 1.00 94.88 805 GLU A O 1
ATOM 6442 N N . LEU A 1 806 ? 21.983 25.539 -16.126 1.00 95.31 806 LEU A N 1
ATOM 6443 C CA . LEU A 1 806 ? 22.433 24.974 -14.855 1.00 95.31 806 LEU A CA 1
ATOM 6444 C C . LEU A 1 806 ? 23.900 25.317 -14.554 1.00 95.31 806 LEU A C 1
ATOM 6446 O O . LEU A 1 806 ? 24.267 25.506 -13.391 1.00 95.31 806 LEU A O 1
ATOM 6450 N N . GLU A 1 807 ? 24.752 25.414 -15.575 1.00 94.06 807 GLU A N 1
ATOM 6451 C CA . GLU A 1 807 ? 26.138 25.866 -15.416 1.00 94.06 807 GLU A CA 1
ATOM 6452 C C . GLU A 1 807 ? 26.216 27.348 -15.039 1.00 94.06 807 GLU A C 1
ATOM 6454 O O . GLU A 1 807 ? 26.981 27.704 -14.139 1.00 94.06 807 GLU A O 1
ATOM 6459 N N . GLY A 1 808 ? 25.377 28.195 -15.643 1.00 92.56 808 GLY A N 1
ATOM 6460 C CA . GLY A 1 808 ? 25.277 29.618 -15.310 1.00 92.56 808 GLY A CA 1
ATOM 6461 C C . GLY A 1 808 ? 24.813 29.893 -13.873 1.00 92.56 808 GLY A C 1
ATOM 6462 O O . GLY A 1 808 ? 25.246 30.874 -13.268 1.00 92.56 808 GLY A O 1
ATOM 6463 N N . LEU A 1 809 ? 23.981 29.016 -13.299 1.00 91.88 809 LEU A N 1
ATOM 6464 C CA . LEU A 1 809 ? 23.498 29.113 -11.911 1.00 91.88 809 LEU A CA 1
ATOM 6465 C C . LEU A 1 809 ? 24.510 28.608 -10.862 1.00 91.88 809 LEU A C 1
ATOM 6467 O O . LEU A 1 809 ? 24.355 28.884 -9.668 1.00 91.88 809 LEU A O 1
ATOM 6471 N N . GLY A 1 810 ? 25.538 27.863 -11.284 1.00 89.44 810 GLY A N 1
ATOM 6472 C CA . GLY A 1 810 ? 26.477 27.174 -10.394 1.00 89.44 810 GLY A CA 1
ATOM 6473 C C . GLY A 1 810 ? 25.840 26.024 -9.597 1.00 89.44 810 GLY A C 1
ATOM 6474 O O . GLY A 1 810 ? 24.631 25.812 -9.623 1.00 89.44 810 GLY A O 1
ATOM 6475 N N . GLU A 1 811 ? 26.642 25.250 -8.855 1.00 81.75 811 GLU A N 1
ATOM 6476 C CA . GLU A 1 811 ? 26.139 24.046 -8.159 1.00 81.75 811 GLU A CA 1
ATOM 6477 C C . GLU A 1 811 ? 25.087 24.349 -7.080 1.00 81.75 811 GLU A C 1
ATOM 6479 O O . GLU A 1 811 ? 24.073 23.656 -6.993 1.00 81.75 811 GLU A O 1
ATOM 6484 N N . ALA A 1 812 ? 25.306 25.389 -6.268 1.00 79.25 812 ALA A N 1
ATOM 6485 C CA . ALA A 1 812 ? 24.399 25.737 -5.175 1.00 79.25 812 ALA A CA 1
ATOM 6486 C C . ALA A 1 812 ? 23.067 26.316 -5.685 1.00 79.25 812 ALA A C 1
ATOM 6488 O O . ALA A 1 812 ? 22.009 25.940 -5.187 1.00 79.25 812 ALA A O 1
ATOM 6489 N N . GLY A 1 813 ? 23.108 27.188 -6.701 1.00 80.94 813 GLY A N 1
ATOM 6490 C CA . GLY A 1 813 ? 21.908 27.758 -7.323 1.00 80.94 813 GLY A CA 1
ATOM 6491 C C . GLY A 1 813 ? 21.170 26.765 -8.227 1.00 80.94 813 GLY A C 1
ATOM 6492 O O . GLY A 1 813 ? 19.942 26.766 -8.279 1.00 80.94 813 GLY A O 1
ATOM 6493 N N . GLY A 1 814 ? 21.906 25.870 -8.892 1.00 89.25 814 GLY A N 1
ATOM 6494 C CA . GLY A 1 814 ? 21.362 24.880 -9.821 1.00 89.25 814 GLY A CA 1
ATOM 6495 C C . GLY A 1 814 ? 20.672 23.686 -9.157 1.00 89.25 814 GLY A C 1
ATOM 6496 O O . GLY A 1 814 ? 19.868 23.027 -9.809 1.00 89.25 814 GLY A O 1
ATOM 6497 N N . SER A 1 815 ? 20.920 23.400 -7.870 1.00 92.69 815 SER A N 1
ATOM 6498 C CA . SER A 1 815 ? 20.298 22.240 -7.206 1.00 92.69 815 SER A CA 1
ATOM 6499 C C . SER A 1 815 ? 18.776 22.364 -7.100 1.00 92.69 815 SER A C 1
ATOM 6501 O O . SER A 1 815 ? 18.062 21.447 -7.502 1.00 92.69 815 SER A O 1
ATOM 6503 N N . GLY A 1 816 ? 18.262 23.504 -6.621 1.00 92.62 816 GLY A N 1
ATOM 6504 C CA . GLY A 1 816 ? 16.814 23.737 -6.547 1.00 92.62 816 GLY A CA 1
ATOM 6505 C C . GLY A 1 816 ? 16.157 23.696 -7.929 1.00 92.62 816 GLY A C 1
ATOM 6506 O O . GLY A 1 816 ? 15.113 23.069 -8.109 1.00 92.62 816 GLY A O 1
ATOM 6507 N N . PHE A 1 817 ? 16.827 24.278 -8.928 1.00 95.31 817 PHE A N 1
ATOM 6508 C CA . PHE A 1 817 ? 16.387 24.247 -10.321 1.00 95.31 817 PHE A CA 1
ATOM 6509 C C . PHE A 1 817 ? 16.288 22.812 -10.856 1.00 95.31 817 PHE A C 1
ATOM 6511 O O . PHE A 1 817 ? 15.250 22.429 -11.392 1.00 95.31 817 PHE A O 1
ATOM 6518 N N . ALA A 1 818 ? 17.339 22.003 -10.681 1.00 96.19 818 ALA A N 1
ATOM 6519 C CA . ALA A 1 818 ? 17.387 20.618 -11.144 1.00 96.19 818 ALA A CA 1
ATOM 6520 C C . ALA A 1 818 ? 16.309 19.749 -10.481 1.00 96.19 818 ALA A C 1
ATOM 6522 O O . ALA A 1 818 ? 15.678 18.943 -11.161 1.00 96.19 818 ALA A O 1
ATOM 6523 N N . GLN A 1 819 ? 16.053 19.945 -9.181 1.00 95.12 819 GLN A N 1
ATOM 6524 C CA . GLN A 1 819 ? 14.995 19.234 -8.456 1.00 95.12 819 GLN A CA 1
ATOM 6525 C C . GLN A 1 819 ? 13.609 19.553 -9.033 1.00 95.12 819 GLN A C 1
ATOM 6527 O O . GLN A 1 819 ? 12.872 18.638 -9.396 1.00 95.12 819 GLN A O 1
ATOM 6532 N N . HIS A 1 820 ? 13.268 20.835 -9.201 1.00 93.50 820 HIS A N 1
ATOM 6533 C CA . HIS A 1 820 ? 11.995 21.220 -9.818 1.00 93.50 820 HIS A CA 1
ATOM 6534 C C . HIS A 1 820 ? 11.879 20.753 -11.274 1.00 93.50 820 HIS A C 1
ATOM 6536 O O . HIS A 1 820 ? 10.806 20.310 -11.685 1.00 93.50 820 HIS A O 1
ATOM 6542 N N . PHE A 1 821 ? 12.967 20.824 -12.045 1.00 96.19 821 PHE A N 1
ATOM 6543 C CA . PHE A 1 821 ? 13.012 20.371 -13.435 1.00 96.19 821 PHE A CA 1
ATOM 6544 C C . PHE A 1 821 ? 12.723 18.870 -13.540 1.00 96.19 821 PHE A C 1
ATOM 6546 O O . PHE A 1 821 ? 11.806 18.474 -14.258 1.00 96.19 821 PHE A O 1
ATOM 6553 N N . VAL A 1 822 ? 13.464 18.030 -12.809 1.00 95.56 822 VAL A N 1
ATOM 6554 C CA . VAL A 1 822 ? 13.374 16.572 -12.968 1.00 95.56 822 VAL A CA 1
ATOM 6555 C C . VAL A 1 822 ? 12.032 16.029 -12.476 1.00 95.56 822 VAL A C 1
ATOM 6557 O O . VAL A 1 822 ? 11.471 15.135 -13.106 1.00 95.56 822 VAL A O 1
ATOM 6560 N N . VAL A 1 823 ? 11.479 16.617 -11.408 1.00 93.62 823 VAL A N 1
ATOM 6561 C CA . VAL A 1 823 ? 10.139 16.279 -10.902 1.00 93.62 823 VAL A CA 1
ATOM 6562 C C . VAL A 1 823 ? 9.065 16.707 -11.900 1.00 93.62 823 VAL A C 1
ATOM 6564 O O . VAL A 1 823 ? 8.127 15.956 -12.148 1.00 93.62 823 VAL A O 1
ATOM 6567 N N . SER A 1 824 ? 9.219 17.864 -12.549 1.00 92.62 824 SER A N 1
ATOM 6568 C CA . SER A 1 824 ? 8.284 18.298 -13.597 1.00 92.62 824 SER A CA 1
ATOM 6569 C C . SER A 1 824 ? 8.359 17.415 -14.848 1.00 92.62 824 SER A C 1
ATOM 6571 O O . SER A 1 824 ? 7.332 17.143 -15.466 1.00 92.62 824 SER A O 1
ATOM 6573 N N . LEU A 1 825 ? 9.556 16.941 -15.214 1.00 94.94 825 LEU A N 1
ATOM 6574 C CA . LEU A 1 825 ? 9.764 16.070 -16.372 1.00 94.94 825 LEU A CA 1
ATOM 6575 C C . LEU A 1 825 ? 9.169 14.675 -16.146 1.00 94.94 825 LEU A C 1
ATOM 6577 O O . LEU A 1 825 ? 8.449 14.169 -16.999 1.00 94.94 825 LEU A O 1
ATOM 6581 N N . LEU A 1 826 ? 9.478 14.045 -15.008 1.00 90.50 826 LEU A N 1
ATOM 6582 C CA . LEU A 1 826 ? 9.164 12.634 -14.755 1.00 90.50 826 LEU A CA 1
ATOM 6583 C C . LEU A 1 826 ? 7.923 12.384 -13.901 1.00 90.50 826 LEU A C 1
ATOM 6585 O O . LEU A 1 826 ? 7.477 11.228 -13.841 1.00 90.50 826 LEU A O 1
ATOM 6589 N N . GLY A 1 827 ? 7.410 13.423 -13.249 1.00 82.81 827 GLY A N 1
ATOM 6590 C CA . GLY A 1 827 ? 6.278 13.337 -12.345 1.00 82.81 827 GLY A CA 1
ATOM 6591 C C . GLY A 1 827 ? 6.631 13.161 -10.880 1.00 82.81 827 GLY A C 1
ATOM 6592 O O . GLY A 1 827 ? 7.699 12.658 -10.531 1.00 82.81 827 GLY A O 1
ATOM 6593 N N . ASP A 1 828 ? 5.670 13.525 -10.036 1.00 74.44 828 ASP A N 1
ATOM 6594 C CA . ASP A 1 828 ? 5.634 13.175 -8.620 1.00 74.44 828 ASP A CA 1
ATOM 6595 C C . ASP A 1 828 ? 4.875 11.853 -8.378 1.00 74.44 828 ASP A C 1
ATOM 6597 O O . ASP A 1 828 ? 4.383 11.184 -9.296 1.00 74.44 828 ASP A O 1
ATOM 6601 N N . ARG A 1 829 ? 4.753 11.471 -7.104 1.00 63.34 829 ARG A N 1
ATOM 6602 C CA . ARG A 1 829 ? 4.030 10.265 -6.668 1.00 63.34 829 ARG A CA 1
ATOM 6603 C C . ARG A 1 829 ? 2.510 10.319 -6.925 1.00 63.34 829 ARG A C 1
ATOM 6605 O O . ARG A 1 829 ? 1.849 9.300 -6.747 1.00 63.34 829 ARG A O 1
ATOM 6612 N N . HIS A 1 830 ? 1.961 11.451 -7.379 1.00 62.38 830 HIS A N 1
ATOM 6613 C CA . HIS A 1 830 ? 0.539 11.635 -7.704 1.00 62.38 830 HIS A CA 1
ATOM 6614 C C . HIS A 1 830 ? 0.225 11.443 -9.200 1.00 62.38 830 HIS A C 1
ATOM 6616 O O . HIS A 1 830 ? -0.885 11.732 -9.641 1.00 62.38 830 HIS A O 1
ATOM 6622 N N . GLY A 1 831 ? 1.178 10.950 -10.001 1.00 61.34 831 GLY A N 1
ATOM 6623 C CA . GLY A 1 831 ? 0.944 10.632 -11.418 1.00 61.34 831 GLY A CA 1
ATOM 6624 C C . GLY A 1 831 ? 0.964 11.845 -12.359 1.00 61.34 831 GLY A C 1
ATOM 6625 O O . GLY A 1 831 ? 0.489 11.759 -13.500 1.00 61.34 831 GLY A O 1
ATOM 6626 N N . THR A 1 832 ? 1.522 12.968 -11.895 1.00 72.81 832 THR A N 1
ATOM 6627 C CA . THR A 1 832 ? 1.852 14.126 -12.742 1.00 72.81 832 THR A CA 1
ATOM 6628 C C . THR A 1 832 ? 3.100 13.844 -13.597 1.00 72.81 832 THR A C 1
ATOM 6630 O O . THR A 1 832 ? 3.672 12.761 -13.510 1.00 72.81 832 THR A O 1
ATOM 6633 N N . GLY A 1 833 ? 3.509 14.772 -14.462 1.00 77.44 833 GLY A N 1
ATOM 6634 C CA . GLY A 1 833 ? 4.697 14.685 -15.320 1.00 77.44 833 GLY A CA 1
ATOM 6635 C C . GLY A 1 833 ? 4.379 14.840 -16.809 1.00 77.44 833 GLY A C 1
ATOM 6636 O O . GLY A 1 833 ? 3.262 14.563 -17.256 1.00 77.44 833 GLY A O 1
ATOM 6637 N N . ASN A 1 834 ? 5.372 15.271 -17.587 1.00 81.50 834 ASN A N 1
ATOM 6638 C CA . ASN A 1 834 ? 5.226 15.405 -19.036 1.00 81.50 834 ASN A CA 1
ATOM 6639 C C . ASN A 1 834 ? 5.204 14.017 -19.706 1.00 81.50 834 ASN A C 1
ATOM 6641 O O . ASN A 1 834 ? 5.822 13.062 -19.224 1.00 81.50 834 ASN A O 1
ATOM 6645 N N . ARG A 1 835 ? 4.410 13.868 -20.774 1.00 81.56 835 ARG A N 1
ATOM 6646 C CA . ARG A 1 835 ? 3.988 12.550 -21.283 1.00 81.56 835 ARG A CA 1
ATOM 6647 C C . ARG A 1 835 ? 4.393 12.256 -22.729 1.00 81.56 835 ARG A C 1
ATOM 6649 O O . ARG A 1 835 ? 4.206 11.116 -23.149 1.00 81.56 835 ARG A O 1
ATOM 6656 N N . THR A 1 836 ? 4.992 13.199 -23.457 1.00 83.75 836 THR A N 1
ATOM 6657 C CA . THR A 1 836 ? 5.444 12.984 -24.841 1.00 83.75 836 THR A CA 1
ATOM 6658 C C . THR A 1 836 ? 6.591 11.977 -24.889 1.00 83.75 836 THR A C 1
ATOM 6660 O O . THR A 1 836 ? 6.568 11.031 -25.675 1.00 83.75 836 THR A O 1
ATOM 6663 N N . GLY A 1 837 ? 7.583 12.136 -24.011 1.00 87.56 837 GLY A N 1
ATOM 6664 C CA . GLY A 1 837 ? 8.679 11.192 -23.842 1.00 87.56 837 GLY A CA 1
ATOM 6665 C C . GLY A 1 837 ? 9.718 11.185 -24.964 1.00 87.56 837 GLY A C 1
ATOM 6666 O O . GLY A 1 837 ? 10.393 10.167 -25.113 1.00 87.56 837 GLY A O 1
ATOM 6667 N N . ALA A 1 838 ? 9.891 12.273 -25.727 1.00 91.75 838 ALA A N 1
ATOM 6668 C CA . ALA A 1 838 ? 10.874 12.330 -26.820 1.00 91.75 838 ALA A CA 1
ATOM 6669 C C . ALA A 1 838 ? 12.321 12.125 -26.329 1.00 91.75 838 ALA A C 1
ATOM 6671 O O . ALA A 1 838 ? 13.154 11.584 -27.049 1.00 91.75 838 ALA A O 1
ATOM 6672 N N . PHE A 1 839 ? 12.608 12.492 -25.077 1.00 94.06 839 PHE A N 1
ATOM 6673 C CA . PHE A 1 839 ? 13.903 12.289 -24.419 1.00 94.06 839 PHE A CA 1
ATOM 6674 C C . PHE A 1 839 ? 14.217 10.827 -24.063 1.00 94.06 839 PHE A C 1
ATOM 6676 O O . PHE A 1 839 ? 15.306 10.544 -23.569 1.00 94.06 839 PHE A O 1
ATOM 6683 N N . LYS A 1 840 ? 13.283 9.881 -24.245 1.00 94.19 840 LYS A N 1
ATOM 6684 C CA . LYS A 1 840 ? 13.459 8.469 -23.860 1.00 94.19 840 LYS A CA 1
ATOM 6685 C C . LYS A 1 840 ? 14.298 7.702 -24.888 1.00 94.19 840 LYS A C 1
ATOM 6687 O O . LYS A 1 840 ? 13.915 6.621 -25.324 1.00 94.19 840 LYS A O 1
ATOM 6692 N N . THR A 1 841 ? 15.440 8.254 -25.273 1.00 94.94 841 THR A N 1
ATOM 6693 C CA . THR A 1 841 ? 16.474 7.569 -26.055 1.00 94.94 841 THR A CA 1
ATOM 6694 C C . THR A 1 841 ? 17.654 7.246 -25.143 1.00 94.94 841 THR A C 1
ATOM 6696 O O . THR A 1 841 ? 17.876 7.940 -24.148 1.00 94.94 841 THR A O 1
ATOM 6699 N N . ALA A 1 842 ? 18.439 6.219 -25.475 1.00 94.25 842 ALA A N 1
ATOM 6700 C CA . ALA A 1 842 ? 19.595 5.842 -24.662 1.00 94.25 842 ALA A CA 1
ATOM 6701 C C . ALA A 1 842 ? 20.578 7.015 -24.460 1.00 94.25 842 ALA A C 1
ATOM 6703 O O . ALA A 1 842 ? 21.068 7.234 -23.350 1.00 94.25 842 ALA A O 1
ATOM 6704 N N . THR A 1 843 ? 20.809 7.808 -25.511 1.00 95.19 843 THR A N 1
ATOM 6705 C CA . THR A 1 843 ? 21.683 8.989 -25.487 1.00 95.19 843 THR A CA 1
ATOM 6706 C C . THR A 1 843 ? 21.162 10.064 -24.536 1.00 95.19 843 THR A C 1
ATOM 6708 O O . THR A 1 843 ? 21.856 10.432 -23.588 1.00 95.19 843 THR A O 1
ATOM 6711 N N . HIS A 1 844 ? 19.922 10.525 -24.729 1.00 96.69 844 HIS A N 1
ATOM 6712 C CA . HIS A 1 844 ? 19.352 11.618 -23.933 1.00 96.69 844 HIS A CA 1
ATOM 6713 C C . HIS A 1 844 ? 19.128 11.211 -22.471 1.00 96.69 844 HIS A C 1
ATOM 6715 O O . HIS A 1 844 ? 19.382 12.002 -21.564 1.00 96.69 844 HIS A O 1
ATOM 6721 N N . LEU A 1 845 ? 18.718 9.963 -22.210 1.00 96.62 845 LEU A N 1
ATOM 6722 C CA . LEU A 1 845 ? 18.589 9.442 -20.845 1.00 96.62 845 LEU A CA 1
ATOM 6723 C C . LEU A 1 845 ? 19.940 9.408 -20.124 1.00 96.62 845 LEU A C 1
ATOM 6725 O O . LEU A 1 845 ? 20.000 9.776 -18.951 1.00 96.62 845 LEU A O 1
ATOM 6729 N N . LYS A 1 846 ? 21.027 9.021 -20.812 1.00 95.81 846 LYS A N 1
ATOM 6730 C CA . LYS A 1 846 ? 22.390 9.073 -20.256 1.00 95.81 846 LYS A CA 1
ATOM 6731 C C . LYS A 1 846 ? 22.779 10.503 -19.884 1.00 95.81 846 LYS A C 1
ATOM 6733 O O . LYS A 1 846 ? 23.244 10.740 -18.770 1.00 95.81 846 LYS A O 1
ATOM 6738 N N . GLU A 1 847 ? 22.593 11.443 -20.808 1.00 96.19 847 GLU A N 1
ATOM 6739 C CA . GLU A 1 847 ? 22.944 12.855 -20.621 1.00 96.19 847 GLU A CA 1
ATOM 6740 C C . GLU A 1 847 ? 22.185 13.474 -19.447 1.00 96.19 847 GLU A C 1
ATOM 6742 O O . GLU A 1 847 ? 22.800 14.042 -18.542 1.00 96.19 847 GLU A O 1
ATOM 6747 N N . LEU A 1 848 ? 20.863 13.288 -19.406 1.00 97.19 848 LEU A N 1
ATOM 6748 C CA . LEU A 1 848 ? 20.022 13.755 -18.307 1.00 97.19 848 LEU A CA 1
ATOM 6749 C C . LEU A 1 848 ? 20.409 13.100 -16.982 1.00 97.19 848 LEU A C 1
ATOM 6751 O O . LEU A 1 848 ? 20.457 13.781 -15.961 1.00 97.19 848 LEU A O 1
ATOM 6755 N N . TYR A 1 849 ? 20.713 11.801 -16.975 1.00 95.25 849 TYR A N 1
ATOM 6756 C CA . TYR A 1 849 ? 21.109 11.094 -15.761 1.00 95.25 849 TYR A CA 1
ATOM 6757 C C . TYR A 1 849 ? 22.415 11.649 -15.173 1.00 95.25 849 TYR A C 1
ATOM 6759 O O . TYR A 1 849 ? 22.470 11.952 -13.978 1.00 95.25 849 TYR A O 1
ATOM 6767 N N . ILE A 1 850 ? 23.438 11.874 -16.007 1.00 94.44 850 ILE A N 1
ATOM 6768 C CA . ILE A 1 850 ? 24.698 12.512 -15.586 1.00 94.44 850 ILE A CA 1
ATOM 6769 C C . ILE A 1 850 ? 24.438 13.937 -15.084 1.00 94.44 850 ILE A C 1
ATOM 6771 O O . ILE A 1 850 ? 24.911 14.307 -14.004 1.00 94.44 850 ILE A O 1
ATOM 6775 N N . LEU A 1 851 ? 23.670 14.725 -15.844 1.00 95.25 851 LEU A N 1
ATOM 6776 C CA . LEU A 1 851 ? 23.370 16.114 -15.512 1.00 95.25 851 LEU A CA 1
ATOM 6777 C C . LEU A 1 851 ? 22.639 16.214 -14.168 1.00 95.25 851 LEU A C 1
ATOM 6779 O O . LEU A 1 851 ? 23.050 16.979 -13.300 1.00 95.25 851 LEU A O 1
ATOM 6783 N N . MET A 1 852 ? 21.611 15.393 -13.945 1.00 95.88 852 MET A N 1
ATOM 6784 C CA . MET A 1 852 ? 20.863 15.387 -12.687 1.00 95.88 852 MET A CA 1
ATOM 6785 C C . MET A 1 852 ? 21.720 14.922 -11.508 1.00 95.88 852 MET A C 1
ATOM 6787 O O . MET A 1 852 ? 21.627 15.515 -10.437 1.00 95.88 852 MET A O 1
ATOM 6791 N N . HIS A 1 853 ? 22.615 13.943 -11.683 1.00 92.75 853 HIS A N 1
ATOM 6792 C CA . HIS A 1 853 ? 23.539 13.522 -10.620 1.00 92.75 853 HIS A CA 1
ATOM 6793 C C . HIS A 1 853 ? 24.514 14.621 -10.173 1.00 92.75 853 HIS A C 1
ATOM 6795 O O . HIS A 1 853 ? 24.905 14.642 -9.004 1.00 92.75 853 HIS A O 1
ATOM 6801 N N . ARG A 1 854 ? 24.888 15.551 -11.063 1.00 91.38 854 ARG A N 1
ATOM 6802 C CA . ARG A 1 854 ? 25.765 16.685 -10.723 1.00 91.38 854 ARG A CA 1
ATOM 6803 C C . ARG A 1 854 ? 25.102 17.660 -9.740 1.00 91.38 854 ARG A C 1
ATOM 6805 O O . ARG A 1 854 ? 25.773 18.161 -8.840 1.00 91.38 854 ARG A O 1
ATOM 6812 N N . TYR A 1 855 ? 23.796 17.899 -9.884 1.00 93.12 855 TYR A N 1
ATOM 6813 C CA . TYR A 1 855 ? 23.048 18.899 -9.100 1.00 93.12 855 TYR A CA 1
ATOM 6814 C C . TYR A 1 855 ? 22.157 18.296 -7.996 1.00 93.12 855 TYR A C 1
ATOM 6816 O O . TYR A 1 855 ? 21.794 18.987 -7.040 1.00 93.12 855 TYR A O 1
ATOM 6824 N N . ILE A 1 856 ? 21.831 17.004 -8.084 1.00 92.94 856 ILE A N 1
ATOM 6825 C CA . ILE A 1 856 ? 21.047 16.232 -7.109 1.00 92.94 856 ILE A CA 1
ATOM 6826 C C . ILE A 1 856 ? 21.971 15.155 -6.522 1.00 92.94 856 ILE A C 1
ATOM 6828 O O . ILE A 1 856 ? 21.907 13.978 -6.884 1.00 92.94 856 ILE A O 1
ATOM 6832 N N . LYS A 1 857 ? 22.872 15.573 -5.626 1.00 89.69 857 LYS A N 1
ATOM 6833 C CA . LYS A 1 857 ? 23.950 14.729 -5.081 1.00 89.69 857 LYS A CA 1
ATOM 6834 C C . LYS A 1 857 ? 23.408 13.596 -4.216 1.00 89.69 857 LYS A C 1
ATOM 6836 O O . LYS A 1 857 ? 22.609 13.849 -3.326 1.00 89.69 857 LYS A O 1
ATOM 6841 N N . THR A 1 858 ? 23.887 12.371 -4.419 1.00 87.38 858 THR A N 1
ATOM 6842 C CA . THR A 1 858 ? 23.490 11.189 -3.625 1.00 87.38 858 THR A CA 1
ATOM 6843 C C . THR A 1 858 ? 23.872 11.290 -2.148 1.00 87.38 858 THR A C 1
ATOM 6845 O O . THR A 1 858 ? 23.242 10.654 -1.312 1.00 87.38 858 THR A O 1
ATOM 6848 N N . SER A 1 859 ? 24.895 12.086 -1.810 1.00 85.75 859 SER A N 1
ATOM 6849 C CA . SER A 1 859 ? 25.296 12.356 -0.420 1.00 85.75 859 SER A CA 1
ATOM 6850 C C . SER A 1 859 ? 24.212 13.051 0.401 1.00 85.75 859 SER A C 1
ATOM 6852 O O . SER A 1 859 ? 24.223 12.947 1.624 1.00 85.75 859 SER A O 1
ATOM 6854 N N . ASP A 1 860 ? 23.288 13.735 -0.276 1.00 86.25 860 ASP A N 1
ATOM 6855 C CA . ASP A 1 860 ? 22.246 14.563 0.331 1.00 86.25 860 ASP A CA 1
ATOM 6856 C C . ASP A 1 860 ? 20.867 13.872 0.239 1.00 86.25 860 ASP A C 1
ATOM 6858 O O . ASP A 1 860 ? 19.826 14.506 0.427 1.00 86.25 860 ASP A O 1
ATOM 6862 N N . ASP A 1 861 ? 20.833 12.582 -0.122 1.00 87.81 861 ASP A N 1
ATOM 6863 C CA . ASP A 1 861 ? 19.600 11.796 -0.207 1.00 87.81 861 ASP A CA 1
ATOM 6864 C C . ASP A 1 861 ? 19.026 11.533 1.195 1.00 87.81 861 ASP A C 1
ATOM 6866 O O . ASP A 1 861 ? 19.738 11.179 2.141 1.00 87.81 861 ASP A O 1
ATOM 6870 N N . LEU A 1 862 ? 17.709 11.695 1.330 1.00 83.12 862 LEU A N 1
ATOM 6871 C CA . LEU A 1 862 ? 17.016 11.539 2.605 1.00 83.12 862 LEU A CA 1
ATOM 6872 C C . LEU A 1 862 ? 16.672 10.063 2.832 1.00 83.12 862 LEU A C 1
ATOM 6874 O O . LEU A 1 862 ? 15.917 9.458 2.069 1.00 83.12 862 LEU A O 1
ATOM 6878 N N . ASN A 1 863 ? 17.187 9.478 3.918 1.00 75.31 863 ASN A N 1
ATOM 6879 C CA . ASN A 1 863 ? 16.812 8.131 4.343 1.00 75.31 863 ASN A CA 1
ATOM 6880 C C . ASN A 1 863 ? 15.670 8.191 5.365 1.00 75.31 863 ASN A C 1
ATOM 6882 O O . ASN A 1 863 ? 15.892 8.446 6.548 1.00 75.31 863 ASN A O 1
ATOM 6886 N N . ARG A 1 864 ? 14.444 7.928 4.902 1.00 69.31 864 ARG A N 1
ATOM 6887 C CA . ARG A 1 864 ? 13.236 7.916 5.744 1.00 69.31 864 ARG A CA 1
ATOM 6888 C C . ARG A 1 864 ? 12.807 6.520 6.205 1.00 69.31 864 ARG A C 1
ATOM 6890 O O . ARG A 1 864 ? 11.693 6.370 6.692 1.00 69.31 864 ARG A O 1
ATOM 6897 N N . ALA A 1 865 ? 13.665 5.503 6.082 1.00 57.69 865 ALA A N 1
ATOM 6898 C CA . ALA A 1 865 ? 13.298 4.110 6.358 1.00 57.69 865 ALA A CA 1
ATOM 6899 C C . ALA A 1 865 ? 12.870 3.822 7.819 1.00 57.69 865 ALA A C 1
ATOM 6901 O O . ALA A 1 865 ? 12.304 2.763 8.056 1.00 57.69 865 ALA A O 1
ATOM 6902 N N . ASN A 1 866 ? 13.091 4.743 8.773 1.00 48.09 866 ASN A N 1
ATOM 6903 C CA . ASN A 1 866 ? 12.855 4.531 10.212 1.00 48.09 866 ASN A CA 1
ATOM 6904 C C . ASN A 1 866 ? 12.162 5.725 10.935 1.00 48.09 866 ASN A C 1
ATOM 6906 O O . ASN A 1 866 ? 12.615 6.119 12.006 1.00 48.09 866 ASN A O 1
ATOM 6910 N N . GLY A 1 867 ? 11.109 6.361 10.394 1.00 48.53 867 GLY A N 1
ATOM 6911 C CA . GLY A 1 867 ? 10.485 7.535 11.051 1.00 48.53 867 GLY A CA 1
ATOM 6912 C C . GLY A 1 867 ? 8.981 7.734 10.808 1.00 48.53 867 GLY A C 1
ATOM 6913 O O . GLY A 1 867 ? 8.435 7.160 9.875 1.00 48.53 867 GLY A O 1
ATOM 6914 N N . GLY A 1 868 ? 8.340 8.535 11.682 1.00 51.22 868 GLY A N 1
ATOM 6915 C CA . GLY A 1 868 ? 6.884 8.772 11.810 1.00 51.22 868 GLY A CA 1
ATOM 6916 C C . GLY A 1 868 ? 6.167 9.466 10.635 1.00 51.22 868 GLY A C 1
ATOM 6917 O O . GLY A 1 868 ? 6.568 9.312 9.489 1.00 51.22 868 GLY A O 1
ATOM 6918 N N . VAL A 1 869 ? 5.062 10.186 10.920 1.00 46.78 869 VAL A N 1
ATOM 6919 C CA . VAL A 1 869 ? 4.058 10.654 9.929 1.00 46.78 869 VAL A CA 1
ATOM 6920 C C . VAL A 1 869 ? 4.697 11.168 8.632 1.00 46.78 869 VAL A C 1
ATOM 6922 O O . VAL A 1 869 ? 5.431 12.155 8.605 1.00 46.78 869 VAL A O 1
ATOM 6925 N N . TYR A 1 870 ? 4.401 10.436 7.560 1.00 60.88 870 TYR A N 1
ATOM 6926 C CA . TYR A 1 870 ? 5.017 10.526 6.245 1.00 60.88 870 TYR A CA 1
ATOM 6927 C C . TYR A 1 870 ? 4.461 11.713 5.447 1.00 60.88 870 TYR A C 1
ATOM 6929 O O . TYR A 1 870 ? 3.278 11.769 5.119 1.00 60.88 870 TYR A O 1
ATOM 6937 N N . SER A 1 871 ? 5.326 12.668 5.111 1.00 69.69 871 SER A N 1
ATOM 6938 C CA . SER A 1 871 ? 5.048 13.720 4.126 1.00 69.69 871 SER A CA 1
ATOM 6939 C C . SER A 1 871 ? 6.302 13.930 3.268 1.00 69.69 871 SER A C 1
ATOM 6941 O O . SER A 1 871 ? 7.303 14.450 3.779 1.00 69.69 871 SER A O 1
ATOM 6943 N N . PRO A 1 872 ? 6.300 13.449 2.008 1.00 75.12 872 PRO A N 1
ATOM 6944 C CA . PRO A 1 872 ? 7.402 13.649 1.070 1.00 75.12 872 PRO A CA 1
ATOM 6945 C C . PRO A 1 872 ? 7.671 15.136 0.828 1.00 75.12 872 PRO A C 1
ATOM 6947 O O . PRO A 1 872 ? 6.755 15.956 0.841 1.00 75.12 872 PRO A O 1
ATOM 6950 N N . THR A 1 873 ? 8.935 15.483 0.615 1.00 88.00 873 THR A N 1
ATOM 6951 C CA . THR A 1 873 ? 9.356 16.822 0.185 1.00 88.00 873 THR A CA 1
ATOM 6952 C C . THR A 1 873 ? 9.814 16.781 -1.270 1.00 88.00 873 THR A C 1
ATOM 6954 O O . THR A 1 873 ? 10.107 15.709 -1.793 1.00 88.00 873 THR A O 1
ATOM 6957 N N . LEU A 1 874 ? 9.988 17.950 -1.897 1.00 88.62 874 LEU A N 1
ATOM 6958 C CA . LEU A 1 874 ? 10.572 18.063 -3.241 1.00 88.62 874 LEU A CA 1
ATOM 6959 C C . LEU A 1 874 ? 11.875 17.260 -3.389 1.00 88.62 874 LEU A C 1
ATOM 6961 O O . LEU A 1 874 ? 12.136 16.682 -4.441 1.00 88.62 874 LEU A O 1
ATOM 6965 N N . ARG A 1 875 ? 12.686 17.204 -2.326 1.00 90.81 875 ARG A N 1
ATOM 6966 C CA . ARG A 1 875 ? 13.940 16.454 -2.331 1.00 90.81 875 ARG A CA 1
ATOM 6967 C C . ARG A 1 875 ? 13.714 14.948 -2.474 1.00 90.81 875 ARG A C 1
ATOM 6969 O O . ARG A 1 875 ? 14.471 14.308 -3.200 1.00 90.81 875 ARG A O 1
ATOM 6976 N N . ASP A 1 876 ? 12.688 14.406 -1.815 1.00 89.19 876 ASP A N 1
ATOM 6977 C CA . ASP A 1 876 ? 12.306 12.991 -1.905 1.00 89.19 876 ASP A CA 1
ATOM 6978 C C . ASP A 1 876 ? 11.823 12.639 -3.323 1.00 89.19 876 ASP A C 1
ATOM 6980 O O . ASP A 1 876 ? 12.211 11.612 -3.876 1.00 89.19 876 ASP A O 1
ATOM 6984 N N . ASP A 1 877 ? 11.034 13.513 -3.949 1.00 89.38 877 ASP A N 1
ATOM 6985 C CA . ASP A 1 877 ? 10.577 13.294 -5.326 1.00 89.38 877 ASP A CA 1
ATOM 6986 C C . ASP A 1 877 ? 11.735 13.422 -6.328 1.00 89.38 877 ASP A C 1
ATOM 6988 O O . ASP A 1 877 ? 11.834 12.657 -7.287 1.00 89.38 877 ASP A O 1
ATOM 6992 N N . ALA A 1 878 ? 12.667 14.349 -6.094 1.00 92.69 878 ALA A N 1
ATOM 6993 C CA . ALA A 1 878 ? 13.803 14.572 -6.981 1.00 92.69 878 ALA A CA 1
ATOM 6994 C C . ALA A 1 878 ? 14.836 13.431 -6.950 1.00 92.69 878 ALA A C 1
ATOM 6996 O O . ALA A 1 878 ? 15.368 13.069 -8.003 1.00 92.69 878 ALA A O 1
ATOM 6997 N N . GLN A 1 879 ? 15.119 12.839 -5.779 1.00 91.94 879 GLN A N 1
ATOM 6998 C CA . GLN A 1 879 ? 15.984 11.650 -5.692 1.00 91.94 879 GLN A CA 1
ATOM 6999 C C . GLN A 1 879 ? 15.352 10.448 -6.416 1.00 91.94 879 GLN A C 1
ATOM 7001 O O . GLN A 1 879 ? 16.048 9.730 -7.139 1.00 91.94 879 GLN A O 1
ATOM 7006 N N . ASP A 1 880 ? 14.032 10.269 -6.299 1.00 89.69 880 ASP A N 1
ATOM 7007 C CA . ASP A 1 880 ? 13.301 9.200 -6.981 1.00 89.69 880 ASP A CA 1
ATOM 7008 C C . ASP A 1 880 ? 13.293 9.419 -8.496 1.00 89.69 880 ASP A C 1
ATOM 7010 O O . ASP A 1 880 ? 13.574 8.495 -9.264 1.00 89.69 880 ASP A O 1
ATOM 7014 N N . ALA A 1 881 ? 13.044 10.652 -8.939 1.00 92.12 881 ALA A N 1
ATOM 7015 C CA . ALA A 1 881 ? 13.058 11.025 -10.347 1.00 92.12 881 ALA A CA 1
ATOM 7016 C C . ALA A 1 881 ? 14.457 10.848 -10.972 1.00 92.12 881 ALA A C 1
ATOM 7018 O O . ALA A 1 881 ? 14.578 10.271 -12.054 1.00 92.12 881 ALA A O 1
ATOM 7019 N N . ARG A 1 882 ? 15.534 11.232 -10.269 1.00 93.44 882 ARG A N 1
ATOM 7020 C CA . ARG A 1 882 ? 16.921 10.969 -10.701 1.00 93.44 882 ARG A CA 1
ATOM 7021 C C . ARG A 1 882 ? 17.161 9.472 -10.926 1.00 93.44 882 ARG A C 1
ATOM 7023 O O . ARG A 1 882 ? 17.691 9.087 -11.966 1.00 93.44 882 ARG A O 1
ATOM 7030 N N . ASN A 1 883 ? 16.729 8.624 -9.993 1.00 90.56 883 ASN A N 1
ATOM 7031 C CA . ASN A 1 883 ? 16.874 7.170 -10.113 1.00 90.56 883 ASN A CA 1
ATOM 7032 C C . ASN A 1 883 ? 15.995 6.595 -11.244 1.00 90.56 883 ASN A C 1
ATOM 7034 O O . ASN A 1 883 ? 16.397 5.669 -11.950 1.00 90.56 883 ASN A O 1
ATOM 7038 N N . LYS A 1 884 ? 14.810 7.175 -11.467 1.00 92.25 884 LYS A N 1
ATOM 7039 C CA . LYS A 1 884 ? 13.884 6.785 -12.538 1.00 92.25 884 LYS A CA 1
ATOM 7040 C C . LYS A 1 884 ? 14.470 7.015 -13.937 1.00 92.25 884 LYS A C 1
ATOM 7042 O O . LYS A 1 884 ? 14.197 6.196 -14.810 1.00 92.25 884 LYS A O 1
ATOM 7047 N N . LEU A 1 885 ? 15.316 8.032 -14.152 1.00 94.75 885 LEU A N 1
ATOM 7048 C CA . LEU A 1 885 ? 16.040 8.214 -15.428 1.00 94.75 885 LEU A CA 1
ATOM 7049 C C . LEU A 1 885 ? 16.886 6.983 -15.788 1.00 94.75 885 LEU A C 1
ATOM 7051 O O . LEU A 1 885 ? 16.820 6.495 -16.915 1.00 94.75 885 LEU A O 1
ATOM 7055 N N . PHE A 1 886 ? 17.632 6.437 -14.823 1.00 92.81 886 PHE A N 1
ATOM 7056 C CA . PHE A 1 886 ? 18.426 5.231 -15.057 1.00 92.81 886 PHE A CA 1
ATOM 7057 C C . PHE A 1 886 ? 17.560 3.982 -15.244 1.00 92.81 886 PHE A C 1
ATOM 7059 O O . PHE A 1 886 ? 17.880 3.116 -16.058 1.00 92.81 886 PHE A O 1
ATOM 7066 N N . ASN A 1 887 ? 16.444 3.875 -14.522 1.00 91.75 887 ASN A N 1
ATOM 7067 C CA . ASN A 1 887 ? 15.518 2.758 -14.712 1.00 91.75 887 ASN A CA 1
ATOM 7068 C C . ASN A 1 887 ? 14.907 2.776 -16.122 1.00 91.75 887 ASN A C 1
ATOM 7070 O O . ASN A 1 887 ? 14.836 1.732 -16.764 1.00 91.75 887 ASN A O 1
ATOM 7074 N N . LEU A 1 888 ? 14.543 3.959 -16.636 1.00 92.94 888 LEU A N 1
ATOM 7075 C CA . LEU A 1 888 ? 14.096 4.116 -18.022 1.00 92.94 888 LEU A CA 1
ATOM 7076 C C . LEU A 1 888 ? 15.187 3.676 -19.003 1.00 92.94 888 LEU A C 1
ATOM 7078 O O . LEU A 1 888 ? 14.888 2.894 -19.899 1.00 92.94 888 LEU A O 1
ATOM 7082 N N . LEU A 1 889 ? 16.439 4.099 -18.791 1.00 94.38 889 LEU A N 1
ATOM 7083 C CA . LEU A 1 889 ? 17.568 3.686 -19.630 1.00 94.38 889 LEU A CA 1
ATOM 7084 C C . LEU A 1 889 ? 17.756 2.165 -19.606 1.00 94.38 889 LEU A C 1
ATOM 7086 O O . LEU A 1 889 ? 17.738 1.525 -20.647 1.00 94.38 889 LEU A O 1
ATOM 7090 N N . SER A 1 890 ? 17.897 1.574 -18.421 1.00 89.81 890 SER A N 1
ATOM 7091 C CA . SER A 1 890 ? 18.220 0.147 -18.271 1.00 89.81 890 SER A CA 1
ATOM 7092 C C . SER A 1 890 ? 17.118 -0.799 -18.761 1.00 89.81 890 SER A C 1
ATOM 7094 O O . SER A 1 890 ? 17.422 -1.920 -19.171 1.00 89.81 890 SER A O 1
ATOM 7096 N N . SER A 1 891 ? 15.863 -0.338 -18.785 1.00 89.69 891 SER A N 1
ATOM 7097 C CA . SER A 1 891 ? 14.722 -1.098 -19.312 1.00 89.69 891 SER A CA 1
ATOM 7098 C C . SER A 1 891 ? 14.672 -1.207 -20.842 1.00 89.69 891 SER A C 1
ATOM 7100 O O . SER A 1 891 ? 13.939 -2.047 -21.361 1.00 89.69 891 SER A O 1
ATOM 7102 N N . GLN A 1 892 ? 15.418 -0.375 -21.577 1.00 92.12 892 GLN A N 1
ATOM 7103 C CA . GLN A 1 892 ? 15.412 -0.387 -23.041 1.00 92.12 892 GLN A CA 1
ATOM 7104 C C . GLN A 1 892 ? 16.356 -1.474 -23.578 1.00 92.12 892 GLN A C 1
ATOM 7106 O O . GLN A 1 892 ? 17.555 -1.404 -23.303 1.00 92.12 892 GLN A O 1
ATOM 7111 N N . PRO A 1 893 ? 15.881 -2.454 -24.368 1.00 89.94 893 PRO A N 1
ATOM 7112 C CA . PRO A 1 893 ? 16.766 -3.435 -24.989 1.00 89.94 893 PRO A CA 1
ATOM 7113 C C . PRO A 1 893 ? 17.594 -2.796 -26.112 1.00 89.94 893 PRO A C 1
ATOM 7115 O O . PRO A 1 893 ? 17.155 -1.837 -26.751 1.00 89.94 893 PRO A O 1
ATOM 7118 N N . GLY A 1 894 ? 18.766 -3.362 -26.401 1.00 91.31 894 GLY A N 1
ATOM 7119 C CA . GLY A 1 894 ? 19.554 -3.024 -27.585 1.00 91.31 894 GLY A CA 1
ATOM 7120 C C . GLY A 1 894 ? 20.960 -2.483 -27.315 1.00 91.31 894 GLY A C 1
ATOM 7121 O O . GLY A 1 894 ? 21.357 -2.155 -26.193 1.00 91.31 894 GLY A O 1
ATOM 7122 N N . ALA A 1 895 ? 21.726 -2.386 -28.407 1.00 92.25 895 ALA A N 1
ATOM 7123 C CA . ALA A 1 895 ? 23.141 -2.020 -28.391 1.00 92.25 895 ALA A CA 1
ATOM 7124 C C . ALA A 1 895 ? 23.382 -0.595 -27.878 1.00 92.25 895 ALA A C 1
ATOM 7126 O O . ALA A 1 895 ? 24.359 -0.363 -27.167 1.00 92.25 895 ALA A O 1
ATOM 7127 N N . ASP A 1 896 ? 22.481 0.337 -28.195 1.00 93.38 896 ASP A N 1
ATOM 7128 C CA . ASP A 1 896 ? 22.602 1.742 -27.797 1.00 93.38 896 ASP A CA 1
ATOM 7129 C C . ASP A 1 896 ? 22.480 1.902 -26.277 1.00 93.38 896 ASP A C 1
ATOM 7131 O O . ASP A 1 896 ? 23.289 2.596 -25.660 1.00 93.38 896 ASP A O 1
ATOM 7135 N N . THR A 1 897 ? 21.538 1.192 -25.644 1.00 94.19 897 THR A N 1
ATOM 7136 C CA . THR A 1 897 ? 21.413 1.145 -24.180 1.00 94.19 897 THR A CA 1
ATOM 7137 C C . THR A 1 897 ? 22.653 0.541 -23.541 1.00 94.19 897 THR A C 1
ATOM 7139 O O . THR A 1 897 ? 23.201 1.109 -22.595 1.00 94.19 897 THR A O 1
ATOM 7142 N N . TYR A 1 898 ? 23.122 -0.600 -24.057 1.00 94.00 898 TYR A N 1
ATOM 7143 C CA . TYR A 1 898 ? 24.335 -1.238 -23.552 1.00 94.00 898 TYR A CA 1
ATOM 7144 C C . TYR A 1 898 ? 25.537 -0.286 -23.630 1.00 94.00 898 TYR A C 1
ATOM 7146 O O . TYR A 1 898 ? 26.243 -0.099 -22.638 1.00 94.00 898 TYR A O 1
ATOM 7154 N N . ALA A 1 899 ? 25.733 0.377 -24.773 1.00 94.44 899 ALA A N 1
ATOM 7155 C CA . ALA A 1 899 ? 26.799 1.352 -24.968 1.00 94.44 899 ALA A CA 1
ATOM 7156 C C . ALA A 1 899 ? 26.664 2.557 -24.021 1.00 94.44 899 ALA A C 1
ATOM 7158 O O . ALA A 1 899 ? 27.661 2.993 -23.444 1.00 94.44 899 ALA A O 1
ATOM 7159 N N . ALA A 1 900 ? 25.446 3.059 -23.799 1.00 95.12 900 ALA A N 1
ATOM 7160 C CA . ALA A 1 900 ? 25.183 4.152 -22.867 1.00 95.12 900 ALA A CA 1
ATOM 7161 C C . ALA A 1 900 ? 25.521 3.774 -21.414 1.00 95.12 900 ALA A C 1
ATOM 7163 O O . ALA A 1 900 ? 26.212 4.533 -20.733 1.00 95.12 900 ALA A O 1
ATOM 7164 N N . ILE A 1 901 ? 25.114 2.588 -20.946 1.00 94.06 901 ILE A N 1
ATOM 7165 C CA . ILE A 1 901 ? 25.466 2.098 -19.601 1.00 94.06 901 ILE A CA 1
ATOM 7166 C C . ILE A 1 901 ? 26.980 1.855 -19.497 1.00 94.06 901 ILE A C 1
ATOM 7168 O O . ILE A 1 901 ? 27.594 2.184 -18.479 1.00 94.06 901 ILE A O 1
ATOM 7172 N N . LYS A 1 902 ? 27.617 1.356 -20.563 1.00 93.31 902 LYS A N 1
ATOM 7173 C CA . LYS A 1 902 ? 29.074 1.170 -20.609 1.00 93.31 902 LYS A CA 1
ATOM 7174 C C . LYS A 1 902 ? 29.838 2.496 -20.571 1.00 93.31 902 LYS A C 1
ATOM 7176 O O . LYS A 1 902 ? 30.892 2.571 -19.948 1.00 93.31 902 LYS A O 1
ATOM 7181 N N . ALA A 1 903 ? 29.303 3.556 -21.172 1.00 93.81 903 ALA A N 1
ATOM 7182 C CA . ALA A 1 903 ? 29.851 4.901 -21.021 1.00 93.81 903 ALA A CA 1
ATOM 7183 C C . ALA A 1 903 ? 29.705 5.403 -19.571 1.00 93.81 903 ALA A C 1
ATOM 7185 O O . ALA A 1 903 ? 30.661 5.938 -19.011 1.00 93.81 903 ALA A O 1
ATOM 7186 N N . LEU A 1 904 ? 28.564 5.147 -18.912 1.00 93.19 904 LEU A N 1
ATOM 7187 C CA . LEU A 1 904 ? 28.361 5.499 -17.497 1.00 93.19 904 LEU A CA 1
ATOM 7188 C C . LEU A 1 904 ? 29.356 4.803 -16.558 1.00 93.19 904 LEU A C 1
ATOM 7190 O O . LEU A 1 904 ? 29.760 5.401 -15.564 1.00 93.19 904 LEU A O 1
ATOM 7194 N N . GLU A 1 905 ? 29.813 3.589 -16.870 1.00 91.25 905 GLU A N 1
ATOM 7195 C CA . GLU A 1 905 ? 30.898 2.927 -16.125 1.00 91.25 905 GLU A CA 1
ATOM 7196 C C . GLU A 1 905 ? 32.163 3.797 -16.023 1.00 91.25 905 GLU A C 1
ATOM 7198 O O . GLU A 1 905 ? 32.873 3.742 -15.020 1.00 91.25 905 GLU A O 1
ATOM 7203 N N . GLN A 1 906 ? 32.435 4.642 -17.017 1.00 89.75 906 GLN A N 1
ATOM 7204 C CA . GLN A 1 906 ? 33.604 5.524 -17.035 1.00 89.75 906 GLN A CA 1
ATOM 7205 C C . GLN A 1 906 ? 33.259 6.946 -16.574 1.00 89.75 906 GLN A C 1
ATOM 7207 O O . GLN A 1 906 ? 34.023 7.566 -15.830 1.00 89.75 906 GLN A O 1
ATOM 7212 N N . GLU A 1 907 ? 32.097 7.444 -16.995 1.00 89.94 907 GLU A N 1
ATOM 7213 C CA . GLU A 1 907 ? 31.703 8.854 -16.912 1.00 89.94 907 GLU A CA 1
ATOM 7214 C C . GLU A 1 907 ? 30.902 9.205 -15.649 1.00 89.94 907 GLU A C 1
ATOM 7216 O O . GLU A 1 907 ? 30.728 10.390 -15.368 1.00 89.94 907 GLU A O 1
ATOM 7221 N N . HIS A 1 908 ? 30.413 8.224 -14.870 1.00 88.69 908 HIS A N 1
ATOM 7222 C CA . HIS A 1 908 ? 29.522 8.522 -13.743 1.00 88.69 908 HIS A CA 1
ATOM 7223 C C . HIS A 1 908 ? 30.156 9.530 -12.761 1.00 88.69 908 HIS A C 1
ATOM 7225 O O . HIS A 1 908 ? 31.296 9.293 -12.320 1.00 88.69 908 HIS A O 1
ATOM 7231 N N . PRO A 1 909 ? 29.432 10.608 -12.373 1.00 85.06 909 PRO A N 1
ATOM 7232 C CA . PRO A 1 909 ? 29.948 11.634 -11.463 1.00 85.06 909 PRO A CA 1
ATOM 7233 C C . PRO A 1 909 ? 30.372 11.079 -10.100 1.00 85.06 909 PRO A C 1
ATOM 7235 O O . PRO A 1 909 ? 31.353 11.531 -9.521 1.00 85.06 909 PRO A O 1
ATOM 7238 N N . GLU A 1 910 ? 29.653 10.067 -9.615 1.00 83.81 910 GLU A N 1
ATOM 7239 C CA . GLU A 1 910 ? 29.929 9.382 -8.353 1.00 83.81 910 GLU A CA 1
ATOM 7240 C C . GLU A 1 910 ? 30.693 8.061 -8.612 1.00 83.81 910 GLU A C 1
ATOM 7242 O O . GLU A 1 910 ? 30.104 7.130 -9.177 1.00 83.81 910 GLU A O 1
ATOM 7247 N N . PRO A 1 911 ? 31.979 7.935 -8.216 1.00 81.62 911 PRO A N 1
ATOM 7248 C CA . PRO A 1 911 ? 32.803 6.761 -8.520 1.00 81.62 911 PRO A CA 1
ATOM 7249 C C . PRO A 1 911 ? 32.261 5.445 -7.959 1.00 81.62 911 PRO A C 1
ATOM 7251 O O . PRO A 1 911 ? 32.461 4.395 -8.571 1.00 81.62 911 PRO A O 1
ATOM 7254 N N . SER A 1 912 ? 31.551 5.486 -6.826 1.00 79.94 912 SER A N 1
ATOM 7255 C CA . SER A 1 912 ? 30.977 4.283 -6.209 1.00 79.94 912 SER A CA 1
ATOM 7256 C C . SER A 1 912 ? 29.926 3.587 -7.088 1.00 79.94 912 SER A C 1
ATOM 7258 O O . SER A 1 912 ? 29.755 2.374 -6.985 1.00 79.94 912 SER A O 1
ATOM 7260 N N . TYR A 1 913 ? 29.290 4.314 -8.012 1.00 81.56 913 TYR A N 1
ATOM 7261 C CA . TYR A 1 913 ? 28.297 3.766 -8.942 1.00 81.56 913 TYR A CA 1
ATOM 7262 C C . TYR A 1 913 ? 28.918 3.151 -10.200 1.00 81.56 913 TYR A C 1
ATOM 7264 O O . TYR A 1 913 ? 28.252 2.378 -10.880 1.00 81.56 913 TYR A O 1
ATOM 7272 N N . ARG A 1 914 ? 30.190 3.421 -10.522 1.00 85.88 914 ARG A N 1
ATOM 7273 C CA . ARG A 1 914 ? 30.826 2.919 -11.758 1.00 85.88 914 ARG A CA 1
ATOM 7274 C C . ARG A 1 914 ? 30.868 1.393 -11.824 1.00 85.88 914 ARG A C 1
ATOM 7276 O O . ARG A 1 914 ? 30.548 0.810 -12.854 1.00 85.88 914 ARG A O 1
ATOM 7283 N N . GLN A 1 915 ? 31.166 0.742 -10.700 1.00 80.75 915 GLN A N 1
ATOM 7284 C CA . GLN A 1 915 ? 31.105 -0.723 -10.587 1.00 80.75 915 GLN A CA 1
ATOM 7285 C C . GLN A 1 915 ? 29.679 -1.249 -10.792 1.00 80.75 915 GLN A C 1
ATOM 7287 O O . GLN A 1 915 ? 29.467 -2.260 -11.458 1.00 80.75 915 GLN A O 1
ATOM 7292 N N . TRP A 1 916 ? 28.684 -0.528 -10.271 1.00 82.19 916 TRP A N 1
ATOM 7293 C CA . TRP A 1 916 ? 27.281 -0.871 -10.470 1.00 82.19 916 TRP A CA 1
ATOM 7294 C C . TRP A 1 916 ? 26.849 -0.714 -11.936 1.00 82.19 916 TRP A C 1
ATOM 7296 O O . TRP A 1 916 ? 26.121 -1.566 -12.438 1.00 82.19 916 TRP A O 1
ATOM 7306 N N . MET A 1 917 ? 27.361 0.286 -12.661 1.00 90.31 917 MET A N 1
ATOM 7307 C CA . MET A 1 917 ? 27.124 0.431 -14.106 1.00 90.31 917 MET A CA 1
ATOM 7308 C C . MET A 1 917 ? 27.707 -0.735 -14.905 1.00 90.31 917 MET A C 1
ATOM 7310 O O . MET A 1 917 ? 27.022 -1.268 -15.772 1.00 90.31 917 MET A O 1
ATOM 7314 N N . ALA A 1 918 ? 28.918 -1.197 -14.569 1.00 85.19 918 ALA A N 1
ATOM 7315 C CA . ALA A 1 918 ? 29.507 -2.382 -15.201 1.00 85.19 918 ALA A CA 1
ATOM 7316 C C . ALA A 1 918 ? 28.602 -3.616 -15.038 1.00 85.19 918 ALA A C 1
ATOM 7318 O O . ALA A 1 918 ? 28.367 -4.360 -15.991 1.00 85.19 918 ALA A O 1
ATOM 7319 N N . LYS A 1 919 ? 28.041 -3.801 -13.835 1.00 83.56 919 LYS A N 1
ATOM 7320 C CA . LYS A 1 919 ? 27.076 -4.870 -13.552 1.00 83.56 919 LYS A CA 1
ATOM 7321 C C . LYS A 1 919 ? 25.802 -4.718 -14.386 1.00 83.56 919 LYS A C 1
ATOM 7323 O O . LYS A 1 919 ? 25.385 -5.679 -15.022 1.00 83.56 919 LYS A O 1
ATOM 7328 N N . ARG A 1 920 ? 25.213 -3.520 -14.425 1.00 89.12 920 ARG A N 1
ATOM 7329 C CA . ARG A 1 920 ? 23.997 -3.246 -15.209 1.00 89.12 920 ARG A CA 1
ATOM 7330 C C . ARG A 1 920 ? 24.210 -3.421 -16.715 1.00 89.12 920 ARG A C 1
ATOM 7332 O O . ARG A 1 920 ? 23.314 -3.915 -17.389 1.00 89.12 920 ARG A O 1
ATOM 7339 N N . ALA A 1 921 ? 25.390 -3.084 -17.239 1.00 89.50 921 ALA A N 1
ATOM 7340 C CA . ALA A 1 921 ? 25.737 -3.336 -18.639 1.00 89.50 921 ALA A CA 1
ATOM 7341 C C . ALA A 1 921 ? 25.769 -4.842 -18.938 1.00 89.50 921 ALA A C 1
ATOM 7343 O O . ALA A 1 921 ? 25.199 -5.284 -19.934 1.00 89.50 921 ALA A O 1
ATOM 7344 N N . ARG A 1 922 ? 26.370 -5.639 -18.044 1.00 88.06 922 ARG A N 1
ATOM 7345 C CA . ARG A 1 922 ? 26.369 -7.102 -18.166 1.00 88.06 922 ARG A CA 1
ATOM 7346 C C . ARG A 1 922 ? 24.957 -7.684 -18.087 1.00 88.06 922 ARG A C 1
ATOM 7348 O O . ARG A 1 922 ? 24.613 -8.522 -18.909 1.00 88.06 922 ARG A O 1
ATOM 7355 N N . GLU A 1 923 ? 24.131 -7.231 -17.145 1.00 87.94 923 GLU A N 1
ATOM 7356 C CA . GLU A 1 923 ? 22.725 -7.654 -17.043 1.00 87.94 923 GLU A CA 1
ATOM 7357 C C . GLU A 1 923 ? 21.948 -7.350 -18.336 1.00 87.94 923 GLU A C 1
ATOM 7359 O O . GLU A 1 923 ? 21.273 -8.233 -18.860 1.00 87.94 923 GLU A O 1
ATOM 7364 N N . ARG A 1 924 ? 22.133 -6.162 -18.931 1.00 90.50 924 ARG A N 1
ATOM 7365 C CA . ARG A 1 924 ? 21.549 -5.811 -20.238 1.00 90.50 924 ARG A CA 1
ATOM 7366 C C . ARG A 1 924 ? 22.021 -6.747 -21.355 1.00 90.50 924 ARG A C 1
ATOM 7368 O O . ARG A 1 924 ? 21.207 -7.182 -22.164 1.00 90.50 924 ARG A O 1
ATOM 7375 N N . ALA A 1 925 ? 23.312 -7.083 -21.397 1.00 90.06 925 ALA A N 1
ATOM 7376 C CA . ALA A 1 925 ? 23.848 -8.038 -22.370 1.00 90.06 925 ALA A CA 1
ATOM 7377 C C . ALA A 1 925 ? 23.274 -9.453 -22.178 1.00 90.06 925 ALA A C 1
ATOM 7379 O O . ALA A 1 925 ? 23.003 -10.137 -23.159 1.00 90.06 925 ALA A O 1
ATOM 7380 N N . ILE A 1 926 ? 23.062 -9.886 -20.932 1.00 88.62 926 ILE A N 1
ATOM 7381 C CA . ILE A 1 926 ? 22.429 -11.171 -20.609 1.00 88.62 926 ILE A CA 1
ATOM 7382 C C . ILE A 1 926 ? 20.978 -11.183 -21.098 1.00 88.62 926 ILE A C 1
ATOM 7384 O O . ILE A 1 926 ? 20.578 -12.106 -21.803 1.00 88.62 926 ILE A O 1
ATOM 7388 N N . GLU A 1 927 ? 20.198 -10.157 -20.765 1.00 88.44 927 GLU A N 1
ATOM 7389 C CA . GLU A 1 927 ? 18.795 -10.064 -21.167 1.00 88.44 927 GLU A CA 1
ATOM 7390 C C . GLU A 1 927 ? 18.625 -9.967 -22.697 1.00 88.44 927 GLU A C 1
ATOM 7392 O O . GLU A 1 927 ? 17.754 -10.628 -23.257 1.00 88.44 927 GLU A O 1
ATOM 7397 N N . ASP A 1 928 ? 19.487 -9.212 -23.388 1.00 89.38 928 ASP A N 1
ATOM 7398 C CA . ASP A 1 928 ? 19.455 -9.068 -24.855 1.00 89.38 928 ASP A CA 1
ATOM 7399 C C . ASP A 1 928 ? 19.959 -10.304 -25.610 1.00 89.38 928 ASP A C 1
ATOM 7401 O O . ASP A 1 928 ? 19.776 -10.405 -26.823 1.00 89.38 928 ASP A O 1
ATOM 7405 N N . ALA A 1 929 ? 20.616 -11.239 -24.923 1.00 87.81 929 ALA A N 1
ATOM 7406 C CA . ALA A 1 929 ? 21.070 -12.476 -25.540 1.00 87.81 929 ALA A CA 1
ATOM 7407 C C . ALA A 1 929 ? 19.932 -13.469 -25.793 1.00 87.81 929 ALA A C 1
ATOM 7409 O O . ALA A 1 929 ? 20.142 -14.449 -26.517 1.00 87.81 929 ALA A O 1
ATOM 7410 N N . ASP A 1 930 ? 18.746 -13.254 -25.213 1.00 83.75 930 ASP A N 1
ATOM 7411 C CA . ASP A 1 930 ? 17.612 -14.126 -25.485 1.00 83.75 930 ASP A CA 1
ATOM 7412 C C . ASP A 1 930 ? 17.114 -13.942 -26.924 1.00 83.75 930 ASP A C 1
ATOM 7414 O O . ASP A 1 930 ? 16.820 -12.846 -27.398 1.00 83.75 930 ASP A O 1
ATOM 7418 N N . GLU A 1 931 ? 17.040 -15.050 -27.653 1.00 72.94 931 GLU A N 1
ATOM 7419 C CA . GLU A 1 931 ? 16.614 -15.044 -29.047 1.00 72.94 931 GLU A CA 1
ATOM 7420 C C . GLU A 1 931 ? 15.091 -14.855 -29.135 1.00 72.94 931 GLU A C 1
ATOM 7422 O O . GLU A 1 931 ? 14.385 -15.382 -28.262 1.00 72.94 931 GLU A O 1
ATOM 7427 N N . PRO A 1 932 ? 14.543 -14.216 -30.193 1.00 76.62 932 PRO A N 1
ATOM 7428 C CA . PRO A 1 932 ? 13.101 -14.195 -30.412 1.00 76.62 932 PRO A CA 1
ATOM 7429 C C . PRO A 1 932 ? 12.484 -15.591 -30.285 1.00 76.62 932 PRO A C 1
ATOM 7431 O O . PRO A 1 932 ? 13.103 -16.591 -30.661 1.00 76.62 932 PRO A O 1
ATOM 7434 N N . GLN A 1 933 ? 11.275 -15.657 -29.726 1.00 83.06 933 GLN A N 1
ATOM 7435 C CA . GLN A 1 933 ? 10.576 -16.918 -29.476 1.00 83.06 933 GLN A CA 1
ATOM 7436 C C . GLN A 1 933 ? 10.468 -17.742 -30.762 1.00 83.06 933 GLN A C 1
ATOM 7438 O O . GLN A 1 933 ? 10.145 -17.213 -31.827 1.00 83.06 933 GLN A O 1
ATOM 7443 N N . TRP A 1 934 ? 10.755 -19.041 -30.670 1.00 88.69 934 TRP A N 1
ATOM 7444 C CA . TRP A 1 934 ? 10.630 -19.928 -31.821 1.00 88.69 934 TRP A CA 1
ATOM 7445 C C . TRP A 1 934 ? 9.157 -20.263 -32.061 1.00 88.69 934 TRP A C 1
ATOM 7447 O O . TRP A 1 934 ? 8.399 -20.480 -31.113 1.00 88.69 934 TRP A O 1
ATOM 7457 N N . ASP A 1 935 ? 8.757 -20.357 -33.325 1.00 87.56 935 ASP A N 1
ATOM 7458 C CA . ASP A 1 935 ? 7.495 -20.996 -33.678 1.00 87.56 935 ASP A CA 1
ATOM 7459 C C . ASP A 1 935 ? 7.631 -22.531 -33.626 1.00 87.56 935 ASP A C 1
ATOM 7461 O O . ASP A 1 935 ? 8.724 -23.093 -33.492 1.00 87.56 935 ASP A O 1
ATOM 7465 N N . ALA A 1 936 ? 6.496 -23.231 -33.684 1.00 86.62 936 ALA A N 1
ATOM 7466 C CA . ALA A 1 936 ? 6.473 -24.691 -33.624 1.00 86.62 936 ALA A CA 1
ATOM 7467 C C . ALA A 1 936 ? 7.253 -25.338 -34.785 1.00 86.62 936 ALA A C 1
ATOM 7469 O O . ALA A 1 936 ? 7.971 -26.316 -34.572 1.00 86.62 936 ALA A O 1
ATOM 7470 N N . ALA A 1 937 ? 7.173 -24.751 -35.984 1.00 85.56 937 ALA A N 1
ATOM 7471 C CA . ALA A 1 937 ? 7.849 -25.248 -37.177 1.00 85.56 937 ALA A CA 1
ATOM 7472 C C . ALA A 1 937 ? 9.378 -25.181 -37.046 1.00 85.56 937 ALA A C 1
ATOM 7474 O O . ALA A 1 937 ? 10.070 -26.135 -37.397 1.00 85.56 937 ALA A O 1
ATOM 7475 N N . ARG A 1 938 ? 9.920 -24.093 -36.485 1.00 89.31 938 ARG A N 1
ATOM 7476 C CA . ARG A 1 938 ? 11.354 -23.937 -36.221 1.00 89.31 938 ARG A CA 1
ATOM 7477 C C . ARG A 1 938 ? 11.847 -24.924 -35.171 1.00 89.31 938 ARG A C 1
ATOM 7479 O O . ARG A 1 938 ? 12.935 -25.470 -35.338 1.00 89.31 938 ARG A O 1
ATOM 7486 N N . VAL A 1 939 ? 11.060 -25.183 -34.122 1.00 89.19 939 VAL A N 1
ATOM 7487 C CA . VAL A 1 939 ? 11.388 -26.222 -33.127 1.00 89.19 939 VAL A CA 1
ATOM 7488 C C . VAL A 1 939 ? 11.483 -27.592 -33.797 1.00 89.19 939 VAL A C 1
ATOM 7490 O O . VAL A 1 939 ? 12.486 -28.280 -33.612 1.00 89.19 939 VAL A O 1
ATOM 7493 N N . HIS A 1 940 ? 10.489 -27.963 -34.608 1.00 89.12 940 HIS A N 1
ATOM 7494 C CA . HIS A 1 940 ? 10.494 -29.232 -35.335 1.00 89.12 940 HIS A CA 1
ATOM 7495 C C . HIS A 1 940 ? 11.669 -29.336 -36.320 1.00 89.12 940 HIS A C 1
ATOM 7497 O O . HIS A 1 940 ? 12.386 -30.337 -36.325 1.00 89.12 940 HIS A O 1
ATOM 7503 N N . ALA A 1 941 ? 11.911 -28.291 -37.117 1.00 89.38 941 ALA A N 1
ATOM 7504 C CA . ALA A 1 941 ? 13.000 -28.257 -38.092 1.00 89.38 941 ALA A CA 1
ATOM 7505 C C . ALA A 1 941 ? 14.378 -28.390 -37.429 1.00 89.38 941 ALA A C 1
ATOM 7507 O O . ALA A 1 941 ? 15.252 -29.075 -37.955 1.00 89.38 941 ALA A O 1
ATOM 7508 N N . PHE A 1 942 ? 14.569 -27.763 -36.265 1.00 89.56 942 PHE A N 1
ATOM 7509 C CA . PHE A 1 942 ? 15.797 -27.904 -35.488 1.00 89.56 942 PHE A CA 1
ATOM 7510 C C . PHE A 1 942 ? 15.951 -29.321 -34.923 1.00 89.56 942 PHE A C 1
ATOM 7512 O O . PHE A 1 942 ? 17.014 -29.920 -35.065 1.00 89.56 942 PHE A O 1
ATOM 7519 N N . ALA A 1 943 ? 14.890 -29.875 -34.329 1.00 84.62 943 ALA A N 1
ATOM 7520 C CA . ALA A 1 943 ? 14.914 -31.215 -33.745 1.00 84.62 943 ALA A CA 1
ATOM 7521 C C . ALA A 1 943 ? 15.133 -32.327 -34.787 1.00 84.62 943 ALA A C 1
ATOM 7523 O O . ALA A 1 943 ? 15.778 -33.318 -34.471 1.00 84.62 943 ALA A O 1
ATOM 7524 N N . SER A 1 944 ? 14.632 -32.149 -36.013 1.00 85.69 944 SER A N 1
ATOM 7525 C CA . SER A 1 944 ? 14.713 -33.142 -37.101 1.00 85.69 944 SER A CA 1
ATOM 7526 C C . SER A 1 944 ? 16.021 -33.092 -37.895 1.00 85.69 944 SER A C 1
ATOM 7528 O O . SER A 1 944 ? 16.254 -33.923 -38.771 1.00 85.69 944 SER A O 1
ATOM 7530 N N . ARG A 1 945 ? 16.864 -32.083 -37.648 1.00 84.44 945 ARG A N 1
ATOM 7531 C CA . ARG A 1 945 ? 18.143 -31.900 -38.349 1.00 84.44 945 ARG A CA 1
ATOM 7532 C C . ARG A 1 945 ? 19.226 -32.878 -37.879 1.00 84.44 945 ARG A C 1
ATOM 7534 O O . ARG A 1 945 ? 20.186 -33.115 -38.614 1.00 84.44 945 ARG A O 1
ATOM 7541 N N . PHE A 1 946 ? 19.070 -33.410 -36.674 1.00 78.88 946 PHE A N 1
ATOM 7542 C CA . PHE A 1 946 ? 19.958 -34.362 -36.013 1.00 78.88 946 PHE A CA 1
ATOM 7543 C C . PHE A 1 946 ? 19.162 -35.601 -35.640 1.00 78.88 946 PHE A C 1
ATOM 7545 O O . PHE A 1 946 ? 19.799 -36.599 -35.240 1.00 78.88 946 PHE A O 1
#

pLDDT: mean 85.75, std 11.77, range [32.69, 97.75]

Radius of gyration: 39.22 Å; chains: 1; bounding box: 90×77×99 Å

Sequence (946 aa):
MTLTGRSIVSLPSDTNKEDRVDPAAVLPDWPEAELDALLRSGIFDDVVYASVRFRHREIRELLTAEWAKDLLDRPGARAEGEALFFRTQYGEQVIVPRLRPTLCWLLVLDEGARDRALALEPDIASEGGDPSQLPLAVRQGNDGGHRRADRRRREVRGIMDNSAIERIAAPDLGADTLALLDRFGSDDDVVFFIGRLVWQGEMRECLSALEHIALDPQRGRYARIASIRAVMSLGDEVQKGRLWSAIAGHAGPLDRRLLAEILEWATPTLRSIELLLATIDRLPPYERFEATGLSEVMHRFIDRLPIMADAAPEQPVARLVEGLNGFLEREPYIERGECHVSEAFTWLMGPALHAVDRLVSGRASAALEAGALAILRKVPAVRFWRSDDGADYKNALNANVPRWQELNDLLYWTSVAERRTHLVAKGERLVDDWQISFMSPFWRFGADDFDRCLGWVREMEALDDRLVALSRCLVLFVGEDRPAEWLEQMRDATSGQAELEAALAERTDPRPSPAVRDIQAEERKWKRQRRAREAREQRDRADWVRALKAEPERVRAPEGLKPGEFSHDQYHLLHSVRGDGISRDRDWGSTWQQLIPEFGDEVAHAYRDAAIAFWRPYRPVLRSEGGDTGSTPYALIFAMAGIAIEFDETENFLNALSDEDARHALRYVAWELNGFPRWFEPLYRAHPKAGLEAVAKELIWELDHSKADQPTHHILHDILYHTPWLHAEVAPLVLDWLRTNDMRNADNLRYCLNILSSSGVSPSELGDLAKAKLAAGAEAEQRPRWYALWVDNAPEEAIPALTAELEGLGEAGGSGFAQHFVVSLLGDRHGTGNRTGAFKTATHLKELYILMHRYIKTSDDLNRANGGVYSPTLRDDAQDARNKLFNLLSSQPGADTYAAIKALEQEHPEPSYRQWMAKRARERAIEDADEPQWDAARVHAFASRF